Protein 7KN8 (pdb70)

InterPro domains:
  IPR015943 WD40/YVTN repeat-like-containing domain superfamily [G3DSA:2.130.10.10] (46-749)
  IPR015943 WD40/YVTN repeat-like-containing domain superfamily [G3DSA:2.130.10.10] (56-447)
  IPR052025 Xyloglucan-specific glycosyl hydrolase [PTHR43739] (16-750)

Secondary structure (DSSP, 8-state):
-EEEEEPP--B-S-EEEEEE-TTSTT-EEEEESSS-EEEEETTTTEEEES-TT--GGGGGGGSEEEEEEETTEEEEEEEEE----STTS---EEEEESSTTSS-EEEE-SS---TTSTTTTS--SEEE-SS-TT-EEEE-SSS-EEEESSTTSS-EE-TTS-GGGGTT-EEE-TTS-EEE--EEEEEE-GGG--TTS--S-EEEEE-SSS--EEEESSTTSS-EEPTT---SSEEEEEEE-TTS-EEEEEESSSSSTT---EEEEEEEGGGTEEEE--SSPPPSSS---EEEEEEEETTEEEEEEEEEES--SS---EEEESSTTS--EE-STT-EEE-SSSGGGGG--------EEE-TT-TT-EEEEETTEEEEES-TTT-BTTTB--EEE---TT-B---EEEEE--SSS-SEEEEETTTB--EESSTTS-----SSS--SSEEEEEE-SS-TT-EEEEE--TT--S----EEEESSTTSS-EE-S---SSS-S-SEEEE-TTSS-EEEE-TTT--EEESSTTSS-EEPBT--TTEEEEE-SS-TT-EEEEETTT-EEEEESSTTSB-EEEEEE--PPPPSSS---EEEE-TTSTTEEEEEETTTEEEEEETTEEEEEE--SEEEEEEEE--SSTTSPPEEEEEEEETTEEEEEEESSSSSS-EE-S-GGG--SS-EEEEE-TTSTT-EEEE-SSS-EEEEEE-/--EEEEEPP--B-S-EEEEEE-TTSTT-EEEEESSS-EEEEETTTTEEEES-TT--GGGGGGG-EEEEEEETTEEEEEEEEE----STTS---EEEEESSTTSS-EEEE-SS---TTSTTTTS--SEEE-SS-TT-EEEE-SSS-EEEESSTTSS-EE-TTS-GGGGTT-EEE-TTS-EEE--EEEEEE-GGG--TTS--S-EEEEE-SSS--EEEESSTTSS-EEPTT---SSEEEEEEE-TTS-EEEEEESSSSSS----EEEEEEEGGGTEEEE--SSPPPSSS---EEEEEEEETTEEEEEEEEEES--SS---EEEESSTTSS-EE-STT-EEE-TTSGGGGG--------EEE-TT-TT-EEEEETTEEEEES-TTT-BTTTB--EEE---TT-B---EEEEE--SSS-S-EEEETTTB-BB-SSTTS---B-SSSPPS-EEEEEE-SS-TT-EEEEE--SS-SS----EEEESSSSSS-EE-S---SSS-S-SEEEE-TTSS-EEEE-TTT--EEESSTTSS-EEPBT--TTEEEEE-SS-TT-EEEEETTT-EEEEESSTTSB-EEEEEE--PPPPSSS---EEEE-TTSTTEEEEEETTTEEEEEETTEEEEEE--SEEEEEEEE--SSTTSPPEEEEEEEETTEEEEEEESSSSSS-EE-S-GGG--SS-EEEEE-TTSTT-EEEE-SSS-EEEEEE-

Foldseek 3Di:
DWDKDFQAFFQAFFFQEKAAALVDFQWIKTFAQQAAIWIGDNVVLATAHQPLLAAQVRSQQRQFLAKEDANVAVQKIWTWGGADQDDPGDFIWIWITRHSRNHTDIATDPGGAHSPHFLSNFDDQWYAFRQQRLKIKGWGQQQAIWIGNHNRNYIDHLVQGDSCLQPQQWDQFPVGDIDRNFWRYKDAQNVQDHHPDGGQKIWIATQHQAQGIKIGRGNSNHIDGQPPDDGQWGWRDWEFNPVQKIKTWTFNTSDDGDTFDTFIWIARSVVSDIDTQPQDHFDPDDTGWTWQDKYAALVQRQWMKIKTAPDPVPAIWIWIDRGNRPHIDTADPQAAEDCQQAVQCVVPDFHNQNYKYARNVDNQWIWTTGRRAIKIWRGNPNADPDVRGIYIYGSGHNFFFWFWQAWDQAPDAARIWTWTAQFGTPSSNDSVGHDHHQADDTAGTFHEKEAALQQRLKIKTFDHHPPDDPQDAGIWIGNGNRNHIDGQPHDDPDAHIRAYKEAENVRQKIWGQHHVGAIWIDRRRHPDIDHQAEDDSQKDKYYANHQQQKIKIARLVFQWIWIGRHNRSYIDTLVDHQEHADDDPDRDWAWAHDSPDGAWIWGAHQVQGIWIGHPSDIGRQDHANGFHAKEWEPAPDPPFGTKMKTADHGPNRGAIWIDRRNRNDTDHDDDSSNRLHGWYNWYYHHVDPQWIWTGHRTRHIMIIHHD/DQWDKDFQAFFFAFFWQEKADALQDFQWIKTFAQQAAIWIQDPVVLATAHQVLLAAQVPSQQRQFLAKEAANVANQKIWTFGGAAQDDPGDFIWIWITRHSRNDTDIGTDPGGAHSPHFLSNFDDQWYAQNQQNQKIKGWGQQQFIWMGRHNRNYIDHLVQTDSCLQVQLWDAFPVGDIDRNFWRYKDAQNVQDHHPDGGQKIWIATQHQPQGIWIGRGNRNHIDGQPPDDGQWGWRDWEFNPVQKIKTWTFNTSDDGDTFDTFIWIARRVVSDIDTQDQDDFDPDDGHWTWQDKYAALVQRLWMKIKIAPGPVPAIWIWIDRGNRPHIDTAPPLAEEDCQQAVQCVVPDFHNQNYKDARNVDNQWIWTTGRRAIKIWRGNPNADPPVRGIYIYGSGHNFFFWFWQAWDQAPDDQRIWTWTAQFGTPRCNDSNGHDHHQADDTARTFHEKEAALQQRLKIKTFHHHPPDDDQDAGMWIGNGNRNHIDGQPHDPPFAHIRAYKEAENVRQKIWGQHHGGAIWIDRRRHPDIDHQADDDSQKDKYYANHQQQWIKIARLVFQWIWIGRRNRSYIDTLVDHREHADDDPDGDWAWAHDSVDGAWIWGAHQVQGIWIGHPSDIDRQDHANGFHAKAWEPAPDPPFGTKMKTAQGGPHDGAIWIDRHNRNDTDHNDDSSNNLHGWYNWYYHHVDHQKIKIGHRTRHIMIIGGD

Solvent-accessible surface area: 51626 Å² total; per-residue (Å²): 96,20,110,25,120,39,1,22,2,11,0,4,8,9,0,1,2,13,40,21,1,69,56,63,153,25,6,3,1,0,0,0,7,27,1,0,0,0,37,18,37,48,190,64,104,65,2,36,24,9,2,18,76,1,3,8,113,36,89,9,4,17,0,0,0,0,1,7,15,4,50,87,48,19,64,0,0,0,0,0,0,0,6,59,34,74,156,167,4,41,72,0,0,0,0,32,1,80,46,60,4,180,69,31,96,104,8,100,4,90,13,51,2,0,0,36,11,3,0,25,8,5,6,43,2,1,13,11,1,34,40,10,12,124,7,0,4,0,0,0,2,89,19,1,0,30,70,2,94,56,93,0,24,135,35,63,77,16,68,13,1,5,84,46,3,21,42,40,2,57,5,156,20,141,96,41,165,104,36,23,1,0,0,0,0,4,26,21,10,46,80,29,12,117,126,45,85,41,1,46,69,4,4,0,0,0,1,0,93,66,9,0,0,5,17,1,87,51,33,9,151,7,2,4,11,10,46,60,9,27,86,38,49,19,1,11,24,14,20,33,6,90,58,29,38,10,0,0,0,1,2,35,50,6,3,0,18,74,10,34,11,9,8,0,50,26,8,5,50,106,118,54,62,22,131,75,20,28,25,37,108,63,49,120,96,71,119,12,4,0,2,5,0,7,10,22,3,75,104,101,47,98,14,0,1,0,0,0,4,64,44,173,80,94,140,10,13,1,13,30,2,94,53,3,6,164,116,47,49,73,4,16,81,103,18,65,46,64,50,89,62,1,40,4,0,53,141,34,64,22,68,64,0,2,6,18,13,7,11,20,69,51,3,22,35,1,2,0,0,0,16,8,0,0,1,0,1,136,29,2,87,81,58,35,45,118,130,129,28,2,62,2,54,5,6,5,184,34,0,13,2,2,33,0,7,20,12,14,12,6,55,49,37,7,53,0,1,0,0,0,13,80,17,0,0,1,42,2,93,99,23,76,139,21,27,101,28,4,41,48,57,106,5,21,25,0,6,4,7,12,4,1,4,102,17,19,83,54,1,0,0,0,0,38,29,154,95,70,190,118,116,66,45,13,0,1,34,1,146,42,7,2,112,114,16,74,32,2,72,38,36,12,113,42,30,108,0,1,23,14,10,4,0,1,1,78,12,44,24,2,2,0,10,5,92,225,6,1,3,34,39,4,66,53,34,0,66,130,40,86,90,1,73,45,8,49,83,65,2,18,7,23,2,0,54,53,18,21,146,81,1,1,0,2,10,37,76,52,0,52,0,19,35,2,96,62,20,0,69,42,14,148,47,22,69,32,80,4,8,52,16,13,157,42,84,92,61,41,5,19,1,59,6,4,11,85,151,39,10,15,0,12,2,6,2,41,66,88,2,0,0,58,7,71,137,58,86,46,89,67,17,18,147,16,85,45,0,11,2,0,1,18,0,90,19,72,188,114,91,40,61,16,1,0,1,0,0,3,53,24,164,46,73,16,4,0,8,19,0,58,66,9,0,72,125,36,82,65,3,3,64,80,56,69,49,7,2,65,4,14,17,1,21,4,0,13,84,53,41,0,25,0,0,0,0,1,30,1,15,1,1,6,7,0,29,56,246,66,76,13,108,27,112,38,1,22,2,11,0,4,9,8,0,0,2,15,39,20,1,70,57,63,161,24,7,3,1,0,0,0,7,28,1,1,1,0,36,19,35,49,189,64,102,67,1,43,23,9,3,19,76,0,4,10,127,37,86,8,4,17,0,0,0,0,2,8,13,4,46,89,38,19,64,0,0,0,0,0,0,0,6,58,35,89,158,213,2,40,74,0,0,0,0,34,2,71,46,59,3,181,69,35,99,102,8,100,3,90,12,47,1,0,0,37,10,3,0,23,8,5,5,45,1,2,13,10,1,35,42,9,17,136,6,0,3,1,0,0,2,87,20,0,0,30,69,3,95,54,76,0,27,131,34,64,76,16,43,13,1,5,82,47,2,19,48,36,2,57,4,158,20,138,100,39,161,105,38,27,1,0,0,0,0,5,24,22,10,48,80,32,12,117,129,47,85,42,0,44,65,5,4,0,0,0,1,0,89,67,11,0,0,5,18,1,90,40,18,8,145,6,3,3,11,9,44,60,9,28,86,36,49,20,1,10,24,16,18,34,5,92,59,31,49,11,1,0,0,2,2,35,54,6,5,0,20,70,12,35,10,8,8,0,51,13,7,12,52,96,140,55,113,36,78,75,8,30,25,39,109,61,61,118,98,72,124,13,5,0,1,6,0,6,8,21,3,78,106,100,47,101,14,0,1,0,0,0,4,61,42,169,97,99,121,10,12,0,14,28,2,99,50,1,5,146,121,46,49,71,3,15,68,101,18,68,44,63,50,92,61,0,44,6,1,54,144,34,68,24,71,61,0,3,6,18,13,7,12,22,67,57,2,21,36,1,1,1,0,0,15,9,0,0,1,0,1,133,29,2,92,83,55,43,46,115,148,138,26,2,64,2,53,5,6,4,182,28,0,12,1,2,32,0,6,21,12,14,13,6,61,51,40,8,57,0,1,0,0,0,13,82,15,0,0,1,39,3,86,97,24,72,138,20,28,105,29,4,42,46,59,108,3,22,25,0,7,4,7,12,5,2,9,100,16,20,87,51,1,0,0,0,0,36,25,174,84,74,191,113,102,58,36,30,0,0,40,1,154,50,8,2,115,116,16,74,33,4,71,40,35,11,109,37,35,94,1,6,25,16,10,5,0,1,1,75,12,44,25,2,2,0,10,5,90,205,7,1,4,32,31,4,66,64,34,0,73,104,28,96,96,2,90,48,8,48,89,65,2,19,8,23,2,0,57,53,19,23,152,78,0,3,0,2,10,41,74,50,0,65,0,20,33,1,99,40,15,0,125,46,13,134,52,19,66,36,80,4,8,47,21,17,179,39,77,95,36,40,5,18,1,53,6,0,15,95,103,39,8,9,0,13,2,7,2,42,67,90,2,0,0,62,4,74,138,52,85,47,88,69,16,19,139,16,71,47,0,13,2,0,1,17,0,88,18,75,195,112,85,29,54,4,0,0,1,0,0,3,100,19,166,49,64,22,5,0,7,18,0,50,54,10,0,80,125,36,93,61,2,3,40,76,55,71,48,8,2,68,4,15,16,2,21,4,0,11,80,51,41,1,25,0,0,0,0,2,35,0,16,1,0,7,6,0,36,64,241

Sequence (1415 aa):
PYQWRSVAIGGGGFVTGVLFHPAERGLAYARTDVGGAYRWDAQAQQWTALTDWLGADDWNLMGIDAFAVDPADADALYLAAGTYMHERAGNAAVLRSFNRGRTFERADLPFKLGGNQLGRANGERLAVDPHDGRVLLLGSRDAGLWRSDDRGAHWAKVASFPDAALAGATARNHVGREQAVGIAFVVFDAASGNTGTPTPRIYVGVSTEQTSLYVSEDAGRSWAPVAGQPRGLRPSHMAGGSDGHWYLSYGDQPGPDLMAGGALWKFTPAQGRWREISPIPQPASGDGFGWGAVAVDPQQPQVLLASTFRRRTPRDELYRSVDGGKHWAPLLADAVFDHSAAPWTAHATPHWMGALAIDPFDGNHALFVTGYGIWASRNLQDFAAPQRPLQWWFQDRGLEETVPLDLLSPMAGAHLLSALGDIDGFRHDELDRAQLQYAGPRLTNGESIDAAGQAPQWVVRSGTVRDDRRNNEIRALYSRDGGKQWTAFASEPPAGQGAGSIAIGADAAQVVWAPERGGNWRTSDFGAQWQRVDGLPDTAVVMADRVDARRWYAVDVASGQLYESTDAARSFRATGVQVGSPARDERTRPQLRPDPWRAGVVYLASPGKGVMRWQDGTLQVLSQPDEARSLGIGKALRAGAPPALYLAGRVQGVDGVFRSDDGGVQWQRINDDAHRFGRPYSVTGDPRIAGRVYFATGGRGIFYGDPRGPYQWRSVAIGGGGFVTGVLFHPAERGLAYARTDVGGAYRWDAQAQQWTALTDWLGADDWNLMGIDAFAVDPADADALYLAAGTYMHERAGNAAVLRSFNRGRTFERADLPFKLGGNQLGRANGERLAVDPHDGRVLLLGSRDAGLWRSDDRGAHWAKVASFPDAALAGATARNHVGREQAVGIAFVVFDAASGNTGTPTPRIYVGVSTEQTSLYVSEDAGRSWAPVAGQPRGLRPSHMAGGSDGHWYLSYGDQPGPDLMAGGALWKFTPAQGRWREISPIPQPASGDGFGWGAVAVDPQQPQVLLASTFRRRTPRDELYRSVDGGKHWAPLLADAVFDHSAAPWTAHATPHWMGALAIDPFDGNHALFVTGYGIWASRNLQDFAAPQRPLQWWFQDRGLEETVPLDLLSPMAGAHLLSALGDIDGFRHDELDRAQLQYAGPRLTNGESIDAAGQAPQWVVRSGTVRDRRNNEIRALYSRDGGKQWTAFASEPPAGQGAGSIAIGADAAQVVWAPERGGNWRTSDFGAQWQRVDGLPDTAVVMADRVDARRWYAVDVASGQLYESTDAARSFRATGVQVGSPARDERTRPQLRPDPWRAGVVYLASPGKGVMRWQDGTLQVLSQPDEARSLGIGKALRAGAPPALYLAGRVQGVDGVFRSDDGGVQWQRINDDAHRFGRPYSVTGDPRIAGRVYFATGGRGIFYGDPR

Organism: Xanthomonas campestris pv. campestris (strain ATCC 33913 / DSM 3586 / NCPPB 528 / LMG 568 / P 25) (NCBI:txid190485)

Structure (mmCIF, N/CA/C/O backbone):
data_7KN8
#
_entry.id   7KN8
#
_cell.length_a   81.790
_cell.length_b   100.430
_cell.length_c   168.274
_cell.angle_alpha   90.000
_cell.angle_beta   90.000
_cell.angle_gamma   90.000
#
_symmetry.space_group_name_H-M   'P 21 21 21'
#
loop_
_entity.id
_entity.type
_entity.pdbx_description
1 polymer Cellulase
2 branched alpha-D-xylopyranose-(1-6)-beta-D-glucopyranose-(1-4)-beta-D-glucopyranose
3 non-polymer 1,2-ETHANEDIOL
4 non-polymer 'SODIUM ION'
5 non-polymer 'IODIDE ION'
6 water water
#
loop_
_atom_site.group_PDB
_atom_site.id
_atom_site.type_symbol
_atom_site.label_atom_id
_atom_site.label_alt_id
_atom_site.label_comp_id
_atom_site.label_asym_id
_atom_site.label_entity_id
_atom_site.label_seq_id
_atom_site.pdbx_PDB_ins_code
_atom_site.Cartn_x
_atom_site.Cartn_y
_atom_site.Cartn_z
_atom_site.occupancy
_atom_site.B_iso_or_equiv
_atom_site.auth_seq_id
_atom_site.auth_comp_id
_atom_site.auth_asym_id
_atom_site.auth_atom_id
_atom_site.pdbx_PDB_model_num
ATOM 1 N N . PRO A 1 9 ? 71.823 5.381 82.621 1.00 23.09 45 PRO A N 1
ATOM 2 C CA . PRO A 1 9 ? 71.224 5.376 83.970 1.00 23.12 45 PRO A CA 1
ATOM 3 C C . PRO A 1 9 ? 70.720 6.763 84.385 1.00 23.12 45 PRO A C 1
ATOM 4 O O . PRO A 1 9 ? 69.761 6.872 85.161 1.00 23.12 45 PRO A O 1
ATOM 8 N N . TYR A 1 10 ? 71.362 7.805 83.863 1.00 21.34 46 TYR A N 1
ATOM 9 C CA . TYR A 1 10 ? 70.909 9.179 84.018 1.00 21.24 46 TYR A CA 1
ATOM 10 C C . TYR A 1 10 ? 70.398 9.696 82.683 1.00 21.14 46 TYR A C 1
ATOM 11 O O . TYR A 1 10 ? 70.738 9.171 81.621 1.00 21.15 46 TYR A O 1
ATOM 20 N N . GLN A 1 11 ? 69.600 10.755 82.748 1.00 22.08 47 GLN A N 1
ATOM 21 C CA . GLN A 1 11 ? 69.244 11.539 81.574 1.00 21.95 47 GLN A CA 1
ATOM 22 C C . GLN A 1 11 ? 70.064 12.825 81.586 1.00 21.77 47 GLN A C 1
ATOM 23 O O . GLN A 1 11 ? 69.975 13.606 82.541 1.00 21.73 47 GLN A O 1
ATOM 29 N N . TRP A 1 12 ? 70.861 13.052 80.542 1.00 19.76 48 TRP A N 1
ATOM 30 C CA . TRP A 1 12 ? 71.734 14.221 80.495 1.00 19.54 48 TRP A CA 1
ATOM 31 C C . TRP A 1 12 ? 71.131 15.282 79.589 1.00 19.39 48 TRP A C 1
ATOM 32 O O . TRP A 1 12 ? 70.683 14.980 78.474 1.00 19.39 48 TRP A O 1
ATOM 43 N N . ARG A 1 13 ? 71.111 16.520 80.080 1.00 19.20 49 ARG A N 1
ATOM 44 C CA . ARG A 1 13 ? 70.590 17.650 79.333 1.00 19.04 49 ARG A CA 1
ATOM 45 C C . ARG A 1 13 ? 71.614 18.771 79.315 1.00 18.84 49 ARG A C 1
ATOM 46 O O . ARG A 1 13 ? 72.355 18.974 80.280 1.00 18.87 49 ARG A O 1
ATOM 54 N N . SER A 1 14 ? 71.635 19.512 78.210 1.00 17.74 50 SER A N 1
ATOM 55 C CA . SER A 1 14 ? 72.436 20.727 78.142 1.00 17.53 50 SER A CA 1
ATOM 56 C C . SER A 1 14 ? 71.789 21.850 78.949 1.00 17.55 50 SER A C 1
ATOM 57 O O . SER A 1 14 ? 70.573 22.035 78.912 1.00 17.62 50 SER A O 1
ATOM 60 N N . VAL A 1 15 ? 72.613 22.591 79.692 1.00 17.20 51 VAL A N 1
ATOM 61 C CA . VAL A 1 15 ? 72.222 23.908 80.187 1.00 17.21 51 VAL A CA 1
ATOM 62 C C . VAL A 1 15 ? 72.136 24.857 78.995 1.00 16.98 51 VAL A C 1
ATOM 63 O O . VAL A 1 15 ? 73.118 25.051 78.275 1.00 16.78 51 VAL A O 1
ATOM 67 N N . ALA A 1 16 ? 70.974 25.472 78.802 1.00 17.99 52 ALA A N 1
ATOM 68 C CA . ALA A 1 16 ? 70.710 26.230 77.581 1.00 17.80 52 ALA A CA 1
ATOM 69 C C . ALA A 1 16 ? 71.462 27.555 77.598 1.00 17.72 52 ALA A C 1
ATOM 70 O O . ALA A 1 16 ? 71.237 28.395 78.477 1.00 17.86 52 ALA A O 1
ATOM 72 N N . ILE A 1 17 ? 72.359 27.727 76.626 1.00 17.14 53 ILE A N 1
ATOM 73 C CA . ILE A 1 17 ? 73.091 28.971 76.415 1.00 17.07 53 ILE A CA 1
ATOM 74 C C . ILE A 1 17 ? 72.915 29.397 74.965 1.00 16.93 53 ILE A C 1
ATOM 75 O O . ILE A 1 17 ? 72.460 30.511 74.692 1.00 16.96 53 ILE A O 1
ATOM 80 N N . GLY A 1 18 ? 73.263 28.514 74.028 1.00 16.93 54 GLY A N 1
ATOM 81 C CA . GLY A 1 18 ? 73.117 28.797 72.612 1.00 16.83 54 GLY A CA 1
ATOM 82 C C . GLY A 1 18 ? 74.420 29.104 71.908 1.00 16.71 54 GLY A C 1
ATOM 83 O O . GLY A 1 18 ? 74.908 30.239 71.961 1.00 16.75 54 GLY A O 1
ATOM 84 N N . GLY A 1 19 ? 74.990 28.108 71.230 1.00 16.35 55 GLY A N 1
ATOM 85 C CA . GLY A 1 19 ? 76.319 28.268 70.669 1.00 16.25 55 GLY A CA 1
ATOM 86 C C . GLY A 1 19 ? 77.347 28.637 71.726 1.00 16.26 55 GLY A C 1
ATOM 87 O O . GLY A 1 19 ? 77.716 27.806 72.571 1.00 16.22 55 GLY A O 1
ATOM 88 N N . GLY A 1 20 ? 77.825 29.882 71.691 1.00 15.56 56 GLY A N 1
ATOM 89 C CA . GLY A 1 20 ? 78.755 30.380 72.684 1.00 15.65 56 GLY A CA 1
ATOM 90 C C . GLY A 1 20 ? 80.224 30.251 72.328 1.00 15.64 56 GLY A C 1
ATOM 91 O O . GLY A 1 20 ? 81.063 30.880 72.982 1.00 15.82 56 GLY A O 1
ATOM 92 N N . GLY A 1 21 ? 80.566 29.445 71.335 1.00 15.57 57 GLY A N 1
ATOM 93 C CA . GLY A 1 21 ? 81.946 29.360 70.899 1.00 15.60 57 GLY A CA 1
ATOM 94 C C . GLY A 1 21 ? 82.119 29.579 69.408 1.00 15.65 57 GLY A C 1
ATOM 95 O O . GLY A 1 21 ? 81.150 29.887 68.699 1.00 15.64 57 GLY A O 1
ATOM 96 N N . PHE A 1 22 ? 83.351 29.394 68.917 1.00 15.18 58 PHE A N 1
ATOM 97 C CA . PHE A 1 22 ? 83.698 29.641 67.518 1.00 15.29 58 PHE A CA 1
ATOM 98 C C . PHE A 1 22 ? 83.325 28.420 66.681 1.00 15.07 58 PHE A C 1
ATOM 99 O O . PHE A 1 22 ? 83.923 27.355 66.841 1.00 14.94 58 PHE A O 1
ATOM 107 N N . VAL A 1 23 ? 82.351 28.560 65.774 1.00 15.01 59 VAL A N 1
ATOM 108 C CA . VAL A 1 23 ? 82.044 27.501 64.818 1.00 14.91 59 VAL A CA 1
ATOM 109 C C . VAL A 1 23 ? 82.963 27.698 63.613 1.00 15.09 59 VAL A C 1
ATOM 110 O O . VAL A 1 23 ? 82.925 28.740 62.955 1.00 15.30 59 VAL A O 1
ATOM 114 N N . THR A 1 24 ? 83.829 26.726 63.354 1.00 14.63 60 THR A N 1
ATOM 115 C CA . THR A 1 24 ? 84.895 26.910 62.378 1.00 14.87 60 THR A CA 1
ATOM 116 C C . THR A 1 24 ? 84.573 26.353 60.996 1.00 14.93 60 THR A C 1
ATOM 117 O O . THR A 1 24 ? 85.420 26.434 60.095 1.00 15.16 60 THR A O 1
ATOM 121 N N . GLY A 1 25 ? 83.389 25.778 60.809 1.00 15.03 61 GLY A N 1
ATOM 122 C CA . GLY A 1 25 ? 83.007 25.283 59.504 1.00 15.19 61 GLY A CA 1
ATOM 123 C C . GLY A 1 25 ? 81.543 24.909 59.430 1.00 15.16 61 GLY A C 1
ATOM 124 O O . GLY A 1 25 ? 80.982 24.392 60.401 1.00 15.02 61 GLY A O 1
ATOM 125 N N . VAL A 1 26 ? 80.919 25.167 58.277 1.00 15.89 62 VAL A N 1
ATOM 126 C CA . VAL A 1 26 ? 79.533 24.798 58.017 1.00 15.96 62 VAL A CA 1
ATOM 127 C C . VAL A 1 26 ? 79.455 24.179 56.628 1.00 16.23 62 VAL A C 1
ATOM 128 O O . VAL A 1 26 ? 80.169 24.585 55.707 1.00 16.38 62 VAL A O 1
ATOM 132 N N . LEU A 1 27 ? 78.546 23.220 56.470 1.00 16.68 63 LEU A N 1
ATOM 133 C CA . LEU A 1 27 ? 78.552 22.379 55.279 1.00 17.00 63 LEU A CA 1
ATOM 134 C C . LEU A 1 27 ? 77.145 21.854 55.042 1.00 17.15 63 LEU A C 1
ATOM 135 O O . LEU A 1 27 ? 76.568 21.219 55.931 1.00 17.11 63 LEU A O 1
ATOM 140 N N . PHE A 1 28 ? 76.589 22.126 53.862 1.00 18.37 64 PHE A N 1
ATOM 141 C CA . PHE A 1 28 ? 75.326 21.540 53.433 1.00 18.53 64 PHE A CA 1
ATOM 142 C C . PHE A 1 28 ? 75.626 20.317 52.579 1.00 18.91 64 PHE A C 1
ATOM 143 O O . PHE A 1 28 ? 76.657 20.257 51.903 1.00 19.07 64 PHE A O 1
ATOM 151 N N . HIS A 1 29 ? 74.723 19.344 52.598 1.00 18.76 65 HIS A N 1
ATOM 152 C CA . HIS A 1 29 ? 74.858 18.230 51.676 1.00 19.15 65 HIS A CA 1
ATOM 153 C C . HIS A 1 29 ? 74.052 18.493 50.415 1.00 19.27 65 HIS A C 1
ATOM 154 O O . HIS A 1 29 ? 72.831 18.669 50.502 1.00 19.13 65 HIS A O 1
ATOM 161 N N . PRO A 1 30 ? 74.676 18.490 49.234 1.00 20.04 66 PRO A N 1
ATOM 162 C CA . PRO A 1 30 ? 73.928 18.766 48.000 1.00 20.14 66 PRO A CA 1
ATOM 163 C C . PRO A 1 30 ? 72.991 17.647 47.588 1.00 20.33 66 PRO A C 1
ATOM 164 O O . PRO A 1 30 ? 72.138 17.874 46.718 1.00 20.37 66 PRO A O 1
ATOM 168 N N . ALA A 1 31 ? 73.101 16.461 48.182 1.00 20.96 67 ALA A N 1
ATOM 169 C CA . ALA A 1 31 ? 72.242 15.348 47.793 1.00 21.16 67 ALA A CA 1
ATOM 170 C C . ALA A 1 31 ? 70.968 15.240 48.618 1.00 20.91 67 ALA A C 1
ATOM 171 O O . ALA A 1 31 ? 70.081 14.455 48.246 1.00 21.01 67 ALA A O 1
ATOM 173 N N . GLU A 1 32 ? 70.845 15.977 49.726 1.00 21.72 68 GLU A N 1
ATOM 174 C CA . GLU A 1 32 ? 69.633 15.871 50.531 1.00 21.51 68 GLU A CA 1
ATOM 175 C C . GLU A 1 32 ? 69.276 17.211 51.152 1.00 21.16 68 GLU A C 1
ATOM 176 O O . GLU A 1 32 ? 70.072 17.789 51.893 1.00 21.02 68 GLU A O 1
ATOM 182 N N . ARG A 1 33 ? 68.065 17.684 50.871 1.00 22.37 69 ARG A N 1
ATOM 183 C CA . ARG A 1 33 ? 67.615 18.947 51.434 1.00 22.05 69 ARG A CA 1
ATOM 184 C C . ARG A 1 33 ? 67.479 18.821 52.943 1.00 21.89 69 ARG A C 1
ATOM 185 O O . ARG A 1 33 ? 67.057 17.787 53.459 1.00 21.98 69 ARG A O 1
ATOM 193 N N . GLY A 1 34 ? 67.876 19.872 53.659 1.00 19.88 70 GLY A N 1
ATOM 194 C CA . GLY A 1 34 ? 67.772 19.869 55.097 1.00 19.73 70 GLY A CA 1
ATOM 195 C C . GLY A 1 34 ? 68.901 19.189 55.828 1.00 19.82 70 GLY A C 1
ATOM 196 O O . GLY A 1 34 ? 68.921 19.228 57.068 1.00 19.70 70 GLY A O 1
ATOM 197 N N . LEU A 1 35 ? 69.835 18.560 55.114 1.00 18.53 71 LEU A N 1
ATOM 198 C CA . LEU A 1 35 ? 70.987 17.924 55.740 1.00 18.60 71 LEU A CA 1
ATOM 199 C C . LEU A 1 35 ? 72.158 18.905 55.746 1.00 18.45 71 LEU A C 1
ATOM 200 O O . LEU A 1 35 ? 72.571 19.398 54.689 1.00 18.50 71 LEU A O 1
ATOM 205 N N . ALA A 1 36 ? 72.680 19.195 56.936 1.00 17.47 72 ALA A N 1
ATOM 206 C CA . ALA A 1 36 ? 73.855 20.045 57.061 1.00 17.28 72 ALA A CA 1
ATOM 207 C C . ALA A 1 36 ? 74.664 19.613 58.275 1.00 17.20 72 ALA A C 1
ATOM 208 O O . ALA A 1 36 ? 74.161 18.915 59.162 1.00 17.26 72 ALA A O 1
ATOM 210 N N . TYR A 1 37 ? 75.925 20.054 58.309 1.00 16.46 73 TYR A N 1
ATOM 211 C CA . TYR A 1 37 ? 76.837 19.766 59.405 1.00 16.32 73 TYR A CA 1
ATOM 212 C C . TYR A 1 37 ? 77.604 21.017 59.810 1.00 15.97 73 TYR A C 1
ATOM 213 O O . TYR A 1 37 ? 77.791 21.941 59.012 1.00 15.92 73 TYR A O 1
ATOM 222 N N . ALA A 1 38 ? 78.094 21.008 61.049 1.00 15.55 74 ALA A N 1
ATOM 223 C CA . ALA A 1 38 ? 78.977 22.054 61.546 1.00 15.26 74 ALA A CA 1
ATOM 224 C C . ALA A 1 38 ? 80.136 21.432 62.315 1.00 15.15 74 ALA A C 1
ATOM 225 O O . ALA A 1 38 ? 79.962 20.432 63.025 1.00 15.26 74 ALA A O 1
ATOM 227 N N . ARG A 1 39 ? 81.317 22.023 62.173 1.00 14.55 75 ARG A N 1
ATOM 228 C CA . ARG A 1 39 ? 82.468 21.629 62.971 1.00 14.42 75 ARG A CA 1
ATOM 229 C C . ARG A 1 39 ? 82.853 22.786 63.884 1.00 14.34 75 ARG A C 1
ATOM 230 O O . ARG A 1 39 ? 82.544 23.946 63.602 1.00 14.37 75 ARG A O 1
ATOM 238 N N . THR A 1 40 ? 83.500 22.462 65.003 1.00 14.77 76 THR A N 1
ATOM 239 C CA . THR A 1 40 ? 83.888 23.466 65.994 1.00 14.67 76 THR A CA 1
ATOM 240 C C . THR A 1 40 ? 85.336 23.242 66.428 1.00 14.65 76 THR A C 1
ATOM 241 O O . THR A 1 40 ? 85.921 22.174 66.207 1.00 14.64 76 THR A O 1
ATOM 245 N N . ASP A 1 41 ? 85.918 24.261 67.074 1.00 14.80 77 ASP A N 1
ATOM 246 C CA . ASP A 1 41 ? 87.331 24.155 67.412 1.00 14.89 77 ASP A CA 1
ATOM 247 C C . ASP A 1 41 ? 87.563 23.396 68.713 1.00 14.74 77 ASP A C 1
ATOM 248 O O . ASP A 1 41 ? 88.576 22.703 68.841 1.00 14.74 77 ASP A O 1
ATOM 253 N N . VAL A 1 42 ? 86.642 23.474 69.669 1.00 15.08 78 VAL A N 1
ATOM 254 C CA . VAL A 1 42 ? 86.827 22.819 70.955 1.00 15.03 78 VAL A CA 1
ATOM 255 C C . VAL A 1 42 ? 85.750 21.790 71.254 1.00 15.00 78 VAL A C 1
ATOM 256 O O . VAL A 1 42 ? 85.848 21.090 72.275 1.00 15.04 78 VAL A O 1
ATOM 260 N N . GLY A 1 43 ? 84.715 21.681 70.411 1.00 14.59 79 GLY A N 1
ATOM 261 C CA . GLY A 1 43 ? 83.507 20.981 70.815 1.00 14.77 79 GLY A CA 1
ATOM 262 C C . GLY A 1 43 ? 82.893 20.024 69.814 1.00 15.02 79 GLY A C 1
ATOM 263 O O . GLY A 1 43 ? 81.665 19.935 69.730 1.00 15.20 79 GLY A O 1
ATOM 264 N N . GLY A 1 44 ? 83.712 19.311 69.050 1.00 14.86 80 GLY A N 1
ATOM 265 C CA . GLY A 1 44 ? 83.179 18.296 68.150 1.00 15.27 80 GLY A CA 1
ATOM 266 C C . GLY A 1 44 ? 82.416 18.835 66.940 1.00 15.22 80 GLY A C 1
ATOM 267 O O . GLY A 1 44 ? 82.526 19.995 66.548 1.00 14.91 80 GLY A O 1
ATOM 268 N N . ALA A 1 45 ? 81.651 17.942 66.323 1.00 15.37 81 ALA A N 1
ATOM 269 C CA . ALA A 1 45 ? 80.858 18.258 65.148 1.00 15.39 81 ALA A CA 1
ATOM 270 C C . ALA A 1 45 ? 79.373 18.041 65.441 1.00 15.56 81 ALA A C 1
ATOM 271 O O . ALA A 1 45 ? 78.987 17.432 66.443 1.00 15.74 81 ALA A O 1
ATOM 273 N N . TYR A 1 46 ? 78.546 18.538 64.533 1.00 16.05 82 TYR A N 1
ATOM 274 C CA . TYR A 1 46 ? 77.099 18.521 64.679 1.00 16.18 82 TYR A CA 1
ATOM 275 C C . TYR A 1 46 ? 76.440 18.171 63.358 1.00 16.41 82 TYR A C 1
ATOM 276 O O . TYR A 1 46 ? 76.922 18.561 62.297 1.00 16.37 82 TYR A O 1
ATOM 285 N N . ARG A 1 47 ? 75.295 17.499 63.438 1.00 17.36 83 ARG A N 1
ATOM 286 C CA . ARG A 1 47 ? 74.443 17.247 62.284 1.00 17.56 83 ARG A CA 1
ATOM 287 C C . ARG A 1 47 ? 73.119 17.970 62.493 1.00 17.43 83 ARG A C 1
ATOM 288 O O . ARG A 1 47 ? 72.433 17.725 63.489 1.00 17.44 83 ARG A O 1
ATOM 296 N N . TRP A 1 48 ? 72.743 18.831 61.553 1.00 18.57 84 TRP A N 1
ATOM 297 C CA . TRP A 1 48 ? 71.413 19.429 61.604 1.00 18.48 84 TRP A CA 1
ATOM 298 C C . TRP A 1 48 ? 70.364 18.391 61.206 1.00 18.70 84 TRP A C 1
ATOM 299 O O . TRP A 1 48 ? 70.435 17.802 60.121 1.00 18.88 84 TRP A O 1
ATOM 310 N N . ASP A 1 49 ? 69.402 18.163 62.098 1.00 18.93 85 ASP A N 1
ATOM 311 C CA . ASP A 1 49 ? 68.318 17.202 61.909 1.00 19.09 85 ASP A CA 1
ATOM 312 C C . ASP A 1 49 ? 67.040 17.977 61.634 1.00 18.93 85 ASP A C 1
ATOM 313 O O . ASP A 1 49 ? 66.418 18.507 62.560 1.00 18.79 85 ASP A O 1
ATOM 318 N N . ALA A 1 50 ? 66.639 18.024 60.361 1.00 19.51 86 ALA A N 1
ATOM 319 C CA . ALA A 1 50 ? 65.466 18.810 59.989 1.00 19.35 86 ALA A CA 1
ATOM 320 C C . ALA A 1 50 ? 64.206 18.320 60.693 1.00 19.36 86 ALA A C 1
ATOM 321 O O . ALA A 1 50 ? 63.286 19.104 60.923 1.00 19.21 86 ALA A O 1
ATOM 323 N N . GLN A 1 51 ? 64.150 17.038 61.057 1.00 20.19 87 GLN A N 1
ATOM 324 C CA . GLN A 1 51 ? 62.923 16.496 61.639 1.00 20.19 87 GLN A CA 1
ATOM 325 C C . GLN A 1 51 ? 62.722 16.967 63.069 1.00 20.08 87 GLN A C 1
ATOM 326 O O . GLN A 1 51 ? 61.579 17.141 63.507 1.00 20.02 87 GLN A O 1
ATOM 332 N N . ALA A 1 52 ? 63.809 17.167 63.813 1.00 19.53 88 ALA A N 1
ATOM 333 C CA . ALA A 1 52 ? 63.731 17.692 65.167 1.00 19.45 88 ALA A CA 1
ATOM 334 C C . ALA A 1 52 ? 64.055 19.177 65.242 1.00 19.25 88 ALA A C 1
ATOM 335 O O . ALA A 1 52 ? 63.944 19.768 66.323 1.00 19.17 88 ALA A O 1
ATOM 337 N N . GLN A 1 53 ? 64.443 19.790 64.125 1.00 19.65 89 GLN A N 1
ATOM 338 C CA . GLN A 1 53 ? 64.851 21.192 64.075 1.00 19.45 89 GLN A CA 1
ATOM 339 C C . GLN A 1 53 ? 65.943 21.503 65.102 1.00 19.41 89 GLN A C 1
ATOM 340 O O . GLN A 1 53 ? 65.828 22.429 65.908 1.00 19.30 89 GLN A O 1
ATOM 346 N N . GLN A 1 54 ? 67.029 20.728 65.059 1.00 18.69 90 GLN A N 1
ATOM 347 C CA . GLN A 1 54 ? 68.145 20.959 65.968 1.00 18.64 90 GLN A CA 1
ATOM 348 C C . GLN A 1 54 ? 69.438 20.438 65.354 1.00 18.71 90 GLN A C 1
ATOM 349 O O . GLN A 1 54 ? 69.430 19.633 64.416 1.00 18.87 90 GLN A O 1
ATOM 355 N N . TRP A 1 55 ? 70.554 20.935 65.894 1.00 17.53 91 TRP A N 1
ATOM 356 C CA . TRP A 1 55 ? 71.859 20.329 65.688 1.00 17.57 91 TRP A CA 1
ATOM 357 C C . TRP A 1 55 ? 72.035 19.186 66.672 1.00 17.75 91 TRP A C 1
ATOM 358 O O . TRP A 1 55 ? 71.640 19.289 67.832 1.00 17.74 91 TRP A O 1
ATOM 369 N N . THR A 1 56 ? 72.608 18.085 66.194 1.00 16.89 92 THR A N 1
ATOM 370 C CA . THR A 1 56 ? 72.822 16.895 67.001 1.00 17.12 92 THR A CA 1
ATOM 371 C C . THR A 1 56 ? 74.320 16.677 67.128 1.00 17.09 92 THR A C 1
ATOM 372 O O . THR A 1 56 ? 75.004 16.486 66.120 1.00 17.13 92 THR A O 1
ATOM 376 N N . ALA A 1 57 ? 74.829 16.735 68.359 1.00 16.44 93 ALA A N 1
ATOM 377 C CA . ALA A 1 57 ? 76.258 16.551 68.575 1.00 16.19 93 ALA A CA 1
ATOM 378 C C . ALA A 1 57 ? 76.648 15.127 68.198 1.00 16.32 93 ALA A C 1
ATOM 379 O O . ALA A 1 57 ? 75.979 14.161 68.587 1.00 16.57 93 ALA A O 1
ATOM 381 N N . LEU A 1 58 ? 77.730 15.003 67.432 1.00 16.32 94 LEU A N 1
ATOM 382 C CA . LEU A 1 58 ? 78.110 13.722 66.858 1.00 16.69 94 LEU A CA 1
ATOM 383 C C . LEU A 1 58 ? 79.275 13.051 67.572 1.00 16.82 94 LEU A C 1
ATOM 384 O O . LEU A 1 58 ? 79.572 11.894 67.261 1.00 17.13 94 LEU A O 1
ATOM 389 N N . THR A 1 59 ? 79.934 13.723 68.517 1.00 16.74 95 THR A N 1
ATOM 390 C CA . THR A 1 59 ? 81.152 13.169 69.099 1.00 16.83 95 THR A CA 1
ATOM 391 C C . THR A 1 59 ? 81.135 13.150 70.628 1.00 16.73 95 THR A C 1
ATOM 392 O O . THR A 1 59 ? 82.203 13.128 71.249 1.00 16.60 95 THR A O 1
ATOM 396 N N . ASP A 1 60 ? 79.953 13.136 71.257 1.00 17.19 96 ASP A N 1
ATOM 397 C CA . ASP A 1 60 ? 79.901 13.000 72.705 1.00 17.15 96 ASP A CA 1
ATOM 398 C C . ASP A 1 60 ? 80.361 11.620 73.181 1.00 17.32 96 ASP A C 1
ATOM 399 O O . ASP A 1 60 ? 80.605 11.453 74.375 1.00 17.24 96 ASP A O 1
ATOM 404 N N . TRP A 1 61 ? 80.524 10.637 72.289 1.00 17.40 97 TRP A N 1
ATOM 405 C CA . TRP A 1 61 ? 81.059 9.335 72.677 1.00 17.55 97 TRP A CA 1
ATOM 406 C C . TRP A 1 61 ? 82.564 9.356 72.927 1.00 17.33 97 TRP A C 1
ATOM 407 O O . TRP A 1 61 ? 83.107 8.357 73.420 1.00 17.42 97 TRP A O 1
ATOM 418 N N . LEU A 1 62 ? 83.249 10.453 72.601 1.00 18.03 98 LEU A N 1
ATOM 419 C CA . LEU A 1 62 ? 84.669 10.570 72.913 1.00 17.75 98 LEU A CA 1
ATOM 420 C C . LEU A 1 62 ? 84.905 10.447 74.416 1.00 17.60 98 LEU A C 1
ATOM 421 O O . LEU A 1 62 ? 84.307 11.182 75.210 1.00 17.50 98 LEU A O 1
ATOM 426 N N . GLY A 1 63 ? 85.757 9.487 74.803 1.00 19.18 99 GLY A N 1
ATOM 427 C CA . GLY A 1 63 ? 86.115 9.282 76.190 1.00 19.09 99 GLY A CA 1
ATOM 428 C C . GLY A 1 63 ? 87.284 10.156 76.621 1.00 18.72 99 GLY A C 1
ATOM 429 O O . GLY A 1 63 ? 87.793 10.986 75.872 1.00 18.51 99 GLY A O 1
ATOM 430 N N . ALA A 1 64 ? 87.720 9.945 77.867 1.00 19.68 100 ALA A N 1
ATOM 431 C CA . ALA A 1 64 ? 88.733 10.813 78.461 1.00 19.38 100 ALA A CA 1
ATOM 432 C C . ALA A 1 64 ? 90.082 10.679 77.765 1.00 19.28 100 ALA A C 1
ATOM 433 O O . ALA A 1 64 ? 90.825 11.661 77.674 1.00 19.05 100 ALA A O 1
ATOM 435 N N . ASP A 1 65 ? 90.414 9.478 77.280 1.00 20.19 101 ASP A N 1
ATOM 436 C CA . ASP A 1 65 ? 91.659 9.284 76.545 1.00 20.14 101 ASP A CA 1
ATOM 437 C C . ASP A 1 65 ? 91.683 10.042 75.226 1.00 20.04 101 ASP A C 1
ATOM 438 O O . ASP A 1 65 ? 92.770 10.286 74.691 1.00 19.95 101 ASP A O 1
ATOM 443 N N . ASP A 1 66 ? 90.517 10.426 74.696 1.00 19.13 102 ASP A N 1
ATOM 444 C CA . ASP A 1 66 ? 90.413 11.002 73.362 1.00 19.08 102 ASP A CA 1
ATOM 445 C C . ASP A 1 66 ? 89.894 12.433 73.386 1.00 18.82 102 ASP A C 1
ATOM 446 O O . ASP A 1 66 ? 89.204 12.854 72.458 1.00 18.84 102 ASP A O 1
ATOM 451 N N . TRP A 1 67 ? 90.237 13.191 74.432 1.00 18.77 103 TRP A N 1
ATOM 452 C CA . TRP A 1 67 ? 89.820 14.589 74.526 1.00 18.53 103 TRP A CA 1
ATOM 453 C C . TRP A 1 67 ? 90.331 15.401 73.343 1.00 18.36 103 TRP A C 1
ATOM 454 O O . TRP A 1 67 ? 89.660 16.336 72.889 1.00 18.23 103 TRP A O 1
ATOM 465 N N . ASN A 1 68 ? 91.513 15.059 72.831 1.00 17.23 104 ASN A N 1
ATOM 466 C CA . ASN A 1 68 ? 92.129 15.821 71.755 1.00 17.12 104 ASN A CA 1
ATOM 467 C C . ASN A 1 68 ? 91.398 15.666 70.418 1.00 17.20 104 ASN A C 1
ATOM 468 O O . ASN A 1 68 ? 91.600 16.487 69.516 1.00 17.10 104 ASN A O 1
ATOM 473 N N . LEU A 1 69 ? 90.529 14.666 70.271 1.00 16.43 105 LEU A N 1
ATOM 474 C CA . LEU A 1 69 ? 89.741 14.552 69.050 1.00 16.62 105 LEU A CA 1
ATOM 475 C C . LEU A 1 69 ? 88.473 15.396 69.081 1.00 16.54 105 LEU A C 1
ATOM 476 O O . LEU A 1 69 ? 87.678 15.312 68.146 1.00 16.77 105 LEU A O 1
ATOM 481 N N . MET A 1 70 ? 88.264 16.209 70.117 1.00 16.24 106 MET A N 1
ATOM 482 C CA . MET A 1 70 ? 87.099 17.091 70.126 1.00 16.16 106 MET A CA 1
ATOM 483 C C . MET A 1 70 ? 87.267 18.263 69.169 1.00 15.90 106 MET A C 1
ATOM 484 O O . MET A 1 70 ? 86.266 18.819 68.713 1.00 15.90 106 MET A O 1
ATOM 489 N N . GLY A 1 71 ? 88.507 18.658 68.871 1.00 15.48 107 GLY A N 1
ATOM 490 C CA . GLY A 1 71 ? 88.767 19.690 67.890 1.00 15.40 107 GLY A CA 1
ATOM 491 C C . GLY A 1 71 ? 88.681 19.147 66.482 1.00 15.56 107 GLY A C 1
ATOM 492 O O . GLY A 1 71 ? 89.398 18.201 66.133 1.00 15.71 107 GLY A O 1
ATOM 493 N N . ILE A 1 72 ? 87.820 19.734 65.651 1.00 14.70 108 ILE A N 1
ATOM 494 C CA . ILE A 1 72 ? 87.545 19.184 64.331 1.00 14.74 108 ILE A CA 1
ATOM 495 C C . ILE A 1 72 ? 88.172 20.126 63.314 1.00 14.71 108 ILE A C 1
ATOM 496 O O . ILE A 1 72 ? 87.604 21.173 62.981 1.00 14.66 108 ILE A O 1
ATOM 501 N N . ASP A 1 73 ? 89.347 19.740 62.818 1.00 14.78 109 ASP A N 1
ATOM 502 C CA . ASP A 1 73 ? 90.163 20.594 61.966 1.00 14.91 109 ASP A CA 1
ATOM 503 C C . ASP A 1 73 ? 89.644 20.674 60.536 1.00 15.10 109 ASP A C 1
ATOM 504 O O . ASP A 1 73 ? 90.053 21.574 59.792 1.00 15.30 109 ASP A O 1
ATOM 509 N N . ALA A 1 74 ? 88.753 19.772 60.136 1.00 14.81 110 ALA A N 1
ATOM 510 C CA . ALA A 1 74 ? 88.199 19.764 58.788 1.00 15.05 110 ALA A CA 1
ATOM 511 C C . ALA A 1 74 ? 87.083 18.727 58.740 1.00 15.23 110 ALA A C 1
ATOM 512 O O . ALA A 1 74 ? 87.051 17.800 59.557 1.00 15.31 110 ALA A O 1
ATOM 514 N N . PHE A 1 75 ? 86.183 18.882 57.764 1.00 15.26 111 PHE A N 1
ATOM 515 C CA . PHE A 1 75 ? 85.183 17.853 57.498 1.00 15.63 111 PHE A CA 1
ATOM 516 C C . PHE A 1 75 ? 84.724 17.918 56.046 1.00 15.94 111 PHE A C 1
ATOM 517 O O . PHE A 1 75 ? 84.932 18.907 55.349 1.00 15.82 111 PHE A O 1
ATOM 525 N N . ALA A 1 76 ? 84.084 16.842 55.604 1.00 15.78 112 ALA A N 1
ATOM 526 C CA . ALA A 1 76 ? 83.740 16.655 54.205 1.00 16.15 112 ALA A CA 1
ATOM 527 C C . ALA A 1 76 ? 82.606 15.646 54.106 1.00 16.55 112 ALA A C 1
ATOM 528 O O . ALA A 1 76 ? 82.501 14.723 54.917 1.00 16.73 112 ALA A O 1
ATOM 530 N N . VAL A 1 77 ? 81.771 15.819 53.091 1.00 17.11 113 VAL A N 1
ATOM 531 C CA . VAL A 1 77 ? 80.783 14.807 52.752 1.00 17.53 113 VAL A CA 1
ATOM 532 C C . VAL A 1 77 ? 81.029 14.362 51.322 1.00 18.01 113 VAL A C 1
ATOM 533 O O . VAL A 1 77 ? 81.704 15.033 50.535 1.00 17.99 113 VAL A O 1
ATOM 537 N N . ASP A 1 78 ? 80.485 13.190 51.006 1.00 18.55 114 ASP A N 1
ATOM 538 C CA . ASP A 1 78 ? 80.548 12.638 49.662 1.00 19.04 114 ASP A CA 1
ATOM 539 C C . ASP A 1 78 ? 79.357 13.180 48.876 1.00 18.94 114 ASP A C 1
ATOM 540 O O . ASP A 1 78 ? 78.211 12.846 49.205 1.00 18.84 114 ASP A O 1
ATOM 545 N N . PRO A 1 79 ? 79.563 14.015 47.853 1.00 19.85 115 PRO A N 1
ATOM 546 C CA . PRO A 1 79 ? 78.402 14.531 47.099 1.00 19.75 115 PRO A CA 1
ATOM 547 C C . PRO A 1 79 ? 77.547 13.430 46.491 1.00 20.02 115 PRO A C 1
ATOM 548 O O . PRO A 1 79 ? 76.343 13.633 46.277 1.00 19.85 115 PRO A O 1
ATOM 552 N N . ALA A 1 80 ? 78.122 12.262 46.226 1.00 20.12 116 ALA A N 1
ATOM 553 C CA . ALA A 1 80 ? 77.387 11.153 45.638 1.00 20.34 116 ALA A CA 1
ATOM 554 C C . ALA A 1 80 ? 76.789 10.204 46.672 1.00 20.24 116 ALA A C 1
ATOM 555 O O . ALA A 1 80 ? 76.201 9.187 46.284 1.00 20.38 116 ALA A O 1
ATOM 557 N N . ASP A 1 81 ? 76.913 10.494 47.970 1.00 20.54 117 ASP A N 1
ATOM 558 C CA . ASP A 1 81 ? 76.414 9.559 48.983 1.00 20.47 117 ASP A CA 1
ATOM 559 C C . ASP A 1 81 ? 76.051 10.341 50.242 1.00 20.09 117 ASP A C 1
ATOM 560 O O . ASP A 1 81 ? 76.913 10.568 51.094 1.00 20.04 117 ASP A O 1
ATOM 565 N N . ALA A 1 82 ? 74.766 10.674 50.385 1.00 20.39 118 ALA A N 1
ATOM 566 C CA . ALA A 1 82 ? 74.307 11.455 51.533 1.00 20.01 118 ALA A CA 1
ATOM 567 C C . ALA A 1 82 ? 74.520 10.754 52.867 1.00 20.01 118 ALA A C 1
ATOM 568 O O . ALA A 1 82 ? 74.367 11.397 53.913 1.00 19.72 118 ALA A O 1
ATOM 570 N N . ASP A 1 83 ? 74.856 9.466 52.883 1.00 19.79 119 ASP A N 1
ATOM 571 C CA . ASP A 1 83 ? 75.083 8.836 54.181 1.00 19.78 119 ASP A CA 1
ATOM 572 C C . ASP A 1 83 ? 76.492 9.056 54.729 1.00 19.88 119 ASP A C 1
ATOM 573 O O . ASP A 1 83 ? 76.685 8.941 55.943 1.00 19.79 119 ASP A O 1
ATOM 578 N N . ALA A 1 84 ? 77.463 9.391 53.887 1.00 18.97 120 ALA A N 1
ATOM 579 C CA . ALA A 1 84 ? 78.856 9.440 54.315 1.00 19.08 120 ALA A CA 1
ATOM 580 C C . ALA A 1 84 ? 79.182 10.756 55.019 1.00 18.61 120 ALA A C 1
ATOM 581 O O . ALA A 1 84 ? 78.706 11.822 54.627 1.00 18.33 120 ALA A O 1
ATOM 583 N N . LEU A 1 85 ? 79.998 10.673 56.073 1.00 18.08 121 LEU A N 1
ATOM 584 C CA . LEU A 1 85 ? 80.515 11.846 56.768 1.00 17.61 121 LEU A CA 1
ATOM 585 C C . LEU A 1 85 ? 81.947 11.576 57.209 1.00 17.67 121 LEU A C 1
ATOM 586 O O . LEU A 1 85 ? 82.227 10.528 57.796 1.00 17.89 121 LEU A O 1
ATOM 591 N N . TYR A 1 86 ? 82.846 12.531 56.955 1.00 16.67 122 TYR A N 1
ATOM 592 C CA . TYR A 1 86 ? 84.248 12.390 57.332 1.00 16.77 122 TYR A CA 1
ATOM 593 C C . TYR A 1 86 ? 84.694 13.597 58.146 1.00 16.29 122 TYR A C 1
ATOM 594 O O . TYR A 1 86 ? 84.481 14.739 57.733 1.00 16.16 122 TYR A O 1
ATOM 603 N N . LEU A 1 87 ? 85.313 13.339 59.294 1.00 16.95 123 LEU A N 1
ATOM 604 C CA . LEU A 1 87 ? 85.824 14.374 60.183 1.00 16.18 123 LEU A CA 1
ATOM 605 C C . LEU A 1 87 ? 87.328 14.199 60.336 1.00 15.89 123 LEU A C 1
ATOM 606 O O . LEU A 1 87 ? 87.795 13.099 60.643 1.00 16.16 123 LEU A O 1
ATOM 611 N N . ALA A 1 88 ? 88.083 15.281 60.164 1.00 16.20 124 ALA A N 1
ATOM 612 C CA . ALA A 1 88 ? 89.508 15.291 60.505 1.00 15.95 124 ALA A CA 1
ATOM 613 C C . ALA A 1 88 ? 89.610 15.870 61.910 1.00 15.53 124 ALA A C 1
ATOM 614 O O . ALA A 1 88 ? 89.392 17.070 62.101 1.00 15.19 124 ALA A O 1
ATOM 616 N N . ALA A 1 89 ? 89.910 15.017 62.888 1.00 16.10 125 ALA A N 1
ATOM 617 C CA . ALA A 1 89 ? 89.833 15.363 64.302 1.00 15.80 125 ALA A CA 1
ATOM 618 C C . ALA A 1 89 ? 91.231 15.424 64.913 1.00 15.63 125 ALA A C 1
ATOM 619 O O . ALA A 1 89 ? 92.047 14.525 64.696 1.00 15.84 125 ALA A O 1
ATOM 621 N N . GLY A 1 90 ? 91.492 16.473 65.687 1.00 16.03 126 GLY A N 1
ATOM 622 C CA . GLY A 1 90 ? 92.800 16.729 66.269 1.00 15.96 126 GLY A CA 1
ATOM 623 C C . GLY A 1 90 ? 92.888 18.190 66.659 1.00 15.77 126 GLY A C 1
ATOM 624 O O . GLY A 1 90 ? 92.677 19.068 65.815 1.00 15.78 126 GLY A O 1
ATOM 625 N N . THR A 1 91 ? 93.151 18.474 67.930 1.00 16.07 127 THR A N 1
ATOM 626 C CA . THR A 1 91 ? 92.973 19.828 68.442 1.00 16.01 127 THR A CA 1
ATOM 627 C C . THR A 1 91 ? 94.273 20.620 68.529 1.00 16.19 127 THR A C 1
ATOM 628 O O . THR A 1 91 ? 94.304 21.799 68.167 1.00 16.34 127 THR A O 1
ATOM 632 N N . TYR A 1 92 ? 95.342 20.005 69.017 1.00 16.84 128 TYR A N 1
ATOM 633 C CA . TYR A 1 92 ? 96.604 20.695 69.223 1.00 17.03 128 TYR A CA 1
ATOM 634 C C . TYR A 1 92 ? 97.729 19.875 68.626 1.00 17.12 128 TYR A C 1
ATOM 635 O O . TYR A 1 92 ? 97.600 18.672 68.390 1.00 17.08 128 TYR A O 1
ATOM 644 N N . MET A 1 93 ? 98.847 20.553 68.394 1.00 17.55 129 MET A N 1
ATOM 645 C CA . MET A 1 93 ? 100.040 19.920 67.853 1.00 17.64 129 MET A CA 1
ATOM 646 C C . MET A 1 93 ? 101.177 19.910 68.853 1.00 17.68 129 MET A C 1
ATOM 647 O O . MET A 1 93 ? 102.279 19.484 68.509 1.00 17.75 129 MET A O 1
ATOM 652 N N . HIS A 1 94 ? 100.931 20.356 70.081 1.00 20.19 130 HIS A N 1
ATOM 653 C CA . HIS A 1 94 ? 101.997 20.377 71.062 1.00 20.23 130 HIS A CA 1
ATOM 654 C C . HIS A 1 94 ? 102.215 18.979 71.632 1.00 20.13 130 HIS A C 1
ATOM 655 O O . HIS A 1 94 ? 101.535 18.002 71.290 1.00 20.06 130 HIS A O 1
ATOM 662 N N . GLU A 1 95 ? 103.159 18.915 72.563 1.00 20.88 131 GLU A N 1
ATOM 663 C CA . GLU A 1 95 ? 103.754 17.651 72.965 1.00 20.84 131 GLU A CA 1
ATOM 664 C C . GLU A 1 95 ? 102.762 16.784 73.739 1.00 20.76 131 GLU A C 1
ATOM 665 O O . GLU A 1 95 ? 102.705 15.562 73.543 1.00 20.74 131 GLU A O 1
ATOM 671 N N . ARG A 1 96 ? 101.956 17.395 74.597 1.00 22.75 132 ARG A N 1
ATOM 672 C CA . ARG A 1 96 ? 100.999 16.652 75.405 1.00 22.68 132 ARG A CA 1
ATOM 673 C C . ARG A 1 96 ? 99.743 16.244 74.642 1.00 22.62 132 ARG A C 1
ATOM 674 O O . ARG A 1 96 ? 98.847 15.654 75.251 1.00 22.59 132 ARG A O 1
ATOM 682 N N . ALA A 1 97 ? 99.647 16.536 73.343 1.00 19.70 133 ALA A N 1
ATOM 683 C CA . ALA A 1 97 ? 98.474 16.204 72.545 1.00 19.65 133 ALA A CA 1
ATOM 684 C C . ALA A 1 97 ? 98.788 15.058 71.587 1.00 19.75 133 ALA A C 1
ATOM 685 O O . ALA A 1 97 ? 99.885 14.986 71.028 1.00 19.83 133 ALA A O 1
ATOM 687 N N . GLY A 1 98 ? 97.817 14.167 71.393 1.00 17.99 134 GLY A N 1
ATOM 688 C CA . GLY A 1 98 ? 98.030 12.982 70.589 1.00 18.17 134 GLY A CA 1
ATOM 689 C C . GLY A 1 98 ? 97.979 13.247 69.099 1.00 18.24 134 GLY A C 1
ATOM 690 O O . GLY A 1 98 ? 97.776 14.365 68.634 1.00 18.14 134 GLY A O 1
ATOM 691 N N . ASN A 1 99 ? 98.189 12.180 68.334 1.00 18.03 135 ASN A N 1
ATOM 692 C CA . ASN A 1 99 ? 98.056 12.265 66.888 1.00 18.16 135 ASN A CA 1
ATOM 693 C C . ASN A 1 99 ? 96.592 12.446 66.493 1.00 18.15 135 ASN A C 1
ATOM 694 O O . ASN A 1 99 ? 95.669 12.167 67.264 1.00 18.11 135 ASN A O 1
ATOM 699 N N . ALA A 1 100 ? 96.391 12.912 65.266 1.00 17.01 136 ALA A N 1
ATOM 700 C CA . ALA A 1 100 ? 95.059 13.146 64.737 1.00 17.00 136 ALA A CA 1
ATOM 701 C C . ALA A 1 100 ? 94.467 11.857 64.159 1.00 17.37 136 ALA A C 1
ATOM 702 O O . ALA A 1 100 ? 95.101 10.793 64.134 1.00 17.60 136 ALA A O 1
ATOM 704 N N . ALA A 1 101 ? 93.231 11.972 63.672 1.00 16.95 137 ALA A N 1
ATOM 705 C CA . ALA A 1 101 ? 92.494 10.829 63.158 1.00 17.39 137 ALA A CA 1
ATOM 706 C C . ALA A 1 101 ? 91.422 11.308 62.195 1.00 17.55 137 ALA A C 1
ATOM 707 O O . ALA A 1 101 ? 90.854 12.392 62.366 1.00 17.27 137 ALA A O 1
ATOM 709 N N . VAL A 1 102 ? 91.149 10.492 61.182 1.00 17.22 138 VAL A N 1
ATOM 710 C CA . VAL A 1 102 ? 89.951 10.667 60.377 1.00 17.54 138 VAL A CA 1
ATOM 711 C C . VAL A 1 102 ? 88.877 9.755 60.941 1.00 17.86 138 VAL A C 1
ATOM 712 O O . VAL A 1 102 ? 89.066 8.535 61.020 1.00 18.12 138 VAL A O 1
ATOM 716 N N . LEU A 1 103 ? 87.764 10.356 61.353 1.00 17.45 139 LEU A N 1
ATOM 717 C CA . LEU A 1 103 ? 86.580 9.637 61.805 1.00 17.73 139 LEU A CA 1
ATOM 718 C C . LEU A 1 103 ? 85.630 9.539 60.621 1.00 18.12 139 LEU A C 1
ATOM 719 O O . LEU A 1 103 ? 85.236 10.566 60.048 1.00 18.09 139 LEU A O 1
ATOM 724 N N . ARG A 1 104 ? 85.317 8.314 60.207 1.00 18.74 140 ARG A N 1
ATOM 725 C CA . ARG A 1 104 ? 84.461 8.104 59.050 1.00 19.08 140 ARG A CA 1
ATOM 726 C C . ARG A 1 104 ? 83.141 7.484 59.483 1.00 19.18 140 ARG A C 1
ATOM 727 O O . ARG A 1 104 ? 83.105 6.586 60.326 1.00 19.22 140 ARG A O 1
ATOM 735 N N . SER A 1 105 ? 82.057 7.992 58.914 1.00 18.78 141 SER A N 1
ATOM 736 C CA . SER A 1 105 ? 80.727 7.473 59.176 1.00 18.88 141 SER A CA 1
ATOM 737 C C . SER A 1 105 ? 80.028 7.201 57.856 1.00 19.16 141 SER A C 1
ATOM 738 O O . SER A 1 105 ? 80.225 7.925 56.877 1.00 19.15 141 SER A O 1
ATOM 741 N N . PHE A 1 106 ? 79.212 6.144 57.832 1.00 19.18 142 PHE A N 1
ATOM 742 C CA . PHE A 1 106 ? 78.323 5.895 56.705 1.00 19.24 142 PHE A CA 1
ATOM 743 C C . PHE A 1 106 ? 76.861 5.843 57.151 1.00 19.01 142 PHE A C 1
ATOM 744 O O . PHE A 1 106 ? 76.019 5.240 56.483 1.00 19.05 142 PHE A O 1
ATOM 752 N N . ASN A 1 107 ? 76.551 6.507 58.263 1.00 19.79 143 ASN A N 1
ATOM 753 C CA . ASN A 1 107 ? 75.188 6.747 58.719 1.00 19.54 143 ASN A CA 1
ATOM 754 C C . ASN A 1 107 ? 75.062 8.161 59.269 1.00 19.27 143 ASN A C 1
ATOM 755 O O . ASN A 1 107 ? 74.454 8.389 60.320 1.00 19.08 143 ASN A O 1
ATOM 760 N N . ARG A 1 108 ? 75.673 9.126 58.579 1.00 20.29 144 ARG A N 1
ATOM 761 C CA . ARG A 1 108 ? 75.525 10.547 58.891 1.00 19.94 144 ARG A CA 1
ATOM 762 C C . ARG A 1 108 ? 76.044 10.884 60.283 1.00 19.74 144 ARG A C 1
ATOM 763 O O . ARG A 1 108 ? 75.569 11.818 60.932 1.00 19.39 144 ARG A O 1
ATOM 771 N N . GLY A 1 109 ? 77.034 10.143 60.756 1.00 18.94 145 GLY A N 1
ATOM 772 C CA . GLY A 1 109 ? 77.587 10.418 62.064 1.00 18.70 145 GLY A CA 1
ATOM 773 C C . GLY A 1 109 ? 76.957 9.660 63.212 1.00 18.78 145 GLY A C 1
ATOM 774 O O . GLY A 1 109 ? 77.307 9.929 64.372 1.00 18.59 145 GLY A O 1
ATOM 775 N N . ARG A 1 110 ? 76.047 8.713 62.936 1.00 19.97 146 ARG A N 1
ATOM 776 C CA . ARG A 1 110 ? 75.489 7.905 64.024 1.00 20.00 146 ARG A CA 1
ATOM 777 C C . ARG A 1 110 ? 76.575 7.053 64.670 1.00 20.18 146 ARG A C 1
ATOM 778 O O . ARG A 1 110 ? 76.686 6.995 65.900 1.00 20.11 146 ARG A O 1
ATOM 786 N N . THR A 1 111 ? 77.395 6.394 63.851 1.00 19.06 147 THR A N 1
ATOM 787 C CA . THR A 1 111 ? 78.566 5.673 64.322 1.00 19.16 147 THR A CA 1
ATOM 788 C C . THR A 1 111 ? 79.771 6.088 63.488 1.00 19.18 147 THR A C 1
ATOM 789 O O . THR A 1 111 ? 79.647 6.542 62.346 1.00 19.23 147 THR A O 1
ATOM 793 N N . PHE A 1 112 ? 80.945 5.921 64.067 1.00 19.17 148 PHE A N 1
ATOM 794 C CA . PHE A 1 112 ? 82.180 6.283 63.398 1.00 19.10 148 PHE A CA 1
ATOM 795 C C . PHE A 1 112 ? 83.141 5.108 63.436 1.00 19.24 148 PHE A C 1
ATOM 796 O O . PHE A 1 112 ? 83.082 4.282 64.345 1.00 19.23 148 PHE A O 1
ATOM 804 N N . GLU A 1 113 ? 83.998 5.019 62.419 1.00 20.24 149 GLU A N 1
ATOM 805 C CA . GLU A 1 113 ? 85.220 4.227 62.485 1.00 20.24 149 GLU A CA 1
ATOM 806 C C . GLU A 1 113 ? 86.424 5.162 62.394 1.00 19.98 149 GLU A C 1
ATOM 807 O O . GLU A 1 113 ? 86.370 6.214 61.747 1.00 19.89 149 GLU A O 1
ATOM 813 N N . ARG A 1 114 ? 87.521 4.756 63.028 1.00 20.66 150 ARG A N 1
ATOM 814 C CA . ARG A 1 114 ? 88.647 5.639 63.312 1.00 20.28 150 ARG A CA 1
ATOM 815 C C . ARG A 1 114 ? 89.894 5.206 62.541 1.00 20.34 150 ARG A C 1
ATOM 816 O O . ARG A 1 114 ? 90.345 4.061 62.667 1.00 20.44 150 ARG A O 1
ATOM 824 N N . ALA A 1 115 ? 90.456 6.127 61.750 1.00 19.49 151 ALA A N 1
ATOM 825 C CA . ALA A 1 115 ? 91.747 5.931 61.087 1.00 19.50 151 ALA A CA 1
ATOM 826 C C . ALA A 1 115 ? 92.775 6.842 61.754 1.00 19.04 151 ALA A C 1
ATOM 827 O O . ALA A 1 115 ? 92.716 8.068 61.613 1.00 18.80 151 ALA A O 1
ATOM 829 N N . ASP A 1 116 ? 93.709 6.256 62.495 1.00 19.88 152 ASP A N 1
ATOM 830 C CA . ASP A 1 116 ? 94.729 7.064 63.149 1.00 19.48 152 ASP A CA 1
ATOM 831 C C . ASP A 1 116 ? 95.767 7.515 62.124 1.00 19.46 152 ASP A C 1
ATOM 832 O O . ASP A 1 116 ? 96.163 6.752 61.232 1.00 19.75 152 ASP A O 1
ATOM 837 N N . LEU A 1 117 ? 96.157 8.787 62.221 1.00 18.31 153 LEU A N 1
ATOM 838 C CA . LEU A 1 117 ? 97.102 9.398 61.311 1.00 18.30 153 LEU A CA 1
ATOM 839 C C . LEU A 1 117 ? 98.447 9.570 61.999 1.00 18.08 153 LEU A C 1
ATOM 840 O O . LEU A 1 117 ? 98.508 9.676 63.230 1.00 17.85 153 LEU A O 1
ATOM 845 N N . PRO A 1 118 ? 99.548 9.611 61.238 1.00 18.23 154 PRO A N 1
ATOM 846 C CA . PRO A 1 118 ? 100.868 9.733 61.870 1.00 18.05 154 PRO A CA 1
ATOM 847 C C . PRO A 1 118 ? 101.309 11.175 62.118 1.00 17.81 154 PRO A C 1
ATOM 848 O O . PRO A 1 118 ? 102.497 11.413 62.333 1.00 17.73 154 PRO A O 1
ATOM 852 N N . PHE A 1 119 ? 100.394 12.142 62.092 1.00 17.46 155 PHE A N 1
ATOM 853 C CA . PHE A 1 119 ? 100.723 13.539 62.359 1.00 17.26 155 PHE A CA 1
ATOM 854 C C . PHE A 1 119 ? 99.605 14.133 63.201 1.00 17.02 155 PHE A C 1
ATOM 855 O O . PHE A 1 119 ? 98.558 13.509 63.395 1.00 17.02 155 PHE A O 1
ATOM 863 N N . LYS A 1 120 ? 99.816 15.355 63.688 1.00 17.56 156 LYS A N 1
ATOM 864 C CA . LYS A 1 120 ? 98.846 16.038 64.539 1.00 17.33 156 LYS A CA 1
ATOM 865 C C . LYS A 1 120 ? 98.137 17.140 63.756 1.00 17.29 156 LYS A C 1
ATOM 866 O O . LYS A 1 120 ? 98.637 17.621 62.739 1.00 17.45 156 LYS A O 1
ATOM 872 N N . LEU A 1 121 ? 96.948 17.529 64.217 1.00 16.08 157 LEU A N 1
ATOM 873 C CA . LEU A 1 121 ? 96.215 18.612 63.568 1.00 16.05 157 LEU A CA 1
ATOM 874 C C . LEU A 1 121 ? 95.949 19.754 64.549 1.00 15.91 157 LEU A C 1
ATOM 875 O O . LEU A 1 121 ? 96.265 19.670 65.735 1.00 15.83 157 LEU A O 1
ATOM 880 N N . GLY A 1 122 ? 95.376 20.843 64.027 1.00 15.39 158 GLY A N 1
ATOM 881 C CA . GLY A 1 122 ? 95.285 22.087 64.769 1.00 15.43 158 GLY A CA 1
ATOM 882 C C . GLY A 1 122 ? 93.870 22.598 64.961 1.00 15.33 158 GLY A C 1
ATOM 883 O O . GLY A 1 122 ? 93.609 23.788 64.755 1.00 15.58 158 GLY A O 1
ATOM 884 N N . GLY A 1 123 ? 92.963 21.705 65.399 1.00 15.16 159 GLY A N 1
ATOM 885 C CA . GLY A 1 123 ? 91.543 22.041 65.483 1.00 15.03 159 GLY A CA 1
ATOM 886 C C . GLY A 1 123 ? 91.248 23.293 66.282 1.00 15.15 159 GLY A C 1
ATOM 887 O O . GLY A 1 123 ? 90.296 24.018 65.978 1.00 15.23 159 GLY A O 1
ATOM 888 N N . ASN A 1 124 ? 92.050 23.571 67.303 1.00 15.14 160 ASN A N 1
ATOM 889 C CA . ASN A 1 124 ? 91.931 24.794 68.085 1.00 15.43 160 ASN A CA 1
ATOM 890 C C . ASN A 1 124 ? 93.213 25.620 68.012 1.00 15.84 160 ASN A C 1
ATOM 8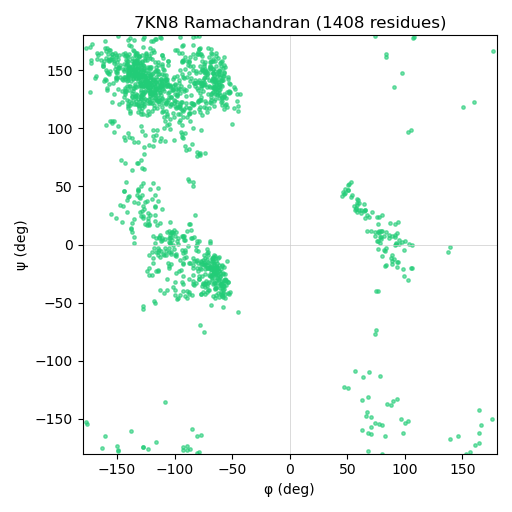91 O O . ASN A 1 124 ? 93.636 26.218 68.996 1.00 16.02 160 ASN A O 1
ATOM 896 N N . GLN A 1 125 ? 93.839 25.682 66.842 1.00 16.17 161 GLN A N 1
ATOM 897 C CA . GLN A 1 125 ? 95.020 26.509 66.636 1.00 16.49 161 GLN A CA 1
ATOM 898 C C . GLN A 1 125 ? 94.780 27.492 65.493 1.00 16.82 161 GLN A C 1
ATOM 899 O O . GLN A 1 125 ? 93.680 27.576 64.934 1.00 16.89 161 GLN A O 1
ATOM 905 N N . LEU A 1 126 ? 95.818 28.258 65.153 1.00 16.40 162 LEU A N 1
ATOM 906 C CA . LEU A 1 126 ? 95.719 29.161 64.014 1.00 16.66 162 LEU A CA 1
ATOM 907 C C . LEU A 1 126 ? 95.362 28.380 62.758 1.00 16.65 162 LEU A C 1
ATOM 908 O O . LEU A 1 126 ? 95.764 27.227 62.588 1.00 16.44 162 LEU A O 1
ATOM 913 N N . GLY A 1 127 ? 94.611 29.033 61.866 1.00 15.90 163 GLY A N 1
ATOM 914 C CA . GLY A 1 127 ? 94.157 28.431 60.632 1.00 15.87 163 GLY A CA 1
ATOM 915 C C . GLY A 1 127 ? 93.010 27.459 60.764 1.00 15.70 163 GLY A C 1
ATOM 916 O O . GLY A 1 127 ? 92.590 26.888 59.748 1.00 15.74 163 GLY A O 1
ATOM 917 N N . ARG A 1 128 ? 92.464 27.277 61.971 1.00 16.03 164 ARG A N 1
ATOM 918 C CA . ARG A 1 128 ? 91.402 26.299 62.166 1.00 15.65 164 ARG A CA 1
ATOM 919 C C . ARG A 1 128 ? 90.166 26.605 61.330 1.00 15.59 164 ARG A C 1
ATOM 920 O O . ARG A 1 128 ? 89.420 25.683 60.985 1.00 15.14 164 ARG A O 1
ATOM 928 N N . ALA A 1 129 ? 89.923 27.879 61.018 1.00 15.54 165 ALA A N 1
ATOM 929 C CA . ALA A 1 129 ? 88.775 28.273 60.215 1.00 15.34 165 ALA A CA 1
ATOM 930 C C . ALA A 1 129 ? 89.066 28.314 58.720 1.00 15.62 165 ALA A C 1
ATOM 931 O O . ALA A 1 129 ? 88.137 28.538 57.935 1.00 15.53 165 ALA A O 1
ATOM 933 N N . ASN A 1 130 ? 90.317 28.134 58.301 1.00 15.20 166 ASN A N 1
ATOM 934 C CA . ASN A 1 130 ? 90.573 27.864 56.897 1.00 15.45 166 ASN A CA 1
ATOM 935 C C . ASN A 1 130 ? 89.953 26.520 56.547 1.00 15.19 166 ASN A C 1
ATOM 936 O O . ASN A 1 130 ? 90.015 25.582 57.341 1.00 14.83 166 ASN A O 1
ATOM 941 N N . GLY A 1 131 ? 89.388 26.403 55.349 1.00 15.18 167 GLY A N 1
ATOM 942 C CA . GLY A 1 131 ? 88.873 25.104 54.940 1.00 14.93 167 GLY A CA 1
ATOM 943 C C . GLY A 1 131 ? 88.403 25.112 53.499 1.00 15.17 167 GLY A C 1
ATOM 944 O O . GLY A 1 131 ? 88.304 26.165 52.862 1.00 15.43 167 GLY A O 1
ATOM 945 N N . GLU A 1 132 ? 88.114 23.906 52.989 1.00 15.94 168 GLU A N 1
ATOM 946 C CA . GLU A 1 132 ? 88.268 22.681 53.775 1.00 15.58 168 GLU A CA 1
ATOM 947 C C . GLU A 1 132 ? 89.491 21.843 53.378 1.00 15.75 168 GLU A C 1
ATOM 948 O O . GLU A 1 132 ? 89.717 21.556 52.203 1.00 16.10 168 GLU A O 1
ATOM 954 N N . ARG A 1 133 ? 90.267 21.477 54.408 1.00 15.42 169 ARG A N 1
ATOM 955 C CA . ARG A 1 133 ? 91.492 20.690 54.257 1.00 15.53 169 ARG A CA 1
ATOM 956 C C . ARG A 1 133 ? 91.205 19.252 53.859 1.00 15.62 169 ARG A C 1
ATOM 957 O O . ARG A 1 133 ? 92.066 18.588 53.276 1.00 15.89 169 ARG A O 1
ATOM 965 N N . LEU A 1 134 ? 90.028 18.750 54.201 1.00 15.44 170 LEU A N 1
ATOM 966 C CA . LEU A 1 134 ? 89.607 17.399 53.900 1.00 15.76 170 LEU A CA 1
ATOM 967 C C . LEU A 1 134 ? 88.576 17.454 52.785 1.00 16.07 170 LEU A C 1
ATOM 968 O O . LEU A 1 134 ? 87.676 18.304 52.797 1.00 15.89 170 LEU A O 1
ATOM 973 N N . ALA A 1 135 ? 88.707 16.557 51.812 1.00 16.36 171 ALA A N 1
ATOM 974 C CA . ALA A 1 135 ? 87.810 16.618 50.672 1.00 16.72 171 ALA A CA 1
ATOM 975 C C . ALA A 1 135 ? 87.618 15.223 50.105 1.00 17.42 171 ALA A C 1
ATOM 976 O O . ALA A 1 135 ? 88.524 14.384 50.160 1.00 17.74 171 ALA A O 1
ATOM 978 N N . VAL A 1 136 ? 86.427 14.995 49.558 1.00 17.10 172 VAL A N 1
ATOM 979 C CA . VAL A 1 136 ? 86.085 13.756 48.871 1.00 17.34 172 VAL A CA 1
ATOM 980 C C . VAL A 1 136 ? 86.095 14.024 47.370 1.00 17.45 172 VAL A C 1
ATOM 981 O O . VAL A 1 136 ? 85.606 15.065 46.910 1.00 17.40 172 VAL A O 1
ATOM 985 N N . ASP A 1 137 ? 86.684 13.102 46.615 1.00 17.78 173 ASP A N 1
ATOM 986 C CA . ASP A 1 137 ? 86.688 13.187 45.158 1.00 18.22 173 ASP A CA 1
ATOM 987 C C . ASP A 1 137 ? 85.244 13.139 44.641 1.00 18.22 173 ASP A C 1
ATOM 988 O O . ASP A 1 137 ? 84.499 12.209 44.988 1.00 18.32 173 ASP A O 1
ATOM 993 N N . PRO A 1 138 ? 84.804 14.116 43.831 1.00 19.07 174 PRO A N 1
ATOM 994 C CA . PRO A 1 138 ? 83.379 14.184 43.467 1.00 19.01 174 PRO A CA 1
ATOM 995 C C . PRO A 1 138 ? 82.982 13.218 42.373 1.00 19.48 174 PRO A C 1
ATOM 996 O O . PRO A 1 138 ? 81.789 13.146 42.038 1.00 19.36 174 PRO A O 1
ATOM 1000 N N . HIS A 1 139 ? 83.942 12.502 41.786 1.00 20.28 175 HIS A N 1
ATOM 1001 C CA . HIS A 1 139 ? 83.638 11.489 40.785 1.00 20.63 175 HIS A CA 1
ATOM 1002 C C . HIS A 1 139 ? 83.973 10.080 41.237 1.00 20.82 175 HIS A C 1
ATOM 1003 O O . HIS A 1 139 ? 83.379 9.130 40.721 1.00 20.89 175 HIS A O 1
ATOM 1010 N N . ASP A 1 140 ? 84.865 9.923 42.211 1.00 20.34 176 ASP A N 1
ATOM 1011 C CA . ASP A 1 140 ? 85.183 8.615 42.779 1.00 20.42 176 ASP A CA 1
ATOM 1012 C C . ASP A 1 140 ? 85.272 8.783 44.296 1.00 20.09 176 ASP A C 1
ATOM 1013 O O . ASP A 1 140 ? 86.344 9.081 44.834 1.00 20.03 176 ASP A O 1
ATOM 1018 N N . GLY A 1 141 ? 84.142 8.561 44.975 1.00 20.25 177 GLY A N 1
ATOM 1019 C CA . GLY A 1 141 ? 84.042 8.730 46.411 1.00 19.91 177 GLY A CA 1
ATOM 1020 C C . GLY A 1 141 ? 84.955 7.830 47.210 1.00 19.96 177 GLY A C 1
ATOM 1021 O O . GLY A 1 141 ? 85.082 8.024 48.425 1.00 19.66 177 GLY A O 1
ATOM 1022 N N . ARG A 1 142 ? 85.577 6.841 46.570 1.00 20.62 178 ARG A N 1
ATOM 1023 C CA . ARG A 1 142 ? 86.610 6.069 47.248 1.00 20.56 178 ARG A CA 1
ATOM 1024 C C . ARG A 1 142 ? 87.807 6.939 47.597 1.00 20.41 178 ARG A C 1
ATOM 1025 O O . ARG A 1 142 ? 88.543 6.624 48.538 1.00 20.17 178 ARG A O 1
ATOM 1033 N N . VAL A 1 143 ? 88.021 8.028 46.861 1.00 19.50 179 VAL A N 1
ATOM 1034 C CA . VAL A 1 143 ? 89.226 8.835 47.006 1.00 19.32 179 VAL A CA 1
ATOM 1035 C C . VAL A 1 143 ? 88.942 10.040 47.889 1.00 18.92 179 VAL A C 1
ATOM 1036 O O . VAL A 1 143 ? 87.980 10.783 47.653 1.00 18.90 179 VAL A O 1
ATOM 1040 N N . LEU A 1 144 ? 89.777 10.228 48.910 1.00 18.81 180 LEU A N 1
ATOM 1041 C CA . LEU A 1 144 ? 89.783 11.434 49.721 1.00 18.25 180 LEU A CA 1
ATOM 1042 C C . LEU A 1 144 ? 91.193 11.996 49.776 1.00 17.77 180 LEU A C 1
ATOM 1043 O O . LEU A 1 144 ? 92.179 11.269 49.616 1.00 17.86 180 LEU A O 1
ATOM 1048 N N . LEU A 1 145 ? 91.275 13.304 50.010 1.00 17.82 181 LEU A N 1
ATOM 1049 C CA . LEU A 1 145 ? 92.540 13.975 50.265 1.00 17.38 181 LEU A CA 1
ATOM 1050 C C . LEU A 1 145 ? 92.435 14.746 51.565 1.00 16.74 181 LEU A C 1
ATOM 1051 O O . LEU A 1 145 ? 91.382 15.304 51.896 1.00 16.51 181 LEU A O 1
ATOM 1056 N N . LEU A 1 146 ? 93.545 14.786 52.292 1.00 17.14 182 LEU A N 1
ATOM 1057 C CA . LEU A 1 146 ? 93.632 15.511 53.549 1.00 16.60 182 LEU A CA 1
ATOM 1058 C C . LEU A 1 146 ? 94.917 16.328 53.553 1.00 16.49 182 LEU A C 1
ATOM 1059 O O . LEU A 1 146 ? 96.013 15.769 53.415 1.00 16.67 182 LEU A O 1
ATOM 1064 N N . GLY A 1 147 ? 94.781 17.645 53.700 1.00 16.54 183 GLY A N 1
ATOM 1065 C CA . GLY A 1 147 ? 95.933 18.513 53.859 1.00 16.54 183 GLY A CA 1
ATOM 1066 C C . GLY A 1 147 ? 96.262 18.644 55.330 1.00 16.19 183 GLY A C 1
ATOM 1067 O O . GLY A 1 147 ? 95.388 18.962 56.144 1.00 15.90 183 GLY A O 1
ATOM 1068 N N . SER A 1 148 ? 97.524 18.380 55.675 1.00 16.33 184 SER A N 1
ATOM 1069 C CA . SER A 1 148 ? 97.963 18.448 57.056 1.00 16.06 184 SER A CA 1
ATOM 1070 C C . SER A 1 148 ? 98.449 19.863 57.369 1.00 16.06 184 SER A C 1
ATOM 1071 O O . SER A 1 148 ? 98.382 20.772 56.539 1.00 16.27 184 SER A O 1
ATOM 1074 N N . ARG A 1 149 ? 98.937 20.054 58.591 1.00 16.22 185 ARG A N 1
ATOM 1075 C CA . ARG A 1 149 ? 99.479 21.339 59.012 1.00 16.28 185 ARG A CA 1
ATOM 1076 C C . ARG A 1 149 ? 100.995 21.387 58.939 1.00 16.42 185 ARG A C 1
ATOM 1077 O O . ARG A 1 149 ? 101.557 22.476 58.802 1.00 16.55 185 ARG A O 1
ATOM 1085 N N . ASP A 1 150 ? 101.665 20.229 59.015 1.00 17.31 186 ASP A N 1
ATOM 1086 C CA . ASP A 1 150 ? 103.124 20.214 58.927 1.00 17.38 186 ASP A CA 1
ATOM 1087 C C . ASP A 1 150 ? 103.668 18.916 58.335 1.00 17.49 186 ASP A C 1
ATOM 1088 O O . ASP A 1 150 ? 104.825 18.584 58.596 1.00 17.47 186 ASP A O 1
ATOM 1093 N N . ALA A 1 151 ? 102.874 18.170 57.558 1.00 16.87 187 ALA A N 1
ATOM 1094 C CA . ALA A 1 151 ? 103.281 16.868 57.034 1.00 17.03 187 ALA A CA 1
ATOM 1095 C C . ALA A 1 151 ? 102.789 16.648 55.607 1.00 17.31 187 ALA A C 1
ATOM 1096 O O . ALA A 1 151 ? 102.552 15.504 55.196 1.00 17.46 187 ALA A O 1
ATOM 1098 N N . GLY A 1 152 ? 102.616 17.720 54.844 1.00 16.84 188 GLY A N 1
ATOM 1099 C CA . GLY A 1 152 ? 102.270 17.552 53.442 1.00 17.15 188 GLY A CA 1
ATOM 1100 C C . GLY A 1 152 ? 100.826 17.116 53.228 1.00 17.17 188 GLY A C 1
ATOM 1101 O O . GLY A 1 152 ? 99.931 17.375 54.044 1.00 16.90 188 GLY A O 1
ATOM 1102 N N . LEU A 1 153 ? 100.607 16.438 52.104 1.00 16.79 189 LEU A N 1
ATOM 1103 C CA . LEU A 1 153 ? 99.282 16.066 51.624 1.00 16.89 189 LEU A CA 1
ATOM 1104 C C . LEU A 1 153 ? 99.123 14.555 51.688 1.00 17.03 189 LEU A C 1
ATOM 1105 O O . LEU A 1 153 ? 100.034 13.806 51.303 1.00 17.25 189 LEU A O 1
ATOM 1110 N N . TRP A 1 154 ? 97.972 14.112 52.184 1.00 17.69 190 TRP A N 1
ATOM 1111 C CA . TRP A 1 154 ? 97.700 12.700 52.401 1.00 17.89 190 TRP A CA 1
ATOM 1112 C C . TRP A 1 154 ? 96.469 12.276 51.614 1.00 18.22 190 TRP A C 1
ATOM 1113 O O . TRP A 1 154 ? 95.588 13.088 51.321 1.00 18.14 190 TRP A O 1
ATOM 1124 N N . ARG A 1 155 ? 96.427 10.997 51.254 1.00 17.81 191 ARG A N 1
ATOM 1125 C CA . ARG A 1 155 ? 95.440 10.484 50.319 1.00 18.29 191 ARG A CA 1
ATOM 1126 C C . ARG A 1 155 ? 94.894 9.156 50.819 1.00 18.51 191 ARG A C 1
ATOM 1127 O O . ARG A 1 155 ? 95.612 8.359 51.430 1.00 18.42 191 ARG A O 1
ATOM 1135 N N . SER A 1 156 ? 93.609 8.929 50.555 1.00 18.98 192 SER A N 1
ATOM 1136 C CA . SER A 1 156 ? 92.972 7.649 50.810 1.00 19.27 192 SER A CA 1
ATOM 1137 C C . SER A 1 156 ? 92.281 7.187 49.535 1.00 19.83 192 SER A C 1
ATOM 1138 O O . SER A 1 156 ? 91.726 7.996 48.790 1.00 20.00 192 SER A O 1
ATOM 1141 N N . ASP A 1 157 ? 92.332 5.891 49.259 1.00 20.61 193 ASP A N 1
ATOM 1142 C CA . ASP A 1 157 ? 91.559 5.358 48.143 1.00 21.05 193 ASP A CA 1
ATOM 1143 C C . ASP A 1 157 ? 90.590 4.268 48.590 1.00 21.11 193 ASP A C 1
ATOM 1144 O O . ASP A 1 157 ? 90.097 3.506 47.753 1.00 21.36 193 ASP A O 1
ATOM 1149 N N . ASP A 1 158 ? 90.312 4.179 49.895 1.00 21.54 194 ASP A N 1
ATOM 1150 C CA . ASP A 1 158 ? 89.350 3.226 50.454 1.00 21.53 194 ASP A CA 1
ATOM 1151 C C . ASP A 1 158 ? 88.390 3.922 51.430 1.00 21.35 194 ASP A C 1
ATOM 1152 O O . ASP A 1 158 ? 88.118 3.434 52.529 1.00 21.15 194 ASP A O 1
ATOM 1157 N N . ARG A 1 159 ? 87.853 5.079 51.015 1.00 21.69 195 ARG A N 1
ATOM 1158 C CA . ARG A 1 159 ? 86.852 5.822 51.788 1.00 21.49 195 ARG A CA 1
ATOM 1159 C C . ARG A 1 159 ? 87.368 6.225 53.163 1.00 21.07 195 ARG A C 1
ATOM 1160 O O . ARG A 1 159 ? 86.628 6.185 54.151 1.00 20.89 195 ARG A O 1
ATOM 1168 N N . GLY A 1 160 ? 88.646 6.605 53.237 1.00 20.16 196 GLY A N 1
ATOM 1169 C CA . GLY A 1 160 ? 89.191 7.120 54.477 1.00 19.68 196 GLY A CA 1
ATOM 1170 C C . GLY A 1 160 ? 89.618 6.085 55.494 1.00 19.56 196 GLY A C 1
ATOM 1171 O O . GLY A 1 160 ? 89.971 6.460 56.619 1.00 19.17 196 GLY A O 1
ATOM 1172 N N . ALA A 1 161 ? 89.602 4.796 55.142 1.00 20.18 197 ALA A N 1
ATOM 1173 C CA . ALA A 1 161 ? 90.032 3.776 56.093 1.00 20.03 197 ALA A CA 1
ATOM 1174 C C . ALA A 1 161 ? 91.550 3.748 56.247 1.00 19.81 197 ALA A C 1
ATOM 1175 O O . ALA A 1 161 ? 92.046 3.471 57.341 1.00 19.54 197 ALA A O 1
ATOM 1177 N N . HIS A 1 162 ? 92.299 4.024 55.180 1.00 20.76 198 HIS A N 1
ATOM 1178 C CA . HIS A 1 162 ? 93.757 4.031 55.246 1.00 20.54 198 HIS A CA 1
ATOM 1179 C C . HIS A 1 162 ? 94.313 5.234 54.496 1.00 20.49 198 HIS A C 1
ATOM 1180 O O . HIS A 1 162 ? 93.761 5.657 53.474 1.00 20.77 198 HIS A O 1
ATOM 1187 N N . TRP A 1 163 ? 95.432 5.766 54.999 1.00 19.02 199 TRP A N 1
ATOM 1188 C CA . TRP A 1 163 ? 96.007 6.995 54.473 1.00 18.87 199 TRP A CA 1
ATOM 1189 C C . TRP A 1 163 ? 97.496 6.838 54.192 1.00 18.82 199 TRP A C 1
ATOM 1190 O O . TRP A 1 163 ? 98.207 6.140 54.920 1.00 18.67 199 TRP A O 1
ATOM 1201 N N . ALA A 1 164 ? 97.955 7.502 53.125 1.00 18.49 200 ALA A N 1
ATOM 1202 C CA . ALA A 1 164 ? 99.353 7.481 52.704 1.00 18.48 200 ALA A CA 1
ATOM 1203 C C . ALA A 1 164 ? 99.733 8.856 52.164 1.00 18.37 200 ALA A C 1
ATOM 1204 O O . ALA A 1 164 ? 98.917 9.541 51.537 1.00 18.47 200 ALA A O 1
ATOM 1206 N N . LYS A 1 165 ? 100.973 9.259 52.417 1.00 18.57 201 LYS A N 1
ATOM 1207 C CA . LYS A 1 165 ? 101.433 10.570 51.986 1.00 18.47 201 LYS A CA 1
ATOM 1208 C C . LYS A 1 165 ? 101.484 10.652 50.467 1.00 18.86 201 LYS A C 1
ATOM 1209 O O . LYS A 1 165 ? 101.927 9.717 49.799 1.00 19.13 201 LYS A O 1
ATOM 1215 N N . VAL A 1 166 ? 101.044 11.782 49.918 1.00 17.77 202 VAL A N 1
ATOM 1216 C CA . VAL A 1 166 ? 101.184 12.035 48.487 1.00 18.12 202 VAL A CA 1
ATOM 1217 C C . VAL A 1 166 ? 102.644 12.428 48.256 1.00 18.07 202 VAL A C 1
ATOM 1218 O O . VAL A 1 166 ? 103.034 13.576 48.474 1.00 17.87 202 VAL A O 1
ATOM 1222 N N . ALA A 1 167 ? 103.456 11.468 47.817 1.00 18.35 203 ALA A N 1
ATOM 1223 C CA . ALA A 1 167 ? 104.906 11.652 47.797 1.00 18.24 203 ALA A CA 1
ATOM 1224 C C . ALA A 1 167 ? 105.328 12.759 46.842 1.00 18.36 203 ALA A C 1
ATOM 1225 O O . ALA A 1 167 ? 106.379 13.379 47.037 1.00 18.19 203 ALA A O 1
ATOM 1227 N N . SER A 1 168 ? 104.520 13.032 45.822 1.00 17.98 204 SER A N 1
ATOM 1228 C CA . SER A 1 168 ? 104.843 14.053 44.838 1.00 18.13 204 SER A CA 1
ATOM 1229 C C . SER A 1 168 ? 104.540 15.470 45.314 1.00 17.90 204 SER A C 1
ATOM 1230 O O . SER A 1 168 ? 105.020 16.422 44.693 1.00 17.97 204 SER A O 1
ATOM 1233 N N . PHE A 1 169 ? 103.747 15.636 46.372 1.00 17.80 205 PHE A N 1
ATOM 1234 C CA . PHE A 1 169 ? 103.478 16.969 46.890 1.00 17.58 205 PHE A CA 1
ATOM 1235 C C . PHE A 1 169 ? 104.636 17.359 47.800 1.00 17.26 205 PHE A C 1
ATOM 1236 O O . PHE A 1 169 ? 104.938 16.628 48.748 1.00 17.06 205 PHE A O 1
ATOM 1244 N N . PRO A 1 170 ? 105.346 18.444 47.517 1.00 18.47 206 PRO A N 1
ATOM 1245 C CA . PRO A 1 170 ? 106.566 18.730 48.271 1.00 18.20 206 PRO A CA 1
ATOM 1246 C C . PRO A 1 170 ? 106.245 19.281 49.648 1.00 17.88 206 PRO A C 1
ATOM 1247 O O . PRO A 1 170 ? 105.337 20.098 49.827 1.00 17.86 206 PRO A O 1
ATOM 1251 N N . ASP A 1 171 ? 107.007 18.818 50.637 1.00 19.94 207 ASP A N 1
ATOM 1252 C CA . ASP A 1 171 ? 106.885 19.414 51.962 1.00 19.64 207 ASP A CA 1
ATOM 1253 C C . ASP A 1 171 ? 107.258 20.886 51.927 1.00 19.60 207 ASP A C 1
ATOM 1254 O O . ASP A 1 171 ? 106.686 21.692 52.675 1.00 19.46 207 ASP A O 1
ATOM 1259 N N . ALA A 1 172 ? 108.173 21.259 51.027 1.00 18.47 208 ALA A N 1
ATOM 1260 C CA . ALA A 1 172 ? 108.608 22.646 50.933 1.00 18.44 208 ALA A CA 1
ATOM 1261 C C . ALA A 1 172 ? 107.473 23.563 50.524 1.00 18.58 208 ALA A C 1
ATOM 1262 O O . ALA A 1 172 ? 107.572 24.772 50.732 1.00 18.52 208 ALA A O 1
ATOM 1264 N N . ALA A 1 173 ? 106.395 23.019 49.953 1.00 17.90 209 ALA A N 1
ATOM 1265 C CA . ALA A 1 173 ? 105.232 23.845 49.647 1.00 18.03 209 ALA A CA 1
ATOM 1266 C C . ALA A 1 173 ? 104.709 24.543 50.890 1.00 17.80 209 ALA A C 1
ATOM 1267 O O . ALA A 1 173 ? 104.146 25.638 50.796 1.00 17.87 209 ALA A O 1
ATOM 1269 N N . LEU A 1 174 ? 104.873 23.928 52.057 1.00 17.89 210 LEU A N 1
ATOM 1270 C CA . LEU A 1 174 ? 104.425 24.523 53.301 1.00 17.68 210 LEU A CA 1
ATOM 1271 C C . LEU A 1 174 ? 105.459 25.463 53.904 1.00 17.53 210 LEU A C 1
ATOM 1272 O O . LEU A 1 174 ? 105.306 25.868 55.061 1.00 17.35 210 LEU A O 1
ATOM 1277 N N . ALA A 1 175 ? 106.496 25.826 53.152 1.00 17.73 211 ALA A N 1
ATOM 1278 C CA . ALA A 1 175 ? 107.478 26.777 53.662 1.00 17.60 211 ALA A CA 1
ATOM 1279 C C . ALA A 1 175 ? 106.798 28.106 53.953 1.00 17.60 211 ALA A C 1
ATOM 1280 O O . ALA A 1 175 ? 106.040 28.634 53.129 1.00 17.77 211 ALA A O 1
ATOM 1282 N N . GLY A 1 176 ? 107.083 28.645 55.130 1.00 17.50 212 GLY A N 1
ATOM 1283 C CA . GLY A 1 176 ? 106.461 29.859 55.593 1.00 17.49 212 GLY A CA 1
ATOM 1284 C C . GLY A 1 176 ? 105.043 29.695 56.079 1.00 17.51 212 GLY A C 1
ATOM 1285 O O . GLY A 1 176 ? 104.405 30.696 56.427 1.00 17.51 212 GLY A O 1
ATOM 1286 N N . ALA A 1 177 ? 104.519 28.477 56.109 1.00 17.31 213 ALA A N 1
ATOM 1287 C CA . ALA A 1 177 ? 103.147 28.271 56.558 1.00 17.33 213 ALA A CA 1
ATOM 1288 C C . ALA A 1 177 ? 103.128 28.076 58.065 1.00 17.11 213 ALA A C 1
ATOM 1289 O O . ALA A 1 177 ? 102.656 27.067 58.597 1.00 17.00 213 ALA A O 1
ATOM 1291 N N . THR A 1 178 ? 103.680 29.070 58.751 1.00 17.52 214 THR A N 1
ATOM 1292 C CA . THR A 1 178 ? 103.559 29.184 60.195 1.00 17.38 214 THR A CA 1
ATOM 1293 C C . THR A 1 178 ? 103.232 30.633 60.519 1.00 17.44 214 THR A C 1
ATOM 1294 O O . THR A 1 178 ? 103.350 31.522 59.667 1.00 17.53 214 THR A O 1
ATOM 1298 N N . ALA A 1 179 ? 102.811 30.872 61.760 1.00 17.88 215 ALA A N 1
ATOM 1299 C CA . ALA A 1 179 ? 102.440 32.218 62.176 1.00 17.97 215 ALA A CA 1
ATOM 1300 C C . ALA A 1 179 ? 102.396 32.277 63.698 1.00 17.97 215 ALA A C 1
ATOM 1301 O O . ALA A 1 179 ? 102.257 31.253 64.365 1.00 17.79 215 ALA A O 1
ATOM 1303 N N . ARG A 1 180 ? 102.506 33.490 64.234 1.00 19.97 216 ARG A N 1
ATOM 1304 C CA . ARG A 1 180 ? 102.352 33.723 65.670 1.00 19.96 216 ARG A CA 1
ATOM 1305 C C . ARG A 1 180 ? 100.894 33.942 66.040 1.00 20.05 216 ARG A C 1
ATOM 1306 O O . ARG A 1 180 ? 100.159 34.629 65.327 1.00 20.11 216 ARG A O 1
ATOM 1314 N N . ASN A 1 181 ? 100.483 33.384 67.180 1.00 19.41 217 ASN A N 1
ATOM 1315 C CA . ASN A 1 181 ? 99.142 33.642 67.681 1.00 19.49 217 ASN A CA 1
ATOM 1316 C C . ASN A 1 181 ? 99.170 34.880 68.582 1.00 19.55 217 ASN A C 1
ATOM 1317 O O . ASN A 1 181 ? 100.200 35.547 68.731 1.00 19.52 217 ASN A O 1
ATOM 1322 N N . HIS A 1 182 ? 98.037 35.172 69.227 1.00 20.78 218 HIS A N 1
ATOM 1323 C CA . HIS A 1 182 ? 97.888 36.409 69.991 1.00 20.82 218 HIS A CA 1
ATOM 1324 C C . HIS A 1 182 ? 98.833 36.492 71.186 1.00 20.87 218 HIS A C 1
ATOM 1325 O O . HIS A 1 182 ? 99.125 37.594 71.660 1.00 20.90 218 HIS A O 1
ATOM 1332 N N . VAL A 1 183 ? 99.327 35.361 71.679 1.00 20.80 219 VAL A N 1
ATOM 1333 C CA . VAL A 1 183 ? 100.197 35.352 72.845 1.00 20.84 219 VAL A CA 1
ATOM 1334 C C . VAL A 1 183 ? 101.663 35.115 72.467 1.00 20.72 219 VAL A C 1
ATOM 1335 O O . VAL A 1 183 ? 102.511 34.889 73.348 1.00 20.71 219 VAL A O 1
ATOM 1339 N N . GLY A 1 184 ? 101.993 35.184 71.178 1.00 20.24 220 GLY A N 1
ATOM 1340 C CA . GLY A 1 184 ? 103.374 35.160 70.740 1.00 20.12 220 GLY A CA 1
ATOM 1341 C C . GLY A 1 184 ? 103.909 33.828 70.245 1.00 19.99 220 GLY A C 1
ATOM 1342 O O . GLY A 1 184 ? 105.047 33.788 69.763 1.00 19.89 220 GLY A O 1
ATOM 1343 N N . ARG A 1 185 ? 103.132 32.747 70.330 1.00 19.43 221 ARG A N 1
ATOM 1344 C CA . ARG A 1 185 ? 103.629 31.402 70.047 1.00 19.26 221 ARG A CA 1
ATOM 1345 C C . ARG A 1 185 ? 103.448 31.050 68.574 1.00 19.22 221 ARG A C 1
ATOM 1346 O O . ARG A 1 185 ? 102.364 31.242 68.008 1.00 19.30 221 ARG A O 1
ATOM 1354 N N . GLU A 1 186 ? 104.511 30.521 67.971 1.00 18.82 222 GLU A N 1
ATOM 1355 C CA . GLU A 1 186 ? 104.483 30.096 66.577 1.00 18.80 222 GLU A CA 1
ATOM 1356 C C . GLU A 1 186 ? 103.685 28.811 66.420 1.00 18.73 222 GLU A C 1
ATOM 1357 O O . GLU A 1 186 ? 103.801 27.889 67.231 1.00 18.59 222 GLU A O 1
ATOM 1363 N N . GLN A 1 187 ? 102.874 28.734 65.366 1.00 17.62 223 GLN A N 1
ATOM 1364 C CA . GLN A 1 187 ? 102.083 27.531 65.149 1.00 17.52 223 GLN A CA 1
ATOM 1365 C C . GLN A 1 187 ? 102.148 27.126 63.690 1.00 17.58 223 GLN A C 1
ATOM 1366 O O . GLN A 1 187 ? 102.223 27.975 62.803 1.00 17.75 223 GLN A O 1
ATOM 1372 N N . ALA A 1 188 ? 102.125 25.816 63.455 1.00 16.87 224 ALA A N 1
ATOM 1373 C CA . ALA A 1 188 ? 102.131 25.264 62.101 1.00 16.95 224 ALA A CA 1
ATOM 1374 C C . ALA A 1 188 ? 100.733 25.387 61.505 1.00 17.02 224 ALA A C 1
ATOM 1375 O O . ALA A 1 188 ? 99.797 24.731 61.966 1.00 16.83 224 ALA A O 1
ATOM 1377 N N . VAL A 1 189 ? 100.567 26.199 60.468 1.00 16.16 225 VAL A N 1
ATOM 1378 C CA . VAL A 1 189 ? 99.260 26.334 59.846 1.00 16.26 225 VAL A CA 1
ATOM 1379 C C . VAL A 1 189 ? 99.148 25.494 58.578 1.00 16.32 225 VAL A C 1
ATOM 1380 O O . VAL A 1 189 ? 98.109 24.884 58.344 1.00 16.24 225 VAL A O 1
ATOM 1384 N N . GLY A 1 190 ? 100.213 25.426 57.771 1.00 15.77 226 GLY A N 1
ATOM 1385 C CA . GLY A 1 190 ? 100.239 24.480 56.665 1.00 15.85 226 GLY A CA 1
ATOM 1386 C C . GLY A 1 190 ? 99.153 24.724 55.624 1.00 16.06 226 GLY A C 1
ATOM 1387 O O . GLY A 1 190 ? 98.909 25.858 55.192 1.00 16.28 226 GLY A O 1
ATOM 1388 N N . ILE A 1 191 ? 98.485 23.647 55.220 1.00 15.36 227 ILE A N 1
ATOM 1389 C CA . ILE A 1 191 ? 97.506 23.698 54.135 1.00 15.55 227 ILE A CA 1
ATOM 1390 C C . ILE A 1 191 ? 96.199 24.309 54.638 1.00 15.49 227 ILE A C 1
ATOM 1391 O O . ILE A 1 191 ? 95.705 23.957 55.716 1.00 15.16 227 ILE A O 1
ATOM 1396 N N . ALA A 1 192 ? 95.636 25.232 53.850 1.00 15.20 228 ALA A N 1
ATOM 1397 C CA . ALA A 1 192 ? 94.342 25.850 54.126 1.00 15.27 228 ALA A CA 1
ATOM 1398 C C . ALA A 1 192 ? 93.157 25.088 53.525 1.00 15.30 228 ALA A C 1
ATOM 1399 O O . ALA A 1 192 ? 92.099 25.001 54.165 1.00 15.07 228 ALA A O 1
ATOM 1401 N N . PHE A 1 193 ? 93.282 24.560 52.303 1.00 15.06 229 PHE A N 1
ATOM 1402 C CA . PHE A 1 193 ? 92.177 23.833 51.690 1.00 14.99 229 PHE A CA 1
ATOM 1403 C C . PHE A 1 193 ? 92.693 22.892 50.607 1.00 15.13 229 PHE A C 1
ATOM 1404 O O . PHE A 1 193 ? 93.788 23.075 50.060 1.00 15.41 229 PHE A O 1
ATOM 1412 N N . VAL A 1 194 ? 91.861 21.893 50.299 1.00 15.51 230 VAL A N 1
ATOM 1413 C CA . VAL A 1 194 ? 92.040 20.987 49.169 1.00 15.81 230 VAL A CA 1
ATOM 1414 C C . VAL A 1 194 ? 90.732 20.984 48.388 1.00 15.97 230 VAL A C 1
ATOM 1415 O O . VAL A 1 194 ? 89.682 20.637 48.942 1.00 15.64 230 VAL A O 1
ATOM 1419 N N . VAL A 1 195 ? 90.796 21.339 47.102 1.00 16.25 231 VAL A N 1
ATOM 1420 C CA . VAL A 1 195 ? 89.607 21.518 46.271 1.00 16.44 231 VAL A CA 1
ATOM 1421 C C . VAL A 1 195 ? 89.746 20.707 44.987 1.00 16.94 231 VAL A C 1
ATOM 1422 O O . VAL A 1 195 ? 90.677 20.927 44.200 1.00 17.39 231 VAL A O 1
ATOM 1426 N N . PHE A 1 196 ? 88.820 19.776 44.777 1.00 17.06 232 PHE A N 1
ATOM 1427 C CA . PHE A 1 196 ? 88.702 19.111 43.489 1.00 17.66 232 PHE A CA 1
ATOM 1428 C C . PHE A 1 196 ? 87.961 20.015 42.521 1.00 17.92 232 PHE A C 1
ATOM 1429 O O . PHE A 1 196 ? 86.989 20.675 42.898 1.00 17.59 232 PHE A O 1
ATOM 1437 N N . ASP A 1 197 ? 88.422 20.044 41.268 1.00 18.37 233 ASP A N 1
ATOM 1438 C CA . ASP A 1 197 ? 87.693 20.702 40.178 1.00 18.59 233 ASP A CA 1
ATOM 1439 C C . ASP A 1 197 ? 86.796 19.639 39.548 1.00 18.79 233 ASP A C 1
ATOM 1440 O O . ASP A 1 197 ? 87.221 18.870 38.686 1.00 19.27 233 ASP A O 1
ATOM 1445 N N . ALA A 1 198 ? 85.536 19.589 39.982 1.00 19.22 234 ALA A N 1
ATOM 1446 C CA . ALA A 1 198 ? 84.640 18.549 39.473 1.00 19.39 234 ALA A CA 1
ATOM 1447 C C . ALA A 1 198 ? 84.401 18.687 37.975 1.00 19.73 234 ALA A C 1
ATOM 1448 O O . ALA A 1 198 ? 84.269 17.678 37.270 1.00 20.04 234 ALA A O 1
ATOM 1450 N N . ALA A 1 199 ? 84.384 19.913 37.458 1.00 19.50 235 ALA A N 1
ATOM 1451 C CA . ALA A 1 199 ? 84.212 20.086 36.022 1.00 19.76 235 ALA A CA 1
ATOM 1452 C C . ALA A 1 199 ? 85.303 19.388 35.215 1.00 20.25 235 ALA A C 1
ATOM 1453 O O . ALA A 1 199 ? 85.108 19.163 34.015 1.00 20.44 235 ALA A O 1
ATOM 1455 N N . SER A 1 200 ? 86.437 19.030 35.837 1.00 19.74 236 SER A N 1
ATOM 1456 C CA . SER A 1 200 ? 87.522 18.354 35.129 1.00 20.19 236 SER A CA 1
ATOM 1457 C C . SER A 1 200 ? 87.341 16.844 35.032 1.00 20.44 236 SER A C 1
ATOM 1458 O O . SER A 1 200 ? 88.082 16.197 34.281 1.00 20.75 236 SER A O 1
ATOM 1461 N N . GLY A 1 201 ? 86.398 16.260 35.772 1.00 21.18 237 GLY A N 1
ATOM 1462 C CA . GLY A 1 201 ? 86.275 14.824 35.871 1.00 21.38 237 GLY A CA 1
ATOM 1463 C C . GLY A 1 201 ? 85.008 14.262 35.242 1.00 21.31 237 GLY A C 1
ATOM 1464 O O . GLY A 1 201 ? 84.159 14.978 34.714 1.00 21.11 237 GLY A O 1
ATOM 1465 N N . ASN A 1 202 ? 84.918 12.932 35.305 1.00 21.98 238 ASN A N 1
ATOM 1466 C CA . ASN A 1 202 ? 83.749 12.156 34.905 1.00 21.89 238 ASN A CA 1
ATOM 1467 C C . ASN A 1 202 ? 83.546 11.019 35.889 1.00 21.84 238 ASN A C 1
ATOM 1468 O O . ASN A 1 202 ? 84.516 10.467 36.416 1.00 21.99 238 ASN A O 1
ATOM 1473 N N . THR A 1 203 ? 82.275 10.643 36.084 1.00 22.06 239 THR A N 1
ATOM 1474 C CA . THR A 1 203 ? 81.892 9.634 37.071 1.00 21.95 239 THR A CA 1
ATOM 1475 C C . THR A 1 203 ? 82.755 8.385 36.960 1.00 22.22 239 THR A C 1
ATOM 1476 O O . THR A 1 203 ? 83.009 7.888 35.860 1.00 22.42 239 THR A O 1
ATOM 1480 N N . GLY A 1 204 ? 83.206 7.882 38.114 1.00 21.71 240 GLY A N 1
ATOM 1481 C CA . GLY A 1 204 ? 83.849 6.593 38.207 1.00 21.86 240 GLY A CA 1
ATOM 1482 C C . GLY A 1 204 ? 85.364 6.622 38.234 1.00 22.07 240 GLY A C 1
ATOM 1483 O O . GLY A 1 204 ? 85.975 5.644 38.686 1.00 22.10 240 GLY A O 1
ATOM 1484 N N . THR A 1 205 ? 85.983 7.705 37.762 1.00 21.46 241 THR A N 1
ATOM 1485 C CA . THR A 1 205 ? 87.422 7.898 37.668 1.00 21.63 241 THR A CA 1
ATOM 1486 C C . THR A 1 205 ? 87.861 9.053 38.562 1.00 21.54 241 THR A C 1
ATOM 1487 O O . THR A 1 205 ? 87.156 10.066 38.653 1.00 21.41 241 THR A O 1
ATOM 1491 N N . PRO A 1 206 ? 88.993 8.923 39.254 1.00 20.65 242 PRO A N 1
ATOM 1492 C CA . PRO A 1 206 ? 89.475 10.026 40.091 1.00 20.48 242 PRO A CA 1
ATOM 1493 C C . PRO A 1 206 ? 89.561 11.338 39.321 1.00 20.58 242 PRO A C 1
ATOM 1494 O O . PRO A 1 206 ? 89.985 11.374 38.165 1.00 20.80 242 PRO A O 1
ATOM 1498 N N . THR A 1 207 ? 89.151 12.421 39.985 1.00 19.75 243 THR A N 1
ATOM 1499 C CA . THR A 1 207 ? 89.128 13.739 39.368 1.00 19.68 243 THR A CA 1
ATOM 1500 C C . THR A 1 207 ? 90.542 14.185 39.000 1.00 19.73 243 THR A C 1
ATOM 1501 O O . THR A 1 207 ? 91.435 14.156 39.856 1.00 19.37 243 THR A O 1
ATOM 1505 N N . PRO A 1 208 ? 90.787 14.609 37.752 1.00 19.77 244 PRO A N 1
ATOM 1506 C CA . PRO A 1 208 ? 92.172 14.947 37.371 1.00 19.72 244 PRO A CA 1
ATOM 1507 C C . PRO A 1 208 ? 92.704 16.232 38.001 1.00 19.28 244 PRO A C 1
ATOM 1508 O O . PRO A 1 208 ? 93.889 16.277 38.355 1.00 18.98 244 PRO A O 1
ATOM 1512 N N . ARG A 1 209 ? 91.901 17.292 38.129 1.00 19.12 245 ARG A N 1
ATOM 1513 C CA . ARG A 1 209 ? 92.432 18.589 38.538 1.00 18.82 245 ARG A CA 1
ATOM 1514 C C . ARG A 1 209 ? 92.101 18.851 40.002 1.00 18.18 245 ARG A C 1
ATOM 1515 O O . ARG A 1 209 ? 90.933 18.761 40.410 1.00 17.96 245 ARG A O 1
ATOM 1523 N N . ILE A 1 210 ? 93.144 19.170 40.776 1.00 17.91 246 ILE A N 1
ATOM 1524 C CA . ILE A 1 210 ? 93.076 19.355 42.222 1.00 17.27 246 ILE A CA 1
ATOM 1525 C C . ILE A 1 210 ? 93.868 20.603 42.599 1.00 17.19 246 ILE A C 1
ATOM 1526 O O . ILE A 1 210 ? 95.019 20.765 42.173 1.00 17.33 246 ILE A O 1
ATOM 1531 N N . TYR A 1 211 ? 93.266 21.462 43.428 1.00 16.76 247 TYR A N 1
ATOM 1532 C CA . TYR A 1 211 ? 93.887 22.667 43.964 1.00 16.70 247 TYR A CA 1
ATOM 1533 C C . TYR A 1 211 ? 94.198 22.465 45.442 1.00 16.09 247 TYR A C 1
ATOM 1534 O O . TYR A 1 211 ? 93.414 21.838 46.166 1.00 15.69 247 TYR A O 1
ATOM 1543 N N . VAL A 1 212 ? 95.349 22.985 45.874 1.00 15.63 248 VAL A N 1
ATOM 1544 C CA . VAL A 1 212 ? 95.780 22.956 47.271 1.00 15.55 248 VAL A CA 1
ATOM 1545 C C . VAL A 1 212 ? 96.212 24.361 47.650 1.00 15.60 248 VAL A C 1
ATOM 1546 O O . VAL A 1 212 ? 97.150 24.907 47.052 1.00 15.78 248 VAL A O 1
ATOM 1550 N N . GLY A 1 213 ? 95.532 24.942 48.634 1.00 15.92 249 GLY A N 1
ATOM 1551 C CA . GLY A 1 213 ? 95.908 26.224 49.192 1.00 15.84 249 GLY A CA 1
ATOM 1552 C C . GLY A 1 213 ? 96.774 26.055 50.430 1.00 15.47 249 GLY A C 1
ATOM 1553 O O . GLY A 1 213 ? 96.491 25.226 51.305 1.00 15.18 249 GLY A O 1
ATOM 1554 N N . VAL A 1 214 ? 97.822 26.861 50.504 1.00 15.73 250 VAL A N 1
ATOM 1555 C CA . VAL A 1 214 ? 98.747 26.834 51.621 1.00 15.74 250 VAL A CA 1
ATOM 1556 C C . VAL A 1 214 ? 98.681 28.183 52.320 1.00 15.81 250 VAL A C 1
ATOM 1557 O O . VAL A 1 214 ? 98.746 29.228 51.665 1.00 15.97 250 VAL A O 1
ATOM 1561 N N . SER A 1 215 ? 98.543 28.164 53.648 1.00 16.42 251 SER A N 1
ATOM 1562 C CA . SER A 1 215 ? 98.477 29.401 54.425 1.00 16.34 251 SER A CA 1
ATOM 1563 C C . SER A 1 215 ? 99.891 29.958 54.586 1.00 16.23 251 SER A C 1
ATOM 1564 O O . SER A 1 215 ? 100.536 29.829 55.629 1.00 16.04 251 SER A O 1
ATOM 1567 N N . THR A 1 216 ? 100.376 30.611 53.530 1.00 16.97 252 THR A N 1
ATOM 1568 C CA . THR A 1 216 ? 101.735 31.139 53.528 1.00 16.87 252 THR A CA 1
ATOM 1569 C C . THR A 1 216 ? 101.785 32.407 52.690 1.00 16.91 252 THR A C 1
ATOM 1570 O O . THR A 1 216 ? 101.000 32.583 51.751 1.00 17.07 252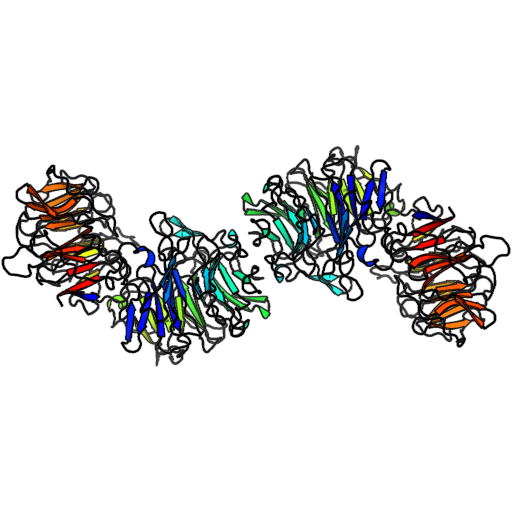 THR A O 1
ATOM 1574 N N . GLU A 1 217 ? 102.728 33.288 53.037 1.00 17.80 253 GLU A N 1
ATOM 1575 C CA . GLU A 1 217 ? 102.983 34.473 52.231 1.00 17.78 253 GLU A CA 1
ATOM 1576 C C . GLU A 1 217 ? 103.759 34.147 50.969 1.00 17.91 253 GLU A C 1
ATOM 1577 O O . GLU A 1 217 ? 103.798 34.977 50.047 1.00 17.94 253 GLU A O 1
ATOM 1583 N N . GLN A 1 218 ? 104.387 32.969 50.911 1.00 17.97 254 GLN A N 1
ATOM 1584 C CA . GLN A 1 218 ? 105.047 32.511 49.689 1.00 18.12 254 GLN A CA 1
ATOM 1585 C C . GLN A 1 218 ? 103.994 31.940 48.744 1.00 18.37 254 GLN A C 1
ATOM 1586 O O . GLN A 1 218 ? 102.795 32.188 48.938 1.00 18.40 254 GLN A O 1
ATOM 1592 N N . THR A 1 219 ? 104.434 31.193 47.710 1.00 17.23 255 THR A N 1
ATOM 1593 C CA . THR A 1 219 ? 103.519 30.517 46.790 1.00 17.50 255 THR A CA 1
ATOM 1594 C C . THR A 1 219 ? 102.404 29.821 47.570 1.00 17.52 255 THR A C 1
ATOM 1595 O O . THR A 1 219 ? 102.660 28.900 48.342 1.00 17.42 255 THR A O 1
ATOM 1599 N N . SER A 1 220 ? 101.164 30.258 47.411 1.00 16.61 256 SER A N 1
ATOM 1600 C CA . SER A 1 220 ? 100.101 29.753 48.266 1.00 16.28 256 SER A CA 1
ATOM 1601 C C . SER A 1 220 ? 99.049 28.935 47.536 1.00 16.08 256 SER A C 1
ATOM 1602 O O . SER A 1 220 ? 98.138 28.405 48.190 1.00 16.02 256 SER A O 1
ATOM 1605 N N . LEU A 1 221 ? 99.138 28.801 46.213 1.00 16.13 257 LEU A N 1
ATOM 1606 C CA . LEU A 1 221 ? 98.148 28.048 45.455 1.00 16.40 257 LEU A CA 1
ATOM 1607 C C . LEU A 1 221 ? 98.846 27.074 44.522 1.00 16.60 257 LEU A C 1
ATOM 1608 O O . LEU A 1 221 ? 99.581 27.493 43.620 1.00 16.67 257 LEU A O 1
ATOM 1613 N N . TYR A 1 222 ? 98.611 25.782 44.737 1.00 16.56 258 TYR A N 1
ATOM 1614 C CA . TYR A 1 222 ? 99.141 24.727 43.890 1.00 16.76 258 TYR A CA 1
ATOM 1615 C C . TYR A 1 222 ? 98.002 24.005 43.181 1.00 17.08 258 TYR A C 1
ATOM 1616 O O . TYR A 1 222 ? 96.850 24.014 43.629 1.00 17.07 258 TYR A O 1
ATOM 1625 N N . VAL A 1 223 ? 98.346 23.382 42.056 1.00 16.47 259 VAL A N 1
ATOM 1626 C CA . VAL A 1 223 ? 97.373 22.679 41.223 1.00 16.83 259 VAL A CA 1
ATOM 1627 C C . VAL A 1 223 ? 98.030 21.446 40.615 1.00 16.98 259 VAL A C 1
ATOM 1628 O O . VAL A 1 223 ? 99.213 21.459 40.241 1.00 16.93 259 VAL A O 1
ATOM 1632 N N . SER A 1 224 ? 97.259 20.368 40.546 1.00 17.21 260 SER A N 1
ATOM 1633 C CA . SER A 1 224 ? 97.633 19.175 39.812 1.00 17.43 260 SER A CA 1
ATOM 1634 C C . SER A 1 224 ? 96.653 18.984 38.664 1.00 17.89 260 SER A C 1
ATOM 1635 O O . SER A 1 224 ? 95.456 19.248 38.814 1.00 18.00 260 SER A O 1
ATOM 1638 N N . GLU A 1 225 ? 97.172 18.533 37.520 1.00 18.59 261 GLU A N 1
ATOM 1639 C CA . GLU A 1 225 ? 96.363 18.161 36.366 1.00 19.01 261 GLU A CA 1
ATOM 1640 C C . GLU A 1 225 ? 96.214 16.652 36.199 1.00 19.19 261 GLU A C 1
ATOM 1641 O O . GLU A 1 225 ? 95.451 16.209 35.334 1.00 19.50 261 GLU A O 1
ATOM 1647 N N . ASP A 1 226 ? 96.909 15.853 36.996 1.00 18.31 262 ASP A N 1
ATOM 1648 C CA . ASP A 1 226 ? 96.971 14.411 36.771 1.00 18.47 262 ASP A CA 1
ATOM 1649 C C . ASP A 1 226 ? 96.621 13.649 38.039 1.00 18.28 262 ASP A C 1
ATOM 1650 O O . ASP A 1 226 ? 97.275 12.668 38.393 1.00 18.18 262 ASP A O 1
ATOM 1655 N N . ALA A 1 227 ? 95.586 14.115 38.751 1.00 18.82 263 ALA A N 1
ATOM 1656 C CA . ALA A 1 227 ? 95.017 13.433 39.920 1.00 18.63 263 ALA A CA 1
ATOM 1657 C C . ALA A 1 227 ? 96.002 13.339 41.083 1.00 18.11 263 ALA A C 1
ATOM 1658 O O . ALA A 1 227 ? 95.918 12.420 41.909 1.00 17.98 263 ALA A O 1
ATOM 1660 N N . GLY A 1 228 ? 96.916 14.304 41.182 1.00 18.78 264 GLY A N 1
ATOM 1661 C CA . GLY A 1 228 ? 97.882 14.341 42.256 1.00 18.33 264 GLY A CA 1
ATOM 1662 C C . GLY A 1 228 ? 99.242 13.769 41.925 1.00 18.38 264 GLY A C 1
ATOM 1663 O O . GLY A 1 228 ? 100.114 13.754 42.800 1.00 18.03 264 GLY A O 1
ATOM 1664 N N . ARG A 1 229 ? 99.467 13.316 40.688 1.00 19.19 265 ARG A N 1
ATOM 1665 C CA . ARG A 1 229 ? 100.760 12.718 40.369 1.00 19.20 265 ARG A CA 1
ATOM 1666 C C . ARG A 1 229 ? 101.866 13.767 40.287 1.00 19.00 265 ARG A C 1
ATOM 1667 O O . ARG A 1 229 ? 103.010 13.477 40.641 1.00 18.81 265 ARG A O 1
ATOM 1675 N N . SER A 1 230 ? 101.549 14.990 39.865 1.00 17.87 266 SER A N 1
ATOM 1676 C CA . SER A 1 230 ? 102.526 16.071 39.834 1.00 17.69 266 SER A CA 1
ATOM 1677 C C . SER A 1 230 ? 101.836 17.372 40.222 1.00 17.55 266 SER A C 1
ATOM 1678 O O . SER A 1 230 ? 100.611 17.481 40.162 1.00 17.68 266 SER A O 1
ATOM 1681 N N . TRP A 1 231 ? 102.640 18.374 40.599 1.00 17.77 267 TRP A N 1
ATOM 1682 C CA . TRP A 1 231 ? 102.131 19.588 41.233 1.00 17.59 267 TRP A CA 1
ATOM 1683 C C . TRP A 1 231 ? 102.878 20.816 40.738 1.00 17.56 267 TRP A C 1
ATOM 1684 O O . TRP A 1 231 ? 104.093 20.779 40.559 1.00 17.46 267 TRP A O 1
ATOM 1695 N N . ALA A 1 232 ? 102.148 21.905 40.531 1.00 16.86 268 ALA A N 1
ATOM 1696 C CA . ALA A 1 232 ? 102.706 23.144 40.017 1.00 17.05 268 ALA A CA 1
ATOM 1697 C C . ALA A 1 232 ? 102.010 24.322 40.676 1.00 16.89 268 ALA A C 1
ATOM 1698 O O . ALA A 1 232 ? 100.834 24.225 41.043 1.00 16.63 268 ALA A O 1
ATOM 1700 N N . PRO A 1 233 ? 102.712 25.440 40.847 1.00 17.39 269 PRO A N 1
ATOM 1701 C CA . PRO A 1 233 ? 102.042 26.652 41.321 1.00 17.25 269 PRO A CA 1
ATOM 1702 C C . PRO A 1 233 ? 101.137 27.192 40.234 1.00 17.47 269 PRO A C 1
ATOM 1703 O O . PRO A 1 233 ? 101.465 27.133 39.045 1.00 17.64 269 PRO A O 1
ATOM 1707 N N . VAL A 1 234 ? 99.972 27.695 40.648 1.00 17.30 270 VAL A N 1
ATOM 1708 C CA . VAL A 1 234 ? 99.059 28.308 39.695 1.00 17.35 270 VAL A CA 1
ATOM 1709 C C . VAL A 1 234 ? 99.679 29.584 39.147 1.00 17.67 270 VAL A C 1
ATOM 1710 O O . VAL A 1 234 ? 100.173 30.427 39.900 1.00 17.77 270 VAL A O 1
ATOM 1714 N N . ALA A 1 235 ? 99.657 29.736 37.827 1.00 19.01 271 ALA A N 1
ATOM 1715 C CA . ALA A 1 235 ? 100.297 30.896 37.227 1.00 18.83 271 ALA A CA 1
ATOM 1716 C C . ALA A 1 235 ? 99.558 32.171 37.615 1.00 18.57 271 ALA A C 1
ATOM 1717 O O . ALA A 1 235 ? 98.334 32.180 37.738 1.00 18.59 271 ALA A O 1
ATOM 1719 N N . GLY A 1 236 ? 100.315 33.245 37.825 1.00 18.25 272 GLY A N 1
ATOM 1720 C CA . GLY A 1 236 ? 99.749 34.562 38.031 1.00 18.01 272 GLY A CA 1
ATOM 1721 C C . GLY A 1 236 ? 99.189 34.828 39.408 1.00 17.82 272 GLY A C 1
ATOM 1722 O O . GLY A 1 236 ? 98.690 35.935 39.652 1.00 17.85 272 GLY A O 1
ATOM 1723 N N . GLN A 1 237 ? 99.274 33.864 40.318 1.00 17.61 273 GLN A N 1
ATOM 1724 C CA . GLN A 1 237 ? 98.657 34.008 41.626 1.00 17.45 273 GLN A CA 1
ATOM 1725 C C . GLN A 1 237 ? 99.261 35.187 42.387 1.00 17.32 273 GLN A C 1
ATOM 1726 O O . GLN A 1 237 ? 100.435 35.521 42.203 1.00 17.60 273 GLN A O 1
ATOM 1732 N N . PRO A 1 238 ? 98.476 35.831 43.250 1.00 18.06 274 PRO A N 1
ATOM 1733 C CA . PRO A 1 238 ? 99.033 36.855 44.135 1.00 17.76 274 PRO A CA 1
ATOM 1734 C C . PRO A 1 238 ? 99.842 36.235 45.257 1.00 17.72 274 PRO A C 1
ATOM 1735 O O . PRO A 1 238 ? 99.530 35.150 45.761 1.00 17.85 274 PRO A O 1
ATOM 1739 N N . ARG A 1 239 ? 100.867 36.964 45.688 1.00 18.12 275 ARG A N 1
ATOM 1740 C CA . ARG A 1 239 ? 101.681 36.524 46.802 1.00 18.04 275 ARG A CA 1
ATOM 1741 C C . ARG A 1 239 ? 101.743 37.614 47.865 1.00 17.77 275 ARG A C 1
ATOM 1742 O O . ARG A 1 239 ? 101.507 38.797 47.593 1.00 17.65 275 ARG A O 1
ATOM 1750 N N . GLY A 1 240 ? 102.093 37.205 49.079 1.00 17.50 276 GLY A N 1
ATOM 1751 C CA . GLY A 1 240 ? 102.213 38.114 50.199 1.00 17.31 276 GLY A CA 1
ATOM 1752 C C . GLY A 1 240 ? 101.085 38.004 51.198 1.00 17.25 276 GLY A C 1
ATOM 1753 O O . GLY A 1 240 ? 101.248 38.444 52.342 1.00 17.13 276 GLY A O 1
ATOM 1754 N N . LEU A 1 241 ? 99.946 37.449 50.800 1.00 17.36 277 LEU A N 1
ATOM 1755 C CA . LEU A 1 241 ? 98.820 37.199 51.687 1.00 17.34 277 LEU A CA 1
ATOM 1756 C C . LEU A 1 241 ? 98.498 35.708 51.706 1.00 17.53 277 LEU A C 1
ATOM 1757 O O . LEU A 1 241 ? 98.943 34.945 50.842 1.00 17.70 277 LEU A O 1
ATOM 1762 N N . ARG A 1 242 ? 97.703 35.298 52.696 1.00 16.81 278 ARG A N 1
ATOM 1763 C CA . ARG A 1 242 ? 97.413 33.891 52.940 1.00 16.95 278 ARG A CA 1
ATOM 1764 C C . ARG A 1 242 ? 95.984 33.547 52.537 1.00 17.07 278 ARG A C 1
ATOM 1765 O O . ARG A 1 242 ? 95.046 34.117 53.105 1.00 16.93 278 ARG A O 1
ATOM 1773 N N . PRO A 1 243 ? 95.755 32.614 51.616 1.00 16.18 279 PRO A N 1
ATOM 1774 C CA . PRO A 1 243 ? 94.376 32.223 51.301 1.00 16.00 279 PRO A CA 1
ATOM 1775 C C . PRO A 1 243 ? 93.783 31.378 52.416 1.00 15.73 279 PRO A C 1
ATOM 1776 O O . PRO A 1 243 ? 94.494 30.661 53.123 1.00 15.64 279 PRO A O 1
ATOM 1780 N N . SER A 1 244 ? 92.461 31.469 52.566 1.00 16.14 280 SER A N 1
ATOM 1781 C CA . SER A 1 244 ? 91.728 30.677 53.546 1.00 15.90 280 SER A CA 1
ATOM 1782 C C . SER A 1 244 ? 90.609 29.835 52.957 1.00 15.83 280 SER A C 1
ATOM 1783 O O . SER A 1 244 ? 90.223 28.845 53.584 1.00 15.63 280 SER A O 1
ATOM 1786 N N . HIS A 1 245 ? 90.085 30.188 51.784 1.00 16.50 281 HIS A N 1
ATOM 1787 C CA . HIS A 1 245 ? 88.982 29.479 51.148 1.00 16.43 281 HIS A CA 1
ATOM 1788 C C . HIS A 1 245 ? 89.095 29.648 49.647 1.00 16.76 281 HIS A C 1
ATOM 1789 O O . HIS A 1 245 ? 89.598 30.667 49.174 1.00 16.90 281 HIS A O 1
ATOM 1796 N N A MET A 1 246 ? 88.597 28.652 48.905 1.00 16.14 282 MET A N 1
ATOM 1797 C CA A MET A 1 246 ? 88.522 28.702 47.446 1.00 16.45 282 MET A CA 1
ATOM 1798 C C A MET A 1 246 ? 87.180 28.125 47.007 1.00 16.33 282 MET A C 1
ATOM 1799 O O A MET A 1 246 ? 86.914 26.935 47.218 1.00 16.26 282 MET A O 1
ATOM 1804 N N . ALA A 1 247 ? 86.332 28.952 46.406 1.00 17.27 283 ALA A N 1
ATOM 1805 C CA . ALA A 1 247 ? 84.951 28.562 46.160 1.00 17.10 283 ALA A CA 1
ATOM 1806 C C . ALA A 1 247 ? 84.592 28.760 44.699 1.00 17.34 283 ALA A C 1
ATOM 1807 O O . ALA A 1 247 ? 85.328 29.391 43.937 1.00 17.56 283 ALA A O 1
ATOM 1809 N N . GLY A 1 248 ? 83.418 28.244 44.328 1.00 17.80 284 GLY A N 1
ATOM 1810 C CA . GLY A 1 248 ? 82.915 28.426 42.976 1.00 18.00 284 GLY A CA 1
ATOM 1811 C C . GLY A 1 248 ? 83.492 27.380 42.049 1.00 18.45 284 GLY A C 1
ATOM 1812 O O . GLY A 1 248 ? 83.573 26.202 42.398 1.00 18.55 284 GLY A O 1
ATOM 1813 N N . GLY A 1 249 ? 83.889 27.809 40.854 1.00 18.37 285 GLY A N 1
ATOM 1814 C CA . GLY A 1 249 ? 84.599 26.970 39.910 1.00 18.83 285 GLY A CA 1
ATOM 1815 C C . GLY A 1 249 ? 83.749 26.360 38.808 1.00 19.01 285 GLY A C 1
ATOM 1816 O O . GLY A 1 249 ? 84.277 26.076 37.729 1.00 19.38 285 GLY A O 1
ATOM 1817 N N . SER A 1 250 ? 82.451 26.146 39.047 1.00 19.50 286 SER A N 1
ATOM 1818 C CA . SER A 1 250 ? 81.625 25.419 38.078 1.00 19.69 286 SER A CA 1
ATOM 1819 C C . SER A 1 250 ? 81.447 26.168 36.762 1.00 19.78 286 SER A C 1
ATOM 1820 O O . SER A 1 250 ? 81.210 25.532 35.728 1.00 20.04 286 SER A O 1
ATOM 1823 N N . ASP A 1 251 ? 81.558 27.492 36.761 1.00 19.27 287 ASP A N 1
ATOM 1824 C CA . ASP A 1 251 ? 81.484 28.261 35.528 1.00 19.32 287 ASP A CA 1
ATOM 1825 C C . ASP A 1 251 ? 82.859 28.698 35.025 1.00 19.53 287 ASP A C 1
ATOM 1826 O O . ASP A 1 251 ? 82.945 29.493 34.079 1.00 19.52 287 ASP A O 1
ATOM 1831 N N . GLY A 1 252 ? 83.933 28.181 35.610 1.00 18.92 288 GLY A N 1
ATOM 1832 C CA . GLY A 1 252 ? 85.268 28.594 35.222 1.00 19.09 288 GLY A CA 1
ATOM 1833 C C . GLY A 1 252 ? 85.815 29.790 35.971 1.00 18.81 288 GLY A C 1
ATOM 1834 O O . GLY A 1 252 ? 86.890 30.282 35.606 1.00 18.91 288 GLY A O 1
ATOM 1835 N N . HIS A 1 253 ? 85.112 30.271 37.007 1.00 18.97 289 HIS A N 1
ATOM 1836 C CA . HIS A 1 253 ? 85.585 31.341 37.880 1.00 18.68 289 HIS A CA 1
ATOM 1837 C C . HIS A 1 253 ? 85.654 30.821 39.312 1.00 18.57 289 HIS A C 1
ATOM 1838 O O . HIS A 1 253 ? 84.666 30.282 39.827 1.00 18.42 289 HIS A O 1
ATOM 1845 N N . TRP A 1 254 ? 86.827 30.969 39.935 1.00 17.53 290 TRP A N 1
ATOM 1846 C CA . TRP A 1 254 ? 87.073 30.597 41.320 1.00 17.40 290 TRP A CA 1
ATOM 1847 C C . TRP A 1 254 ? 87.250 31.848 42.168 1.00 17.06 290 TRP A C 1
ATOM 1848 O O . TRP A 1 254 ? 87.777 32.863 41.713 1.00 17.01 290 TRP A O 1
ATOM 1859 N N . TYR A 1 255 ? 86.800 31.762 43.409 1.00 18.14 291 TYR A N 1
ATOM 1860 C CA . TYR A 1 255 ? 86.785 32.887 44.330 1.00 17.81 291 TYR A CA 1
ATOM 1861 C C . TYR A 1 255 ? 87.594 32.498 45.560 1.00 17.79 291 TYR A C 1
ATOM 1862 O O . TYR A 1 255 ? 87.336 31.455 46.169 1.00 17.79 291 TYR A O 1
ATOM 1871 N N . LEU A 1 256 ? 88.593 33.310 45.896 1.00 16.77 292 LEU A N 1
ATOM 1872 C CA . LEU A 1 256 ? 89.537 32.991 46.963 1.00 16.80 292 LEU A CA 1
ATOM 1873 C C . LEU A 1 256 ? 89.649 34.165 47.924 1.00 16.50 292 LEU A C 1
ATOM 1874 O O . LEU A 1 256 ? 89.936 35.290 47.506 1.00 16.59 292 LEU A O 1
ATOM 1879 N N . SER A 1 257 ? 89.427 33.891 49.207 1.00 16.42 293 SER A N 1
ATOM 1880 C CA . SER A 1 257 ? 89.578 34.881 50.264 1.00 16.17 293 SER A CA 1
ATOM 1881 C C . SER A 1 257 ? 90.985 34.794 50.831 1.00 16.27 293 SER A C 1
ATOM 1882 O O . SER A 1 257 ? 91.542 33.699 50.945 1.00 16.47 293 SER A O 1
ATOM 1885 N N . TYR A 1 258 ? 91.545 35.955 51.192 1.00 16.19 294 TYR A N 1
ATOM 1886 C CA . TYR A 1 258 ? 92.914 36.079 51.683 1.00 16.22 294 TYR A CA 1
ATOM 1887 C C . TYR A 1 258 ? 92.949 36.965 52.919 1.00 16.06 294 TYR A C 1
ATOM 1888 O O . TYR A 1 258 ? 92.171 37.915 53.041 1.00 16.23 294 TYR A O 1
ATOM 1897 N N . GLY A 1 259 ? 93.870 36.645 53.837 1.00 17.07 295 GLY A N 1
ATOM 1898 C CA . GLY A 1 259 ? 94.184 37.519 54.943 1.00 16.89 295 GLY A CA 1
ATOM 1899 C C . GLY A 1 259 ? 95.690 37.639 55.104 1.00 16.92 295 GLY A C 1
ATOM 1900 O O . GLY A 1 259 ? 96.460 36.838 54.552 1.00 17.07 295 GLY A O 1
ATOM 1901 N N . ASP A 1 260 ? 96.105 38.660 55.862 1.00 18.16 296 ASP A N 1
ATOM 1902 C CA . ASP A 1 260 ? 97.528 38.834 56.135 1.00 18.14 296 ASP A CA 1
ATOM 1903 C C . ASP A 1 260 ? 98.014 37.940 57.262 1.00 18.17 296 ASP A C 1
ATOM 1904 O O . ASP A 1 260 ? 99.205 37.963 57.581 1.00 18.15 296 ASP A O 1
ATOM 1909 N N . GLN A 1 261 ? 97.120 37.168 57.861 1.00 17.55 297 GLN A N 1
ATOM 1910 C CA . GLN A 1 261 ? 97.393 36.173 58.885 1.00 17.59 297 GLN A CA 1
ATOM 1911 C C . GLN A 1 261 ? 96.480 34.991 58.618 1.00 17.70 297 GLN A C 1
ATOM 1912 O O . GLN A 1 261 ? 95.467 35.133 57.925 1.00 17.75 297 GLN A O 1
ATOM 1918 N N . PRO A 1 262 ? 96.816 33.805 59.132 1.00 16.88 298 PRO A N 1
ATOM 1919 C CA . PRO A 1 262 ? 95.899 32.665 58.960 1.00 16.96 298 PRO A CA 1
ATOM 1920 C C . PRO A 1 262 ? 94.550 32.875 59.613 1.00 16.90 298 PRO A C 1
ATOM 1921 O O . PRO A 1 262 ? 93.557 32.325 59.123 1.00 16.91 298 PRO A O 1
ATOM 1925 N N . GLY A 1 263 ? 94.486 33.647 60.707 1.00 17.58 299 GLY A N 1
ATOM 1926 C CA . GLY A 1 263 ? 93.290 33.767 61.506 1.00 17.51 299 GLY A CA 1
ATOM 1927 C C . GLY A 1 263 ? 93.175 32.637 62.514 1.00 17.39 299 GLY A C 1
ATOM 1928 O O . GLY A 1 263 ? 93.807 31.588 62.364 1.00 17.36 299 GLY A O 1
ATOM 1929 N N . PRO A 1 264 ? 92.347 32.816 63.558 1.00 18.33 300 PRO A N 1
ATOM 1930 C CA . PRO A 1 264 ? 91.513 34.000 63.774 1.00 18.34 300 PRO A CA 1
ATOM 1931 C C . PRO A 1 264 ? 92.241 35.154 64.462 1.00 18.37 300 PRO A C 1
ATOM 1932 O O . PRO A 1 264 ? 91.754 36.280 64.375 1.00 18.27 300 PRO A O 1
ATOM 1936 N N . ASP A 1 265 ? 93.376 34.903 65.114 1.00 19.91 301 ASP A N 1
ATOM 1937 C CA . ASP A 1 265 ? 94.120 35.994 65.739 1.00 19.88 301 ASP A CA 1
ATOM 1938 C C . ASP A 1 265 ? 94.699 36.944 64.688 1.00 19.83 301 ASP A C 1
ATOM 1939 O O . ASP A 1 265 ? 95.182 36.524 63.633 1.00 19.87 301 ASP A O 1
ATOM 1944 N N . LEU A 1 266 ? 94.651 38.239 64.982 1.00 20.87 302 LEU A N 1
ATOM 1945 C CA . LEU A 1 266 ? 95.593 39.236 64.474 1.00 20.79 302 LEU A CA 1
ATOM 1946 C C . LEU A 1 266 ? 95.430 39.644 63.010 1.00 20.75 302 LEU A C 1
ATOM 1947 O O . LEU A 1 266 ? 96.322 40.333 62.485 1.00 20.71 302 LEU A O 1
ATOM 1952 N N . MET A 1 267 ? 94.354 39.281 62.318 1.00 20.50 303 MET A N 1
ATOM 1953 C CA . MET A 1 267 ? 94.257 39.706 60.923 1.00 20.47 303 MET A CA 1
ATOM 1954 C C . MET A 1 267 ? 94.160 41.229 60.831 1.00 20.31 303 MET A C 1
ATOM 1955 O O . MET A 1 267 ? 93.431 41.873 61.601 1.00 20.22 303 MET A O 1
ATOM 1960 N N . ALA A 1 268 ? 94.926 41.807 59.892 1.00 20.18 304 ALA A N 1
ATOM 1961 C CA . ALA A 1 268 ? 94.924 43.257 59.718 1.00 20.02 304 ALA A CA 1
ATOM 1962 C C . ALA A 1 268 ? 95.109 43.663 58.261 1.00 20.00 304 ALA A C 1
ATOM 1963 O O . ALA A 1 268 ? 95.497 44.804 57.993 1.00 19.90 304 ALA A O 1
ATOM 1965 N N . GLY A 1 269 ? 94.859 42.759 57.327 1.00 18.74 305 GLY A N 1
ATOM 1966 C CA . GLY A 1 269 ? 94.923 43.029 55.907 1.00 18.94 305 GLY A CA 1
ATOM 1967 C C . GLY A 1 269 ? 94.372 41.812 55.199 1.00 18.72 305 GLY A C 1
ATOM 1968 O O . GLY A 1 269 ? 94.069 40.792 55.820 1.00 18.75 305 GLY A O 1
ATOM 1969 N N . GLY A 1 270 ? 94.215 41.938 53.895 1.00 18.12 306 GLY A N 1
ATOM 1970 C CA . GLY A 1 270 ? 93.718 40.828 53.110 1.00 18.06 306 GLY A CA 1
ATOM 1971 C C . GLY A 1 270 ? 93.193 41.313 51.775 1.00 18.05 306 GLY A C 1
ATOM 1972 O O . GLY A 1 270 ? 93.340 42.478 51.417 1.00 18.45 306 GLY A O 1
ATOM 1973 N N . ALA A 1 271 ? 92.572 40.383 51.054 1.00 17.57 307 ALA A N 1
ATOM 1974 C CA . ALA A 1 271 ? 92.074 40.670 49.716 1.00 17.59 307 ALA A CA 1
ATOM 1975 C C . ALA A 1 271 ? 91.080 39.589 49.314 1.00 17.71 307 ALA A C 1
ATOM 1976 O O . ALA A 1 271 ? 90.996 38.523 49.932 1.00 17.82 307 ALA A O 1
ATOM 1978 N N . LEU A 1 272 ? 90.326 39.880 48.264 1.00 17.83 308 LEU A N 1
ATOM 1979 C CA . LEU A 1 272 ? 89.422 38.918 47.646 1.00 17.90 308 LEU A CA 1
ATOM 1980 C C . LEU A 1 272 ? 89.761 38.836 46.169 1.00 18.08 308 LEU A C 1
ATOM 1981 O O . LEU A 1 272 ? 89.771 39.858 45.483 1.00 18.06 308 LEU A O 1
ATOM 1986 N N . TRP A 1 273 ? 90.024 37.631 45.676 1.00 17.27 309 TRP A N 1
ATOM 1987 C CA . TRP A 1 273 ? 90.467 37.447 44.305 1.00 17.49 309 TRP A CA 1
ATOM 1988 C C . TRP A 1 273 ? 89.518 36.544 43.536 1.00 17.64 309 TRP A C 1
ATOM 1989 O O . TRP A 1 273 ? 89.036 35.536 44.067 1.00 17.69 309 TRP A O 1
ATOM 2000 N N . LYS A 1 274 ? 89.269 36.931 42.279 1.00 17.81 310 LYS A N 1
ATOM 2001 C CA . LYS A 1 274 ? 88.567 36.124 41.295 1.00 17.79 310 LYS A CA 1
ATOM 2002 C C . LYS A 1 274 ? 89.584 35.535 40.332 1.00 17.77 310 LYS A C 1
ATOM 2003 O O . LYS A 1 274 ? 90.386 36.272 39.750 1.00 18.03 310 LYS A O 1
ATOM 2009 N N . PHE A 1 275 ? 89.551 34.220 40.152 1.00 17.90 311 PHE A N 1
ATOM 2010 C CA . PHE A 1 275 ? 90.546 33.546 39.328 1.00 17.87 311 PHE A CA 1
ATOM 2011 C C . PHE A 1 275 ? 89.848 32.803 38.201 1.00 17.92 311 PHE A C 1
ATOM 2012 O O . PHE A 1 275 ? 88.998 31.947 38.460 1.00 17.81 311 PHE A O 1
ATOM 2020 N N . THR A 1 276 ? 90.223 33.120 36.957 1.00 18.35 312 THR A N 1
ATOM 2021 C CA . THR A 1 276 ? 89.634 32.546 35.746 1.00 18.47 312 THR A CA 1
ATOM 2022 C C . THR A 1 276 ? 90.731 31.794 35.002 1.00 18.44 312 THR A C 1
ATOM 2023 O O . THR A 1 276 ? 91.432 32.374 34.151 1.00 18.69 312 THR A O 1
ATOM 2027 N N . PRO A 1 277 ? 90.913 30.499 35.285 1.00 18.84 313 PRO A N 1
ATOM 2028 C CA . PRO A 1 277 ? 92.071 29.780 34.714 1.00 19.15 313 PRO A CA 1
ATOM 2029 C C . PRO A 1 277 ? 92.127 29.772 33.191 1.00 19.31 313 PRO A C 1
ATOM 2030 O O . PRO A 1 277 ? 93.222 29.890 32.628 1.00 19.39 313 PRO A O 1
ATOM 2034 N N . ALA A 1 278 ? 90.991 29.656 32.499 1.00 20.09 314 ALA A N 1
ATOM 2035 C CA . ALA A 1 278 ? 91.024 29.638 31.039 1.00 20.23 314 ALA A CA 1
ATOM 2036 C C . ALA A 1 278 ? 91.625 30.919 30.462 1.00 20.00 314 ALA A C 1
ATOM 2037 O O . ALA A 1 278 ? 92.261 30.882 29.406 1.00 20.13 314 ALA A O 1
ATOM 2039 N N . GLN A 1 279 ? 91.411 32.058 31.114 1.00 21.38 315 GLN A N 1
ATOM 2040 C CA . GLN A 1 279 ? 91.980 33.315 30.651 1.00 21.15 315 GLN A CA 1
ATOM 2041 C C . GLN A 1 279 ? 93.318 33.618 31.333 1.00 21.06 315 GLN A C 1
ATOM 2042 O O . GLN A 1 279 ? 93.971 34.601 30.980 1.00 20.87 315 GLN A O 1
ATOM 2048 N N . GLY A 1 280 ? 93.746 32.797 32.290 1.00 20.73 316 GLY A N 1
ATOM 2049 C CA . GLY A 1 280 ? 94.930 33.122 33.072 1.00 20.60 316 GLY A CA 1
ATOM 2050 C C . GLY A 1 280 ? 94.811 34.421 33.838 1.00 20.22 316 GLY A C 1
ATOM 2051 O O . GLY A 1 280 ? 95.825 35.087 34.098 1.00 20.04 316 GLY A O 1
ATOM 2052 N N . ARG A 1 281 ? 93.591 34.793 34.223 1.00 20.73 317 ARG A N 1
ATOM 2053 C CA . ARG A 1 281 ? 93.273 36.129 34.705 1.00 20.35 317 ARG A CA 1
ATOM 2054 C C . ARG A 1 281 ? 93.037 36.100 36.203 1.00 20.19 317 ARG A C 1
ATOM 2055 O O . ARG A 1 281 ? 92.369 35.199 36.726 1.00 20.31 317 ARG A O 1
ATOM 2063 N N . TRP A 1 282 ? 93.593 37.093 36.883 1.00 18.31 318 TRP A N 1
ATOM 2064 C CA . TRP A 1 282 ? 93.339 37.342 38.290 1.00 18.14 318 TRP A CA 1
ATOM 2065 C C . TRP A 1 282 ? 92.781 38.747 38.426 1.00 18.49 318 TRP A C 1
ATOM 2066 O O . TRP A 1 282 ? 93.344 39.700 37.864 1.00 18.88 318 TRP A O 1
ATOM 2077 N N . ARG A 1 283 ? 91.671 38.872 39.156 1.00 19.94 319 ARG A N 1
ATOM 2078 C CA . ARG A 1 283 ? 91.031 40.160 39.389 1.00 19.61 319 ARG A CA 1
ATOM 2079 C C . ARG A 1 283 ? 90.668 40.294 40.857 1.00 19.41 319 ARG A C 1
ATOM 2080 O O . ARG A 1 283 ? 90.015 39.414 41.424 1.00 19.48 319 ARG A O 1
ATOM 2088 N N . GLU A 1 284 ? 91.091 41.405 41.454 1.00 19.74 320 GLU A N 1
ATOM 2089 C CA . GLU A 1 284 ? 90.761 41.732 42.830 1.00 19.53 320 GLU A CA 1
ATOM 2090 C C . GLU A 1 284 ? 89.349 42.313 42.863 1.00 19.35 320 GLU A C 1
ATOM 2091 O O . GLU A 1 284 ? 89.075 43.314 42.202 1.00 19.22 320 GLU A O 1
ATOM 2097 N N . ILE A 1 285 ? 88.460 41.691 43.643 1.00 19.08 321 ILE A N 1
ATOM 2098 C CA . ILE A 1 285 ? 87.036 42.023 43.633 1.00 18.92 321 ILE A CA 1
ATOM 2099 C C . ILE A 1 285 ? 86.534 42.310 45.043 1.00 18.70 321 ILE A C 1
ATOM 2100 O O . ILE A 1 285 ? 85.332 42.182 45.322 1.00 18.60 321 ILE A O 1
ATOM 2105 N N . SER A 1 286 ? 87.433 42.678 45.941 1.00 19.42 322 SER A N 1
ATOM 2106 C CA . SER A 1 286 ? 87.046 42.937 47.323 1.00 19.23 322 SER A CA 1
ATOM 2107 C C . SER A 1 286 ? 85.890 43.943 47.372 1.00 19.00 322 SER A C 1
ATOM 2108 O O . SER A 1 286 ? 85.951 44.988 46.695 1.00 18.92 322 SER A O 1
ATOM 2111 N N . PRO A 1 287 ? 84.812 43.648 48.111 1.00 19.20 323 PRO A N 1
ATOM 2112 C CA . PRO A 1 287 ? 83.690 44.595 48.212 1.00 18.98 323 PRO A CA 1
ATOM 2113 C C . PRO A 1 287 ? 84.097 45.997 48.635 1.00 18.91 323 PRO A C 1
ATOM 2114 O O . PRO A 1 287 ? 83.594 46.974 48.068 1.00 19.17 323 PRO A O 1
ATOM 2118 N N . ILE A 1 288 ? 84.988 46.127 49.615 1.00 19.35 324 ILE A N 1
ATOM 2119 C CA . ILE A 1 288 ? 85.457 47.437 50.068 1.00 19.79 324 ILE A CA 1
ATOM 2120 C C . ILE A 1 288 ? 86.981 47.417 50.158 1.00 19.69 324 ILE A C 1
ATOM 2121 O O . ILE A 1 288 ? 87.569 46.358 50.423 1.00 19.21 324 ILE A O 1
ATOM 2126 N N . PRO A 1 289 ? 87.664 48.538 49.929 1.00 21.27 325 PRO A N 1
ATOM 2127 C CA . PRO A 1 289 ? 89.132 48.527 49.924 1.00 21.37 325 PRO A CA 1
ATOM 2128 C C . PRO A 1 289 ? 89.703 48.552 51.338 1.00 21.34 325 PRO A C 1
ATOM 2129 O O . PRO A 1 289 ? 89.008 48.825 52.310 1.00 21.23 325 PRO A O 1
ATOM 2133 N N . GLN A 1 290 ? 90.997 48.253 51.433 1.00 21.77 326 GLN A N 1
ATOM 2134 C CA . GLN A 1 290 ? 91.708 48.434 52.692 1.00 21.76 326 GLN A CA 1
ATOM 2135 C C . GLN A 1 290 ? 91.852 49.921 53.008 1.00 21.58 326 GLN A C 1
ATOM 2136 O O . GLN A 1 290 ? 91.912 50.750 52.099 1.00 21.48 326 GLN A O 1
ATOM 2142 N N . PRO A 1 291 ? 91.907 50.281 54.288 1.00 25.45 327 PRO A N 1
ATOM 2143 C CA . PRO A 1 291 ? 92.182 51.677 54.655 1.00 25.30 327 PRO A CA 1
ATOM 2144 C C . PRO A 1 291 ? 93.530 52.143 54.131 1.00 25.32 327 PRO A C 1
ATOM 2145 O O . PRO A 1 291 ? 94.489 51.376 54.036 1.00 25.46 327 PRO A O 1
ATOM 2149 N N . ALA A 1 292 ? 93.597 53.424 53.770 1.00 29.54 328 ALA A N 1
ATOM 2150 C CA . ALA A 1 292 ? 94.868 53.974 53.318 1.00 29.52 328 ALA A CA 1
ATOM 2151 C C . ALA A 1 292 ? 95.887 53.983 54.449 1.00 29.54 328 ALA A C 1
ATOM 2152 O O . ALA A 1 292 ? 97.087 53.795 54.210 1.00 29.58 328 ALA A O 1
ATOM 2154 N N . SER A 1 293 ? 95.427 54.174 55.681 1.00 30.87 329 SER A N 1
ATOM 2155 C CA . SER A 1 293 ? 96.301 54.185 56.841 1.00 30.93 329 SER A CA 1
ATOM 2156 C C . SER A 1 293 ? 95.569 53.517 57.993 1.00 31.01 329 SER A C 1
ATOM 2157 O O . SER A 1 293 ? 94.347 53.326 57.952 1.00 30.99 329 SER A O 1
ATOM 2160 N N . GLY A 1 294 ? 96.330 53.157 59.027 1.00 29.29 330 GLY A N 1
ATOM 2161 C CA . GLY A 1 294 ? 95.779 52.402 60.134 1.00 29.40 330 GLY A CA 1
ATOM 2162 C C . GLY A 1 294 ? 95.681 50.927 59.795 1.00 29.53 330 GLY A C 1
ATOM 2163 O O . GLY A 1 294 ? 96.043 50.473 58.706 1.00 29.56 330 GLY A O 1
ATOM 2164 N N . ASP A 1 295 ? 95.180 50.164 60.764 1.00 26.70 331 ASP A N 1
ATOM 2165 C CA . ASP A 1 295 ? 95.030 48.722 60.588 1.00 26.83 331 ASP A CA 1
ATOM 2166 C C . ASP A 1 295 ? 93.979 48.400 59.531 1.00 26.80 331 ASP A C 1
ATOM 2167 O O . ASP A 1 295 ? 92.879 48.962 59.542 1.00 26.69 331 ASP A O 1
ATOM 2172 N N . GLY A 1 296 ? 94.308 47.467 58.635 1.00 22.33 332 GLY A N 1
ATOM 2173 C CA . GLY A 1 296 ? 93.329 46.923 57.721 1.00 22.34 332 GLY A CA 1
ATOM 2174 C C . GLY A 1 296 ? 92.556 45.776 58.346 1.00 22.43 332 GLY A C 1
ATOM 2175 O O . GLY A 1 296 ? 92.479 45.612 59.567 1.00 22.45 332 GLY A O 1
ATOM 2176 N N . PHE A 1 297 ? 91.984 44.962 57.474 1.00 19.84 333 PHE A N 1
ATOM 2177 C CA . PHE A 1 297 ? 91.169 43.830 57.881 1.00 19.89 333 PHE A CA 1
ATOM 2178 C C . PHE A 1 297 ? 91.293 42.760 56.806 1.00 20.03 333 PHE A C 1
ATOM 2179 O O . PHE A 1 297 ? 91.702 43.033 55.676 1.00 20.06 333 PHE A O 1
ATOM 2187 N N . GLY A 1 298 ? 90.913 41.541 57.165 1.00 18.31 334 GLY A N 1
ATOM 2188 C CA . GLY A 1 298 ? 90.970 40.430 56.248 1.00 18.04 334 GLY A CA 1
ATOM 2189 C C . GLY A 1 298 ? 89.620 40.150 55.593 1.00 17.98 334 GLY A C 1
ATOM 2190 O O . GLY A 1 298 ? 88.577 40.675 55.972 1.00 18.09 334 GLY A O 1
ATOM 2191 N N . TRP A 1 299 ? 89.675 39.324 54.564 1.00 17.09 335 TRP A N 1
ATOM 2192 C CA . TRP A 1 299 ? 88.490 38.690 54.003 1.00 16.97 335 TRP A CA 1
ATOM 2193 C C . TRP A 1 299 ? 88.465 37.277 54.568 1.00 16.56 335 TRP A C 1
ATOM 2194 O O . TRP A 1 299 ? 89.334 36.447 54.256 1.00 16.40 335 TRP A O 1
ATOM 2205 N N . GLY A 1 300 ? 87.502 37.038 55.461 1.00 16.92 336 GLY A N 1
ATOM 2206 C CA . GLY A 1 300 ? 87.496 35.813 56.231 1.00 16.99 336 GLY A CA 1
ATOM 2207 C C . GLY A 1 300 ? 86.983 34.613 55.470 1.00 17.05 336 GLY A C 1
ATOM 2208 O O . GLY A 1 300 ? 87.410 33.486 55.739 1.00 17.15 336 GLY A O 1
ATOM 2209 N N . ALA A 1 301 ? 86.082 34.824 54.515 1.00 16.63 337 ALA A N 1
ATOM 2210 C CA . ALA A 1 301 ? 85.511 33.699 53.794 1.00 16.67 337 ALA A CA 1
ATOM 2211 C C . ALA A 1 301 ? 84.776 34.212 52.571 1.00 16.67 337 ALA A C 1
ATOM 2212 O O . ALA A 1 301 ? 84.389 35.384 52.492 1.00 16.78 337 ALA A O 1
ATOM 2214 N N . VAL A 1 302 ? 84.590 33.300 51.621 1.00 17.08 338 VAL A N 1
ATOM 2215 C CA . VAL A 1 302 ? 83.807 33.529 50.417 1.00 17.09 338 VAL A CA 1
ATOM 2216 C C . VAL A 1 302 ? 83.059 32.242 50.093 1.00 17.10 338 VAL A C 1
ATOM 2217 O O . VAL A 1 302 ? 83.559 31.138 50.334 1.00 17.20 338 VAL A O 1
ATOM 2221 N N . ALA A 1 303 ? 81.840 32.390 49.590 1.00 17.94 339 ALA A N 1
ATOM 2222 C CA . ALA A 1 303 ? 81.009 31.270 49.188 1.00 17.96 339 ALA A CA 1
ATOM 2223 C C . ALA A 1 303 ? 80.271 31.644 47.909 1.00 18.04 339 ALA A C 1
ATOM 2224 O O . ALA A 1 303 ? 80.074 32.824 47.602 1.00 17.97 339 ALA A O 1
ATOM 2226 N N . VAL A 1 304 ? 79.849 30.619 47.173 1.00 18.23 340 VAL A N 1
ATOM 2227 C CA . VAL A 1 304 ? 79.108 30.779 45.931 1.00 18.36 340 VAL A CA 1
ATOM 2228 C C . VAL A 1 304 ? 77.797 30.014 46.044 1.00 18.42 340 VAL A C 1
ATOM 2229 O O . VAL A 1 304 ? 77.768 28.881 46.536 1.00 18.28 340 VAL A O 1
ATOM 2233 N N . ASP A 1 305 ? 76.720 30.631 45.600 1.00 19.70 341 ASP A N 1
ATOM 2234 C CA . ASP A 1 305 ? 75.427 29.950 45.558 1.00 19.61 341 ASP A CA 1
ATOM 2235 C C . ASP A 1 305 ? 75.527 28.666 44.734 1.00 19.93 341 ASP A C 1
ATOM 2236 O O . ASP A 1 305 ? 75.894 28.721 43.547 1.00 20.19 341 ASP A O 1
ATOM 2241 N N . PRO A 1 306 ? 75.246 27.498 45.316 1.00 19.93 342 PRO A N 1
ATOM 2242 C CA . PRO A 1 306 ? 75.334 26.251 44.534 1.00 20.25 342 PRO A CA 1
ATOM 2243 C C . PRO A 1 306 ? 74.469 26.233 43.276 1.00 20.39 342 PRO A C 1
ATOM 2244 O O . PRO A 1 306 ? 74.806 25.515 42.328 1.00 20.73 342 PRO A O 1
ATOM 2248 N N . GLN A 1 307 ? 73.386 27.006 43.223 1.00 21.11 343 GLN A N 1
ATOM 2249 C CA . GLN A 1 307 ? 72.512 27.035 42.056 1.00 21.22 343 GLN A CA 1
ATOM 2250 C C . GLN A 1 307 ? 72.780 28.210 41.124 1.00 21.26 343 GLN A C 1
ATOM 2251 O O . GLN A 1 307 ? 72.207 28.253 40.035 1.00 21.38 343 GLN A O 1
ATOM 2257 N N . GLN A 1 308 ? 73.607 29.173 41.531 1.00 20.96 344 GLN A N 1
ATOM 2258 C CA . GLN A 1 308 ? 73.740 30.443 40.820 1.00 20.95 344 GLN A CA 1
ATOM 2259 C C . GLN A 1 308 ? 75.208 30.855 40.884 1.00 21.06 344 GLN A C 1
ATOM 2260 O O . GLN A 1 308 ? 75.642 31.561 41.806 1.00 20.86 344 GLN A O 1
ATOM 2266 N N . PRO A 1 309 ? 76.005 30.431 39.908 1.00 20.13 345 PRO A N 1
ATOM 2267 C CA . PRO A 1 309 ? 77.466 30.558 40.042 1.00 20.29 345 PRO A CA 1
ATOM 2268 C C . PRO A 1 309 ? 77.979 31.993 40.124 1.00 20.14 345 PRO A C 1
ATOM 2269 O O . PRO A 1 309 ? 79.138 32.187 40.527 1.00 20.21 345 PRO A O 1
ATOM 2273 N N . GLN A 1 310 ? 77.171 33.001 39.790 1.00 20.93 346 GLN A N 1
ATOM 2274 C CA . GLN A 1 310 ? 77.613 34.386 39.890 1.00 20.76 346 GLN A CA 1
ATOM 2275 C C . GLN A 1 310 ? 77.173 35.063 41.187 1.00 20.40 346 GLN A C 1
ATOM 2276 O O . GLN A 1 310 ? 77.404 36.265 41.351 1.00 20.23 346 GLN A O 1
ATOM 2282 N N . VAL A 1 311 ? 76.552 34.323 42.107 1.00 20.46 347 VAL A N 1
ATOM 2283 C CA . VAL A 1 311 ? 76.056 34.860 43.375 1.00 20.14 347 VAL A CA 1
ATOM 2284 C C . VAL A 1 311 ? 77.066 34.521 44.465 1.00 20.15 347 VAL A C 1
ATOM 2285 O O . VAL A 1 311 ? 77.321 33.341 44.730 1.00 20.29 347 VAL A O 1
ATOM 2289 N N . LEU A 1 312 ? 77.631 35.547 45.107 1.00 19.05 348 LEU A N 1
ATOM 2290 C CA . LEU A 1 312 ? 78.701 35.388 46.083 1.00 19.06 348 LEU A CA 1
ATOM 2291 C C . LEU A 1 312 ? 78.344 36.027 47.415 1.00 18.78 348 LEU A C 1
ATOM 2292 O O . LEU A 1 312 ? 77.639 37.034 47.474 1.00 18.59 348 LEU A O 1
ATOM 2297 N N . LEU A 1 313 ? 78.884 35.452 48.478 1.00 18.37 349 LEU A N 1
ATOM 2298 C CA . LEU A 1 313 ? 78.933 36.075 49.791 1.00 18.17 349 LEU A CA 1
ATOM 2299 C C . LEU A 1 313 ? 80.383 36.177 50.230 1.00 18.27 349 LEU A C 1
ATOM 2300 O O . LEU A 1 313 ? 81.169 35.252 50.009 1.00 18.47 349 LEU A O 1
ATOM 2305 N N . ALA A 1 314 ? 80.734 37.284 50.879 1.00 17.75 350 ALA A N 1
ATOM 2306 C CA . ALA A 1 314 ? 82.104 37.467 51.340 1.00 17.56 350 ALA A CA 1
ATOM 2307 C C . ALA A 1 314 ? 82.082 38.310 52.608 1.00 17.63 350 ALA A C 1
ATOM 2308 O O . ALA A 1 314 ? 81.387 39.328 52.665 1.00 17.99 350 ALA A O 1
ATOM 2310 N N . SER A 1 315 ? 82.836 37.871 53.614 1.00 17.67 351 SER A N 1
ATOM 2311 C CA . SER A 1 315 ? 82.859 38.471 54.938 1.00 17.53 351 SER A CA 1
ATOM 2312 C C . SER A 1 315 ? 84.204 39.135 55.199 1.00 17.64 351 SER A C 1
ATOM 2313 O O . SER A 1 315 ? 85.257 38.607 54.807 1.00 17.84 351 SER A O 1
ATOM 2316 N N . THR A 1 316 ? 84.165 40.281 55.879 1.00 18.31 352 THR A N 1
ATOM 2317 C CA . THR A 1 316 ? 85.371 40.864 56.440 1.00 18.39 352 THR A CA 1
ATOM 2318 C C . THR A 1 316 ? 85.749 40.111 57.715 1.00 18.44 352 THR A C 1
ATOM 2319 O O . THR A 1 316 ? 84.954 39.357 58.281 1.00 18.37 352 THR A O 1
ATOM 2323 N N . PHE A 1 317 ? 86.987 40.304 58.154 1.00 18.93 353 PHE A N 1
ATOM 2324 C CA . PHE A 1 317 ? 87.484 39.605 59.334 1.00 18.65 353 PHE A CA 1
ATOM 2325 C C . PHE A 1 317 ? 88.330 40.581 60.131 1.00 18.87 353 PHE A C 1
ATOM 2326 O O . PHE A 1 317 ? 89.312 41.122 59.609 1.00 19.08 353 PHE A O 1
ATOM 2334 N N . ARG A 1 318 ? 87.931 40.814 61.382 1.00 21.05 354 ARG A N 1
ATOM 2335 C CA . ARG A 1 318 ? 88.585 41.781 62.266 1.00 21.04 354 ARG A CA 1
ATOM 2336 C C . ARG A 1 318 ? 88.558 43.180 61.651 1.00 20.92 354 ARG A C 1
ATOM 2337 O O . ARG A 1 318 ? 89.528 43.941 61.723 1.00 20.94 354 ARG A O 1
ATOM 2345 N N . ARG A 1 319 ? 87.441 43.520 61.021 1.00 20.48 355 ARG A N 1
ATOM 2346 C CA . ARG A 1 319 ? 87.220 44.896 60.615 1.00 20.34 355 ARG A CA 1
ATOM 2347 C C . ARG A 1 319 ? 86.657 45.644 61.813 1.00 20.25 355 ARG A C 1
ATOM 2348 O O . ARG A 1 319 ? 85.618 45.262 62.364 1.00 20.19 355 ARG A O 1
ATOM 2356 N N . ARG A 1 320 ? 87.366 46.688 62.229 1.00 23.44 356 ARG A N 1
ATOM 2357 C CA . ARG A 1 320 ? 86.969 47.508 63.363 1.00 23.42 356 ARG A CA 1
ATOM 2358 C C . ARG A 1 320 ? 86.692 48.941 62.930 1.00 23.29 356 ARG A C 1
ATOM 2359 O O . ARG A 1 320 ? 86.782 49.862 63.747 1.00 23.30 356 ARG A O 1
ATOM 2367 N N . THR A 1 321 ? 86.338 49.150 61.662 1.00 22.00 357 THR A N 1
ATOM 2368 C CA . THR A 1 321 ? 86.111 50.486 61.111 1.00 21.86 357 THR A CA 1
ATOM 2369 C C . THR A 1 321 ? 84.759 50.558 60.403 1.00 21.74 357 THR A C 1
ATOM 2370 O O . THR A 1 321 ? 84.696 50.769 59.189 1.00 21.69 357 THR A O 1
ATOM 2374 N N . PRO A 1 322 ? 83.647 50.434 61.144 1.00 21.34 358 PRO A N 1
ATOM 2375 C CA . PRO A 1 322 ? 83.518 50.282 62.598 1.00 21.42 358 PRO A CA 1
ATOM 2376 C C . PRO A 1 322 ? 83.458 48.822 63.092 1.00 21.52 358 PRO A C 1
ATOM 2377 O O . PRO A 1 322 ? 83.857 48.552 64.231 1.00 21.64 358 PRO A O 1
ATOM 2381 N N . ARG A 1 323 ? 82.976 47.916 62.237 1.00 21.13 359 ARG A N 1
ATOM 2382 C CA . ARG A 1 323 ? 82.679 46.528 62.586 1.00 21.19 359 ARG A CA 1
ATOM 2383 C C . ARG A 1 323 ? 82.630 45.716 61.298 1.00 21.19 359 ARG A C 1
ATOM 2384 O O . ARG A 1 323 ? 82.712 46.263 60.197 1.00 21.15 359 ARG A O 1
ATOM 2392 N N . ASP A 1 324 ? 82.475 44.402 61.442 1.00 19.57 360 ASP A N 1
ATOM 2393 C CA . ASP A 1 324 ? 82.509 43.525 60.280 1.00 19.60 360 ASP A CA 1
ATOM 2394 C C . ASP A 1 324 ? 81.229 43.634 59.458 1.00 19.47 360 ASP A C 1
ATOM 2395 O O . ASP A 1 324 ? 80.159 43.998 59.960 1.00 19.35 360 ASP A O 1
ATOM 2400 N N . GLU A 1 325 ? 81.359 43.304 58.168 1.00 19.43 361 GLU A N 1
ATOM 2401 C CA . GLU A 1 325 ? 80.247 43.323 57.229 1.00 19.34 361 GLU A CA 1
ATOM 2402 C C . GLU A 1 325 ? 80.297 42.073 56.361 1.00 19.42 361 GLU A C 1
ATOM 2403 O O . GLU A 1 325 ? 81.359 41.479 56.140 1.00 19.57 361 GLU A O 1
ATOM 2409 N N . LEU A 1 326 ? 79.116 41.652 55.915 1.00 18.75 362 LEU A N 1
ATOM 2410 C CA . LEU A 1 326 ? 78.951 40.530 55.009 1.00 18.82 362 LEU A CA 1
ATOM 2411 C C . LEU A 1 326 ? 78.338 41.092 53.738 1.00 18.81 362 LEU A C 1
ATOM 2412 O O . LEU A 1 326 ? 77.372 41.857 53.804 1.00 18.66 362 LEU A O 1
ATOM 2417 N N . TYR A 1 327 ? 78.930 40.756 52.590 1.00 18.62 363 TYR A N 1
ATOM 2418 C CA . TYR A 1 327 ? 78.575 41.376 51.324 1.00 18.69 363 TYR A CA 1
ATOM 2419 C C . TYR A 1 327 ? 78.062 40.323 50.353 1.00 18.76 363 TYR A C 1
ATOM 2420 O O . TYR A 1 327 ? 78.511 39.169 50.357 1.00 18.81 363 TYR A O 1
ATOM 2429 N N . ARG A 1 328 ? 77.119 40.744 49.516 1.00 20.11 364 ARG A N 1
ATOM 2430 C CA . ARG A 1 328 ? 76.531 39.901 48.490 1.00 20.20 364 ARG A CA 1
ATOM 2431 C C . ARG A 1 328 ? 76.740 40.544 47.127 1.00 20.30 364 ARG A C 1
ATOM 2432 O O . ARG A 1 328 ? 76.606 41.763 46.974 1.00 20.17 364 ARG A O 1
ATOM 2440 N N . SER A 1 329 ? 77.086 39.712 46.154 1.00 19.73 365 SER A N 1
ATOM 2441 C CA . SER A 1 329 ? 77.163 40.089 44.754 1.00 19.85 365 SER A CA 1
ATOM 2442 C C . SER A 1 329 ? 76.321 39.109 43.955 1.00 19.97 365 SER A C 1
ATOM 2443 O O . SER A 1 329 ? 76.237 37.927 44.296 1.00 20.06 365 SER A O 1
ATOM 2446 N N . VAL A 1 330 ? 75.692 39.602 42.888 1.00 20.11 366 VAL A N 1
ATOM 2447 C CA . VAL A 1 330 ? 74.930 38.736 42.000 1.00 20.23 366 VAL A CA 1
ATOM 2448 C C . VAL A 1 330 ? 75.480 38.753 40.580 1.00 20.47 366 VAL A C 1
ATOM 2449 O O . VAL A 1 330 ? 74.872 38.177 39.680 1.00 20.60 366 VAL A O 1
ATOM 2453 N N . ASP A 1 331 ? 76.621 39.405 40.363 1.00 20.42 367 ASP A N 1
ATOM 2454 C CA . ASP A 1 331 ? 77.226 39.506 39.041 1.00 20.64 367 ASP A CA 1
ATOM 2455 C C . ASP A 1 331 ? 78.710 39.174 39.102 1.00 20.85 367 ASP A C 1
ATOM 2456 O O . ASP A 1 331 ? 79.542 39.850 38.499 1.00 20.92 367 ASP A O 1
ATOM 2461 N N . GLY A 1 332 ? 79.060 38.133 39.856 1.00 19.86 368 GLY A N 1
ATOM 2462 C CA . GLY A 1 332 ? 80.411 37.607 39.833 1.00 20.11 368 GLY A CA 1
ATOM 2463 C C . GLY A 1 332 ? 81.483 38.494 40.421 1.00 20.02 368 GLY A C 1
ATOM 2464 O O . GLY A 1 332 ? 82.656 38.340 40.064 1.00 20.24 368 GLY A O 1
ATOM 2465 N N . GLY A 1 333 ? 81.122 39.419 41.317 1.00 20.21 369 GLY A N 1
ATOM 2466 C CA . GLY A 1 333 ? 82.080 40.284 41.974 1.00 20.13 369 GLY A CA 1
ATOM 2467 C C . GLY A 1 333 ? 82.135 41.708 41.462 1.00 19.96 369 GLY A C 1
ATOM 2468 O O . GLY A 1 333 ? 82.936 42.506 41.976 1.00 19.88 369 GLY A O 1
ATOM 2469 N N . LYS A 1 334 ? 81.309 42.063 40.474 1.00 21.43 370 LYS A N 1
ATOM 2470 C CA . LYS A 1 334 ? 81.407 43.401 39.897 1.00 21.28 370 LYS A CA 1
ATOM 2471 C C . LYS A 1 334 ? 80.813 44.455 40.826 1.00 20.96 370 LYS A C 1
ATOM 2472 O O . LYS A 1 334 ? 81.392 45.537 40.983 1.00 20.83 370 LYS A O 1
ATOM 2478 N N . HIS A 1 335 ? 79.680 44.151 41.472 1.00 21.30 371 HIS A N 1
ATOM 2479 C CA . HIS A 1 335 ? 79.076 45.034 42.463 1.00 21.02 371 HIS A CA 1
ATOM 2480 C C . HIS A 1 335 ? 78.661 44.241 43.689 1.00 20.98 371 HIS A C 1
ATOM 2481 O O . HIS A 1 335 ? 78.325 43.060 43.597 1.00 21.11 371 HIS A O 1
ATOM 2488 N N . TRP A 1 336 ? 78.653 44.918 44.836 1.00 19.97 372 TRP A N 1
ATOM 2489 C CA . TRP A 1 336 ? 78.301 44.290 46.101 1.00 19.59 372 TRP A CA 1
ATOM 2490 C C . TRP A 1 336 ? 77.319 45.156 46.870 1.00 19.98 372 TRP A C 1
ATOM 2491 O O . TRP A 1 336 ? 77.245 46.368 46.677 1.00 20.50 372 TRP A O 1
ATOM 2502 N N . ALA A 1 337 ? 76.588 44.519 47.777 1.00 19.76 373 ALA A N 1
ATOM 2503 C CA . ALA A 1 337 ? 75.758 45.234 48.731 1.00 20.06 373 ALA A CA 1
ATOM 2504 C C . ALA A 1 337 ? 76.081 44.745 50.136 1.00 19.59 373 ALA A C 1
ATOM 2505 O O . ALA A 1 337 ? 76.297 43.551 50.334 1.00 19.08 373 ALA A O 1
ATOM 2507 N N . PRO A 1 338 ? 76.130 45.634 51.125 1.00 19.85 374 PRO A N 1
ATOM 2508 C CA . PRO A 1 338 ? 76.248 45.172 52.520 1.00 19.45 374 PRO A CA 1
ATOM 2509 C C . PRO A 1 338 ? 74.952 44.539 52.990 1.00 19.43 374 PRO A C 1
ATOM 2510 O O . PRO A 1 338 ? 73.860 44.952 52.592 1.00 19.90 374 PRO A O 1
ATOM 2514 N N . LEU A 1 339 ? 75.075 43.534 53.858 1.00 20.22 375 LEU A N 1
ATOM 2515 C CA . LEU A 1 339 ? 73.916 42.769 54.315 1.00 20.14 375 LEU A CA 1
ATOM 2516 C C . LEU A 1 339 ? 73.523 43.023 55.761 1.00 20.07 375 LEU A C 1
ATOM 2517 O O . LEU A 1 339 ? 72.335 43.121 56.048 1.00 19.97 375 LEU A O 1
ATOM 2522 N N . LEU A 1 340 ? 74.479 43.118 56.694 1.00 20.30 376 LEU A N 1
ATOM 2523 C CA . LEU A 1 340 ? 74.111 43.085 58.106 1.00 20.25 376 LEU A CA 1
ATOM 2524 C C . LEU A 1 340 ? 73.624 44.436 58.618 1.00 20.18 376 LEU A C 1
ATOM 2525 O O . LEU A 1 340 ? 72.763 44.481 59.510 1.00 20.12 376 LEU A O 1
ATOM 2530 N N . ALA A 1 341 ? 74.167 45.531 58.084 1.00 21.49 377 ALA A N 1
ATOM 2531 C CA . ALA A 1 341 ? 73.903 46.852 58.640 1.00 21.40 377 ALA A CA 1
ATOM 2532 C C . ALA A 1 341 ? 72.408 47.137 58.694 1.00 21.28 377 ALA A C 1
ATOM 2533 O O . ALA A 1 341 ? 71.882 47.577 59.720 1.00 21.25 377 ALA A O 1
ATOM 2535 N N . ASP A 1 342 ? 71.707 46.848 57.605 1.00 22.69 378 ASP A N 1
ATOM 2536 C CA . ASP A 1 342 ? 70.287 47.121 57.463 1.00 22.58 378 ASP A CA 1
ATOM 2537 C C . ASP A 1 342 ? 69.403 45.935 57.840 1.00 22.57 378 ASP A C 1
ATOM 2538 O O . ASP A 1 342 ? 68.188 46.003 57.631 1.00 22.48 378 ASP A O 1
ATOM 2543 N N . ALA A 1 343 ? 69.972 44.859 58.389 1.00 21.78 379 ALA A N 1
ATOM 2544 C CA . ALA A 1 343 ? 69.238 43.617 58.602 1.00 21.78 379 ALA A CA 1
ATOM 2545 C C . ALA A 1 343 ? 68.637 43.554 60.002 1.00 21.76 379 ALA A C 1
ATOM 2546 O O . ALA A 1 343 ? 69.008 44.303 60.905 1.00 21.78 379 ALA A O 1
ATOM 2548 N N . VAL A 1 344 ? 67.708 42.618 60.180 1.00 21.78 380 VAL A N 1
ATOM 2549 C CA . VAL A 1 344 ? 67.072 42.361 61.466 1.00 21.79 380 VAL A CA 1
ATOM 2550 C C . VAL A 1 344 ? 67.583 41.023 61.994 1.00 21.85 380 VAL A C 1
ATOM 2551 O O . VAL A 1 344 ? 67.619 40.033 61.255 1.00 21.87 380 VAL A O 1
ATOM 2555 N N . PHE A 1 345 ? 67.988 40.999 63.267 1.00 20.96 381 PHE A N 1
ATOM 2556 C CA . PHE A 1 345 ? 68.457 39.791 63.934 1.00 21.03 381 PHE A CA 1
ATOM 2557 C C . PHE A 1 345 ? 67.471 39.416 65.031 1.00 21.04 381 PHE A C 1
ATOM 2558 O O . PHE A 1 345 ? 67.075 40.270 65.827 1.00 21.05 381 PHE A O 1
ATOM 2566 N N . ASP A 1 346 ? 67.094 38.144 65.092 1.00 21.84 382 ASP A N 1
ATOM 2567 C CA . ASP A 1 346 ? 66.205 37.658 66.139 1.00 21.88 382 ASP A CA 1
ATOM 2568 C C . ASP A 1 346 ? 67.035 37.032 67.253 1.00 21.97 382 ASP A C 1
ATOM 2569 O O . ASP A 1 346 ? 67.614 35.957 67.072 1.00 21.98 382 ASP A O 1
ATOM 2574 N N . HIS A 1 347 ? 67.043 37.673 68.421 1.00 21.10 383 HIS A N 1
ATOM 2575 C CA . HIS A 1 347 ? 67.790 37.190 69.574 1.00 21.21 383 HIS A CA 1
ATOM 2576 C C . HIS A 1 347 ? 66.933 36.431 70.574 1.00 21.29 383 HIS A C 1
ATOM 2577 O O . HIS A 1 347 ? 67.403 36.161 71.678 1.00 21.42 383 HIS A O 1
ATOM 2584 N N . SER A 1 348 ? 65.687 36.090 70.232 1.00 21.92 384 SER A N 1
ATOM 2585 C CA . SER A 1 348 ? 64.820 35.484 71.240 1.00 22.00 384 SER A CA 1
ATOM 2586 C C . SER A 1 348 ? 65.325 34.104 71.664 1.00 22.07 384 SER A C 1
ATOM 2587 O O . SER A 1 348 ? 65.068 33.676 72.796 1.00 22.18 384 SER A O 1
ATOM 2590 N N . ALA A 1 349 ? 66.080 33.424 70.794 1.00 21.94 385 ALA A N 1
ATOM 2591 C CA . ALA A 1 349 ? 66.597 32.095 71.114 1.00 21.98 385 ALA A CA 1
ATOM 2592 C C . ALA A 1 349 ? 67.713 32.155 72.154 1.00 22.08 385 ALA A C 1
ATOM 2593 O O . ALA A 1 349 ? 67.780 31.308 73.056 1.00 22.18 385 ALA A O 1
ATOM 2595 N N . ALA A 1 350 ? 68.602 33.136 72.044 1.00 20.32 386 ALA A N 1
ATOM 2596 C CA . ALA A 1 350 ? 69.695 33.325 72.997 1.00 20.43 386 ALA A CA 1
ATOM 2597 C C . ALA A 1 350 ? 69.742 34.813 73.303 1.00 20.49 386 ALA A C 1
ATOM 2598 O O . ALA A 1 350 ? 70.444 35.580 72.625 1.00 20.43 386 ALA A O 1
ATOM 2600 N N . PRO A 1 351 ? 68.977 35.261 74.298 1.00 20.12 387 PRO A N 1
ATOM 2601 C CA . PRO A 1 351 ? 68.832 36.710 74.530 1.00 20.19 387 PRO A CA 1
ATOM 2602 C C . PRO A 1 351 ? 70.146 37.449 74.671 1.00 20.27 387 PRO A C 1
ATOM 2603 O O . PRO A 1 351 ? 70.228 38.615 74.251 1.00 20.25 387 PRO A O 1
ATOM 2607 N N . TRP A 1 352 ? 71.180 36.807 75.228 1.00 18.72 388 TRP A N 1
ATOM 2608 C CA . TRP A 1 352 ? 72.471 37.470 75.415 1.00 18.81 388 TRP A CA 1
ATOM 2609 C C . TRP A 1 352 ? 73.137 37.869 74.094 1.00 18.68 388 TRP A C 1
ATOM 2610 O O . TRP A 1 352 ? 73.991 38.764 74.097 1.00 18.76 388 TRP A O 1
ATOM 2621 N N . THR A 1 353 ? 72.766 37.239 72.968 1.00 19.34 389 THR A N 1
ATOM 2622 C CA . THR A 1 353 ? 73.347 37.616 71.675 1.00 19.24 389 THR A CA 1
ATOM 2623 C C . THR A 1 353 ? 72.946 39.017 71.235 1.00 19.23 389 THR A C 1
ATOM 2624 O O . THR A 1 353 ? 73.574 39.576 70.329 1.00 19.20 389 THR A O 1
ATOM 2628 N N . ALA A 1 354 ? 71.918 39.598 71.847 1.00 18.92 390 ALA A N 1
ATOM 2629 C CA . ALA A 1 354 ? 71.592 40.990 71.567 1.00 19.38 390 ALA A CA 1
ATOM 2630 C C . ALA A 1 354 ? 72.732 41.924 71.945 1.00 19.38 390 ALA A C 1
ATOM 2631 O O . ALA A 1 354 ? 72.819 43.028 71.410 1.00 19.71 390 ALA A O 1
ATOM 2633 N N . HIS A 1 355 ? 73.615 41.508 72.843 1.00 19.38 391 HIS A N 1
ATOM 2634 C CA . HIS A 1 355 ? 74.740 42.336 73.252 1.00 19.53 391 HIS A CA 1
ATOM 2635 C C . HIS A 1 355 ? 76.061 41.882 72.644 1.00 19.52 391 HIS A C 1
ATOM 2636 O O . HIS A 1 355 ? 77.108 42.443 72.976 1.00 19.67 391 HIS A O 1
ATOM 2643 N N . ALA A 1 356 ? 76.027 40.894 71.756 1.00 19.20 392 ALA A N 1
ATOM 2644 C CA . ALA A 1 356 ? 77.173 40.473 70.971 1.00 19.19 392 ALA A CA 1
ATOM 2645 C C . ALA A 1 356 ? 77.142 41.146 69.601 1.00 19.08 392 ALA A C 1
ATOM 2646 O O . ALA A 1 356 ? 76.119 41.684 69.160 1.00 18.97 392 ALA A O 1
ATOM 2648 N N . THR A 1 357 ? 78.289 41.091 68.919 1.00 18.93 393 THR A N 1
ATOM 2649 C CA . THR A 1 357 ? 78.475 41.691 67.606 1.00 18.85 393 THR A CA 1
ATOM 2650 C C . THR A 1 357 ? 79.034 40.627 66.672 1.00 18.83 393 THR A C 1
ATOM 2651 O O . THR A 1 357 ? 80.024 39.962 67.022 1.00 18.95 393 THR A O 1
ATOM 2655 N N . PRO A 1 358 ? 78.441 40.431 65.496 1.00 18.33 394 PRO A N 1
ATOM 2656 C CA . PRO A 1 358 ? 78.987 39.450 64.549 1.00 18.35 394 PRO A CA 1
ATOM 2657 C C . PRO A 1 358 ? 80.431 39.771 64.208 1.00 18.50 394 PRO A C 1
ATOM 2658 O O . PRO A 1 358 ? 80.774 40.893 63.833 1.00 18.53 394 PRO A O 1
ATOM 2662 N N . HIS A 1 359 ? 81.279 38.763 64.368 1.00 17.93 395 HIS A N 1
ATOM 2663 C CA . HIS A 1 359 ? 82.719 38.889 64.219 1.00 18.09 395 HIS A CA 1
ATOM 2664 C C . HIS A 1 359 ? 83.256 37.482 63.997 1.00 18.15 395 HIS A C 1
ATOM 2665 O O . HIS A 1 359 ? 82.549 36.490 64.189 1.00 18.03 395 HIS A O 1
ATOM 2672 N N . TRP A 1 360 ? 84.518 37.402 63.610 1.00 17.63 396 TRP A N 1
ATOM 2673 C CA . TRP A 1 360 ? 85.134 36.118 63.279 1.00 17.73 396 TRP A CA 1
ATOM 2674 C C . TRP A 1 360 ? 84.281 35.330 62.286 1.00 17.60 396 TRP A C 1
ATOM 2675 O O . TRP A 1 360 ? 84.021 34.142 62.457 1.00 17.49 396 TRP A O 1
ATOM 2686 N N . MET A 1 361 ? 83.830 36.004 61.229 1.00 18.07 397 MET A N 1
ATOM 2687 C CA . MET A 1 361 ? 83.092 35.316 60.171 1.00 17.98 397 MET A CA 1
ATOM 2688 C C . MET A 1 361 ? 84.097 34.622 59.244 1.00 18.19 397 MET A C 1
ATOM 2689 O O . MET A 1 361 ? 84.406 35.075 58.140 1.00 18.31 397 MET A O 1
ATOM 2694 N N . GLY A 1 362 ? 84.637 33.502 59.719 1.00 16.65 398 GLY A N 1
ATOM 2695 C CA . GLY A 1 362 ? 85.613 32.733 58.967 1.00 16.85 398 GLY A CA 1
ATOM 2696 C C . GLY A 1 362 ? 85.053 31.611 58.112 1.00 16.75 398 GLY A C 1
ATOM 2697 O O . GLY A 1 362 ? 85.827 30.823 57.551 1.00 16.90 398 GLY A O 1
ATOM 2698 N N . ALA A 1 363 ? 83.731 31.498 57.996 1.00 16.65 399 ALA A N 1
ATOM 2699 C CA . ALA A 1 363 ? 83.154 30.424 57.204 1.00 16.59 399 ALA A CA 1
ATOM 2700 C C . ALA A 1 363 ? 81.728 30.799 56.830 1.00 16.49 399 ALA A C 1
ATOM 2701 O O . ALA A 1 363 ? 81.019 31.409 57.626 1.00 16.33 399 ALA A O 1
ATOM 2703 N N . LEU A 1 364 ? 81.335 30.453 55.605 1.00 17.07 400 LEU A N 1
ATOM 2704 C CA . LEU A 1 364 ? 80.021 30.766 55.050 1.00 17.01 400 LEU A CA 1
ATOM 2705 C C . LEU A 1 364 ? 79.539 29.584 54.223 1.00 17.08 400 LEU A C 1
ATOM 2706 O O . LEU A 1 364 ? 80.338 28.813 53.698 1.00 17.26 400 LEU A O 1
ATOM 2711 N N . ALA A 1 365 ? 78.221 29.455 54.075 1.00 18.18 401 ALA A N 1
ATOM 2712 C CA . ALA A 1 365 ? 77.685 28.405 53.217 1.00 18.31 401 ALA A CA 1
ATOM 2713 C C . ALA A 1 365 ? 76.257 28.755 52.821 1.00 18.24 401 ALA A C 1
ATOM 2714 O O . ALA A 1 365 ? 75.491 29.287 53.630 1.00 18.04 401 ALA A O 1
ATOM 2716 N N . ILE A 1 366 ? 75.905 28.445 51.574 1.00 18.54 402 ILE A N 1
ATOM 2717 C CA . ILE A 1 366 ? 74.585 28.726 51.028 1.00 18.51 402 ILE A CA 1
ATOM 2718 C C . ILE A 1 366 ? 73.880 27.398 50.778 1.00 18.62 402 ILE A C 1
ATOM 2719 O O . ILE A 1 366 ? 74.460 26.481 50.188 1.00 18.85 402 ILE A O 1
ATOM 2724 N N . ASP A 1 367 ? 72.644 27.289 51.249 1.00 19.98 403 ASP A N 1
ATOM 2725 C CA . ASP A 1 367 ? 71.827 26.101 51.061 1.00 20.08 403 ASP A CA 1
ATOM 2726 C C . ASP A 1 367 ? 71.733 25.761 49.571 1.00 20.34 403 ASP A C 1
ATOM 2727 O O . ASP A 1 367 ? 71.237 26.582 48.786 1.00 20.33 403 ASP A O 1
ATOM 2732 N N . PRO A 1 368 ? 72.209 24.588 49.144 1.00 19.96 404 PRO A N 1
ATOM 2733 C CA . PRO A 1 368 ? 72.108 24.210 47.722 1.00 20.24 404 PRO A CA 1
ATOM 2734 C C . PRO A 1 368 ? 70.684 24.003 47.242 1.00 20.24 404 PRO A C 1
ATOM 2735 O O . PRO A 1 368 ? 70.477 23.851 46.028 1.00 20.45 404 PRO A O 1
ATOM 2739 N N . PHE A 1 369 ? 69.703 23.997 48.142 1.00 20.93 405 PHE A N 1
ATOM 2740 C CA . PHE A 1 369 ? 68.308 23.856 47.772 1.00 20.89 405 PHE A CA 1
ATOM 2741 C C . PHE A 1 369 ? 67.492 25.132 47.948 1.00 20.63 405 PHE A C 1
ATOM 2742 O O . PHE A 1 369 ? 66.334 25.173 47.505 1.00 20.59 405 PHE A O 1
ATOM 2750 N N . ASP A 1 370 ? 68.047 26.170 48.582 1.00 21.72 406 ASP A N 1
ATOM 2751 C CA . ASP A 1 370 ? 67.291 27.404 48.779 1.00 21.48 406 ASP A CA 1
ATOM 2752 C C . ASP A 1 370 ? 68.283 28.558 48.923 1.00 21.41 406 ASP A C 1
ATOM 2753 O O . ASP A 1 370 ? 68.862 28.749 49.998 1.00 21.30 406 ASP A O 1
ATOM 2758 N N . GLY A 1 371 ? 68.410 29.357 47.862 1.00 21.88 407 GLY A N 1
ATOM 2759 C CA . GLY A 1 371 ? 69.290 30.513 47.896 1.00 21.82 407 GLY A CA 1
ATOM 2760 C C . GLY A 1 371 ? 68.919 31.540 48.946 1.00 21.55 407 GLY A C 1
ATOM 2761 O O . GLY A 1 371 ? 69.753 32.383 49.296 1.00 21.49 407 GLY A O 1
ATOM 2762 N N . ASN A 1 372 ? 67.682 31.493 49.454 1.00 22.59 408 ASN A N 1
ATOM 2763 C CA . ASN A 1 372 ? 67.301 32.340 50.578 1.00 22.36 408 ASN A CA 1
ATOM 2764 C C . ASN A 1 372 ? 68.055 31.996 51.856 1.00 22.31 408 ASN A C 1
ATOM 2765 O O . ASN A 1 372 ? 68.170 32.847 52.743 1.00 22.16 408 ASN A O 1
ATOM 2770 N N . HIS A 1 373 ? 68.566 30.776 51.959 1.00 20.31 409 HIS A N 1
ATOM 2771 C CA . HIS A 1 373 ? 69.061 30.221 53.208 1.00 20.25 409 HIS A CA 1
ATOM 2772 C C . HIS A 1 373 ? 70.586 30.187 53.161 1.00 20.34 409 HIS A C 1
ATOM 2773 O O . HIS A 1 373 ? 71.173 29.415 52.395 1.00 20.54 409 HIS A O 1
ATOM 2780 N N . ALA A 1 374 ? 71.224 31.038 53.965 1.00 19.39 410 ALA A N 1
ATOM 2781 C CA . ALA A 1 374 ? 72.677 31.058 54.104 1.00 19.47 410 ALA A CA 1
ATOM 2782 C C . ALA A 1 374 ? 73.062 31.081 55.575 1.00 19.33 410 ALA A C 1
ATOM 2783 O O . ALA A 1 374 ? 72.373 31.682 56.404 1.00 19.19 410 ALA A O 1
ATOM 2785 N N . LEU A 1 375 ? 74.179 30.435 55.886 1.00 18.31 411 LEU A N 1
ATOM 2786 C CA . LEU A 1 375 ? 74.754 30.410 57.225 1.00 18.21 411 LEU A CA 1
ATOM 2787 C C . LEU A 1 375 ? 76.061 31.192 57.251 1.00 18.27 411 LEU A C 1
ATOM 2788 O O . LEU A 1 375 ? 76.868 31.085 56.325 1.00 18.44 411 LEU A O 1
ATOM 2793 N N . PHE A 1 376 ? 76.287 31.976 58.309 1.00 18.19 412 PHE A N 1
ATOM 2794 C CA . PHE A 1 376 ? 77.641 32.441 58.596 1.00 18.27 412 PHE A CA 1
ATOM 2795 C C . PHE A 1 376 ? 77.965 32.168 60.052 1.00 18.18 412 PHE A C 1
ATOM 2796 O O . PHE A 1 376 ? 77.090 32.246 60.923 1.00 18.04 412 PHE A O 1
ATOM 2804 N N . VAL A 1 377 ? 79.227 31.829 60.299 1.00 16.73 413 VAL A N 1
ATOM 2805 C CA . VAL A 1 377 ? 79.703 31.532 61.639 1.00 16.64 413 VAL A CA 1
ATOM 2806 C C . VAL A 1 377 ? 80.197 32.807 62.301 1.00 16.74 413 VAL A C 1
ATOM 2807 O O . VAL A 1 377 ? 80.564 33.783 61.651 1.00 16.87 413 VAL A O 1
ATOM 2811 N N . THR A 1 378 ? 80.228 32.780 63.625 1.00 16.51 414 THR A N 1
ATOM 2812 C CA . THR A 1 378 ? 80.860 33.820 64.421 1.00 16.63 414 THR A CA 1
ATOM 2813 C C . THR A 1 378 ? 81.671 33.128 65.504 1.00 16.64 414 THR A C 1
ATOM 2814 O O . THR A 1 378 ? 81.632 31.904 65.651 1.00 16.48 414 THR A O 1
ATOM 2818 N N . GLY A 1 379 ? 82.392 33.922 66.275 1.00 16.69 415 GLY A N 1
ATOM 2819 C CA . GLY A 1 379 ? 83.024 33.438 67.487 1.00 16.72 415 GLY A CA 1
ATOM 2820 C C . GLY A 1 379 ? 82.067 33.082 68.605 1.00 16.54 415 GLY A C 1
ATOM 2821 O O . GLY A 1 379 ? 82.522 32.701 69.688 1.00 16.54 415 GLY A O 1
ATOM 2822 N N . TYR A 1 380 ? 80.748 33.176 68.362 1.00 17.29 416 TYR A N 1
ATOM 2823 C CA . TYR A 1 380 ? 79.765 32.769 69.357 1.00 17.18 416 TYR A CA 1
ATOM 2824 C C . TYR A 1 380 ? 78.596 31.984 68.762 1.00 17.00 416 TYR A C 1
ATOM 2825 O O . TYR A 1 380 ? 77.584 31.820 69.444 1.00 16.95 416 TYR A O 1
ATOM 2834 N N . GLY A 1 381 ? 78.681 31.489 67.534 1.00 17.29 417 GLY A N 1
ATOM 2835 C CA . GLY A 1 381 ? 77.630 30.627 67.030 1.00 17.18 417 GLY A CA 1
ATOM 2836 C C . GLY A 1 381 ? 77.305 30.930 65.577 1.00 17.22 417 GLY A C 1
ATOM 2837 O O . GLY A 1 381 ? 78.029 31.653 64.896 1.00 17.33 417 GLY A O 1
ATOM 2838 N N . ILE A 1 382 ? 76.182 30.379 65.105 1.00 18.21 418 ILE A N 1
ATOM 2839 C CA . ILE A 1 382 ? 75.786 30.441 63.700 1.00 18.25 418 ILE A CA 1
ATOM 2840 C C . ILE A 1 382 ? 74.612 31.402 63.541 1.00 18.25 418 ILE A C 1
ATOM 2841 O O . ILE A 1 382 ? 73.688 31.385 64.359 1.00 18.20 418 ILE A O 1
ATOM 2846 N N . TRP A 1 383 ? 74.631 32.223 62.479 1.00 19.19 419 TRP A N 1
ATOM 2847 C CA . TRP A 1 383 ? 73.450 32.956 62.026 1.00 19.15 419 TRP A CA 1
ATOM 2848 C C . TRP A 1 383 ? 72.969 32.419 60.682 1.00 19.18 419 TRP A C 1
ATOM 2849 O O . TRP A 1 383 ? 73.768 32.004 59.837 1.00 19.27 419 TRP A O 1
ATOM 2860 N N . ALA A 1 384 ? 71.652 32.451 60.487 1.00 19.95 420 ALA A N 1
ATOM 2861 C CA . ALA A 1 384 ? 71.003 31.869 59.315 1.00 20.00 420 ALA A CA 1
ATOM 2862 C C . ALA A 1 384 ? 69.993 32.851 58.740 1.00 19.95 420 ALA A C 1
ATOM 2863 O O . ALA A 1 384 ? 69.125 33.340 59.467 1.00 19.86 420 ALA A O 1
ATOM 2865 N N . SER A 1 385 ? 70.109 33.140 57.446 1.00 20.63 421 SER A N 1
ATOM 2866 C CA . SER A 1 385 ? 69.173 34.029 56.779 1.00 20.58 421 SER A CA 1
ATOM 2867 C C . SER A 1 385 ? 67.942 33.262 56.335 1.00 20.59 421 SER A C 1
ATOM 2868 O O . SER A 1 385 ? 67.992 32.057 56.071 1.00 20.68 421 SER A O 1
ATOM 2871 N N . ARG A 1 386 ? 66.833 33.987 56.227 1.00 22.37 422 ARG A N 1
ATOM 2872 C CA . ARG A 1 386 ? 65.569 33.430 55.776 1.00 22.38 422 ARG A CA 1
ATOM 2873 C C . ARG A 1 386 ? 65.184 33.862 54.371 1.00 22.40 422 ARG A C 1
ATOM 2874 O O . ARG A 1 386 ? 64.528 33.099 53.666 1.00 22.46 422 ARG A O 1
ATOM 2882 N N . ASN A 1 387 ? 65.607 35.049 53.948 1.00 23.79 423 ASN A N 1
ATOM 2883 C CA . ASN A 1 387 ? 65.086 35.719 52.762 1.00 23.79 423 ASN A CA 1
ATOM 2884 C C . ASN A 1 387 ? 66.203 36.467 52.046 1.00 23.86 423 ASN A C 1
ATOM 2885 O O . ASN A 1 387 ? 66.053 37.622 51.640 1.00 23.79 423 ASN A O 1
ATOM 2890 N N . LEU A 1 388 ? 67.342 35.797 51.877 1.00 22.33 424 LEU A N 1
ATOM 2891 C CA . LEU A 1 388 ? 68.524 36.439 51.307 1.00 22.41 424 LEU A CA 1
ATOM 2892 C C . LEU A 1 388 ? 68.271 36.946 49.890 1.00 22.47 424 LEU A C 1
ATOM 2893 O O . LEU A 1 388 ? 68.827 37.977 49.490 1.00 22.46 424 LEU A O 1
ATOM 2898 N N . GLN A 1 389 ? 67.450 36.227 49.116 1.00 24.10 425 GLN A N 1
ATOM 2899 C CA . GLN A 1 389 ? 67.120 36.652 47.761 1.00 24.15 425 GLN A CA 1
ATOM 2900 C C . GLN A 1 389 ? 66.007 37.674 47.734 1.00 23.97 425 GLN A C 1
ATOM 2901 O O . GLN A 1 389 ? 66.023 38.569 46.889 1.00 23.96 425 GLN A O 1
ATOM 2907 N N . ASP A 1 390 ? 65.047 37.565 48.643 1.00 26.64 426 ASP A N 1
ATOM 2908 C CA . ASP A 1 390 ? 63.748 38.211 48.499 1.00 26.49 426 ASP A CA 1
ATOM 2909 C C . ASP A 1 390 ? 63.610 39.519 49.270 1.00 26.32 426 ASP A C 1
ATOM 2910 O O . ASP A 1 390 ? 62.602 40.208 49.090 1.00 26.20 426 ASP A O 1
ATOM 2915 N N . PHE A 1 391 ? 64.581 39.883 50.114 1.00 26.19 427 PHE A N 1
ATOM 2916 C CA . PHE A 1 391 ? 64.391 41.044 50.978 1.00 26.04 427 PHE A CA 1
ATOM 2917 C C . PHE A 1 391 ? 64.482 42.351 50.182 1.00 26.00 427 PHE A C 1
ATOM 2918 O O . PHE A 1 391 ? 65.059 42.418 49.089 1.00 26.10 427 PHE A O 1
ATOM 2926 N N . ALA A 1 392 ? 63.875 43.394 50.748 1.00 28.57 428 ALA A N 1
ATOM 2927 C CA . ALA A 1 392 ? 64.001 44.753 50.225 1.00 28.50 428 ALA A CA 1
ATOM 2928 C C . ALA A 1 392 ? 63.798 45.706 51.394 1.00 28.36 428 ALA A C 1
ATOM 2929 O O . ALA A 1 392 ? 62.670 45.876 51.863 1.00 28.59 428 ALA A O 1
ATOM 2931 N N . ALA A 1 393 ? 64.892 46.318 51.870 1.00 29.31 429 ALA A N 1
ATOM 2932 C CA . ALA A 1 393 ? 64.874 47.186 53.040 1.00 29.22 429 ALA A CA 1
ATOM 2933 C C . ALA A 1 393 ? 64.401 48.592 52.672 1.00 29.64 429 ALA A C 1
ATOM 2934 O O . ALA A 1 393 ? 64.705 49.090 51.586 1.00 29.92 429 ALA A O 1
ATOM 2936 N N . PRO A 1 394 ? 63.707 49.287 53.589 1.00 29.85 430 PRO A N 1
ATOM 2937 C CA . PRO A 1 394 ? 63.478 48.863 54.972 1.00 29.55 430 PRO A CA 1
ATOM 2938 C C . PRO A 1 394 ? 62.177 48.089 55.221 1.00 29.76 430 PRO A C 1
ATOM 2939 O O . PRO A 1 394 ? 62.076 47.444 56.265 1.00 29.39 430 PRO A O 1
ATOM 2943 N N . GLN A 1 395 ? 61.216 48.126 54.294 1.00 30.09 431 GLN A N 1
ATOM 2944 C CA . GLN A 1 395 ? 59.905 47.539 54.587 1.00 30.41 431 GLN A CA 1
ATOM 2945 C C . GLN A 1 395 ? 59.964 46.017 54.722 1.00 29.78 431 GLN A C 1
ATOM 2946 O O . GLN A 1 395 ? 59.189 45.439 55.491 1.00 29.78 431 GLN A O 1
ATOM 2952 N N . ARG A 1 396 ? 60.874 45.347 54.010 1.00 29.08 432 ARG A N 1
ATOM 2953 C CA . ARG A 1 396 ? 61.023 43.890 54.075 1.00 28.59 432 ARG A CA 1
ATOM 2954 C C . ARG A 1 396 ? 62.492 43.561 54.320 1.00 28.65 432 ARG A C 1
ATOM 2955 O O . ARG A 1 396 ? 63.200 43.095 53.421 1.00 28.72 432 ARG A O 1
ATOM 2963 N N . PRO A 1 397 ? 62.985 43.801 55.532 1.00 25.91 433 PRO A N 1
ATOM 2964 C CA . PRO A 1 397 ? 64.430 43.683 55.771 1.00 25.99 433 PRO A CA 1
ATOM 2965 C C . PRO A 1 397 ? 64.899 42.236 55.813 1.00 26.10 433 PRO A C 1
ATOM 2966 O O . PRO A 1 397 ? 64.157 41.324 56.193 1.00 26.10 433 PRO A O 1
ATOM 2970 N N . LEU A 1 398 ? 66.149 42.037 55.391 1.00 23.87 434 LEU A N 1
ATOM 2971 C CA . LEU A 1 398 ? 66.808 40.747 55.537 1.00 23.22 434 LEU A CA 1
ATOM 2972 C C . LEU A 1 398 ? 66.715 40.277 56.981 1.00 22.91 434 LEU A C 1
ATOM 2973 O O . LEU A 1 398 ? 67.002 41.035 57.907 1.00 22.90 434 LEU A O 1
ATOM 2978 N N . GLN A 1 399 ? 66.304 39.030 57.169 1.00 22.44 435 GLN A N 1
ATOM 2979 C CA . GLN A 1 399 ? 66.046 38.482 58.497 1.00 22.42 435 GLN A CA 1
ATOM 2980 C C . GLN A 1 399 ? 67.070 37.403 58.816 1.00 22.52 435 GLN A C 1
ATOM 2981 O O . GLN A 1 399 ? 67.200 36.427 58.067 1.00 22.59 435 GLN A O 1
ATOM 2987 N N . TRP A 1 400 ? 67.770 37.568 59.944 1.00 20.27 436 TRP A N 1
ATOM 2988 C CA . TRP A 1 400 ? 68.708 36.580 60.457 1.00 20.32 436 TRP A CA 1
ATOM 2989 C C . TRP A 1 400 ? 68.190 35.986 61.762 1.00 20.31 436 TRP A C 1
ATOM 2990 O O . TRP A 1 400 ? 67.724 36.717 62.647 1.00 20.28 436 TRP A O 1
ATOM 3001 N N . TRP A 1 401 ? 68.297 34.661 61.898 1.00 20.46 437 TRP A N 1
ATOM 3002 C CA . TRP A 1 401 ? 67.996 34.015 63.169 1.00 20.47 437 TRP A CA 1
ATOM 3003 C C . TRP A 1 401 ? 69.172 33.163 63.636 1.00 20.53 437 TRP A C 1
ATOM 3004 O O . TRP A 1 401 ? 70.034 32.749 62.856 1.00 20.55 437 TRP A O 1
ATOM 3015 N N . PHE A 1 402 ? 69.189 32.906 64.940 1.00 18.57 438 PHE A N 1
ATOM 3016 C CA . PHE A 1 402 ? 70.295 32.215 65.590 1.00 18.59 438 PHE A CA 1
ATOM 3017 C C . PHE A 1 402 ? 69.999 30.716 65.551 1.00 18.62 438 PHE A C 1
ATOM 3018 O O . PHE A 1 402 ? 69.509 30.121 66.514 1.00 18.65 438 PHE A O 1
ATOM 3026 N N . GLN A 1 403 ? 70.296 30.106 64.391 1.00 18.75 439 GLN A N 1
ATOM 3027 C CA . GLN A 1 403 ? 70.058 28.680 64.140 1.00 18.83 439 GLN A CA 1
ATOM 3028 C C . GLN A 1 403 ? 71.106 27.888 64.928 1.00 18.85 439 GLN A C 1
ATOM 3029 O O . GLN A 1 403 ? 72.117 27.428 64.395 1.00 18.86 439 GLN A O 1
ATOM 3035 N N . ASP A 1 404 ? 70.854 27.748 66.243 1.00 18.16 440 ASP A N 1
ATOM 3036 C CA . ASP A 1 404 ? 71.806 27.114 67.151 1.00 18.16 440 ASP A CA 1
ATOM 3037 C C . ASP A 1 404 ? 71.166 26.171 68.167 1.00 18.25 440 ASP A C 1
ATOM 3038 O O . ASP A 1 404 ? 71.840 25.767 69.118 1.00 18.26 440 ASP A O 1
ATOM 3043 N N . ARG A 1 405 ? 69.903 25.797 67.991 1.00 19.07 441 ARG A N 1
ATOM 3044 C CA . ARG A 1 405 ? 69.264 24.817 68.855 1.00 19.20 441 ARG A CA 1
ATOM 3045 C C . ARG A 1 405 ? 70.037 23.500 68.874 1.00 19.30 441 ARG A C 1
ATOM 3046 O O . ARG A 1 405 ? 70.368 22.935 67.827 1.00 19.33 441 ARG A O 1
ATOM 3054 N N . GLY A 1 406 ? 70.318 22.999 70.070 1.00 17.63 442 GLY A N 1
ATOM 3055 C CA . GLY A 1 406 ? 71.147 21.819 70.218 1.00 17.73 442 GLY A CA 1
ATOM 3056 C C . GLY A 1 406 ? 72.642 22.061 70.196 1.00 17.58 442 GLY A C 1
ATOM 3057 O O . GLY A 1 406 ? 73.402 21.185 70.628 1.00 17.65 442 GLY A O 1
ATOM 3058 N N . LEU A 1 407 ? 73.096 23.213 69.708 1.00 16.68 443 LEU A N 1
ATOM 3059 C CA . LEU A 1 407 ? 74.524 23.507 69.635 1.00 16.50 443 LEU A CA 1
ATOM 3060 C C . LEU A 1 407 ? 74.956 24.271 70.889 1.00 16.43 443 LEU A C 1
ATOM 3061 O O . LEU A 1 407 ? 74.492 25.393 71.130 1.00 16.42 443 LEU A O 1
ATOM 3066 N N . GLU A 1 408 ? 75.834 23.654 71.690 1.00 16.10 444 GLU A N 1
ATOM 3067 C CA . GLU A 1 408 ? 76.362 24.254 72.913 1.00 16.05 444 GLU A CA 1
ATOM 3068 C C . GLU A 1 408 ? 77.874 24.099 72.933 1.00 15.89 444 GLU A C 1
ATOM 3069 O O . GLU A 1 408 ? 78.387 22.974 72.919 1.00 15.93 444 GLU A O 1
ATOM 3075 N N . GLU A 1 409 ? 78.582 25.228 73.007 1.00 15.43 445 GLU A N 1
ATOM 3076 C CA . GLU A 1 409 ? 80.013 25.211 72.751 1.00 15.29 445 GLU A CA 1
ATOM 3077 C C . GLU A 1 409 ? 80.808 26.026 73.771 1.00 15.33 445 GLU A C 1
ATOM 3078 O O . GLU A 1 409 ? 81.931 26.451 73.467 1.00 15.32 445 GLU A O 1
ATOM 3084 N N . THR A 1 410 ? 80.270 26.265 74.964 1.00 15.06 446 THR A N 1
ATOM 3085 C CA . THR A 1 410 ? 81.035 27.060 75.905 1.00 15.05 446 THR A CA 1
ATOM 3086 C C . THR A 1 410 ? 82.058 26.190 76.621 1.00 14.97 446 THR A C 1
ATOM 3087 O O . THR A 1 410 ? 81.968 24.955 76.652 1.00 14.95 446 THR A O 1
ATOM 3091 N N . VAL A 1 411 ? 83.051 26.865 77.187 1.00 15.31 447 VAL A N 1
ATOM 3092 C CA . VAL A 1 411 ? 84.041 26.239 78.048 1.00 15.30 447 VAL A CA 1
ATOM 3093 C C . VAL A 1 411 ? 83.863 26.852 79.427 1.00 15.38 447 VAL A C 1
ATOM 3094 O O . VAL A 1 411 ? 84.403 27.932 79.700 1.00 15.44 447 VAL A O 1
ATOM 3098 N N . PRO A 1 412 ? 83.097 26.227 80.308 1.00 15.75 448 PRO A N 1
ATOM 3099 C CA . PRO A 1 412 ? 82.952 26.769 81.656 1.00 16.00 448 PRO A CA 1
ATOM 3100 C C . PRO A 1 412 ? 84.258 26.621 82.426 1.00 16.12 448 PRO A C 1
ATOM 3101 O O . PRO A 1 412 ? 85.063 25.709 82.180 1.00 15.98 448 PRO A O 1
ATOM 3105 N N . LEU A 1 413 ? 84.462 27.542 83.369 1.00 16.46 449 LEU A N 1
ATOM 3106 C CA . LEU A 1 413 ? 85.635 27.513 84.225 1.00 16.71 449 LEU A CA 1
ATOM 3107 C C . LEU A 1 413 ? 85.296 27.261 85.683 1.00 16.81 449 LEU A C 1
ATOM 3108 O O . LEU A 1 413 ? 86.153 26.776 86.425 1.00 16.93 449 LEU A O 1
ATOM 3113 N N . ASP A 1 414 ? 84.065 27.546 86.096 1.00 16.55 450 ASP A N 1
ATOM 3114 C CA . ASP A 1 414 ? 83.609 27.223 87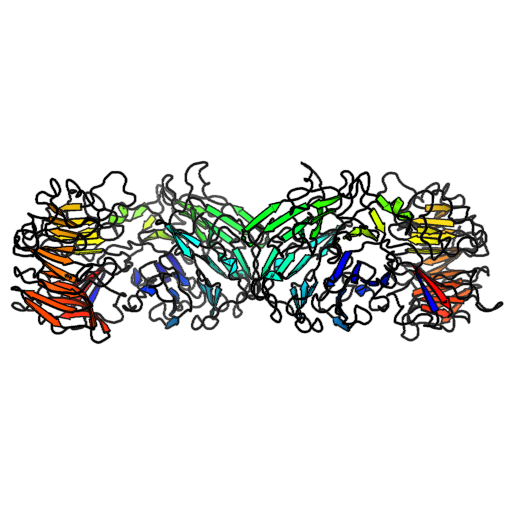.438 1.00 16.66 450 ASP A CA 1
ATOM 3115 C C . ASP A 1 414 ? 82.092 27.139 87.403 1.00 16.64 450 ASP A C 1
ATOM 3116 O O . ASP A 1 414 ? 81.447 27.672 86.496 1.00 16.61 450 ASP A O 1
ATOM 3121 N N . LEU A 1 415 ? 81.532 26.425 88.384 1.00 16.65 451 LEU A N 1
ATOM 3122 C CA . LEU A 1 415 ? 80.087 26.259 88.512 1.00 16.82 451 LEU A CA 1
ATOM 3123 C C . LEU A 1 415 ? 79.708 26.339 89.980 1.00 17.08 451 LEU A C 1
ATOM 3124 O O . LEU A 1 415 ? 80.460 25.889 90.853 1.00 17.02 451 LEU A O 1
ATOM 3129 N N . LEU A 1 416 ? 78.541 26.919 90.250 1.00 16.43 452 LEU A N 1
ATOM 3130 C CA . LEU A 1 416 ? 78.062 27.051 91.615 1.00 16.70 452 LEU A CA 1
ATOM 3131 C C . LEU A 1 416 ? 76.580 26.704 91.678 1.00 17.07 452 LEU A C 1
ATOM 3132 O O . LEU A 1 416 ? 75.780 27.210 90.886 1.00 17.33 452 LEU A O 1
ATOM 3137 N N . SER A 1 417 ? 76.227 25.843 92.625 1.00 16.85 453 SER A N 1
ATOM 3138 C CA . SER A 1 417 ? 74.829 25.522 92.915 1.00 17.04 453 SER A CA 1
ATOM 3139 C C . SER A 1 417 ? 74.556 25.929 94.359 1.00 17.22 453 SER A C 1
ATOM 3140 O O . SER A 1 417 ? 74.911 25.188 95.293 1.00 17.27 453 SER A O 1
ATOM 3143 N N . PRO A 1 418 ? 73.966 27.099 94.591 1.00 17.98 454 PRO A N 1
ATOM 3144 C CA . PRO A 1 418 ? 73.874 27.643 95.954 1.00 18.14 454 PRO A CA 1
ATOM 3145 C C . PRO A 1 418 ? 72.756 27.017 96.781 1.00 18.30 454 PRO A C 1
ATOM 3146 O O . PRO A 1 418 ? 71.821 26.408 96.262 1.00 18.33 454 PRO A O 1
ATOM 3150 N N . MET A 1 419 ? 72.853 27.221 98.101 1.00 19.77 455 MET A N 1
ATOM 3151 C CA . MET A 1 419 ? 71.852 26.673 99.016 1.00 19.91 455 MET A CA 1
ATOM 3152 C C . MET A 1 419 ? 70.461 27.247 98.759 1.00 20.19 455 MET A C 1
ATOM 3153 O O . MET A 1 419 ? 69.467 26.647 99.175 1.00 20.24 455 MET A O 1
ATOM 3158 N N . ALA A 1 420 ? 70.378 28.393 98.092 1.00 18.66 456 ALA A N 1
ATOM 3159 C CA . ALA A 1 420 ? 69.121 29.028 97.731 1.00 18.87 456 ALA A CA 1
ATOM 3160 C C . ALA A 1 420 ? 69.420 29.939 96.556 1.00 18.93 456 ALA A C 1
ATOM 3161 O O . ALA A 1 420 ? 70.577 30.269 96.296 1.00 18.92 456 ALA A O 1
ATOM 3163 N N . GLY A 1 421 ? 68.365 30.357 95.861 1.00 19.39 457 GLY A N 1
ATOM 3164 C CA . GLY A 1 421 ? 68.528 31.156 94.666 1.00 19.37 457 GLY A CA 1
ATOM 3165 C C . GLY A 1 421 ? 68.336 30.311 93.427 1.00 18.99 457 GLY A C 1
ATOM 3166 O O . GLY A 1 421 ? 67.614 29.315 93.466 1.00 18.79 457 GLY A O 1
ATOM 3167 N N . ALA A 1 422 ? 68.975 30.693 92.326 1.00 18.53 458 ALA A N 1
ATOM 3168 C CA . ALA A 1 422 ? 69.029 29.832 91.160 1.00 18.36 458 ALA A CA 1
ATOM 3169 C C . ALA A 1 422 ? 69.706 28.517 91.520 1.00 18.15 458 ALA A C 1
ATOM 3170 O O . ALA A 1 422 ? 70.464 28.419 92.490 1.00 18.24 458 ALA A O 1
ATOM 3172 N N . HIS A 1 423 ? 69.409 27.485 90.742 1.00 18.04 459 HIS A N 1
ATOM 3173 C CA . HIS A 1 423 ? 70.070 26.218 91.002 1.00 17.94 459 HIS A CA 1
ATOM 3174 C C . HIS A 1 423 ? 71.476 26.171 90.420 1.00 17.83 459 HIS A C 1
ATOM 3175 O O . HIS A 1 423 ? 72.296 25.385 90.893 1.00 17.75 459 HIS A O 1
ATOM 3182 N N . LEU A 1 424 ? 71.787 27.026 89.449 1.00 17.79 460 LEU A N 1
ATOM 3183 C CA . LEU A 1 424 ? 73.100 27.037 88.818 1.00 17.64 460 LEU A CA 1
ATOM 3184 C C . LEU A 1 424 ? 73.502 28.468 88.504 1.00 17.58 460 LEU A C 1
ATOM 3185 O O . LEU A 1 424 ? 72.720 29.222 87.917 1.00 17.49 460 LEU A O 1
ATOM 3190 N N . LEU A 1 425 ? 74.720 28.820 88.879 1.00 17.31 461 LEU A N 1
ATOM 3191 C CA . LEU A 1 425 ? 75.382 30.024 88.419 1.00 17.09 461 LEU A CA 1
ATOM 3192 C C . LEU A 1 425 ? 76.689 29.590 87.777 1.00 16.64 461 LEU A C 1
ATOM 3193 O O . LEU A 1 425 ? 77.387 28.725 88.312 1.00 16.52 461 LEU A O 1
ATOM 3198 N N . SER A 1 426 ? 77.013 30.158 86.622 1.00 17.02 462 SER A N 1
ATOM 3199 C CA . SER A 1 426 ? 78.141 29.665 85.843 1.00 16.65 462 SER A CA 1
ATOM 3200 C C . SER A 1 426 ? 79.222 30.730 85.731 1.00 16.66 462 SER A C 1
ATOM 3201 O O . SER A 1 426 ? 78.942 31.933 85.772 1.00 16.88 462 SER A O 1
ATOM 3204 N N . ALA A 1 427 ? 80.464 30.270 85.637 1.00 16.34 463 ALA A N 1
ATOM 3205 C CA . ALA A 1 427 ? 81.602 31.112 85.274 1.00 16.43 463 ALA A CA 1
ATOM 3206 C C . ALA A 1 427 ? 82.189 30.524 83.994 1.00 16.14 463 ALA A C 1
ATOM 3207 O O . ALA A 1 427 ? 82.679 29.390 83.997 1.00 15.94 463 ALA A O 1
ATOM 3209 N N . LEU A 1 428 ? 82.110 31.286 82.899 1.00 16.09 464 LEU A N 1
ATOM 3210 C CA . LEU A 1 428 ? 82.363 30.780 81.559 1.00 15.96 464 LEU A CA 1
ATOM 3211 C C . LEU A 1 428 ? 83.488 31.545 80.875 1.00 15.98 464 LEU A C 1
ATOM 3212 O O . LEU A 1 428 ? 83.642 32.756 81.052 1.00 16.14 464 LEU A O 1
ATOM 3217 N N . GLY A 1 429 ? 84.258 30.823 80.067 1.00 16.40 465 GLY A N 1
ATOM 3218 C CA . GLY A 1 429 ? 85.163 31.492 79.152 1.00 16.60 465 GLY A CA 1
ATOM 3219 C C . GLY A 1 429 ? 84.393 32.389 78.200 1.00 16.58 465 GLY A C 1
ATOM 3220 O O . GLY A 1 429 ? 83.267 32.076 77.797 1.00 16.32 465 GLY A O 1
ATOM 3221 N N . ASP A 1 430 ? 84.977 33.556 77.913 1.00 17.43 466 ASP A N 1
ATOM 3222 C CA . ASP A 1 430 ? 84.572 34.435 76.812 1.00 17.43 466 ASP A CA 1
ATOM 3223 C C . ASP A 1 430 ? 83.300 35.240 77.075 1.00 17.40 466 ASP A C 1
ATOM 3224 O O . ASP A 1 430 ? 83.234 36.419 76.710 1.00 17.52 466 ASP A O 1
ATOM 3229 N N . ILE A 1 431 ? 82.288 34.637 77.699 1.00 16.89 467 ILE A N 1
ATOM 3230 C CA . ILE A 1 431 ? 81.004 35.315 77.840 1.00 16.89 467 ILE A CA 1
ATOM 3231 C C . ILE A 1 431 ? 80.571 35.426 79.297 1.00 17.05 467 ILE A C 1
ATOM 3232 O O . ILE A 1 431 ? 79.385 35.555 79.575 1.00 17.04 467 ILE A O 1
ATOM 3237 N N . ASP A 1 432 ? 81.529 35.351 80.230 1.00 16.57 468 ASP A N 1
ATOM 3238 C CA . ASP A 1 432 ? 81.333 35.733 81.626 1.00 16.81 468 ASP A CA 1
ATOM 3239 C C . ASP A 1 432 ? 80.516 34.701 82.396 1.00 16.69 468 ASP A C 1
ATOM 3240 O O . ASP A 1 432 ? 81.079 33.966 83.213 1.00 16.70 468 ASP A O 1
ATOM 3245 N N . GLY A 1 433 ? 79.212 34.626 82.166 1.00 16.65 469 GLY A N 1
ATOM 3246 C CA . GLY A 1 433 ? 78.417 33.618 82.837 1.00 16.59 469 GLY A CA 1
ATOM 3247 C C . GLY A 1 433 ? 76.972 34.047 82.985 1.00 16.82 469 GLY A C 1
ATOM 3248 O O . GLY A 1 433 ? 76.574 35.140 82.572 1.00 17.03 469 GLY A O 1
ATOM 3249 N N . PHE A 1 434 ? 76.188 33.154 83.601 1.00 17.54 470 PHE A N 1
ATOM 3250 C CA . PHE A 1 434 ? 74.755 33.380 83.776 1.00 17.69 470 PHE A CA 1
ATOM 3251 C C . PHE A 1 434 ? 74.270 32.926 85.143 1.00 18.00 470 PHE A C 1
ATOM 3252 O O . PHE A 1 434 ? 74.732 31.923 85.688 1.00 18.01 470 PHE A O 1
ATOM 3260 N N . ARG A 1 435 ? 73.269 33.633 85.647 1.00 18.19 471 ARG A N 1
ATOM 3261 C CA . ARG A 1 435 ? 72.400 33.110 86.692 1.00 18.50 471 ARG A CA 1
ATOM 3262 C C . ARG A 1 435 ? 71.291 32.337 85.984 1.00 18.30 471 ARG A C 1
ATOM 3263 O O . ARG A 1 435 ? 70.427 32.942 85.341 1.00 18.20 471 ARG A O 1
ATOM 3271 N N . HIS A 1 436 ? 71.339 31.002 86.050 1.00 18.75 472 HIS A N 1
ATOM 3272 C CA . HIS A 1 436 ? 70.459 30.176 85.216 1.00 18.52 472 HIS A CA 1
ATOM 3273 C C . HIS A 1 436 ? 69.121 30.032 85.926 1.00 18.72 472 HIS A C 1
ATOM 3274 O O . HIS A 1 436 ? 68.892 29.069 86.656 1.00 18.84 472 HIS A O 1
ATOM 3281 N N . ASP A 1 437 ? 68.225 31.007 85.701 1.00 20.76 473 ASP A N 1
ATOM 3282 C CA . ASP A 1 437 ? 66.890 30.953 86.307 1.00 20.88 473 ASP A CA 1
ATOM 3283 C C . ASP A 1 437 ? 66.142 29.706 85.861 1.00 20.71 473 ASP A C 1
ATOM 3284 O O . ASP A 1 437 ? 65.473 29.047 86.667 1.00 20.86 473 ASP A O 1
ATOM 3289 N N . GLU A 1 438 ? 66.233 29.383 84.574 1.00 22.08 474 GLU A N 1
ATOM 3290 C CA . GLU A 1 438 ? 65.745 28.132 84.019 1.00 21.94 474 GLU A CA 1
ATOM 3291 C C . GLU A 1 438 ? 66.899 27.476 83.277 1.00 21.77 474 GLU A C 1
ATOM 3292 O O . GLU A 1 438 ? 67.587 28.133 82.489 1.00 21.60 474 GLU A O 1
ATOM 3298 N N . LEU A 1 439 ? 67.127 26.192 83.553 1.00 19.92 475 LEU A N 1
ATOM 3299 C CA . LEU A 1 439 ? 68.206 25.466 82.895 1.00 19.77 475 LEU A CA 1
ATOM 3300 C C . LEU A 1 439 ? 67.898 25.139 81.434 1.00 19.54 475 LEU A C 1
ATOM 3301 O O . LEU A 1 439 ? 68.828 24.881 80.665 1.00 19.38 475 LEU A O 1
ATOM 3306 N N . ASP A 1 440 ? 66.623 25.134 81.038 1.00 21.34 476 ASP A N 1
ATOM 3307 C CA . ASP A 1 440 ? 66.230 24.783 79.684 1.00 21.16 476 ASP A CA 1
ATOM 3308 C C . ASP A 1 440 ? 65.892 26.004 78.828 1.00 20.99 476 ASP A C 1
ATOM 3309 O O . ASP A 1 440 ? 65.367 25.846 77.719 1.00 20.86 476 ASP A O 1
ATOM 3314 N N . ARG A 1 441 ? 66.189 27.213 79.299 1.00 21.36 477 ARG A N 1
ATOM 3315 C CA . ARG A 1 441 ? 65.922 28.429 78.541 1.00 21.22 477 ARG A CA 1
ATOM 3316 C C . ARG A 1 441 ? 67.141 29.329 78.633 1.00 21.19 477 ARG A C 1
ATOM 3317 O O . ARG A 1 441 ? 67.690 29.513 79.724 1.00 21.36 477 ARG A O 1
ATOM 3325 N N . ALA A 1 442 ? 67.560 29.893 77.502 1.00 20.20 478 ALA A N 1
ATOM 3326 C CA . ALA A 1 442 ? 68.733 30.758 77.501 1.00 20.17 478 ALA A CA 1
ATOM 3327 C C . ALA A 1 442 ? 68.415 32.110 78.148 1.00 20.32 478 ALA A C 1
ATOM 3328 O O . ALA A 1 442 ? 67.285 32.612 78.093 1.00 20.34 478 ALA A O 1
ATOM 3330 N N . GLN A 1 443 ? 69.425 32.680 78.792 1.00 19.98 479 GLN A N 1
ATOM 3331 C CA . GLN A 1 443 ? 69.311 33.811 79.708 1.00 20.20 479 GLN A CA 1
ATOM 3332 C C . GLN A 1 443 ? 70.079 34.998 79.144 1.00 20.15 479 GLN A C 1
ATOM 3333 O O . GLN A 1 443 ? 70.739 34.900 78.106 1.00 19.94 479 GLN A O 1
ATOM 3339 N N . LEU A 1 444 ? 70.002 36.119 79.858 1.00 19.19 480 LEU A N 1
ATOM 3340 C CA . LEU A 1 444 ? 70.964 37.201 79.720 1.00 19.23 480 LEU A CA 1
ATOM 3341 C C . LEU A 1 444 ? 72.144 36.927 80.637 1.00 19.42 480 LEU A C 1
ATOM 3342 O O . LEU A 1 444 ? 72.013 36.239 81.654 1.00 19.59 480 LEU A O 1
ATOM 3347 N N . GLN A 1 445 ? 73.301 37.466 80.268 1.00 17.81 481 GLN A N 1
ATOM 3348 C CA . GLN A 1 445 ? 74.486 37.385 81.116 1.00 17.98 481 GLN A CA 1
ATOM 3349 C C . GLN A 1 445 ? 74.283 38.205 82.390 1.00 18.34 481 GLN A C 1
ATOM 3350 O O . GLN A 1 445 ? 73.370 39.033 82.476 1.00 18.43 481 GLN A O 1
ATOM 3356 N N . TYR A 1 446 ? 75.143 37.952 83.389 1.00 17.14 482 TYR A N 1
ATOM 3357 C CA . TYR A 1 446 ? 75.059 38.653 84.674 1.00 17.51 482 TYR A CA 1
ATOM 3358 C C . TYR A 1 446 ? 74.868 40.148 84.470 1.00 17.62 482 TYR A C 1
ATOM 3359 O O . TYR A 1 446 ? 75.605 40.781 83.712 1.00 17.52 482 TYR A O 1
ATOM 3368 N N . ALA A 1 447 ? 73.873 40.710 85.145 1.00 18.27 483 ALA A N 1
ATOM 3369 C CA . ALA A 1 447 ? 73.721 42.157 85.135 1.00 18.39 483 ALA A CA 1
ATOM 3370 C C . ALA A 1 447 ? 74.883 42.824 85.860 1.00 18.64 483 ALA A C 1
ATOM 3371 O O . ALA A 1 447 ? 75.477 42.266 86.787 1.00 18.81 483 ALA A O 1
ATOM 3373 N N . GLY A 1 448 ? 75.195 44.040 85.434 1.00 18.80 484 GLY A N 1
ATOM 3374 C CA . GLY A 1 448 ? 76.237 44.820 86.054 1.00 19.03 484 GLY A CA 1
ATOM 3375 C C . GLY A 1 448 ? 77.492 44.734 85.217 1.00 18.81 484 GLY A C 1
ATOM 3376 O O . GLY A 1 448 ? 77.451 44.469 84.009 1.00 18.49 484 GLY A O 1
ATOM 3377 N N . PRO A 1 449 ? 78.643 44.909 85.849 1.00 19.05 485 PRO A N 1
ATOM 3378 C CA . PRO A 1 449 ? 79.894 44.942 85.081 1.00 18.91 485 PRO A CA 1
ATOM 3379 C C . PRO A 1 449 ? 80.130 43.618 84.351 1.00 18.64 485 PRO A C 1
ATOM 3380 O O . PRO A 1 449 ? 79.761 42.540 84.831 1.00 18.63 485 PRO A O 1
ATOM 3384 N N . ARG A 1 450 ? 80.749 43.712 83.173 1.00 18.58 486 ARG A N 1
ATOM 3385 C CA . ARG A 1 450 ? 80.923 42.584 82.265 1.00 18.33 486 ARG A CA 1
ATOM 3386 C C . ARG A 1 450 ? 82.382 42.145 82.264 1.00 18.39 486 ARG A C 1
ATOM 3387 O O . ARG A 1 450 ? 83.273 42.940 81.949 1.00 18.45 486 ARG A O 1
ATOM 3395 N N . LEU A 1 451 ? 82.619 40.881 82.616 1.00 17.60 487 LEU A N 1
ATOM 3396 C CA . LEU A 1 451 ? 83.927 40.249 82.509 1.00 17.64 487 LEU A CA 1
ATOM 3397 C C . LEU A 1 451 ? 84.063 39.528 81.166 1.00 17.39 487 LEU A C 1
ATOM 3398 O O . LEU A 1 451 ? 83.073 39.184 80.523 1.00 17.15 487 LEU A O 1
ATOM 3403 N N . THR A 1 452 ? 85.310 39.309 80.740 1.00 18.21 488 THR A N 1
ATOM 3404 C CA . THR A 1 452 ? 85.544 38.444 79.582 1.00 18.03 488 THR A CA 1
ATOM 3405 C C . THR A 1 452 ? 85.347 36.981 79.979 1.00 17.98 488 THR A C 1
ATOM 3406 O O . THR A 1 452 ? 84.339 36.364 79.622 1.00 17.67 488 THR A O 1
ATOM 3410 N N . ASN A 1 453 ? 86.313 36.406 80.710 1.00 17.55 489 ASN A N 1
ATOM 3411 C CA . ASN A 1 453 ? 86.155 35.092 81.328 1.00 17.35 489 ASN A CA 1
ATOM 3412 C C . ASN A 1 453 ? 85.510 35.255 82.690 1.00 17.45 489 ASN A C 1
ATOM 3413 O O . ASN A 1 453 ? 85.898 36.134 83.470 1.00 17.85 489 ASN A O 1
ATOM 3418 N N . GLY A 1 454 ? 84.549 34.395 82.989 1.00 16.77 490 GLY A N 1
ATOM 3419 C CA . GLY A 1 454 ? 84.233 34.152 84.383 1.00 16.81 490 GLY A CA 1
ATOM 3420 C C . GLY A 1 454 ? 85.099 32.999 84.832 1.00 16.69 490 GLY A C 1
ATOM 3421 O O . GLY A 1 454 ? 85.040 31.931 84.222 1.00 16.51 490 GLY A O 1
ATOM 3422 N N . GLU A 1 455 ? 85.922 33.197 85.866 1.00 17.66 491 GLU A N 1
ATOM 3423 C CA . GLU A 1 455 ? 86.937 32.216 86.224 1.00 17.67 491 GLU A CA 1
ATOM 3424 C C . GLU A 1 455 ? 86.601 31.435 87.483 1.00 17.60 491 GLU A C 1
ATOM 3425 O O . GLU A 1 455 ? 86.882 30.233 87.556 1.00 17.40 491 GLU A O 1
ATOM 3431 N N . SER A 1 456 ? 86.025 32.102 88.481 1.00 16.73 492 SER A N 1
ATOM 3432 C CA . SER A 1 456 ? 85.745 31.489 89.768 1.00 16.73 492 SER A CA 1
ATOM 3433 C C . SER A 1 456 ? 84.482 32.131 90.305 1.00 16.78 492 SER A C 1
ATOM 3434 O O . SER A 1 456 ? 84.255 33.322 90.076 1.00 17.03 492 SER A O 1
ATOM 3437 N N . ILE A 1 457 ? 83.653 31.344 90.987 1.00 16.69 493 ILE A N 1
ATOM 3438 C CA . ILE A 1 457 ? 82.401 31.857 91.535 1.00 16.79 493 ILE A CA 1
ATOM 3439 C C . ILE A 1 457 ? 82.059 31.060 92.789 1.00 16.78 493 ILE A C 1
ATOM 3440 O O . ILE A 1 457 ? 82.324 29.856 92.856 1.00 16.54 493 ILE A O 1
ATOM 3445 N N . ASP A 1 458 ? 81.487 31.743 93.789 1.00 16.38 494 ASP A N 1
ATOM 3446 C CA . ASP A 1 458 ? 81.176 31.124 95.075 1.00 16.47 494 ASP A CA 1
ATOM 3447 C C . ASP A 1 458 ? 80.063 31.891 95.781 1.00 16.66 494 ASP A C 1
ATOM 3448 O O . ASP A 1 458 ? 79.832 33.075 95.515 1.00 16.77 494 ASP A O 1
ATOM 3453 N N . ALA A 1 459 ? 79.392 31.199 96.714 1.00 16.83 495 ALA A N 1
ATOM 3454 C CA . ALA A 1 459 ? 78.308 31.788 97.497 1.00 17.13 495 ALA A CA 1
ATOM 3455 C C . ALA A 1 459 ? 78.423 31.397 98.968 1.00 17.22 495 ALA A C 1
ATOM 3456 O O . ALA A 1 459 ? 78.900 30.310 99.305 1.00 17.02 495 ALA A O 1
ATOM 3458 N N . ALA A 1 460 ? 77.976 32.303 99.838 1.00 17.13 496 ALA A N 1
ATOM 3459 C CA . ALA A 1 460 ? 78.000 32.062 101.277 1.00 17.30 496 ALA A CA 1
ATOM 3460 C C . ALA A 1 460 ? 77.149 30.852 101.633 1.00 17.30 496 ALA A C 1
ATOM 3461 O O . ALA A 1 460 ? 75.982 30.760 101.242 1.00 17.32 496 ALA A O 1
ATOM 3463 N N . GLY A 1 461 ? 77.740 29.928 102.393 1.00 17.80 497 GLY A N 1
ATOM 3464 C CA . GLY A 1 461 ? 77.017 28.731 102.787 1.00 17.68 497 GLY A CA 1
ATOM 3465 C C . GLY A 1 461 ? 75.741 29.015 103.563 1.00 17.95 497 GLY A C 1
ATOM 3466 O O . GLY A 1 461 ? 74.711 28.387 103.314 1.00 17.97 497 GLY A O 1
ATOM 3467 N N . GLN A 1 462 ? 75.786 29.940 104.529 1.00 17.60 498 GLN A N 1
ATOM 3468 C CA . GLN A 1 462 ? 74.597 30.247 105.326 1.00 17.88 498 GLN A CA 1
ATOM 3469 C C . GLN A 1 462 ? 73.902 31.544 104.917 1.00 18.14 498 GLN A C 1
ATOM 3470 O O . GLN A 1 462 ? 72.928 31.936 105.568 1.00 18.39 498 GLN A O 1
ATOM 3476 N N . ALA A 1 463 ? 74.359 32.216 103.858 1.00 18.00 499 ALA A N 1
ATOM 3477 C CA . ALA A 1 463 ? 73.688 33.409 103.338 1.00 18.27 499 ALA A CA 1
ATOM 3478 C C . ALA A 1 463 ? 73.863 33.427 101.827 1.00 18.13 499 ALA A C 1
ATOM 3479 O O . ALA A 1 463 ? 74.627 34.226 101.270 1.00 18.11 499 ALA A O 1
ATOM 3481 N N . PRO A 1 464 ? 73.148 32.544 101.127 1.00 18.30 500 PRO A N 1
ATOM 3482 C CA . PRO A 1 464 ? 73.470 32.270 99.722 1.00 18.11 500 PRO A CA 1
ATOM 3483 C C . PRO A 1 464 ? 73.128 33.408 98.778 1.00 18.32 500 PRO A C 1
ATOM 3484 O O . PRO A 1 464 ? 73.473 33.315 97.595 1.00 18.16 500 PRO A O 1
ATOM 3488 N N . GLN A 1 465 ? 72.469 34.469 99.255 1.00 18.30 501 GLN A N 1
ATOM 3489 C CA . GLN A 1 465 ? 72.230 35.636 98.410 1.00 18.49 501 GLN A CA 1
ATOM 3490 C C . GLN A 1 465 ? 73.519 36.396 98.118 1.00 18.30 501 GLN A C 1
ATOM 3491 O O . GLN A 1 465 ? 73.569 37.158 97.145 1.00 18.33 501 GLN A O 1
ATOM 3497 N N . TRP A 1 466 ? 74.556 36.191 98.930 1.00 17.99 502 TRP A N 1
ATOM 3498 C CA . TRP A 1 466 ? 75.848 36.836 98.739 1.00 17.89 502 TRP A CA 1
ATOM 3499 C C . TRP A 1 466 ? 76.704 35.955 97.843 1.00 17.53 502 TRP A C 1
ATOM 3500 O O . TRP A 1 466 ? 77.153 34.886 98.260 1.00 17.34 502 TRP A O 1
ATOM 3511 N N . VAL A 1 467 ? 76.928 36.415 96.617 1.00 17.28 503 VAL A N 1
ATOM 3512 C CA . VAL A 1 467 ? 77.722 35.709 95.622 1.00 16.99 503 VAL A CA 1
ATOM 3513 C C . VAL A 1 467 ? 78.937 36.570 95.294 1.00 17.02 503 VAL A C 1
ATOM 3514 O O . VAL A 1 467 ? 78.887 37.803 95.361 1.00 17.26 503 VAL A O 1
ATOM 3518 N N . VAL A 1 468 ? 80.036 35.912 94.949 1.00 16.75 504 VAL A N 1
ATOM 3519 C CA . VAL A 1 468 ? 81.216 36.588 94.436 1.00 16.78 504 VAL A CA 1
ATOM 3520 C C . VAL A 1 468 ? 81.719 35.817 93.228 1.00 16.51 504 VAL A C 1
ATOM 3521 O O . VAL A 1 468 ? 81.654 34.585 93.183 1.00 16.31 504 VAL A O 1
ATOM 3525 N N . ARG A 1 469 ? 82.246 36.548 92.248 1.00 17.49 505 ARG A N 1
ATOM 3526 C CA . ARG A 1 469 ? 82.931 35.909 91.135 1.00 17.25 505 ARG A CA 1
ATOM 3527 C C . ARG A 1 469 ? 84.156 36.730 90.738 1.00 17.51 505 ARG A C 1
ATOM 3528 O O . ARG A 1 469 ? 84.263 37.921 91.043 1.00 17.71 505 ARG A O 1
ATOM 3536 N N . SER A 1 470 ? 85.098 36.063 90.076 1.00 17.42 506 SER A N 1
ATOM 3537 C CA . SER A 1 470 ? 86.261 36.726 89.512 1.00 17.55 506 SER A CA 1
ATOM 3538 C C . SER A 1 470 ? 86.472 36.239 88.087 1.00 17.29 506 SER A C 1
ATOM 3539 O O . SER A 1 470 ? 85.959 35.198 87.671 1.00 16.92 506 SER A O 1
ATOM 3542 N N . GLY A 1 471 ? 87.247 37.014 87.341 1.00 18.48 507 GLY A N 1
ATOM 3543 C CA . GLY A 1 471 ? 87.615 36.610 86.012 1.00 18.27 507 GLY A CA 1
ATOM 3544 C C . GLY A 1 471 ? 88.574 37.575 85.353 1.00 18.35 507 GLY A C 1
ATOM 3545 O O . GLY A 1 471 ? 89.306 38.311 86.020 1.00 18.58 507 GLY A O 1
ATOM 3546 N N . THR A 1 472 ? 88.540 37.588 84.028 1.00 18.58 508 THR A N 1
ATOM 3547 C CA . THR A 1 472 ? 89.455 38.363 83.210 1.00 18.78 508 THR A CA 1
ATOM 3548 C C . THR A 1 472 ? 88.711 39.504 82.529 1.00 18.93 508 THR A C 1
ATOM 3549 O O . THR A 1 472 ? 87.481 39.526 82.463 1.00 18.85 508 THR A O 1
ATOM 3553 N N . VAL A 1 473 ? 89.482 40.466 82.045 1.00 21.02 509 VAL A N 1
ATOM 3554 C CA . VAL A 1 473 ? 89.011 41.469 81.097 1.00 20.82 509 VAL A CA 1
ATOM 3555 C C . VAL A 1 473 ? 90.016 41.462 79.957 1.00 20.73 509 VAL A C 1
ATOM 3556 O O . VAL A 1 473 ? 91.176 41.849 80.150 1.00 20.86 509 VAL A O 1
ATOM 3560 N N . ARG A 1 474 ? 89.582 41.008 78.780 1.00 21.61 510 ARG A N 1
ATOM 3561 C CA . ARG A 1 474 ? 90.473 40.953 77.633 1.00 21.51 510 ARG A CA 1
ATOM 3562 C C . ARG A 1 474 ? 90.906 42.363 77.257 1.00 21.47 510 ARG A C 1
ATOM 3563 O O . ARG A 1 474 ? 90.098 43.298 77.267 1.00 21.40 510 ARG A O 1
ATOM 3571 N N A ASP A 1 475 ? 92.193 42.521 76.943 0.50 22.56 511 ASP A N 1
ATOM 3572 N N B ASP A 1 475 ? 92.195 42.508 76.947 0.50 22.56 511 ASP A N 1
ATOM 3573 C CA A ASP A 1 475 ? 92.746 43.816 76.538 0.50 22.51 511 ASP A CA 1
ATOM 3574 C CA B ASP A 1 475 ? 92.792 43.786 76.554 0.50 22.51 511 ASP A CA 1
ATOM 3575 C C A ASP A 1 475 ? 92.480 44.876 77.609 0.50 22.63 511 ASP A C 1
ATOM 3576 C C B ASP A 1 475 ? 92.519 44.868 77.598 0.50 22.63 511 ASP A C 1
ATOM 3577 O O A ASP A 1 475 ? 92.061 45.997 77.318 0.50 22.48 511 ASP A O 1
ATOM 3578 O O B ASP A 1 475 ? 92.151 45.999 77.277 0.50 22.48 511 ASP A O 1
ATOM 3587 N N . ARG A 1 476 ? 92.717 44.504 78.864 1.00 21.64 512 ARG A N 1
ATOM 3588 C CA . ARG A 1 476 ? 92.465 45.401 79.990 1.00 21.82 512 ARG A CA 1
ATOM 3589 C C . ARG A 1 476 ? 93.389 46.619 79.951 1.00 21.87 512 ARG A C 1
ATOM 3590 O O . ARG A 1 476 ? 94.618 46.478 80.033 1.00 21.98 512 ARG A O 1
ATOM 3598 N N . ARG A 1 477 ? 92.801 47.819 79.858 1.00 23.93 513 ARG A N 1
ATOM 3599 C CA . ARG A 1 477 ? 93.582 49.051 79.834 1.00 23.95 513 ARG A CA 1
ATOM 3600 C C . ARG A 1 477 ? 93.037 50.171 80.720 1.00 24.10 513 ARG A C 1
ATOM 3601 O O . ARG A 1 477 ? 93.620 51.262 80.726 1.00 24.12 513 ARG A O 1
ATOM 3609 N N . ASN A 1 478 ? 91.938 49.956 81.446 1.00 22.55 514 ASN A N 1
ATOM 3610 C CA . ASN A 1 478 ? 91.372 51.003 82.289 1.00 22.72 514 ASN A CA 1
ATOM 3611 C C . ASN A 1 478 ? 91.168 50.527 83.723 1.00 23.06 514 ASN A C 1
ATOM 3612 O O . ASN A 1 478 ? 90.228 50.954 84.408 1.00 23.18 514 ASN A O 1
ATOM 3617 N N . ASN A 1 479 ? 92.054 49.644 84.190 1.00 22.84 515 ASN A N 1
ATOM 3618 C CA . ASN A 1 479 ? 92.104 49.210 85.593 1.00 23.17 515 ASN A CA 1
ATOM 3619 C C . ASN A 1 479 ? 90.781 48.598 86.062 1.00 23.17 515 ASN A C 1
ATOM 3620 O O . ASN A 1 479 ? 90.430 48.693 87.240 1.00 23.43 515 ASN A O 1
ATOM 3625 N N . GLU A 1 480 ? 90.039 47.966 85.147 1.00 21.84 516 GLU A N 1
ATOM 3626 C CA . GLU A 1 480 ? 88.795 47.299 85.514 1.00 21.79 516 GLU A CA 1
ATOM 3627 C C . GLU A 1 480 ? 89.038 46.328 86.665 1.00 22.02 516 GLU A C 1
ATOM 3628 O O . GLU A 1 480 ? 89.994 45.548 86.645 1.00 22.05 516 GLU A O 1
ATOM 3634 N N . ILE A 1 481 ? 88.184 46.405 87.680 1.00 19.99 517 ILE A N 1
ATOM 3635 C CA . ILE A 1 481 ? 88.267 45.528 88.845 1.00 20.17 517 ILE A CA 1
ATOM 3636 C C . ILE A 1 481 ? 87.708 44.165 88.468 1.00 19.93 517 ILE A C 1
ATOM 3637 O O . ILE A 1 481 ? 86.570 44.059 87.998 1.00 19.72 517 ILE A O 1
ATOM 3642 N N . ARG A 1 482 ? 88.489 43.113 88.703 1.00 20.22 518 ARG A N 1
ATOM 3643 C CA . ARG A 1 482 ? 88.158 41.796 88.180 1.00 20.00 518 ARG A CA 1
ATOM 3644 C C . ARG A 1 482 ? 87.520 40.860 89.208 1.00 20.06 518 ARG A C 1
ATOM 3645 O O . ARG A 1 482 ? 87.429 39.655 88.954 1.00 19.93 518 ARG A O 1
ATOM 3653 N N . ALA A 1 483 ? 87.097 41.375 90.359 1.00 18.40 519 ALA A N 1
ATOM 3654 C CA . ALA A 1 483 ? 86.234 40.644 91.275 1.00 18.42 519 ALA A CA 1
ATOM 3655 C C . ALA A 1 483 ? 84.946 41.433 91.463 1.00 18.41 519 ALA A C 1
ATOM 3656 O O . ALA A 1 483 ? 84.974 42.665 91.561 1.00 18.56 519 ALA A O 1
ATOM 3658 N N . LEU A 1 484 ? 83.823 40.718 91.506 1.00 18.08 520 LEU A N 1
ATOM 3659 C CA . LEU A 1 484 ? 82.502 41.315 91.601 1.00 18.08 520 LEU A CA 1
ATOM 3660 C C . LEU A 1 484 ? 81.707 40.557 92.655 1.00 18.13 520 LEU A C 1
ATOM 3661 O O . LEU A 1 484 ? 81.923 39.356 92.869 1.00 18.01 520 LEU A O 1
ATOM 3666 N N . TYR A 1 485 ? 80.779 41.264 93.317 1.00 18.02 521 TYR A N 1
ATOM 3667 C CA . TYR A 1 485 ? 79.951 40.678 94.368 1.00 18.10 521 TYR A CA 1
ATOM 3668 C C . TYR A 1 485 ? 78.488 41.062 94.169 1.00 18.17 521 TYR A C 1
ATOM 3669 O O . TYR A 1 485 ? 78.165 42.152 93.688 1.00 18.28 521 TYR A O 1
ATOM 3678 N N . SER A 1 486 ? 77.607 40.133 94.518 1.00 18.12 522 SER A N 1
ATOM 3679 C CA . SER A 1 486 ? 76.165 40.329 94.487 1.00 18.29 522 SER A CA 1
ATOM 3680 C C . SER A 1 486 ? 75.593 40.065 95.872 1.00 18.52 522 SER A C 1
ATOM 3681 O O . SER A 1 486 ? 76.094 39.217 96.617 1.00 18.41 522 SER A O 1
ATOM 3684 N N . ARG A 1 487 ? 74.524 40.780 96.209 1.00 19.26 523 ARG A N 1
ATOM 3685 C CA . ARG A 1 487 ? 73.799 40.524 97.445 1.00 19.47 523 ARG A CA 1
ATOM 3686 C C . ARG A 1 487 ? 72.398 39.987 97.194 1.00 19.65 523 ARG A C 1
ATOM 3687 O O . ARG A 1 487 ? 71.635 39.809 98.152 1.00 19.85 523 ARG A O 1
ATOM 3695 N N . ASP A 1 488 ? 72.047 39.701 95.943 1.00 19.40 524 ASP A N 1
ATOM 3696 C CA . ASP A 1 488 ? 70.716 39.196 95.624 1.00 19.63 524 ASP A CA 1
ATOM 3697 C C . ASP A 1 488 ? 70.791 37.952 94.752 1.00 19.39 524 ASP A C 1
ATOM 3698 O O . ASP A 1 488 ? 69.985 37.767 93.838 1.00 19.23 524 ASP A O 1
ATOM 3703 N N . GLY A 1 489 ? 71.746 37.069 95.032 1.00 18.95 525 GLY A N 1
ATOM 3704 C CA . GLY A 1 489 ? 71.814 35.808 94.316 1.00 18.70 525 GLY A CA 1
ATOM 3705 C C . GLY A 1 489 ? 72.262 35.933 92.875 1.00 18.32 525 GLY A C 1
ATOM 3706 O O . GLY A 1 489 ? 71.885 35.101 92.034 1.00 18.12 525 GLY A O 1
ATOM 3707 N N . GLY A 1 490 ? 73.062 36.953 92.568 1.00 18.85 526 GLY A N 1
ATOM 3708 C CA . GLY A 1 490 ? 73.556 37.160 91.224 1.00 18.45 526 GLY A CA 1
ATOM 3709 C C . GLY A 1 490 ? 72.622 37.889 90.289 1.00 18.40 526 GLY A C 1
ATOM 3710 O O . GLY A 1 490 ? 72.881 37.901 89.077 1.00 18.03 526 GLY A O 1
ATOM 3711 N N . LYS A 1 491 ? 71.531 38.474 90.794 1.00 19.54 527 LYS A N 1
ATOM 3712 C CA . LYS A 1 491 ? 70.665 39.248 89.903 1.00 19.35 527 LYS A CA 1
ATOM 3713 C C . LYS A 1 491 ? 71.313 40.577 89.536 1.00 19.32 527 LYS A C 1
ATOM 3714 O O . LYS A 1 491 ? 71.147 41.061 88.416 1.00 18.99 527 LYS A O 1
ATOM 3720 N N . GLN A 1 492 ? 72.021 41.195 90.482 1.00 19.24 528 GLN A N 1
ATOM 3721 C CA . GLN A 1 492 ? 72.725 42.452 90.270 1.00 19.25 528 GLN A CA 1
ATOM 3722 C C . GLN A 1 492 ? 74.076 42.367 90.963 1.00 19.33 528 GLN A C 1
ATOM 3723 O O . GLN A 1 492 ? 74.220 41.714 92.005 1.00 19.49 528 GLN A O 1
ATOM 3729 N N . TRP A 1 493 ? 75.053 43.078 90.412 1.00 18.66 529 TRP A N 1
ATOM 3730 C CA . TRP A 1 493 ? 76.421 42.955 90.884 1.00 18.49 529 TRP A CA 1
ATOM 3731 C C . TRP A 1 493 ? 77.066 44.325 91.037 1.00 18.84 529 TRP A C 1
ATOM 3732 O O . TRP A 1 493 ? 76.674 45.299 90.386 1.00 19.14 529 TRP A O 1
ATOM 3743 N N . THR A 1 494 ? 78.085 44.374 91.888 1.00 18.12 530 THR A N 1
ATOM 3744 C CA . THR A 1 494 ? 78.934 45.539 92.087 1.00 18.45 530 THR A CA 1
ATOM 3745 C C . THR A 1 494 ? 80.384 45.076 92.092 1.00 18.23 530 THR A C 1
ATOM 3746 O O . THR A 1 494 ? 80.703 44.043 92.685 1.00 17.94 530 THR A O 1
ATOM 3750 N N . ALA A 1 495 ? 81.262 45.838 91.439 1.00 18.76 531 ALA A N 1
ATOM 3751 C CA . ALA A 1 495 ? 82.687 45.532 91.501 1.00 18.74 531 ALA A CA 1
ATOM 3752 C C . ALA A 1 495 ? 83.227 45.717 92.912 1.00 19.04 531 ALA A C 1
ATOM 3753 O O . ALA A 1 495 ? 82.773 46.590 93.661 1.00 19.28 531 ALA A O 1
ATOM 3755 N N . PHE A 1 496 ? 84.205 44.876 93.280 1.00 18.86 532 PHE A N 1
ATOM 3756 C CA . PHE A 1 496 ? 84.958 45.117 94.511 1.00 19.09 532 PHE A CA 1
ATOM 3757 C C . PHE A 1 496 ? 85.564 46.517 94.442 1.00 19.58 532 PHE A C 1
ATOM 3758 O O . PHE A 1 496 ? 85.818 47.049 93.362 1.00 19.67 532 PHE A O 1
ATOM 3766 N N . ALA A 1 497 ? 85.788 47.129 95.604 1.00 19.83 533 ALA A N 1
ATOM 3767 C CA . ALA A 1 497 ? 86.304 48.492 95.586 1.00 20.05 533 ALA A CA 1
ATOM 3768 C C . ALA A 1 497 ? 87.739 48.560 95.076 1.00 20.10 533 ALA A C 1
ATOM 3769 O O . ALA A 1 497 ? 88.164 49.624 94.625 1.00 20.20 533 ALA A O 1
ATOM 3771 N N . SER A 1 498 ? 88.483 47.456 95.112 1.00 20.22 534 SER A N 1
ATOM 3772 C CA . SER A 1 498 ? 89.822 47.413 94.534 1.00 20.27 534 SER A CA 1
ATOM 3773 C C . SER A 1 498 ? 90.282 45.966 94.425 1.00 20.14 534 SER A C 1
ATOM 3774 O O . SER A 1 498 ? 89.751 45.067 95.087 1.00 20.09 534 SER A O 1
ATOM 3777 N N . GLU A 1 499 ? 91.309 45.767 93.621 1.00 20.72 535 GLU A N 1
ATOM 3778 C CA . GLU A 1 499 ? 92.037 44.511 93.623 1.00 20.70 535 GLU A CA 1
ATOM 3779 C C . GLU A 1 499 ? 93.152 44.538 94.667 1.00 21.07 535 GLU A C 1
ATOM 3780 O O . GLU A 1 499 ? 93.613 45.611 95.077 1.00 21.32 535 GLU A O 1
ATOM 3786 N N . PRO A 1 500 ? 93.600 43.368 95.124 1.00 20.86 536 PRO A N 1
ATOM 3787 C CA . PRO A 1 500 ? 94.758 43.303 96.039 1.00 21.22 536 PRO A CA 1
ATOM 3788 C C . PRO A 1 500 ? 96.028 43.799 95.362 1.00 21.40 536 PRO A C 1
ATOM 3789 O O . PRO A 1 500 ? 96.078 43.920 94.129 1.00 21.22 536 PRO A O 1
ATOM 3793 N N . PRO A 1 501 ? 97.088 44.094 96.127 1.00 22.16 537 PRO A N 1
ATOM 3794 C CA . PRO A 1 501 ? 98.282 44.712 95.522 1.00 22.16 537 PRO A CA 1
ATOM 3795 C C . PRO A 1 501 ? 99.106 43.779 94.655 1.00 22.01 537 PRO A C 1
ATOM 3796 O O . PRO A 1 501 ? 100.043 44.260 94.006 1.00 21.79 537 PRO A O 1
ATOM 3800 N N . ALA A 1 502 ? 98.809 42.482 94.605 1.00 22.20 538 ALA A N 1
ATOM 3801 C CA . ALA A 1 502 ? 99.605 41.560 93.810 1.00 21.94 538 ALA A CA 1
ATOM 3802 C C . ALA A 1 502 ? 98.689 40.653 93.002 1.00 21.81 538 ALA A C 1
ATOM 3803 O O . ALA A 1 502 ? 97.594 40.305 93.447 1.00 21.89 538 ALA A O 1
ATOM 3805 N N . GLY A 1 503 ? 99.144 40.271 91.816 1.00 22.02 539 GLY A N 1
ATOM 3806 C CA . GLY A 1 503 ? 98.419 39.341 90.972 1.00 21.74 539 GLY A CA 1
ATOM 3807 C C . GLY A 1 503 ? 97.786 40.026 89.772 1.00 21.39 539 GLY A C 1
ATOM 3808 O O . GLY A 1 503 ? 97.861 41.241 89.596 1.00 21.39 539 GLY A O 1
ATOM 3809 N N . GLN A 1 504 ? 97.147 39.204 88.935 1.00 22.43 540 GLN A N 1
ATOM 3810 C CA . GLN A 1 504 ? 96.531 39.679 87.699 1.00 22.06 540 GLN A CA 1
ATOM 3811 C C . GLN A 1 504 ? 95.151 39.041 87.497 1.00 21.87 540 GLN A C 1
ATOM 3812 O O . GLN A 1 504 ? 94.902 38.302 86.543 1.00 21.59 540 GLN A O 1
ATOM 3818 N N . GLY A 1 505 ? 94.228 39.358 88.410 1.00 20.15 541 GLY A N 1
ATOM 3819 C CA . GLY A 1 505 ? 92.837 38.995 88.269 1.00 19.92 541 GLY A CA 1
ATOM 3820 C C . GLY A 1 505 ? 92.624 37.487 88.254 1.00 19.81 541 GLY A C 1
ATOM 3821 O O . GLY A 1 505 ? 93.453 36.707 88.721 1.00 19.98 541 GLY A O 1
ATOM 3822 N N . ALA A 1 506 ? 91.471 37.095 87.706 1.00 18.71 542 ALA A N 1
ATOM 3823 C CA . ALA A 1 506 ? 91.082 35.693 87.571 1.00 18.51 542 ALA A CA 1
ATOM 3824 C C . ALA A 1 506 ? 91.304 34.923 88.871 1.00 18.69 542 ALA A C 1
ATOM 3825 O O . ALA A 1 506 ? 90.767 35.302 89.917 1.00 18.82 542 ALA A O 1
ATOM 3827 N N . GLY A 1 507 ? 92.100 33.852 88.816 1.00 18.33 543 GLY A N 1
ATOM 3828 C CA . GLY A 1 507 ? 92.414 33.100 90.019 1.00 18.56 543 GLY A CA 1
ATOM 3829 C C . GLY A 1 507 ? 91.197 32.392 90.601 1.00 18.25 543 GLY A C 1
ATOM 3830 O O . GLY A 1 507 ? 90.296 31.947 89.885 1.00 17.83 543 GLY A O 1
ATOM 3831 N N . SER A 1 508 ? 91.181 32.273 91.930 1.00 18.03 544 SER A N 1
ATOM 3832 C CA . SER A 1 508 ? 90.077 31.641 92.644 1.00 17.72 544 SER A CA 1
ATOM 3833 C C . SER A 1 508 ? 89.597 32.557 93.768 1.00 17.93 544 SER A C 1
ATOM 3834 O O . SER A 1 508 ? 90.389 33.274 94.391 1.00 18.34 544 SER A O 1
ATOM 3837 N N . ILE A 1 509 ? 88.288 32.542 94.013 1.00 17.37 545 ILE A N 1
ATOM 3838 C CA . ILE A 1 509 ? 87.682 33.391 95.029 1.00 17.59 545 ILE A CA 1
ATOM 3839 C C . ILE A 1 509 ? 86.754 32.556 95.907 1.00 17.36 545 ILE A C 1
ATOM 3840 O O . ILE A 1 509 ? 86.235 31.517 95.489 1.00 16.93 545 ILE A O 1
ATOM 3845 N N . ALA A 1 510 ? 86.576 32.984 97.153 1.00 17.14 546 ALA A N 1
ATOM 3846 C CA . ALA A 1 510 ? 85.740 32.222 98.063 1.00 16.95 546 ALA A CA 1
ATOM 3847 C C . ALA A 1 510 ? 85.129 33.175 99.074 1.00 17.28 546 ALA A C 1
ATOM 3848 O O . ALA A 1 510 ? 85.685 34.242 99.349 1.00 17.67 546 ALA A O 1
ATOM 3850 N N . ILE A 1 511 ? 83.971 32.801 99.614 1.00 16.95 547 ILE A N 1
ATOM 3851 C CA . ILE A 1 511 ? 83.271 33.654 100.566 1.00 17.26 547 ILE A CA 1
ATOM 3852 C C . ILE A 1 511 ? 82.825 32.820 101.760 1.00 17.16 547 ILE A C 1
ATOM 3853 O O . ILE A 1 511 ? 82.324 31.701 101.599 1.00 16.91 547 ILE A O 1
ATOM 3858 N N . GLY A 1 512 ? 83.039 33.357 102.957 1.00 17.16 548 GLY A N 1
ATOM 3859 C CA . GLY A 1 512 ? 82.782 32.618 104.176 1.00 17.27 548 GLY A CA 1
ATOM 3860 C C . GLY A 1 512 ? 81.298 32.421 104.431 1.00 17.26 548 GLY A C 1
ATOM 3861 O O . GLY A 1 512 ? 80.428 33.038 103.806 1.00 17.21 548 GLY A O 1
ATOM 3862 N N . ALA A 1 513 ? 81.017 31.551 105.407 1.00 17.62 549 ALA A N 1
ATOM 3863 C CA . ALA A 1 513 ? 79.674 30.995 105.540 1.00 17.46 549 ALA A CA 1
ATOM 3864 C C . ALA A 1 513 ? 78.640 32.067 105.845 1.00 17.71 549 ALA A C 1
ATOM 3865 O O . ALA A 1 513 ? 77.471 31.919 105.471 1.00 17.65 549 ALA A O 1
ATOM 3867 N N . ASP A 1 514 ? 79.046 33.146 106.516 1.00 17.43 550 ASP A N 1
ATOM 3868 C CA . ASP A 1 514 ? 78.161 34.239 106.887 1.00 17.67 550 ASP A CA 1
ATOM 3869 C C . ASP A 1 514 ? 78.329 35.455 105.987 1.00 17.80 550 ASP A C 1
ATOM 3870 O O . ASP A 1 514 ? 77.769 36.513 106.292 1.00 18.01 550 ASP A O 1
ATOM 3875 N N . ALA A 1 515 ? 79.133 35.340 104.921 1.00 17.83 551 ALA A N 1
ATOM 3876 C CA . ALA A 1 515 ? 79.396 36.376 103.914 1.00 17.91 551 ALA A CA 1
ATOM 3877 C C . ALA A 1 515 ? 80.231 37.536 104.437 1.00 18.22 551 ALA A C 1
ATOM 3878 O O . ALA A 1 515 ? 80.351 38.557 103.750 1.00 18.28 551 ALA A O 1
ATOM 3880 N N . ALA A 1 516 ? 80.830 37.408 105.615 1.00 18.18 552 ALA A N 1
ATOM 3881 C CA . ALA A 1 516 ? 81.583 38.522 106.173 1.00 18.44 552 ALA A CA 1
ATOM 3882 C C . ALA A 1 516 ? 83.004 38.592 105.640 1.00 18.48 552 ALA A C 1
ATOM 3883 O O . ALA A 1 516 ? 83.585 39.679 105.611 1.00 18.65 552 ALA A O 1
ATOM 3885 N N . GLN A 1 517 ? 83.578 37.464 105.223 1.00 18.60 553 GLN A N 1
ATOM 3886 C CA . GLN A 1 517 ? 84.936 37.413 104.695 1.00 18.63 553 GLN A CA 1
ATOM 3887 C C . GLN A 1 517 ? 84.967 36.810 103.296 1.00 18.40 553 GLN A C 1
ATOM 3888 O O . GLN A 1 517 ? 84.282 35.821 103.012 1.00 18.19 553 GLN A O 1
ATOM 3894 N N . VAL A 1 518 ? 85.788 37.414 102.439 1.00 17.93 554 VAL A N 1
ATOM 3895 C CA . VAL A 1 518 ? 86.123 36.888 101.128 1.00 17.65 554 VAL A CA 1
ATOM 3896 C C . VAL A 1 518 ? 87.630 36.690 101.082 1.00 17.76 554 VAL A C 1
ATOM 3897 O O . VAL A 1 518 ? 88.390 37.539 101.558 1.00 18.07 554 VAL A O 1
ATOM 3901 N N . VAL A 1 519 ? 88.061 35.577 100.502 1.00 17.90 555 VAL A N 1
ATOM 3902 C CA . VAL A 1 519 ? 89.469 35.342 100.205 1.00 17.99 555 VAL A CA 1
ATOM 3903 C C . VAL A 1 519 ? 89.614 35.198 98.701 1.00 17.75 555 VAL A C 1
ATOM 3904 O O . VAL A 1 519 ? 89.027 34.290 98.100 1.00 17.45 555 VAL A O 1
ATOM 3908 N N . TRP A 1 520 ? 90.413 36.079 98.104 1.00 18.82 556 TRP A N 1
ATOM 3909 C CA . TRP A 1 520 ? 90.678 36.076 96.675 1.00 18.67 556 TRP A CA 1
ATOM 3910 C C . TRP A 1 520 ? 92.160 35.810 96.447 1.00 18.90 556 TRP A C 1
ATOM 3911 O O . TRP A 1 520 ? 93.018 36.471 97.051 1.00 19.23 556 TRP A O 1
ATOM 3922 N N . ALA A 1 521 ? 92.458 34.835 95.590 1.00 18.75 557 ALA A N 1
ATOM 3923 C CA . ALA A 1 521 ? 93.829 34.589 95.150 1.00 18.90 557 ALA A CA 1
ATOM 3924 C C . ALA A 1 521 ? 93.903 34.928 93.670 1.00 18.76 557 ALA A C 1
ATOM 3925 O O . ALA A 1 521 ? 93.647 34.062 92.822 1.00 18.46 557 ALA A O 1
ATOM 3927 N N . PRO A 1 522 ? 94.205 36.182 93.313 1.00 20.01 558 PRO A N 1
ATOM 3928 C CA . PRO A 1 522 ? 94.446 36.520 91.909 1.00 19.81 558 PRO A CA 1
ATOM 3929 C C . PRO A 1 522 ? 95.586 35.693 91.349 1.00 19.88 558 PRO A C 1
ATOM 3930 O O . PRO A 1 522 ? 96.484 35.266 92.076 1.00 20.19 558 PRO A O 1
ATOM 3934 N N . GLU A 1 523 ? 95.523 35.470 90.046 1.00 22.11 559 GLU A N 1
ATOM 3935 C CA . GLU A 1 523 ? 96.578 34.800 89.308 1.00 21.95 559 GLU A CA 1
ATOM 3936 C C . GLU A 1 523 ? 97.943 35.341 89.709 1.00 22.09 559 GLU A C 1
ATOM 3937 O O . GLU A 1 523 ? 98.209 36.537 89.554 1.00 22.16 559 GLU A O 1
ATOM 3943 N N . ARG A 1 524 ? 98.788 34.452 90.246 1.00 22.68 560 ARG A N 1
ATOM 3944 C CA . ARG A 1 524 ? 100.167 34.739 90.653 1.00 22.62 560 ARG A CA 1
ATOM 3945 C C . ARG A 1 524 ? 100.237 35.728 91.804 1.00 23.03 560 ARG A C 1
ATOM 3946 O O . ARG A 1 524 ? 101.270 36.376 91.991 1.00 22.99 560 ARG A O 1
ATOM 3954 N N . GLY A 1 525 ? 99.168 35.858 92.591 1.00 20.60 561 GLY A N 1
ATOM 3955 C CA . GLY A 1 525 ? 99.155 36.866 93.637 1.00 20.95 561 GLY A CA 1
ATOM 3956 C C . GLY A 1 525 ? 99.149 36.362 95.068 1.00 21.05 561 GLY A C 1
ATOM 3957 O O . GLY A 1 525 ? 99.332 37.150 96.006 1.00 21.24 561 GLY A O 1
ATOM 3958 N N . GLY A 1 526 ? 98.937 35.071 95.267 1.00 19.85 562 GLY A N 1
ATOM 3959 C CA . GLY A 1 526 ? 98.637 34.580 96.597 1.00 19.92 562 GLY A CA 1
ATOM 3960 C C . GLY A 1 526 ? 97.274 35.061 97.097 1.00 19.70 562 GLY A C 1
ATOM 3961 O O . GLY A 1 526 ? 96.514 35.756 96.411 1.00 19.51 562 GLY A O 1
ATOM 3962 N N . ASN A 1 527 ? 96.983 34.680 98.337 1.00 19.45 563 ASN A N 1
ATOM 3963 C CA . ASN A 1 527 ? 95.662 34.826 98.936 1.00 19.46 563 ASN A CA 1
ATOM 3964 C C . ASN A 1 527 ? 95.554 36.100 99.764 1.00 19.69 563 ASN A C 1
ATOM 3965 O O . ASN A 1 527 ? 96.388 36.360 100.632 1.00 19.82 563 ASN A O 1
ATOM 3970 N N . TRP A 1 528 ? 94.497 36.862 99.512 1.00 19.58 564 TRP A N 1
ATOM 3971 C CA . TRP A 1 528 ? 94.212 38.125 100.171 1.00 19.73 564 TRP A CA 1
ATOM 3972 C C . TRP A 1 528 ? 92.812 38.088 100.768 1.00 19.57 564 TRP A C 1
ATOM 3973 O O . TRP A 1 528 ? 91.871 37.596 100.147 1.00 19.32 564 TRP A O 1
ATOM 3984 N N . ARG A 1 529 ? 92.685 38.606 101.983 1.00 20.21 565 ARG A N 1
ATOM 3985 C CA . ARG A 1 529 ? 91.443 38.573 102.738 1.00 20.10 565 ARG A CA 1
ATOM 3986 C C . ARG A 1 529 ? 90.808 39.959 102.751 1.00 20.15 565 ARG A C 1
ATOM 3987 O O . ARG A 1 529 ? 91.505 40.968 102.907 1.00 20.33 565 ARG A O 1
ATOM 3995 N N . THR A 1 530 ? 89.490 40.015 102.560 1.00 19.25 566 THR A N 1
ATOM 3996 C CA . THR A 1 530 ? 88.760 41.262 102.746 1.00 19.42 566 THR A CA 1
ATOM 3997 C C . THR A 1 530 ? 87.455 40.994 103.482 1.00 19.32 566 THR A C 1
ATOM 3998 O O . THR A 1 530 ? 86.796 39.976 103.256 1.00 19.02 566 THR A O 1
ATOM 4002 N N . SER A 1 531 ? 87.112 41.906 104.385 1.00 19.77 567 SER A N 1
ATOM 4003 C CA . SER A 1 531 ? 85.827 41.899 105.067 1.00 19.73 567 SER A CA 1
ATOM 4004 C C . SER A 1 531 ? 84.924 43.022 104.598 1.00 19.70 567 SER A C 1
ATOM 4005 O O . SER A 1 531 ? 83.847 43.209 105.179 1.00 19.72 567 SER A O 1
ATOM 4008 N N . ASP A 1 532 ? 85.344 43.794 103.590 1.00 19.70 568 ASP A N 1
ATOM 4009 C CA . ASP A 1 532 ? 84.524 44.891 103.083 1.00 19.70 568 ASP A CA 1
ATOM 4010 C C . ASP A 1 532 ? 84.616 44.966 101.564 1.00 19.55 568 ASP A C 1
ATOM 4011 O O . ASP A 1 532 ? 84.692 46.053 100.977 1.00 19.61 568 ASP A O 1
ATOM 4016 N N . PHE A 1 533 ? 84.603 43.804 100.910 1.00 19.68 569 PHE A N 1
ATOM 4017 C CA . PHE A 1 533 ? 84.541 43.715 99.448 1.00 19.49 569 PHE A CA 1
ATOM 4018 C C . PHE A 1 533 ? 85.554 44.639 98.762 1.00 19.59 569 PHE A C 1
ATOM 4019 O O . PHE A 1 533 ? 85.240 45.369 97.817 1.00 19.51 569 PHE A O 1
ATOM 4027 N N . GLY A 1 534 ? 86.794 44.600 99.237 1.00 19.37 570 GLY A N 1
ATOM 4028 C CA . GLY A 1 534 ? 87.868 45.270 98.541 1.00 19.48 570 GLY A CA 1
ATOM 4029 C C . GLY A 1 534 ? 88.152 46.698 98.948 1.00 19.98 570 GLY A C 1
ATOM 4030 O O . GLY A 1 534 ? 89.061 47.306 98.375 1.00 20.22 570 GLY A O 1
ATOM 4031 N N . ALA A 1 535 ? 87.413 47.263 99.910 1.00 20.19 571 ALA A N 1
ATOM 4032 C CA . ALA A 1 535 ? 87.848 48.535 100.472 1.00 20.43 571 ALA A CA 1
ATOM 4033 C C . ALA A 1 535 ? 89.243 48.392 101.067 1.00 20.57 571 ALA A C 1
ATOM 4034 O O . ALA A 1 535 ? 90.116 49.240 100.841 1.00 20.70 571 ALA A O 1
ATOM 4036 N N . GLN A 1 536 ? 89.482 47.299 101.799 1.00 21.10 572 GLN A N 1
ATOM 4037 C CA . GLN A 1 536 ? 90.800 46.981 102.325 1.00 21.24 572 GLN A CA 1
ATOM 4038 C C . GLN A 1 536 ? 91.128 45.520 102.046 1.00 21.16 572 GLN A C 1
ATOM 4039 O O . GLN A 1 536 ? 90.230 44.683 101.934 1.00 21.00 572 GLN A O 1
ATOM 4045 N N . TRP A 1 537 ? 92.427 45.227 101.919 1.00 20.80 573 TRP A N 1
ATOM 4046 C CA . TRP A 1 537 ? 92.935 43.868 101.765 1.00 20.75 573 TRP A CA 1
ATOM 4047 C C . TRP A 1 537 ? 94.075 43.604 102.753 1.00 20.93 573 TRP A C 1
ATOM 4048 O O . TRP A 1 537 ? 94.857 44.500 103.085 1.00 21.07 573 TRP A O 1
ATOM 4059 N N . GLN A 1 538 ? 94.156 42.349 103.220 1.00 21.85 574 GLN A N 1
ATOM 4060 C CA . GLN A 1 538 ? 95.230 41.830 104.063 1.00 21.97 574 GLN A CA 1
ATOM 4061 C C . GLN A 1 538 ? 95.718 40.531 103.450 1.00 21.88 574 GLN A C 1
ATOM 4062 O O . GLN A 1 538 ? 94.906 39.720 102.999 1.00 21.73 574 GLN A O 1
ATOM 4068 N N . ARG A 1 539 ? 97.027 40.306 103.431 1.00 21.07 575 ARG A N 1
ATOM 4069 C CA . ARG A 1 539 ? 97.494 39.010 102.953 1.00 20.93 575 ARG A CA 1
ATOM 4070 C C . ARG A 1 539 ? 97.167 37.936 103.986 1.00 20.84 575 ARG A C 1
ATOM 4071 O O . ARG A 1 539 ? 97.356 38.138 105.188 1.00 20.92 575 ARG A O 1
ATOM 4079 N N . VAL A 1 540 ? 96.647 36.795 103.522 1.00 20.65 576 VAL A N 1
ATOM 4080 C CA . VAL A 1 540 ? 96.375 35.682 104.427 1.00 20.53 576 VAL A CA 1
ATOM 4081 C C . VAL A 1 540 ? 97.683 35.141 105.007 1.00 20.48 576 VAL A C 1
ATOM 4082 O O . VAL A 1 540 ? 98.593 34.744 104.268 1.00 20.36 576 VAL A O 1
ATOM 4086 N N . ASP A 1 541 ? 97.769 35.085 106.331 1.00 20.86 577 ASP A N 1
ATOM 4087 C CA . ASP A 1 541 ? 98.984 34.620 106.991 1.00 20.79 577 ASP A CA 1
ATOM 4088 C C . ASP A 1 541 ? 99.097 33.106 106.968 1.00 20.52 577 ASP A C 1
ATOM 4089 O O . ASP A 1 541 ? 98.166 32.396 107.354 1.00 20.44 577 ASP A O 1
ATOM 4094 N N . GLY A 1 542 ? 100.257 32.613 106.557 1.00 20.66 578 GLY A N 1
ATOM 4095 C CA . GLY A 1 542 ? 100.560 31.208 106.717 1.00 20.38 578 GLY A CA 1
ATOM 4096 C C . GLY A 1 542 ? 100.240 30.347 105.525 1.00 20.12 578 GLY A C 1
ATOM 4097 O O . GLY A 1 542 ? 100.127 29.126 105.675 1.00 19.87 578 GLY A O 1
ATOM 4098 N N . LEU A 1 543 ? 100.097 30.938 104.344 1.00 20.02 579 LEU A N 1
ATOM 4099 C CA . LEU A 1 543 ? 99.906 30.162 103.143 1.00 19.76 579 LEU A CA 1
ATOM 4100 C C . LEU A 1 543 ? 100.961 30.512 102.099 1.00 19.68 579 LEU A C 1
ATOM 4101 O O . LEU A 1 543 ? 101.312 31.689 101.943 1.00 19.91 579 LEU A O 1
ATOM 4106 N N . PRO A 1 544 ? 101.466 29.528 101.356 1.00 20.24 580 PRO A N 1
ATOM 4107 C CA . PRO A 1 544 ? 102.211 29.847 100.136 1.00 20.12 580 PRO A CA 1
ATOM 4108 C C . PRO A 1 544 ? 101.280 30.409 99.074 1.00 20.24 580 PRO A C 1
ATOM 4109 O O . PRO A 1 544 ? 100.066 30.185 99.084 1.00 20.32 580 PRO A O 1
ATOM 4113 N N . ASP A 1 545 ? 101.881 31.154 98.142 1.00 20.29 581 ASP A N 1
ATOM 4114 C CA . ASP A 1 545 ? 101.104 31.814 97.101 1.00 20.45 581 ASP A CA 1
ATOM 4115 C C . ASP A 1 545 ? 100.352 30.827 96.222 1.00 20.18 581 ASP A C 1
ATOM 4116 O O . ASP A 1 545 ? 99.366 31.208 95.594 1.00 20.34 581 ASP A O 1
ATOM 4121 N N . THR A 1 546 ? 100.799 29.580 96.154 1.00 20.62 582 THR A N 1
ATOM 4122 C CA . THR A 1 546 ? 100.170 28.571 95.319 1.00 20.28 582 THR A CA 1
ATOM 4123 C C . THR A 1 546 ? 99.005 27.860 96.015 1.00 20.24 582 THR A C 1
ATOM 4124 O O . THR A 1 546 ? 98.447 26.920 95.448 1.00 19.88 582 THR A O 1
ATOM 4128 N N . ALA A 1 547 ? 98.617 28.284 97.215 1.00 19.34 583 ALA A N 1
ATOM 4129 C CA . ALA A 1 547 ? 97.466 27.682 97.879 1.00 19.27 583 ALA A CA 1
ATOM 4130 C C . ALA A 1 547 ? 96.156 28.209 97.300 1.00 19.39 583 ALA A C 1
ATOM 4131 O O . ALA A 1 547 ? 96.069 29.349 96.840 1.00 19.73 583 ALA A O 1
ATOM 4133 N N . VAL A 1 548 ? 95.136 27.352 97.314 1.00 19.42 584 VAL A N 1
ATOM 4134 C CA . VAL A 1 548 ? 93.770 27.712 96.953 1.00 19.42 584 VAL A CA 1
ATOM 4135 C C . VAL A 1 548 ? 92.897 27.509 98.184 1.00 19.40 584 VAL A C 1
ATOM 4136 O O . VAL A 1 548 ? 93.004 26.483 98.868 1.00 19.17 584 VAL A O 1
ATOM 4140 N N . VAL A 1 549 ? 92.057 28.489 98.482 1.00 18.84 585 VAL A N 1
ATOM 4141 C CA . VAL A 1 549 ? 91.335 28.553 99.750 1.00 18.87 585 VAL A CA 1
ATOM 4142 C C . VAL A 1 549 ? 89.857 28.287 99.505 1.00 18.52 585 VAL A C 1
ATOM 4143 O O . VAL A 1 549 ? 89.267 28.851 98.589 1.00 18.44 585 VAL A O 1
ATOM 4147 N N . MET A 1 550 ? 89.257 27.435 100.329 1.00 19.71 586 MET A N 1
ATOM 4148 C CA . MET A 1 550 ? 87.818 27.207 100.315 1.00 19.40 586 MET A CA 1
ATOM 4149 C C . MET A 1 550 ? 87.234 27.499 101.690 1.00 19.57 586 MET A C 1
ATOM 4150 O O . MET A 1 550 ? 87.876 27.253 102.714 1.00 19.76 586 MET A O 1
ATOM 4155 N N . ALA A 1 551 ? 85.995 27.983 101.715 1.00 18.34 587 ALA A N 1
ATOM 4156 C CA . ALA A 1 551 ? 85.321 28.297 102.973 1.00 18.50 587 ALA A CA 1
ATOM 4157 C C . ALA A 1 551 ? 84.478 27.125 103.474 1.00 18.23 587 ALA A C 1
ATOM 4158 O O . ALA A 1 551 ? 83.912 26.366 102.690 1.00 17.91 587 ALA A O 1
ATOM 4160 N N . ASP A 1 552 ? 84.393 26.984 104.793 1.00 18.55 588 ASP A N 1
ATOM 4161 C CA . ASP A 1 552 ? 83.372 26.115 105.366 1.00 18.39 588 ASP A CA 1
ATOM 4162 C C . ASP A 1 552 ? 81.986 26.644 104.986 1.00 18.34 588 ASP A C 1
ATOM 4163 O O . ASP A 1 552 ? 81.789 27.846 104.799 1.00 18.52 588 ASP A O 1
ATOM 4168 N N . ARG A 1 553 ? 81.025 25.737 104.854 1.00 18.27 589 ARG A N 1
ATOM 4169 C CA . ARG A 1 553 ? 79.664 26.139 104.516 1.00 18.28 589 ARG A CA 1
ATOM 4170 C C . ARG A 1 553 ? 78.812 26.513 105.731 1.00 18.52 589 ARG A C 1
ATOM 4171 O O . ARG A 1 553 ? 77.769 27.158 105.558 1.00 18.64 589 ARG A O 1
ATOM 4179 N N . VAL A 1 554 ? 79.232 26.143 106.949 1.00 18.40 590 VAL A N 1
ATOM 4180 C CA . VAL A 1 554 ? 78.421 26.280 108.154 1.00 18.60 590 VAL A CA 1
ATOM 4181 C C . VAL A 1 554 ? 79.055 27.238 109.161 1.00 18.87 590 VAL A C 1
ATOM 4182 O O . VAL A 1 554 ? 78.394 28.144 109.679 1.00 19.09 590 VAL A O 1
ATOM 4186 N N . ASP A 1 555 ? 80.340 27.039 109.466 1.00 18.86 591 ASP A N 1
ATOM 4187 C CA . ASP A 1 555 ? 81.052 27.809 110.480 1.00 19.16 591 ASP A CA 1
ATOM 4188 C C . ASP A 1 555 ? 81.908 28.853 109.766 1.00 19.31 591 ASP A C 1
ATOM 4189 O O . ASP A 1 555 ? 82.865 28.504 109.062 1.00 19.20 591 ASP A O 1
ATOM 4194 N N . ALA A 1 556 ? 81.568 30.132 109.951 1.00 19.07 592 ALA A N 1
ATOM 4195 C CA . ALA A 1 556 ? 82.335 31.201 109.318 1.00 19.03 592 ALA A CA 1
ATOM 4196 C C . ALA A 1 556 ? 83.765 31.308 109.854 1.00 19.23 592 ALA A C 1
ATOM 4197 O O . ALA A 1 556 ? 84.614 31.942 109.214 1.00 19.21 592 ALA A O 1
ATOM 4199 N N . ARG A 1 557 ? 84.053 30.726 111.014 1.00 19.93 593 ARG A N 1
ATOM 4200 C CA . ARG A 1 557 ? 85.430 30.725 111.497 1.00 20.12 593 ARG A CA 1
ATOM 4201 C C . ARG A 1 557 ? 86.337 29.786 110.710 1.00 19.91 593 ARG A C 1
ATOM 4202 O O . ARG A 1 557 ? 87.562 29.954 110.752 1.00 20.07 593 ARG A O 1
ATOM 4210 N N . ARG A 1 558 ? 85.779 28.813 109.996 1.00 20.34 594 ARG A N 1
ATOM 4211 C CA . ARG A 1 558 ? 86.564 27.729 109.412 1.00 20.11 594 ARG A CA 1
ATOM 4212 C C . ARG A 1 558 ? 86.813 27.951 107.926 1.00 20.00 594 ARG A C 1
ATOM 4213 O O . ARG A 1 558 ? 85.888 28.295 107.178 1.00 19.86 594 ARG A O 1
ATOM 4221 N N . TRP A 1 559 ? 88.068 27.753 107.510 1.00 18.98 595 TRP A N 1
ATOM 4222 C CA . TRP A 1 559 ? 88.450 27.733 106.106 1.00 18.84 595 TRP A CA 1
ATOM 4223 C C . TRP A 1 559 ? 89.510 26.656 105.904 1.00 18.70 595 TRP A C 1
ATOM 4224 O O . TRP A 1 559 ? 90.137 26.180 106.850 1.00 18.79 595 TRP A O 1
ATOM 4235 N N . TYR A 1 560 ? 89.705 26.281 104.646 1.00 19.51 596 TYR A N 1
ATOM 4236 C CA . TYR A 1 560 ? 90.630 25.219 104.289 1.00 19.33 596 TYR A CA 1
ATOM 4237 C C . TYR A 1 560 ? 91.426 25.647 103.069 1.00 19.36 596 TYR A C 1
ATOM 4238 O O . TYR A 1 560 ? 90.994 26.500 102.292 1.00 19.42 596 TYR A O 1
ATOM 4247 N N . ALA A 1 561 ? 92.588 25.018 102.890 1.00 19.57 597 ALA A N 1
ATOM 4248 C CA . ALA A 1 561 ? 93.453 25.343 101.767 1.00 19.59 597 ALA A CA 1
ATOM 4249 C C . ALA A 1 561 ? 94.257 24.116 101.363 1.00 19.27 597 ALA A C 1
ATOM 4250 O O . ALA A 1 561 ? 94.665 23.322 102.216 1.00 19.20 597 ALA A O 1
ATOM 4252 N N . VAL A 1 562 ? 94.466 23.966 100.058 1.00 20.27 598 VAL A N 1
ATOM 4253 C CA . VAL A 1 562 ? 95.368 22.965 99.503 1.00 19.98 598 VAL A CA 1
ATOM 4254 C C . VAL A 1 562 ? 96.411 23.702 98.681 1.00 20.10 598 VAL A C 1
ATOM 4255 O O . VAL A 1 562 ? 96.064 24.464 97.771 1.00 20.16 598 VAL A O 1
ATOM 4259 N N . ASP A 1 563 ? 97.678 23.506 99.012 1.00 20.71 599 ASP A N 1
ATOM 4260 C CA . ASP A 1 563 ? 98.745 24.019 98.154 1.00 20.73 599 ASP A CA 1
ATOM 4261 C C . ASP A 1 563 ? 98.819 23.183 96.879 1.00 20.32 599 ASP A C 1
ATOM 4262 O O . ASP A 1 563 ? 99.113 21.987 96.947 1.00 20.04 599 ASP A O 1
ATOM 4267 N N . VAL A 1 564 ? 98.573 23.803 95.717 1.00 21.24 600 VAL A N 1
ATOM 4268 C CA . VAL A 1 564 ? 98.493 23.010 94.487 1.00 20.86 600 VAL A CA 1
ATOM 4269 C C . VAL A 1 564 ? 99.857 22.461 94.117 1.00 20.67 600 VAL A C 1
ATOM 4270 O O . VAL A 1 564 ? 99.958 21.414 93.464 1.00 20.35 600 VAL A O 1
ATOM 4274 N N . ALA A 1 565 ? 100.922 23.147 94.525 1.00 21.49 601 ALA A N 1
ATOM 4275 C CA . ALA A 1 565 ? 102.274 22.733 94.177 1.00 21.31 601 ALA A CA 1
ATOM 4276 C C . ALA A 1 565 ? 102.752 21.546 95.000 1.00 21.15 601 ALA A C 1
ATOM 4277 O O . ALA A 1 565 ? 103.603 20.786 94.528 1.00 20.90 601 ALA A O 1
ATOM 4279 N N . SER A 1 566 ? 102.237 21.373 96.219 1.00 20.52 602 SER A N 1
ATOM 4280 C CA . SER A 1 566 ? 102.724 20.352 97.127 1.00 20.42 602 SER A CA 1
ATOM 4281 C C . SER A 1 566 ? 101.666 19.358 97.584 1.00 20.32 602 SER A C 1
ATOM 4282 O O . SER A 1 566 ? 102.031 18.267 98.039 1.00 20.19 602 SER A O 1
ATOM 4285 N N . GLY A 1 567 ? 100.381 19.698 97.486 1.00 20.62 603 GLY A N 1
ATOM 4286 C CA . GLY A 1 567 ? 99.311 18.844 97.957 1.00 20.53 603 GLY A CA 1
ATOM 4287 C C . GLY A 1 567 ? 99.090 18.881 99.446 1.00 20.72 603 GLY A C 1
ATOM 4288 O O . GLY A 1 567 ? 98.270 18.105 99.953 1.00 20.64 603 GLY A O 1
ATOM 4289 N N . GLN A 1 568 ? 99.799 19.746 100.165 1.00 20.52 604 GLN A N 1
ATOM 4290 C CA . GLN A 1 568 ? 99.631 19.823 101.605 1.00 20.74 604 GLN A CA 1
ATOM 4291 C C . GLN A 1 568 ? 98.310 20.509 101.943 1.00 20.91 604 GLN A C 1
ATOM 4292 O O . GLN A 1 568 ? 97.874 21.428 101.246 1.00 21.01 604 GLN A O 1
ATOM 4298 N N . LEU A 1 569 ? 97.667 20.050 103.017 1.00 20.19 605 LEU A N 1
ATOM 4299 C CA . LEU A 1 569 ? 96.408 20.619 103.477 1.00 19.90 605 LEU A CA 1
ATOM 4300 C C . LEU A 1 569 ? 96.675 21.619 104.593 1.00 20.13 605 LEU A C 1
ATOM 4301 O O . LEU A 1 569 ? 97.437 21.335 105.529 1.00 20.57 605 LEU A O 1
ATOM 4306 N N . TYR A 1 570 ? 96.044 22.782 104.488 1.00 19.86 606 TYR A N 1
ATOM 4307 C CA . TYR A 1 570 ? 96.087 23.824 105.505 1.00 20.23 606 TYR A CA 1
ATOM 4308 C C . TYR A 1 570 ? 94.689 24.062 106.060 1.00 20.30 606 TYR A C 1
ATOM 4309 O O . TYR A 1 570 ? 93.686 23.798 105.396 1.00 20.08 606 TYR A O 1
ATOM 4318 N N . GLU A 1 571 ? 94.631 24.611 107.276 1.00 20.78 607 GLU A N 1
ATOM 4319 C CA . GLU A 1 571 ? 93.366 24.809 107.970 1.00 20.83 607 GLU A CA 1
ATOM 4320 C C . GLU A 1 571 ? 93.368 26.144 108.702 1.00 21.22 607 GLU A C 1
ATOM 4321 O O . GLU A 1 571 ? 94.391 26.552 109.258 1.00 21.43 607 GLU A O 1
ATOM 4327 N N . SER A 1 572 ? 92.213 26.805 108.723 1.00 19.40 608 SER A N 1
ATOM 4328 C CA . SER A 1 572 ? 92.031 28.051 109.456 1.00 19.74 608 SER A CA 1
ATOM 4329 C C . SER A 1 572 ? 90.822 27.950 110.382 1.00 19.71 608 SER A C 1
ATOM 4330 O O . SER A 1 572 ? 89.759 27.468 109.981 1.00 19.45 608 SER A O 1
ATOM 4333 N N . THR A 1 573 ? 90.979 28.435 111.612 1.00 19.88 609 THR A N 1
ATOM 4334 C CA . THR A 1 573 ? 89.877 28.558 112.561 1.00 19.90 609 THR A CA 1
ATOM 4335 C C . THR A 1 573 ? 89.697 29.999 113.037 1.00 20.24 609 THR A C 1
ATOM 4336 O O . THR A 1 573 ? 89.038 30.236 114.058 1.00 20.33 609 THR A O 1
ATOM 4340 N N . ASP A 1 574 ? 90.255 30.974 112.320 1.00 19.79 610 ASP A N 1
ATOM 4341 C CA . ASP A 1 574 ? 90.143 32.370 112.738 1.00 20.07 610 ASP A CA 1
ATOM 4342 C C . ASP A 1 574 ? 89.582 33.241 111.623 1.00 20.06 610 ASP A C 1
ATOM 4343 O O . ASP A 1 574 ? 89.969 34.402 111.463 1.00 20.27 610 ASP A O 1
ATOM 4348 N N . ALA A 1 575 ? 88.633 32.690 110.852 1.00 19.89 611 ALA A N 1
ATOM 4349 C CA . ALA A 1 575 ? 87.930 33.408 109.786 1.00 19.85 611 ALA A CA 1
ATOM 4350 C C . ALA A 1 575 ? 88.869 33.789 108.656 1.00 19.90 611 ALA A C 1
ATOM 4351 O O . ALA A 1 575 ? 88.668 34.816 108.001 1.00 20.00 611 ALA A O 1
ATOM 4353 N N . ALA A 1 576 ? 89.910 32.971 108.453 1.00 19.82 612 ALA A N 1
ATOM 4354 C CA . ALA A 1 576 ? 90.864 33.047 107.340 1.00 19.85 612 ALA A CA 1
ATOM 4355 C C . ALA A 1 576 ? 91.885 34.160 107.494 1.00 20.17 612 ALA A C 1
ATOM 4356 O O . ALA A 1 576 ? 92.563 34.533 106.513 1.00 20.22 612 ALA A O 1
ATOM 4358 N N . ARG A 1 577 ? 92.048 34.689 108.705 1.00 20.61 613 ARG A N 1
ATOM 4359 C CA . ARG A 1 577 ? 93.181 35.567 108.953 1.00 20.84 613 ARG A CA 1
ATOM 4360 C C . ARG A 1 577 ? 94.499 34.813 108.796 1.00 20.80 613 ARG A C 1
ATOM 4361 O O . ARG A 1 577 ? 95.484 35.361 108.281 1.00 20.89 613 ARG A O 1
ATOM 4369 N N . SER A 1 578 ? 94.529 33.548 109.215 1.00 20.76 614 SER A N 1
ATOM 4370 C CA . SER A 1 578 ? 95.757 32.769 109.229 1.00 20.67 614 SER A CA 1
ATOM 4371 C C . SER A 1 578 ? 95.420 31.293 109.091 1.00 20.37 614 SER A C 1
ATOM 4372 O O . SER A 1 578 ? 94.306 30.856 109.398 1.00 20.26 614 SER A O 1
ATOM 4375 N N . PHE A 1 579 ? 96.409 30.526 108.632 1.00 20.50 615 PHE A N 1
ATOM 4376 C CA . PHE A 1 579 ? 96.265 29.102 108.373 1.00 20.34 615 PHE A CA 1
ATOM 4377 C C . PHE A 1 579 ? 97.452 28.362 108.976 1.00 20.79 615 PHE A C 1
ATOM 4378 O O . PHE A 1 579 ? 98.582 28.861 108.955 1.00 21.14 615 PHE A O 1
ATOM 4386 N N . ARG A 1 580 ? 97.191 27.175 109.504 1.00 22.17 616 ARG A N 1
ATOM 4387 C CA . ARG A 1 580 ? 98.237 26.271 109.948 1.00 22.01 616 ARG A CA 1
ATOM 4388 C C . ARG A 1 580 ? 98.329 25.109 108.967 1.00 21.65 616 ARG A C 1
ATOM 4389 O O . ARG A 1 580 ? 97.311 24.639 108.451 1.00 21.49 616 ARG A O 1
ATOM 4397 N N . ALA A 1 581 ? 99.549 24.656 108.705 1.00 21.91 617 ALA A N 1
ATOM 4398 C CA . ALA A 1 581 ? 99.734 23.409 107.981 1.00 21.55 617 ALA A CA 1
ATOM 4399 C C . ALA A 1 581 ? 99.263 22.261 108.860 1.00 21.41 617 ALA A C 1
ATOM 4400 O O . ALA A 1 581 ? 99.629 22.176 110.036 1.00 21.52 617 ALA A O 1
ATOM 4402 N N . THR A 1 582 ? 98.418 21.400 108.304 1.00 21.91 618 THR A N 1
ATOM 4403 C CA . THR A 1 582 ? 97.852 20.295 109.060 1.00 21.78 618 THR A CA 1
ATOM 4404 C C . THR A 1 582 ? 98.791 19.104 109.165 1.00 21.57 618 THR A C 1
ATOM 4405 O O . THR A 1 582 ? 98.547 18.220 110.003 1.00 21.49 618 THR A O 1
ATOM 4409 N N . GLY A 1 583 ? 99.849 19.068 108.361 1.00 22.48 619 GLY A N 1
ATOM 4410 C CA . GLY A 1 583 ? 100.735 17.927 108.294 1.00 22.24 619 GLY A CA 1
ATOM 4411 C C . GLY A 1 583 ? 100.306 16.847 107.329 1.00 21.95 619 GLY A C 1
ATOM 4412 O O . GLY A 1 583 ? 100.969 15.802 107.258 1.00 21.77 619 GLY A O 1
ATOM 4413 N N . VAL A 1 584 ? 99.247 17.079 106.558 1.00 21.42 620 VAL A N 1
ATOM 4414 C CA . VAL A 1 584 ? 98.522 16.032 105.854 1.00 21.17 620 VAL A CA 1
ATOM 4415 C C . VAL A 1 584 ? 98.651 16.262 104.353 1.00 21.01 620 VAL A C 1
ATOM 4416 O O . VAL A 1 584 ? 98.479 17.385 103.869 1.00 21.13 620 VAL A O 1
ATOM 4420 N N . GLN A 1 585 ? 98.956 15.197 103.627 1.00 21.81 621 GLN A N 1
ATOM 4421 C CA . GLN A 1 585 ? 99.155 15.253 102.186 1.00 21.63 621 GLN A CA 1
ATOM 4422 C C . GLN A 1 585 ? 97.888 14.744 101.517 1.00 21.48 621 GLN A C 1
ATOM 4423 O O . GLN A 1 585 ? 97.462 13.615 101.781 1.00 21.38 621 GLN A O 1
ATOM 4429 N N . VAL A 1 586 ? 97.268 15.571 100.673 1.00 20.98 622 VAL A N 1
ATOM 4430 C CA . VAL A 1 586 ? 96.007 15.195 100.034 1.00 20.85 622 VAL A CA 1
ATOM 4431 C C . VAL A 1 586 ? 96.146 14.987 98.545 1.00 20.64 622 VAL A C 1
ATOM 4432 O O . VAL A 1 586 ? 95.171 14.575 97.904 1.00 20.50 622 VAL A O 1
ATOM 4436 N N . GLY A 1 587 ? 97.310 15.258 97.971 1.00 21.35 623 GLY A N 1
ATOM 4437 C CA . GLY A 1 587 ? 97.592 15.102 96.557 1.00 21.16 623 GLY A CA 1
ATOM 4438 C C . GLY A 1 587 ? 97.451 16.411 95.798 1.00 21.19 623 GLY A C 1
ATOM 4439 O O . GLY A 1 587 ? 96.639 17.279 96.141 1.00 21.33 623 GLY A O 1
ATOM 4440 N N . SER A 1 588 ? 98.270 16.566 94.758 1.00 21.58 624 SER A N 1
ATOM 4441 C CA . SER A 1 588 ? 98.160 17.682 93.835 1.00 21.62 624 SER A CA 1
ATOM 4442 C C . SER A 1 588 ? 96.984 17.470 92.884 1.00 21.43 624 SER A C 1
ATOM 4443 O O . SER A 1 588 ? 96.621 16.331 92.569 1.00 21.26 624 SER A O 1
ATOM 4446 N N . PRO A 1 589 ? 96.376 18.550 92.408 1.00 22.22 625 PRO A N 1
ATOM 4447 C CA . PRO A 1 589 ? 95.182 18.402 91.560 1.00 22.03 625 PRO A CA 1
ATOM 4448 C C . PRO A 1 589 ? 95.522 17.918 90.155 1.00 21.80 625 PRO A C 1
ATOM 4449 O O . PRO A 1 589 ? 96.625 18.114 89.645 1.00 21.80 625 PRO A O 1
ATOM 4453 N N . ALA A 1 590 ? 94.547 17.262 89.537 1.00 24.00 626 ALA A N 1
ATOM 4454 C CA . ALA A 1 590 ? 94.650 16.936 88.123 1.00 23.81 626 ALA A CA 1
ATOM 4455 C C . ALA A 1 590 ? 94.756 18.209 87.282 1.00 23.80 626 ALA A C 1
ATOM 4456 O O . ALA A 1 590 ? 94.018 19.180 87.504 1.00 23.86 626 ALA A O 1
ATOM 4458 N N . ARG A 1 591 ? 95.676 18.214 86.315 1.00 25.56 627 ARG A N 1
ATOM 4459 C CA . ARG A 1 591 ? 95.681 19.272 85.307 1.00 25.54 627 ARG A CA 1
ATOM 4460 C C . ARG A 1 591 ? 94.414 19.168 84.447 1.00 25.33 627 ARG A C 1
ATOM 4461 O O . ARG A 1 591 ? 94.134 18.115 83.851 1.00 25.17 627 ARG A O 1
ATOM 4469 N N . ASP A 1 592 ? 93.646 20.255 84.409 1.00 24.77 628 ASP A N 1
ATOM 4470 C CA . ASP A 1 592 ? 92.370 20.342 83.692 1.00 24.57 628 ASP A CA 1
ATOM 4471 C C . ASP A 1 592 ? 92.351 21.706 82.999 1.00 24.68 628 ASP A C 1
ATOM 4472 O O . ASP A 1 592 ? 93.407 22.325 82.810 1.00 24.89 628 ASP A O 1
ATOM 4477 N N . GLU A 1 593 ? 91.158 22.199 82.612 1.00 24.46 629 GLU A N 1
ATOM 4478 C CA . GLU A 1 593 ? 91.090 23.552 82.043 1.00 24.68 629 GLU A CA 1
ATOM 4479 C C . GLU A 1 593 ? 91.653 24.566 83.036 1.00 25.18 629 GLU A C 1
ATOM 4480 O O . GLU A 1 593 ? 92.456 25.433 82.670 1.00 25.51 629 GLU A O 1
ATOM 4486 N N . ARG A 1 594 ? 91.257 24.448 84.310 1.00 22.76 630 ARG A N 1
ATOM 4487 C CA . ARG A 1 594 ? 91.820 25.216 85.424 1.00 23.26 630 ARG A CA 1
ATOM 4488 C C . ARG A 1 594 ? 92.189 24.226 86.527 1.00 23.15 630 ARG A C 1
ATOM 4489 O O . ARG A 1 594 ? 91.311 23.750 87.263 1.00 22.99 630 ARG A O 1
ATOM 4497 N N . THR A 1 595 ? 93.484 23.925 86.630 1.00 23.42 631 THR A N 1
ATOM 4498 C CA . THR A 1 595 ? 94.016 23.122 87.728 1.00 23.37 631 THR A CA 1
ATOM 4499 C C . THR A 1 595 ? 93.556 23.650 89.085 1.00 23.70 631 THR A C 1
ATOM 4500 O O . THR A 1 595 ? 94.067 24.656 89.583 1.00 24.13 631 THR A O 1
ATOM 4504 N N . ARG A 1 596 ? 92.587 22.972 89.693 1.00 21.24 632 ARG A N 1
ATOM 4505 C CA . ARG A 1 596 ? 92.062 23.405 90.978 1.00 21.50 632 ARG A CA 1
ATOM 4506 C C . ARG A 1 596 ? 91.877 22.234 91.933 1.00 21.33 632 ARG A C 1
ATOM 4507 O O . ARG A 1 596 ? 91.332 21.185 91.548 1.00 21.00 632 ARG A O 1
ATOM 4515 N N . PRO A 1 597 ? 92.300 22.389 93.181 1.00 20.30 633 PRO A N 1
ATOM 4516 C CA . PRO A 1 597 ? 92.122 21.305 94.145 1.00 20.19 633 PRO A CA 1
ATOM 4517 C C . PRO A 1 597 ? 90.644 21.029 94.371 1.00 20.04 633 PRO A C 1
ATOM 4518 O O . PRO A 1 597 ? 89.813 21.940 94.402 1.00 20.14 633 PRO A O 1
ATOM 4522 N N . GLN A 1 598 ? 90.328 19.750 94.506 1.00 19.08 634 GLN A N 1
ATOM 4523 C CA . GLN A 1 598 ? 88.967 19.294 94.733 1.00 18.98 634 GLN A CA 1
ATOM 4524 C C . GLN A 1 598 ? 88.753 19.188 96.240 1.00 19.18 634 GLN A C 1
ATOM 4525 O O . GLN A 1 598 ? 89.035 18.168 96.873 1.00 19.20 634 GLN A O 1
ATOM 4531 N N . LEU A 1 599 ? 88.265 20.274 96.826 1.00 18.60 635 LEU A N 1
ATOM 4532 C CA . LEU A 1 599 ? 88.003 20.337 98.255 1.00 18.80 635 LEU A CA 1
ATOM 4533 C C . LEU A 1 599 ? 86.576 20.826 98.429 1.00 18.80 635 LEU A C 1
ATOM 4534 O O . LEU A 1 599 ? 86.251 21.945 98.020 1.00 18.85 635 LEU A O 1
ATOM 4539 N N . ARG A 1 600 ? 85.726 19.989 99.016 1.00 18.92 636 ARG A N 1
ATOM 4540 C CA . ARG A 1 600 ? 84.291 20.261 99.099 1.00 18.92 636 ARG A CA 1
ATOM 4541 C C . ARG A 1 600 ? 83.806 20.115 100.539 1.00 19.11 636 ARG A C 1
ATOM 4542 O O . ARG A 1 600 ? 83.533 18.992 101.000 1.00 19.12 636 ARG A O 1
ATOM 4550 N N . PRO A 1 601 ? 83.686 21.206 101.283 1.00 18.48 637 PRO A N 1
ATOM 4551 C CA . PRO A 1 601 ? 83.132 21.100 102.640 1.00 18.67 637 PRO A CA 1
ATOM 4552 C C . PRO A 1 601 ? 81.668 20.698 102.601 1.00 18.64 637 PRO A C 1
ATOM 4553 O O . PRO A 1 601 ? 80.944 20.980 101.641 1.00 18.55 637 PRO A O 1
ATOM 4557 N N . ASP A 1 602 ? 81.252 20.011 103.661 1.00 18.95 638 ASP A N 1
ATOM 4558 C CA . ASP A 1 602 ? 79.889 19.521 103.790 1.00 19.02 638 ASP A CA 1
ATOM 4559 C C . ASP A 1 602 ? 78.925 20.696 103.892 1.00 19.15 638 ASP A C 1
ATOM 4560 O O . ASP A 1 602 ? 79.030 21.493 104.832 1.00 19.31 638 ASP A O 1
ATOM 4565 N N . PRO A 1 603 ? 77.980 20.845 102.964 1.00 18.62 639 PRO A N 1
ATOM 4566 C CA . PRO A 1 603 ? 77.031 21.963 103.065 1.00 18.80 639 PRO A CA 1
ATOM 4567 C C . PRO A 1 603 ? 76.228 21.962 104.354 1.00 19.03 639 PRO A C 1
ATOM 4568 O O . PRO A 1 603 ? 75.690 23.006 104.722 1.00 19.21 639 PRO A O 1
ATOM 4572 N N . TRP A 1 604 ? 76.152 20.838 105.064 1.00 19.31 640 TRP A N 1
ATOM 4573 C CA . TRP A 1 604 ? 75.311 20.714 106.244 1.00 19.54 640 TRP A CA 1
ATOM 4574 C C . TRP A 1 604 ? 76.075 20.506 107.548 1.00 19.57 640 TRP A C 1
ATOM 4575 O O . TRP A 1 604 ? 75.449 20.503 108.609 1.00 19.77 640 TRP A O 1
ATOM 4586 N N . ARG A 1 605 ? 77.393 20.320 107.517 1.00 20.31 641 ARG A N 1
ATOM 4587 C CA . ARG A 1 605 ? 78.140 20.034 108.742 1.00 20.39 641 ARG A CA 1
ATOM 4588 C C . ARG A 1 605 ? 79.402 20.871 108.770 1.00 20.38 641 ARG A C 1
ATOM 4589 O O . ARG A 1 605 ? 80.242 20.758 107.872 1.00 20.22 641 ARG A O 1
ATOM 4597 N N . ALA A 1 606 ? 79.537 21.694 109.811 1.00 19.52 642 ALA A N 1
ATOM 4598 C CA . ALA A 1 606 ? 80.765 22.446 110.021 1.00 19.60 642 ALA A CA 1
ATOM 4599 C C . ALA A 1 606 ? 81.942 21.496 110.237 1.00 19.55 642 ALA A C 1
ATOM 4600 O O . ALA A 1 606 ? 81.835 20.504 110.963 1.00 19.57 642 ALA A O 1
ATOM 4602 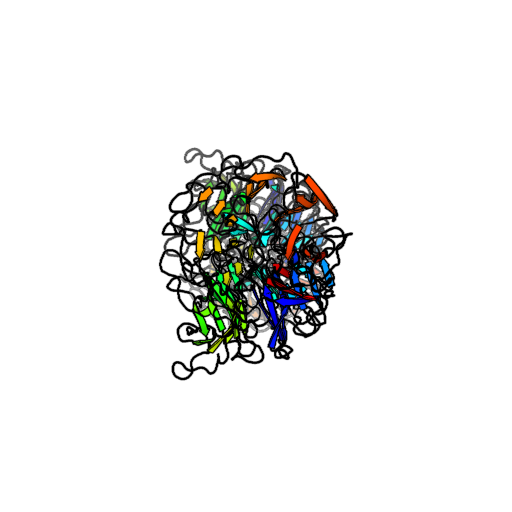N N . GLY A 1 607 ? 83.065 21.791 109.580 1.00 19.83 643 GLY A N 1
ATOM 4603 C CA . GLY A 1 607 ? 84.304 21.065 109.820 1.00 19.83 643 GLY A CA 1
ATOM 4604 C C . GLY A 1 607 ? 84.406 19.694 109.187 1.00 19.61 643 GLY A C 1
ATOM 4605 O O . GLY A 1 607 ? 85.332 18.946 109.515 1.00 19.62 643 GLY A O 1
ATOM 4606 N N . VAL A 1 608 ? 83.486 19.323 108.308 1.00 19.80 644 VAL A N 1
ATOM 4607 C CA . VAL A 1 608 ? 83.589 18.088 107.538 1.00 19.63 644 VAL A CA 1
ATOM 4608 C C . VAL A 1 608 ? 83.921 18.456 106.103 1.00 19.45 644 VAL A C 1
ATOM 4609 O O . VAL A 1 608 ? 83.191 19.232 105.477 1.00 19.40 644 VAL A O 1
ATOM 4613 N N . VAL A 1 609 ? 85.006 17.899 105.570 1.00 19.59 645 VAL A N 1
ATOM 4614 C CA . VAL A 1 609 ? 85.471 18.246 104.232 1.00 19.42 645 VAL A CA 1
ATOM 4615 C C . VAL A 1 609 ? 85.696 16.975 103.417 1.00 19.24 645 VAL A C 1
ATOM 4616 O O . VAL A 1 609 ? 86.365 16.045 103.878 1.00 19.27 645 VAL A O 1
ATOM 4620 N N . TYR A 1 610 ? 85.155 16.940 102.202 1.00 19.46 646 TYR A N 1
ATOM 4621 C CA . TYR A 1 610 ? 85.462 15.873 101.257 1.00 19.30 646 TYR A CA 1
ATOM 4622 C C . TYR A 1 610 ? 86.502 16.367 100.256 1.00 19.18 646 TYR A C 1
ATOM 4623 O O . TYR A 1 610 ? 86.443 17.514 99.792 1.00 19.15 646 TYR A O 1
ATOM 4632 N N . LEU A 1 611 ? 87.473 15.506 99.953 1.00 19.67 647 LEU A N 1
ATOM 4633 C CA . LEU A 1 611 ? 88.576 15.855 99.068 1.00 19.57 647 LEU A CA 1
ATOM 4634 C C . LEU A 1 611 ? 88.790 14.750 98.044 1.00 19.40 647 LEU A C 1
ATOM 4635 O O . LEU A 1 611 ? 88.395 13.602 98.247 1.00 19.41 647 LEU A O 1
ATOM 4640 N N . ALA A 1 612 ? 89.436 15.116 96.941 1.00 19.68 648 ALA A N 1
ATOM 4641 C CA . ALA A 1 612 ? 89.792 14.161 95.906 1.00 19.53 648 ALA A CA 1
ATOM 4642 C C . ALA A 1 612 ? 91.057 14.632 95.207 1.00 19.47 648 ALA A C 1
ATOM 4643 O O . ALA A 1 612 ? 91.305 15.834 95.080 1.00 19.50 648 ALA A O 1
ATOM 4645 N N . SER A 1 613 ? 91.845 13.674 94.736 1.00 20.09 649 SER A N 1
ATOM 4646 C CA . SER A 1 613 ? 93.008 13.979 93.913 1.00 20.00 649 SER A CA 1
ATOM 4647 C C . SER A 1 613 ? 93.413 12.712 93.184 1.00 19.90 649 SER A C 1
ATOM 4648 O O . SER A 1 613 ? 93.143 11.609 93.675 1.00 19.96 649 SER A O 1
ATOM 4651 N N . PRO A 1 614 ? 94.054 12.828 92.023 1.00 20.51 650 PRO A N 1
ATOM 4652 C CA . PRO A 1 614 ? 94.514 11.609 91.336 1.00 20.44 650 PRO A CA 1
ATOM 4653 C C . PRO A 1 614 ? 95.439 10.762 92.184 1.00 20.50 650 PRO A C 1
ATOM 4654 O O . PRO A 1 614 ? 95.375 9.531 92.118 1.00 20.49 650 PRO A O 1
ATOM 4658 N N . GLY A 1 615 ? 96.282 11.388 93.006 1.00 20.76 651 GLY A N 1
ATOM 4659 C CA . GLY A 1 615 ? 97.304 10.637 93.720 1.00 20.78 651 GLY A CA 1
ATOM 4660 C C . GLY A 1 615 ? 96.757 9.848 94.893 1.00 20.88 651 GLY A C 1
ATOM 4661 O O . GLY A 1 615 ? 97.216 8.734 95.170 1.00 20.87 651 GLY A O 1
ATOM 4662 N N . LYS A 1 616 ? 95.762 10.402 95.589 1.00 21.22 652 LYS A N 1
ATOM 4663 C CA . LYS A 1 616 ? 95.299 9.835 96.843 1.00 21.33 652 LYS A CA 1
ATOM 4664 C C . LYS A 1 616 ? 93.870 9.302 96.816 1.00 21.36 652 LYS A C 1
ATOM 4665 O O . LYS A 1 616 ? 93.444 8.676 97.800 1.00 21.45 652 LYS A O 1
ATOM 4671 N N . GLY A 1 617 ? 93.110 9.543 95.760 1.00 20.49 653 GLY A N 1
ATOM 4672 C CA . GLY A 1 617 ? 91.757 9.036 95.743 1.00 20.55 653 GLY A CA 1
ATOM 4673 C C . GLY A 1 617 ? 90.776 10.003 96.374 1.00 20.64 653 GLY A C 1
ATOM 4674 O O . GLY A 1 617 ? 90.858 11.208 96.148 1.00 20.60 653 GLY A O 1
ATOM 4675 N N . VAL A 1 618 ? 89.849 9.493 97.172 1.00 20.48 654 VAL A N 1
ATOM 4676 C CA . VAL A 1 618 ? 88.784 10.304 97.747 1.00 20.28 654 VAL A CA 1
ATOM 4677 C C . VAL A 1 618 ? 88.888 10.199 99.256 1.00 20.55 654 VAL A C 1
ATOM 4678 O O . VAL A 1 618 ? 88.988 9.095 99.800 1.00 20.96 654 VAL A O 1
ATOM 4682 N N . MET A 1 619 ? 88.883 11.346 99.927 1.00 20.68 655 MET A N 1
ATOM 4683 C CA . MET A 1 619 ? 89.183 11.423 101.349 1.00 20.82 655 MET A CA 1
ATOM 4684 C C . MET A 1 619 ? 88.138 12.258 102.077 1.00 20.95 655 MET A C 1
ATOM 4685 O O . MET A 1 619 ? 87.442 13.087 101.482 1.00 20.91 655 MET A O 1
ATOM 4690 N N . ARG A 1 620 ? 88.043 12.034 103.382 1.00 21.35 656 ARG A N 1
ATOM 4691 C CA . ARG A 1 620 ? 87.262 12.890 104.261 1.00 21.49 656 ARG A CA 1
ATOM 4692 C C . ARG A 1 620 ? 88.178 13.462 105.330 1.00 21.63 656 ARG A C 1
ATOM 4693 O O . ARG A 1 620 ? 88.901 12.714 105.994 1.00 21.66 656 ARG A O 1
ATOM 4701 N N . TRP A 1 621 ? 88.147 14.782 105.486 1.00 20.48 657 TRP A N 1
ATOM 4702 C CA . TRP A 1 621 ? 88.875 15.473 106.545 1.00 20.66 657 TRP A CA 1
ATOM 4703 C C . TRP A 1 621 ? 87.894 15.890 107.642 1.00 20.83 657 TRP A C 1
ATOM 4704 O O . TRP A 1 621 ? 86.967 16.667 107.398 1.00 20.84 657 TRP A O 1
ATOM 4715 N N . GLN A 1 622 ? 88.109 15.384 108.851 1.00 22.66 658 GLN A N 1
ATOM 4716 C CA . GLN A 1 622 ? 87.184 15.659 109.939 1.00 22.82 658 GLN A CA 1
ATOM 4717 C C . GLN A 1 622 ? 87.885 15.430 111.268 1.00 22.98 658 GLN A C 1
ATOM 4718 O O . GLN A 1 622 ? 88.565 14.409 111.444 1.00 22.92 658 GLN A O 1
ATOM 4724 N N . ASP A 1 623 ? 87.727 16.380 112.191 1.00 23.58 659 ASP A N 1
ATOM 4725 C CA . ASP A 1 623 ? 88.205 16.211 113.557 1.00 23.75 659 ASP A CA 1
ATOM 4726 C C . ASP A 1 623 ? 89.720 15.983 113.599 1.00 23.75 659 ASP A C 1
ATOM 4727 O O . ASP A 1 623 ? 90.231 15.222 114.420 1.00 23.78 659 ASP A O 1
ATOM 4732 N N . GLY A 1 624 ? 90.448 16.644 112.706 1.00 22.76 660 GLY A N 1
ATOM 4733 C CA . GLY A 1 624 ? 91.897 16.536 112.677 1.00 22.78 660 GLY A CA 1
ATOM 4734 C C . GLY A 1 624 ? 92.450 15.269 112.061 1.00 22.54 660 GLY A C 1
ATOM 4735 O O . GLY A 1 624 ? 93.659 15.014 112.179 1.00 22.54 660 GLY A O 1
ATOM 4736 N N . THR A 1 625 ? 91.618 14.480 111.392 1.00 22.82 661 THR A N 1
ATOM 4737 C CA . THR A 1 625 ? 91.999 13.202 110.812 1.00 22.62 661 THR A CA 1
ATOM 4738 C C . THR A 1 625 ? 91.659 13.183 109.326 1.00 22.42 661 THR A C 1
ATOM 4739 O O . THR A 1 625 ? 90.607 13.687 108.914 1.00 22.42 661 THR A O 1
ATOM 4743 N N . LEU A 1 626 ? 92.547 12.602 108.524 1.00 22.38 662 LEU A N 1
ATOM 4744 C CA . LEU A 1 626 ? 92.250 12.302 107.129 1.00 22.19 662 LEU A CA 1
ATOM 4745 C C . LEU A 1 626 ? 91.880 10.830 107.025 1.00 22.07 662 LEU A C 1
ATOM 4746 O O . LEU A 1 626 ? 92.660 9.967 107.431 1.00 22.03 662 LEU A O 1
ATOM 4751 N N . GLN A 1 627 ? 90.692 10.539 106.500 1.00 22.85 663 GLN A N 1
ATOM 4752 C CA . GLN A 1 627 ? 90.306 9.164 106.206 1.00 22.77 663 GLN A CA 1
ATOM 4753 C C . GLN A 1 627 ? 90.247 8.989 104.698 1.00 22.62 663 GLN A C 1
ATOM 4754 O O . GLN A 1 627 ? 89.567 9.754 104.012 1.00 22.60 663 GLN A O 1
ATOM 4760 N N . VAL A 1 628 ? 90.959 7.991 104.186 1.00 22.24 664 VAL A N 1
ATOM 4761 C CA . VAL A 1 628 ? 90.866 7.641 102.770 1.00 22.11 664 VAL A CA 1
ATOM 4762 C C . VAL A 1 628 ? 89.589 6.836 102.560 1.00 22.14 664 VAL A C 1
ATOM 4763 O O . VAL A 1 628 ? 89.439 5.738 103.103 1.00 22.16 664 VAL A O 1
ATOM 4767 N N . LEU A 1 629 ? 88.663 7.375 101.772 1.00 21.38 665 LEU A N 1
ATOM 4768 C CA . LEU A 1 629 ? 87.395 6.677 101.614 1.00 21.44 665 LEU A CA 1
ATOM 4769 C C . LEU A 1 629 ? 87.480 5.621 100.534 1.00 21.36 665 LEU A C 1
ATOM 4770 O O . LEU A 1 629 ? 86.990 4.507 100.715 1.00 21.40 665 LEU A O 1
ATOM 4775 N N . SER A 1 630 ? 88.104 5.953 99.415 1.00 21.89 666 SER A N 1
ATOM 4776 C CA . SER A 1 630 ? 88.307 5.004 98.332 1.00 21.82 666 SER A CA 1
ATOM 4777 C C . SER A 1 630 ? 89.496 5.498 97.529 1.00 21.68 666 SER A C 1
ATOM 4778 O O . SER A 1 630 ? 89.954 6.630 97.695 1.00 21.65 666 SER A O 1
ATOM 4781 N N . GLN A 1 631 ? 89.992 4.634 96.658 1.00 23.31 667 GLN A N 1
ATOM 4782 C CA . GLN A 1 631 ? 91.194 4.913 95.876 1.00 23.18 667 GLN A CA 1
ATOM 4783 C C . GLN A 1 631 ? 90.938 4.565 94.419 1.00 23.14 667 GLN A C 1
ATOM 4784 O O . GLN A 1 631 ? 91.479 3.584 93.905 1.00 23.10 667 GLN A O 1
ATOM 4790 N N . PRO A 1 632 ? 90.106 5.341 93.724 1.00 22.78 668 PRO A N 1
ATOM 4791 C CA . PRO A 1 632 ? 89.916 5.098 92.290 1.00 22.74 668 PRO A CA 1
ATOM 4792 C C . PRO A 1 632 ? 91.224 5.294 91.540 1.00 22.61 668 PRO A C 1
ATOM 4793 O O . PRO A 1 632 ? 92.144 5.956 92.021 1.00 22.53 668 PRO A O 1
ATOM 4797 N N . ASP A 1 633 ? 91.289 4.717 90.333 1.00 23.08 669 ASP A N 1
ATOM 4798 C CA . ASP A 1 633 ? 92.469 4.880 89.484 1.00 22.96 669 ASP A CA 1
ATOM 4799 C C . ASP A 1 633 ? 92.847 6.352 89.319 1.00 22.84 669 ASP A C 1
ATOM 4800 O O . ASP A 1 633 ? 94.035 6.701 89.330 1.00 22.74 669 ASP A O 1
ATOM 4805 N N . GLU A 1 634 ? 91.851 7.228 89.152 1.00 22.11 670 GLU A N 1
ATOM 4806 C CA . GLU A 1 634 ? 92.120 8.662 89.025 1.00 22.00 670 GLU A CA 1
ATOM 4807 C C . GLU A 1 634 ? 90.880 9.446 89.434 1.00 22.04 670 GLU A C 1
ATOM 4808 O O . GLU A 1 634 ? 89.905 9.498 88.685 1.00 22.06 670 GLU A O 1
ATOM 4814 N N . ALA A 1 635 ? 90.923 10.064 90.608 1.00 20.35 671 ALA A N 1
ATOM 4815 C CA . ALA A 1 635 ? 89.824 10.895 91.097 1.00 20.39 671 ALA A CA 1
ATOM 4816 C C . ALA A 1 635 ? 90.119 12.334 90.699 1.00 20.27 671 ALA A C 1
ATOM 4817 O O . ALA A 1 635 ? 90.940 12.993 91.330 1.00 20.27 671 ALA A O 1
ATOM 4819 N N . ARG A 1 636 ? 89.442 12.830 89.659 1.00 19.88 672 ARG A N 1
ATOM 4820 C CA . ARG A 1 636 ? 89.784 14.111 89.041 1.00 19.74 672 ARG A CA 1
ATOM 4821 C C . ARG A 1 636 ? 88.929 15.281 89.525 1.00 19.75 672 ARG A C 1
ATOM 4822 O O . ARG A 1 636 ? 89.466 16.353 89.805 1.00 19.76 672 ARG A O 1
ATOM 4830 N N . SER A 1 637 ? 87.610 15.118 89.587 1.00 18.01 673 SER A N 1
ATOM 4831 C CA . SER A 1 637 ? 86.709 16.230 89.878 1.00 18.03 673 SER A CA 1
ATOM 4832 C C . SER A 1 637 ? 85.577 15.746 90.772 1.00 18.19 673 SER A C 1
ATOM 4833 O O . SER A 1 637 ? 84.867 14.800 90.421 1.00 18.27 673 SER A O 1
ATOM 4836 N N . LEU A 1 638 ? 85.407 16.406 91.922 1.00 17.74 674 LEU A N 1
ATOM 4837 C CA . LEU A 1 638 ? 84.518 15.956 92.979 1.00 17.93 674 LEU A CA 1
ATOM 4838 C C . LEU A 1 638 ? 83.459 17.009 93.275 1.00 18.00 674 LEU A C 1
ATOM 4839 O O . LEU A 1 638 ? 83.765 18.202 93.384 1.00 17.98 674 LEU A O 1
ATOM 4844 N N . GLY A 1 639 ? 82.210 16.555 93.411 1.00 17.13 675 GLY A N 1
ATOM 4845 C CA . GLY A 1 639 ? 81.133 17.417 93.838 1.00 17.24 675 GLY A CA 1
ATOM 4846 C C . GLY A 1 639 ? 80.329 16.776 94.953 1.00 17.47 675 GLY A C 1
ATOM 4847 O O . GLY A 1 639 ? 80.382 15.565 95.176 1.00 17.54 675 GLY A O 1
ATOM 4848 N N . ILE A 1 640 ? 79.569 17.619 95.659 1.00 17.00 676 ILE A N 1
ATOM 4849 C CA . ILE A 1 640 ? 78.747 17.171 96.774 1.00 17.22 676 ILE A CA 1
ATOM 4850 C C . ILE A 1 640 ? 77.342 17.738 96.616 1.00 17.37 676 ILE A C 1
ATOM 4851 O O . ILE A 1 640 ? 77.169 18.885 96.195 1.00 17.36 676 ILE A O 1
ATOM 4856 N N . GLY A 1 641 ? 76.342 16.921 96.939 1.00 17.78 677 GLY A N 1
ATOM 4857 C CA . GLY A 1 641 ? 74.942 17.306 96.874 1.00 17.99 677 GLY A CA 1
ATOM 4858 C C . GLY A 1 641 ? 74.058 16.596 97.886 1.00 18.22 677 GLY A C 1
ATOM 4859 O O . GLY A 1 641 ? 74.544 15.858 98.758 1.00 18.23 677 GLY A O 1
ATOM 4860 N N . LYS A 1 642 ? 72.749 16.823 97.772 1.00 18.24 678 LYS A N 1
ATOM 4861 C CA . LYS A 1 642 ? 71.788 16.308 98.743 1.00 18.48 678 LYS A CA 1
ATOM 4862 C C . LYS A 1 642 ? 71.752 14.780 98.738 1.00 18.54 678 LYS A C 1
ATOM 4863 O O . LYS A 1 642 ? 71.702 14.146 97.681 1.00 18.51 678 LYS A O 1
ATOM 4869 N N . ALA A 1 643 ? 71.781 14.192 99.932 1.00 19.74 679 ALA A N 1
ATOM 4870 C CA . ALA A 1 643 ? 71.673 12.745 100.053 1.00 19.87 679 ALA A CA 1
ATOM 4871 C C . ALA A 1 643 ? 70.379 12.243 99.417 1.00 20.04 679 ALA A C 1
ATOM 4872 O O . ALA A 1 643 ? 69.329 12.879 99.517 1.00 20.12 679 ALA A O 1
ATOM 4874 N N . LEU A 1 644 ? 70.460 11.091 98.747 1.00 21.31 680 LEU A N 1
ATOM 4875 C CA . LEU A 1 644 ? 69.273 10.550 98.099 1.00 21.37 680 LEU A CA 1
ATOM 4876 C C . LEU A 1 644 ? 68.218 10.169 99.122 1.00 21.48 680 LEU A C 1
ATOM 4877 O O . LEU A 1 644 ? 67.017 10.372 98.891 1.00 21.47 680 LEU A O 1
ATOM 4882 N N . ARG A 1 645 ? 68.648 9.625 100.260 1.00 22.91 681 ARG A N 1
ATOM 4883 C CA . ARG A 1 645 ? 67.776 9.244 101.364 1.00 22.99 681 ARG A CA 1
ATOM 4884 C C . ARG A 1 645 ? 68.039 10.154 102.554 1.00 23.13 681 ARG A C 1
ATOM 4885 O O . ARG A 1 645 ? 69.185 10.522 102.823 1.00 23.13 681 ARG A O 1
ATOM 4893 N N . ALA A 1 646 ? 66.981 10.503 103.278 1.00 22.71 682 ALA A N 1
ATOM 4894 C CA . ALA A 1 646 ? 67.133 11.406 104.406 1.00 22.84 682 ALA A CA 1
ATOM 4895 C C . ALA A 1 646 ? 67.867 10.696 105.536 1.00 22.87 682 ALA A C 1
ATOM 4896 O O . ALA A 1 646 ? 67.599 9.532 105.831 1.00 22.81 682 ALA A O 1
ATOM 4898 N N . GLY A 1 647 ? 68.813 11.397 106.150 1.00 23.37 683 GLY A N 1
ATOM 4899 C CA . GLY A 1 647 ? 69.645 10.811 107.173 1.00 23.33 683 GLY A CA 1
ATOM 4900 C C . GLY A 1 647 ? 70.927 10.183 106.672 1.00 23.13 683 GLY A C 1
ATOM 4901 O O . GLY A 1 647 ? 71.803 9.870 107.488 1.00 23.04 683 GLY A O 1
ATOM 4902 N N . ALA A 1 648 ? 71.070 9.998 105.368 1.00 21.98 684 ALA A N 1
ATOM 4903 C CA . ALA A 1 648 ? 72.233 9.370 104.767 1.00 21.77 684 ALA A CA 1
ATOM 4904 C C . ALA A 1 648 ? 73.327 10.398 104.508 1.00 21.60 684 ALA A C 1
ATOM 4905 O O . ALA A 1 648 ? 73.065 11.607 104.481 1.00 21.60 684 ALA A O 1
ATOM 4907 N N . PRO A 1 649 ? 74.574 9.954 104.328 1.00 20.97 685 PRO A N 1
ATOM 4908 C CA . PRO A 1 649 ? 75.665 10.897 104.024 1.00 20.76 685 PRO A CA 1
ATOM 4909 C C . PRO A 1 649 ? 75.341 11.695 102.779 1.00 20.68 685 PRO A C 1
ATOM 4910 O O . PRO A 1 649 ? 74.568 11.234 101.929 1.00 20.75 685 PRO A O 1
ATOM 4914 N N . PRO A 1 650 ? 75.904 12.890 102.628 1.00 19.89 686 PRO A N 1
ATOM 4915 C CA . PRO A 1 650 ? 75.683 13.638 101.390 1.00 19.77 686 PRO A CA 1
ATOM 4916 C C . PRO A 1 650 ? 76.132 12.819 100.191 1.00 19.66 686 PRO A C 1
ATOM 4917 O O . PRO A 1 650 ? 77.038 11.988 100.277 1.00 19.60 686 PRO A O 1
ATOM 4921 N N . ALA A 1 651 ? 75.456 13.028 99.073 1.00 18.78 687 ALA A N 1
ATOM 4922 C CA . ALA A 1 651 ? 75.848 12.341 97.856 1.00 18.70 687 ALA A CA 1
ATOM 4923 C C . ALA A 1 651 ? 77.150 12.940 97.339 1.00 18.37 687 ALA A C 1
ATOM 4924 O O . ALA A 1 651 ? 77.398 14.139 97.480 1.00 18.13 687 ALA A O 1
ATOM 4926 N N . LEU A 1 652 ? 77.999 12.096 96.775 1.00 18.65 688 LEU A N 1
ATOM 4927 C CA . LEU A 1 652 ? 79.238 12.543 96.157 1.00 18.40 688 LEU A CA 1
ATOM 4928 C C . LEU A 1 652 ? 79.226 12.174 94.681 1.00 18.32 688 LEU A C 1
ATOM 4929 O O . LEU A 1 652 ? 78.746 11.103 94.303 1.00 18.48 688 LEU A O 1
ATOM 4934 N N . TYR A 1 653 ? 79.761 13.062 93.855 1.00 18.03 689 TYR A N 1
ATOM 4935 C CA . TYR A 1 653 ? 79.838 12.837 92.428 1.00 17.95 689 TYR A CA 1
ATOM 4936 C C . TYR A 1 653 ? 81.288 12.994 91.996 1.00 17.72 689 TYR A C 1
ATOM 4937 O O . TYR A 1 653 ? 81.984 13.910 92.444 1.00 17.58 689 TYR A O 1
ATOM 4946 N N . LEU A 1 654 ? 81.732 12.087 91.132 1.00 18.73 690 LEU A N 1
ATOM 4947 C CA . LEU A 1 654 ? 83.123 12.019 90.725 1.00 18.54 690 LEU A CA 1
ATOM 4948 C C . LEU A 1 654 ? 83.221 11.848 89.218 1.00 18.47 690 LEU A C 1
ATOM 4949 O O . LEU A 1 654 ? 82.596 10.944 88.656 1.00 18.63 690 LEU A O 1
ATOM 4954 N N . ALA A 1 655 ? 83.996 12.715 88.574 1.00 18.74 691 ALA A N 1
ATOM 4955 C CA . ALA A 1 655 ? 84.484 12.469 87.226 1.00 18.65 691 ALA A CA 1
ATOM 4956 C C . ALA A 1 655 ? 85.906 11.932 87.333 1.00 18.57 691 ALA A C 1
ATOM 4957 O O . ALA A 1 655 ? 86.782 12.585 87.912 1.00 18.45 691 ALA A O 1
ATOM 4959 N N . GLY A 1 656 ? 86.137 10.751 86.786 1.00 19.72 692 GLY A N 1
ATOM 4960 C CA . GLY A 1 656 ? 87.477 10.211 86.797 1.00 19.66 692 GLY A CA 1
ATOM 4961 C C . GLY A 1 656 ? 87.530 8.817 86.216 1.00 19.82 692 GLY A C 1
ATOM 4962 O O . GLY A 1 656 ? 86.719 8.481 85.346 1.00 19.94 692 GLY A O 1
ATOM 4963 N N . ARG A 1 657 ? 88.469 7.998 86.694 1.00 21.82 693 ARG A N 1
ATOM 4964 C CA . ARG A 1 657 ? 88.635 6.624 86.240 1.00 21.95 693 ARG A CA 1
ATOM 4965 C C . ARG A 1 657 ? 88.446 5.718 87.444 1.00 22.06 693 ARG A C 1
ATOM 4966 O O . ARG A 1 657 ? 89.147 5.871 88.451 1.00 21.98 693 ARG A O 1
ATOM 4974 N N . VAL A 1 658 ? 87.483 4.802 87.351 1.00 22.07 694 VAL A N 1
ATOM 4975 C CA . VAL A 1 658 ? 87.223 3.796 88.381 1.00 22.16 694 VAL A CA 1
ATOM 4976 C C . VAL A 1 658 ? 87.370 2.426 87.736 1.00 22.21 694 VAL A C 1
ATOM 4977 O O . VAL A 1 658 ? 86.665 2.113 86.766 1.00 22.33 694 VAL A O 1
ATOM 4981 N N . GLN A 1 659 ? 88.273 1.609 88.280 1.00 23.76 695 GLN A N 1
ATOM 4982 C CA . GLN A 1 659 ? 88.542 0.264 87.767 1.00 23.78 695 GLN A CA 1
ATOM 4983 C C . GLN A 1 659 ? 88.800 0.292 86.258 1.00 23.78 695 GLN A C 1
ATOM 4984 O O . GLN A 1 659 ? 88.179 -0.437 85.476 1.00 23.87 695 GLN A O 1
ATOM 4990 N N . GLY A 1 660 ? 89.717 1.168 85.846 1.00 23.10 696 GLY A N 1
ATOM 4991 C CA . GLY A 1 660 ? 90.119 1.275 84.461 1.00 23.10 696 GLY A CA 1
ATOM 4992 C C . GLY A 1 660 ? 89.152 1.983 83.533 1.00 23.20 696 GLY A C 1
ATOM 4993 O O . GLY A 1 660 ? 89.489 2.179 82.352 1.00 23.18 696 GLY A O 1
ATOM 4994 N N . VAL A 1 661 ? 87.976 2.391 84.015 1.00 22.04 697 VAL A N 1
ATOM 4995 C CA . VAL A 1 661 ? 86.912 2.927 83.166 1.00 22.16 697 VAL A CA 1
ATOM 4996 C C . VAL A 1 661 ? 86.680 4.394 83.520 1.00 22.06 697 VAL A C 1
ATOM 4997 O O . VAL A 1 661 ? 86.401 4.721 84.680 1.00 22.03 697 VAL A O 1
ATOM 5001 N N . ASP A 1 662 ? 86.781 5.281 82.532 1.00 20.59 698 ASP A N 1
ATOM 5002 C CA . ASP A 1 662 ? 86.509 6.686 82.810 1.00 20.43 698 ASP A CA 1
ATOM 5003 C C . ASP A 1 662 ? 85.030 6.994 82.629 1.00 20.59 698 ASP A C 1
ATOM 5004 O O . ASP A 1 662 ? 84.321 6.336 81.863 1.00 20.81 698 ASP A O 1
ATOM 5009 N N . GLY A 1 663 ? 84.584 8.025 83.333 1.00 19.17 699 GLY A N 1
ATOM 5010 C CA . GLY A 1 663 ? 83.201 8.453 83.252 1.00 19.29 699 GLY A CA 1
ATOM 5011 C C . GLY A 1 663 ? 82.886 9.412 84.385 1.00 19.19 699 GLY A C 1
ATOM 5012 O O . GLY A 1 663 ? 83.775 10.081 84.918 1.00 18.96 699 GLY A O 1
ATOM 5013 N N . VAL A 1 664 ? 81.602 9.470 84.730 1.00 18.68 700 VAL A N 1
ATOM 5014 C CA . VAL A 1 664 ? 81.092 10.224 85.869 1.00 18.65 700 VAL A CA 1
ATOM 5015 C C . VAL A 1 664 ? 80.363 9.248 86.784 1.00 18.91 700 VAL A C 1
ATOM 5016 O O . VAL A 1 664 ? 79.653 8.354 86.314 1.00 19.14 700 VAL A O 1
ATOM 5020 N N . PHE A 1 665 ? 80.558 9.408 88.090 1.00 19.34 701 PHE A N 1
ATOM 5021 C CA . PHE A 1 665 ? 80.113 8.430 89.067 1.00 19.57 701 PHE A CA 1
ATOM 5022 C C . PHE A 1 665 ? 79.412 9.131 90.222 1.00 19.61 701 PHE A C 1
ATOM 5023 O O . PHE A 1 665 ? 79.616 10.320 90.465 1.00 19.44 701 PHE A O 1
ATOM 5031 N N . ARG A 1 666 ? 78.587 8.366 90.935 1.00 19.57 702 ARG A N 1
ATOM 5032 C CA . ARG A 1 666 ? 77.985 8.806 92.187 1.00 19.65 702 ARG A CA 1
ATOM 5033 C C . ARG A 1 666 ? 78.285 7.792 93.279 1.00 19.75 702 ARG A C 1
ATOM 5034 O O . ARG A 1 666 ? 78.277 6.583 93.037 1.00 19.83 702 ARG A O 1
ATOM 5042 N N . SER A 1 667 ? 78.560 8.287 94.481 1.00 19.59 703 SER A N 1
ATOM 5043 C CA . SER A 1 667 ? 78.618 7.452 95.668 1.00 19.99 703 SER A CA 1
ATOM 5044 C C . SER A 1 667 ? 77.483 7.843 96.598 1.00 20.09 703 SER A C 1
ATOM 5045 O O . SER A 1 667 ? 77.251 9.033 96.844 1.00 19.80 703 SER A O 1
ATOM 5048 N N . ASP A 1 668 ? 76.802 6.826 97.136 1.00 20.82 704 ASP A N 1
ATOM 5049 C CA . ASP A 1 668 ? 75.758 7.018 98.130 1.00 20.99 704 ASP A CA 1
ATOM 5050 C C . ASP A 1 668 ? 76.180 6.582 99.528 1.00 20.96 704 ASP A C 1
ATOM 5051 O O . ASP A 1 668 ? 75.411 6.782 100.483 1.00 21.10 704 ASP A O 1
ATOM 5056 N N . ASP A 1 669 ? 77.365 5.983 99.678 1.00 21.37 705 ASP A N 1
ATOM 5057 C CA . ASP A 1 669 ? 77.811 5.472 100.966 1.00 21.35 705 ASP A CA 1
ATOM 5058 C C . ASP A 1 669 ? 78.979 6.286 101.515 1.00 21.25 705 ASP A C 1
ATOM 5059 O O . ASP A 1 669 ? 79.853 5.755 102.200 1.00 21.16 705 ASP A O 1
ATOM 5064 N N . GLY A 1 670 ? 79.023 7.574 101.183 1.00 21.33 706 GLY A N 1
ATOM 5065 C CA . GLY A 1 670 ? 80.066 8.435 101.688 1.00 21.21 706 GLY A CA 1
ATOM 5066 C C . GLY A 1 670 ? 81.385 8.346 100.964 1.00 21.02 706 GLY A C 1
ATOM 5067 O O . GLY A 1 670 ? 82.416 8.651 101.565 1.00 20.94 706 GLY A O 1
ATOM 5068 N N . GLY A 1 671 ? 81.388 7.940 99.692 1.00 20.94 707 GLY A N 1
ATOM 5069 C CA . GLY A 1 671 ? 82.610 7.878 98.908 1.00 20.75 707 GLY A CA 1
ATOM 5070 C C . GLY A 1 671 ? 83.404 6.595 99.002 1.00 20.71 707 GLY A C 1
ATOM 5071 O O . GLY A 1 671 ? 84.592 6.604 98.676 1.00 20.57 707 GLY A O 1
ATOM 5072 N N . VAL A 1 672 ? 82.797 5.498 99.452 1.00 21.48 708 VAL A N 1
ATOM 5073 C CA . VAL A 1 672 ? 83.494 4.214 99.521 1.00 21.42 708 VAL A CA 1
ATOM 5074 C C . VAL A 1 672 ? 83.281 3.395 98.250 1.00 21.39 708 VAL A C 1
ATOM 5075 O O . VAL A 1 672 ? 84.211 2.758 97.753 1.00 21.28 708 VAL A O 1
ATOM 5079 N N . GLN A 1 673 ? 82.066 3.405 97.709 1.00 21.81 709 GLN A N 1
ATOM 5080 C CA . GLN A 1 673 ? 81.725 2.689 96.489 1.00 21.81 709 GLN A CA 1
ATOM 5081 C C . GLN A 1 673 ? 81.134 3.659 95.481 1.00 21.86 709 GLN A C 1
ATOM 5082 O O . GLN A 1 673 ? 80.390 4.573 95.854 1.00 21.95 709 GLN A O 1
ATOM 5088 N N . TRP A 1 674 ? 81.446 3.440 94.205 1.00 20.68 710 TRP A N 1
ATOM 5089 C CA . TRP A 1 674 ? 81.016 4.321 93.128 1.00 20.72 710 TRP A CA 1
ATOM 5090 C C . TRP A 1 674 ? 80.175 3.553 92.122 1.00 20.82 710 TRP A C 1
ATOM 5091 O O . TRP A 1 674 ? 80.427 2.376 91.860 1.00 20.79 710 TRP A O 1
ATOM 5102 N N . GLN A 1 675 ? 79.169 4.217 91.564 1.00 20.91 711 GLN A N 1
ATOM 5103 C CA . GLN A 1 675 ? 78.397 3.661 90.462 1.00 21.01 711 GLN A CA 1
ATOM 5104 C C . GLN A 1 675 ? 78.463 4.623 89.288 1.00 21.01 711 GLN A C 1
ATOM 5105 O O . GLN A 1 675 ? 78.291 5.835 89.455 1.00 21.01 711 GLN A O 1
ATOM 5111 N N . ARG A 1 676 ? 78.742 4.078 88.114 1.00 20.02 712 ARG A N 1
ATOM 5112 C CA . ARG A 1 676 ? 78.765 4.859 86.889 1.00 20.02 712 ARG A CA 1
ATOM 5113 C C . ARG A 1 676 ? 77.369 5.384 86.569 1.00 20.19 712 ARG A C 1
ATOM 5114 O O . ARG A 1 676 ? 76.405 4.621 86.554 1.00 20.29 712 ARG A O 1
ATOM 5122 N N . ILE A 1 677 ? 77.249 6.683 86.303 1.00 19.99 713 ILE A N 1
ATOM 5123 C CA . ILE A 1 677 ? 75.945 7.278 86.025 1.00 20.12 713 ILE A CA 1
ATOM 5124 C C . ILE A 1 677 ? 75.823 7.847 84.619 1.00 20.05 713 ILE A C 1
ATOM 5125 O O . ILE A 1 677 ? 74.717 8.255 84.228 1.00 20.13 713 ILE A O 1
ATOM 5130 N N . ASN A 1 678 ? 76.895 7.887 83.840 1.00 19.52 714 ASN A N 1
ATOM 5131 C CA . ASN A 1 678 ? 76.789 8.186 82.425 1.00 19.48 714 ASN A CA 1
ATOM 5132 C C . ASN A 1 678 ? 77.144 6.920 81.648 1.00 19.67 714 ASN A C 1
ATOM 5133 O O . ASN A 1 678 ? 77.418 5.869 82.228 1.00 19.78 714 ASN A O 1
ATOM 5138 N N . ASP A 1 679 ? 77.050 6.987 80.328 1.00 19.99 715 ASP A N 1
ATOM 5139 C CA . ASP A 1 679 ? 77.442 5.858 79.506 1.00 20.14 715 ASP A CA 1
ATOM 5140 C C . ASP A 1 679 ? 78.428 6.345 78.453 1.00 19.98 715 ASP A C 1
ATOM 5141 O O . ASP A 1 679 ? 78.750 7.539 78.381 1.00 19.72 715 ASP A O 1
ATOM 5146 N N . ASP A 1 680 ? 78.933 5.396 77.657 1.00 20.12 716 ASP A N 1
ATOM 5147 C CA . ASP A 1 680 ? 80.012 5.717 76.731 1.00 19.98 716 ASP A CA 1
ATOM 5148 C C . ASP A 1 680 ? 79.578 6.779 75.739 1.00 19.90 716 ASP A C 1
ATOM 5149 O O . ASP A 1 680 ? 80.362 7.670 75.395 1.00 19.66 716 ASP A O 1
ATOM 5154 N N . ALA A 1 681 ? 78.317 6.718 75.292 1.00 19.51 717 ALA A N 1
ATOM 5155 C CA . ALA A 1 681 ? 77.803 7.704 74.346 1.00 19.41 717 ALA A CA 1
ATOM 5156 C C . ALA A 1 681 ? 77.706 9.102 74.950 1.00 19.10 717 ALA A C 1
ATOM 5157 O O . ALA A 1 681 ? 77.635 10.081 74.197 1.00 18.95 717 ALA A O 1
ATOM 5159 N N . HIS A 1 682 ? 77.683 9.220 76.280 1.00 19.34 718 HIS A N 1
ATOM 5160 C CA . HIS A 1 682 ? 77.625 10.529 76.922 1.00 19.10 718 HIS A CA 1
ATOM 5161 C C . HIS A 1 682 ? 78.844 10.776 77.808 1.00 18.89 718 HIS A C 1
ATOM 5162 O O . HIS A 1 682 ? 78.712 11.145 78.973 1.00 18.82 718 HIS A O 1
ATOM 5169 N N . ARG A 1 683 ? 80.041 10.614 77.258 1.00 18.88 719 ARG A N 1
ATOM 5170 C CA . ARG A 1 683 ? 81.241 10.853 78.050 1.00 18.64 719 ARG A CA 1
ATOM 5171 C C . ARG A 1 683 ? 81.782 12.273 77.908 1.00 18.35 719 ARG A C 1
ATOM 5172 O O . ARG A 1 683 ? 82.352 12.799 78.866 1.00 18.14 719 ARG A O 1
ATOM 5180 N N . PHE A 1 684 ? 81.625 12.903 76.740 1.00 18.21 720 PHE A N 1
ATOM 5181 C CA . PHE A 1 684 ? 81.971 14.314 76.541 1.00 17.99 720 PHE A CA 1
ATOM 5182 C C . PHE A 1 684 ? 83.468 14.569 76.761 1.00 17.62 720 PHE A C 1
ATOM 5183 O O . PHE A 1 684 ? 83.878 15.672 77.146 1.00 17.33 720 PHE A O 1
ATOM 5191 N N . GLY A 1 685 ? 84.296 13.553 76.534 1.00 18.80 721 GLY A N 1
ATOM 5192 C CA . GLY A 1 685 ? 85.716 13.684 76.785 1.00 18.49 721 GLY A CA 1
ATOM 5193 C C . GLY A 1 685 ? 86.097 13.562 78.247 1.00 18.42 721 GLY A C 1
ATOM 5194 O O . GLY A 1 685 ? 85.967 12.482 78.836 1.00 18.63 721 GLY A O 1
ATOM 5195 N N . ARG A 1 686 ? 86.587 14.670 78.831 1.00 19.84 722 ARG A N 1
ATOM 5196 C CA . ARG A 1 686 ? 87.049 14.759 80.216 1.00 19.80 722 ARG A CA 1
ATOM 5197 C C . ARG A 1 686 ? 86.198 15.788 80.946 1.00 19.77 722 ARG A C 1
ATOM 5198 O O . ARG A 1 686 ? 86.598 16.954 81.055 1.00 19.58 722 ARG A O 1
ATOM 5206 N N . PRO A 1 687 ? 85.029 15.397 81.460 1.00 17.81 723 PRO A N 1
ATOM 5207 C CA . PRO A 1 687 ? 84.229 16.327 82.279 1.00 17.84 723 PRO A CA 1
ATOM 5208 C C . PRO A 1 687 ? 84.982 16.788 83.517 1.00 17.73 723 PRO A C 1
ATOM 5209 O O . PRO A 1 687 ? 85.793 16.055 84.081 1.00 17.74 723 PRO A O 1
ATOM 5213 N N . TYR A 1 688 ? 84.680 18.014 83.947 1.00 17.21 724 TYR A N 1
ATOM 5214 C CA . TYR A 1 688 ? 85.288 18.626 85.122 1.00 17.23 724 TYR A CA 1
ATOM 5215 C C . TYR A 1 688 ? 84.271 19.575 85.752 1.00 17.31 724 TYR A C 1
ATOM 5216 O O . TYR A 1 688 ? 83.138 19.710 85.276 1.00 17.41 724 TYR A O 1
ATOM 5225 N N . SER A 1 689 ? 84.701 20.247 86.826 1.00 16.61 725 SER A N 1
ATOM 5226 C CA . SER A 1 689 ? 83.823 21.062 87.682 1.00 16.79 725 SER A CA 1
ATOM 5227 C C . SER A 1 689 ? 82.551 20.307 88.067 1.00 16.97 725 SER A C 1
ATOM 5228 O O . SER A 1 689 ? 81.442 20.850 88.018 1.00 17.13 725 SER A O 1
ATOM 5231 N N . VAL A 1 690 ? 82.716 19.039 88.450 1.00 16.48 726 VAL A N 1
ATOM 5232 C CA . VAL A 1 690 ? 81.582 18.253 88.921 1.00 16.71 726 VAL A CA 1
ATOM 5233 C C . VAL A 1 690 ? 80.973 18.944 90.126 1.00 16.87 726 VAL A C 1
ATOM 5234 O O . VAL A 1 690 ? 81.668 19.247 91.103 1.00 16.85 726 VAL A O 1
ATOM 5238 N N . THR A 1 691 ? 79.664 19.191 90.069 1.00 16.28 727 THR A N 1
ATOM 5239 C CA . THR A 1 691 ? 79.007 20.037 91.062 1.00 16.47 727 THR A CA 1
ATOM 5240 C C . THR A 1 691 ? 77.677 19.406 91.429 1.00 16.73 727 THR A C 1
ATOM 5241 O O . THR A 1 691 ? 76.822 19.215 90.556 1.00 16.83 727 THR A O 1
ATOM 5245 N N . GLY A 1 692 ? 77.502 19.080 92.722 1.00 16.56 728 GLY A N 1
ATOM 5246 C CA . GLY A 1 692 ? 76.214 18.621 93.188 1.00 16.79 728 GLY A CA 1
ATOM 5247 C C . GLY A 1 692 ? 75.253 19.772 93.400 1.00 16.80 728 GLY A C 1
ATOM 5248 O O . GLY A 1 692 ? 75.636 20.940 93.368 1.00 16.65 728 GLY A O 1
ATOM 5249 N N . ASP A 1 693 ? 73.979 19.426 93.600 1.00 17.07 729 ASP A N 1
ATOM 5250 C CA . ASP A 1 693 ? 72.947 20.405 93.933 1.00 17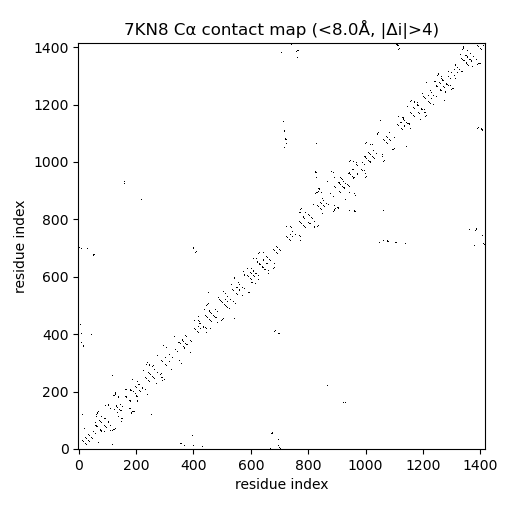.28 729 ASP A CA 1
ATOM 5251 C C . ASP A 1 693 ? 72.533 20.158 95.370 1.00 17.43 729 ASP A C 1
ATOM 5252 O O . ASP A 1 693 ? 71.954 19.105 95.667 1.00 17.49 729 ASP A O 1
ATOM 5257 N N . PRO A 1 694 ? 72.793 21.085 96.291 1.00 17.64 730 PRO A N 1
ATOM 5258 C CA . PRO A 1 694 ? 72.399 20.860 97.686 1.00 17.79 730 PRO A CA 1
ATOM 5259 C C . PRO A 1 694 ? 70.890 20.775 97.890 1.00 18.02 730 PRO A C 1
ATOM 5260 O O . PRO A 1 694 ? 70.460 20.361 98.971 1.00 18.15 730 PRO A O 1
ATOM 5264 N N . ARG A 1 695 ? 70.077 21.140 96.895 1.00 18.00 731 ARG A N 1
ATOM 5265 C CA . ARG A 1 695 ? 68.628 21.089 97.044 1.00 18.17 731 ARG A CA 1
ATOM 5266 C C . ARG A 1 695 ? 67.956 19.927 96.317 1.00 18.11 731 ARG A C 1
ATOM 5267 O O . ARG A 1 695 ? 66.816 19.601 96.657 1.00 18.25 731 ARG A O 1
ATOM 5275 N N . ILE A 1 696 ? 68.609 19.299 95.336 1.00 18.05 732 ILE A N 1
ATOM 5276 C CA . ILE A 1 696 ? 67.987 18.237 94.542 1.00 18.24 732 ILE A CA 1
ATOM 5277 C C . ILE A 1 696 ? 68.819 16.956 94.655 1.00 18.23 732 ILE A C 1
ATOM 5278 O O . ILE A 1 696 ? 69.937 16.878 94.129 1.00 17.94 732 ILE A O 1
ATOM 5283 N N . ALA A 1 697 ? 68.259 15.938 95.303 1.00 19.11 733 ALA A N 1
ATOM 5284 C CA . ALA A 1 697 ? 68.927 14.649 95.386 1.00 19.11 733 ALA A CA 1
ATOM 5285 C C . ALA A 1 697 ? 69.017 14.019 94.004 1.00 19.02 733 ALA A C 1
ATOM 5286 O O . ALA A 1 697 ? 68.054 14.042 93.228 1.00 19.05 733 ALA A O 1
ATOM 5288 N N . GLY A 1 698 ? 70.197 13.474 93.688 1.00 19.07 734 GLY A N 1
ATOM 5289 C CA . GLY A 1 698 ? 70.445 12.854 92.412 1.00 19.00 734 GLY A CA 1
ATOM 5290 C C . GLY A 1 698 ? 70.940 13.797 91.335 1.00 18.79 734 GLY A C 1
ATOM 5291 O O . GLY A 1 698 ? 71.482 13.334 90.335 1.00 18.69 734 GLY A O 1
ATOM 5292 N N . ARG A 1 699 ? 70.780 15.103 91.517 1.00 18.23 735 ARG A N 1
ATOM 5293 C CA . ARG A 1 699 ? 71.185 16.079 90.513 1.00 17.91 735 ARG A CA 1
ATOM 5294 C C . ARG A 1 699 ? 72.698 16.289 90.520 1.00 17.59 735 ARG A C 1
ATOM 5295 O O . ARG A 1 699 ? 73.331 16.401 91.580 1.00 17.57 735 ARG A O 1
ATOM 5303 N N . VAL A 1 700 ? 73.282 16.342 89.330 1.00 17.51 736 VAL A N 1
ATOM 5304 C CA . VAL A 1 700 ? 74.677 16.740 89.201 1.00 17.22 736 VAL A CA 1
ATOM 5305 C C . VAL A 1 700 ? 74.839 17.575 87.938 1.00 17.04 736 VAL A C 1
ATOM 5306 O O . VAL A 1 700 ? 74.161 17.343 86.930 1.00 17.07 736 VAL A O 1
ATOM 5310 N N . TYR A 1 701 ? 75.691 18.589 88.034 1.00 16.60 737 TYR A N 1
ATOM 5311 C CA . TYR A 1 701 ? 76.131 19.411 86.927 1.00 16.51 737 TYR A CA 1
ATOM 5312 C C . TYR A 1 701 ? 77.594 19.102 86.664 1.00 16.26 737 TYR A C 1
ATOM 5313 O O . TYR A 1 701 ? 78.334 18.740 87.579 1.00 16.15 737 TYR A O 1
ATOM 5322 N N . PHE A 1 702 ? 78.020 19.252 85.413 1.00 16.62 738 PHE A N 1
ATOM 5323 C CA . PHE A 1 702 ? 79.454 19.242 85.166 1.00 16.33 738 PHE A CA 1
ATOM 5324 C C . PHE A 1 702 ? 79.741 20.068 83.924 1.00 16.22 738 PHE A C 1
ATOM 5325 O O . PHE A 1 702 ? 78.865 20.291 83.085 1.00 16.43 738 PHE A O 1
ATOM 5333 N N . ALA A 1 703 ? 80.972 20.562 83.855 1.00 16.55 739 ALA A N 1
ATOM 5334 C CA . ALA A 1 703 ? 81.476 21.316 82.719 1.00 16.27 739 ALA A CA 1
ATOM 5335 C C . ALA A 1 703 ? 82.163 20.388 81.728 1.00 16.13 739 ALA A C 1
ATOM 5336 O O . ALA A 1 703 ? 82.603 19.289 82.068 1.00 16.16 739 ALA A O 1
ATOM 5338 N N . THR A 1 704 ? 82.268 20.861 80.490 1.00 16.07 740 THR A N 1
ATOM 5339 C CA . THR A 1 704 ? 83.031 20.184 79.456 1.00 15.92 740 THR A CA 1
ATOM 5340 C C . THR A 1 704 ? 83.867 21.225 78.718 1.00 15.59 740 THR A C 1
ATOM 5341 O O . THR A 1 704 ? 83.534 22.416 78.694 1.00 15.55 740 THR A O 1
ATOM 5345 N N . GLY A 1 705 ? 84.966 20.771 78.126 1.00 16.38 741 GLY A N 1
ATOM 5346 C CA . GLY A 1 705 ? 85.893 21.687 77.483 1.00 16.22 741 GLY A CA 1
ATOM 5347 C C . GLY A 1 705 ? 85.478 22.045 76.064 1.00 16.13 741 GLY A C 1
ATOM 5348 O O . GLY A 1 705 ? 86.281 21.939 75.135 1.00 16.05 741 GLY A O 1
ATOM 5349 N N . GLY A 1 706 ? 84.228 22.449 75.879 1.00 15.45 742 GLY A N 1
ATOM 5350 C CA . GLY A 1 706 ? 83.768 22.866 74.563 1.00 15.38 742 GLY A CA 1
ATOM 5351 C C . GLY A 1 706 ? 82.375 22.386 74.193 1.00 15.51 742 GLY A C 1
ATOM 5352 O O . GLY A 1 706 ? 81.890 22.699 73.108 1.00 15.48 742 GLY A O 1
ATOM 5353 N N . ARG A 1 707 ? 81.722 21.610 75.062 1.00 14.95 743 ARG A N 1
ATOM 5354 C CA . ARG A 1 707 ? 80.335 21.212 74.856 1.00 15.21 743 ARG A CA 1
ATOM 5355 C C . ARG A 1 707 ? 79.413 21.783 75.932 1.00 15.33 743 ARG A C 1
ATOM 5356 O O . ARG A 1 707 ? 78.280 21.312 76.095 1.00 15.60 743 ARG A O 1
ATOM 5364 N N . GLY A 1 708 ? 79.882 22.800 76.665 1.00 15.18 744 GLY A N 1
ATOM 5365 C CA . GLY A 1 708 ? 79.043 23.518 77.603 1.00 15.33 744 GLY A CA 1
ATOM 5366 C C . GLY A 1 708 ? 78.871 22.785 78.925 1.00 15.64 744 GLY A C 1
ATOM 5367 O O . GLY A 1 708 ? 79.701 21.958 79.336 1.00 15.70 744 GLY A O 1
ATOM 5368 N N . ILE A 1 709 ? 77.754 23.104 79.594 1.00 15.66 745 ILE A N 1
ATOM 5369 C CA . ILE A 1 709 ? 77.384 22.541 80.897 1.00 15.77 745 ILE A CA 1
ATOM 5370 C C . ILE A 1 709 ? 76.334 21.462 80.682 1.00 15.94 745 ILE A C 1
ATOM 5371 O O . ILE A 1 709 ? 75.428 21.613 79.852 1.00 16.03 745 ILE A O 1
ATOM 5376 N N . PHE A 1 710 ? 76.421 20.389 81.454 1.00 16.59 746 PHE A N 1
ATOM 5377 C CA . PHE A 1 710 ? 75.379 19.380 81.449 1.00 16.71 746 PHE A CA 1
ATOM 5378 C C . PHE A 1 710 ? 74.822 19.206 82.856 1.00 16.90 746 PHE A C 1
ATOM 5379 O O . PHE A 1 710 ? 75.507 19.472 83.850 1.00 16.95 746 PHE A O 1
ATOM 5387 N N . TYR A 1 711 ? 73.558 18.794 82.929 1.00 18.09 747 TYR A N 1
ATOM 5388 C CA . TYR A 1 711 ? 72.988 18.347 84.188 1.00 18.27 747 TYR A CA 1
ATOM 5389 C C . TYR A 1 711 ? 72.272 17.023 83.984 1.00 18.39 747 TYR A C 1
ATOM 5390 O O . TYR A 1 711 ? 71.732 16.741 82.913 1.00 18.35 747 TYR A O 1
ATOM 5399 N N . GLY A 1 712 ? 72.317 16.199 85.020 1.00 18.60 748 GLY A N 1
ATOM 5400 C CA . GLY A 1 712 ? 71.698 14.894 84.977 1.00 18.75 748 GLY A CA 1
ATOM 5401 C C . GLY A 1 712 ? 70.875 14.622 86.218 1.00 18.93 748 GLY A C 1
ATOM 5402 O O . GLY A 1 712 ? 71.149 15.135 87.302 1.00 18.93 748 GLY A O 1
ATOM 5403 N N . ASP A 1 713 ? 69.857 13.799 86.034 1.00 19.99 749 ASP A N 1
ATOM 5404 C CA . ASP A 1 713 ? 69.053 13.239 87.105 1.00 20.17 749 ASP A CA 1
ATOM 5405 C C . ASP A 1 713 ? 68.877 11.754 86.843 1.00 20.29 749 ASP A C 1
ATOM 5406 O O . ASP A 1 713 ? 68.984 11.314 85.696 1.00 20.26 749 ASP A O 1
ATOM 5411 N N . PRO A 1 714 ? 68.638 10.957 87.885 1.00 21.97 750 PRO A N 1
ATOM 5412 C CA . PRO A 1 714 ? 68.428 9.522 87.677 1.00 22.03 750 PRO A CA 1
ATOM 5413 C C . PRO A 1 714 ? 67.272 9.241 86.731 1.00 21.98 750 PRO A C 1
ATOM 5414 O O . PRO A 1 714 ? 66.272 9.965 86.710 1.00 21.93 750 PRO A O 1
ATOM 5418 N N . ARG A 1 715 ? 67.441 8.172 85.947 1.00 25.33 751 ARG A N 1
ATOM 5419 C CA . ARG A 1 715 ? 66.422 7.539 85.088 1.00 25.26 751 ARG A CA 1
ATOM 5420 C C . ARG A 1 715 ? 66.291 8.264 83.772 1.00 25.17 751 ARG A C 1
ATOM 5421 O O . ARG A 1 715 ? 66.517 7.666 82.720 1.00 25.15 751 ARG A O 1
ATOM 5429 N N . GLY B 1 8 ? 138.867 4.504 4.398 1.00 24.41 44 GLY B N 1
ATOM 5430 C CA . GLY B 1 8 ? 138.283 4.964 3.152 1.00 24.52 44 GLY B CA 1
ATOM 5431 C C . GLY B 1 8 ? 139.398 5.316 2.196 1.00 24.56 44 GLY B C 1
ATOM 5432 O O . GLY B 1 8 ? 140.493 5.658 2.640 1.00 24.44 44 GLY B O 1
ATOM 5433 N N . PRO B 1 9 ? 139.134 5.224 0.888 1.00 23.92 45 PRO B N 1
ATOM 5434 C CA . PRO B 1 9 ? 140.197 5.478 -0.098 1.00 23.97 45 PRO B CA 1
ATOM 5435 C C . PRO B 1 9 ? 140.620 6.940 -0.202 1.00 23.89 45 PRO B C 1
ATOM 5436 O O . PRO B 1 9 ? 141.604 7.212 -0.901 1.00 23.89 45 PRO B O 1
ATOM 5440 N N . TYR B 1 10 ? 139.919 7.889 0.434 1.00 21.85 46 TYR B N 1
ATOM 5441 C CA . TYR B 1 10 ? 140.290 9.294 0.328 1.00 21.74 46 TYR B CA 1
ATOM 5442 C C . TYR B 1 10 ? 140.761 9.839 1.668 1.00 21.51 46 TYR B C 1
ATOM 5443 O O . TYR B 1 10 ? 140.275 9.440 2.729 1.00 21.46 46 TYR B O 1
ATOM 5452 N N . GLN B 1 11 ? 141.705 10.773 1.596 1.00 22.80 47 GLN B N 1
ATOM 5453 C CA . GLN B 1 11 ? 142.083 11.606 2.731 1.00 22.54 47 GLN B CA 1
ATOM 5454 C C . GLN B 1 11 ? 141.247 12.882 2.708 1.00 22.41 47 GLN B C 1
ATOM 5455 O O . GLN B 1 11 ? 141.349 13.673 1.759 1.00 22.36 47 GLN B O 1
ATOM 5461 N N . TRP B 1 12 ? 140.418 13.087 3.735 1.00 20.06 48 TRP B N 1
ATOM 5462 C CA . TRP B 1 12 ? 139.537 14.251 3.780 1.00 19.90 48 TRP B CA 1
ATOM 5463 C C . TRP B 1 12 ? 140.126 15.332 4.670 1.00 19.55 48 TRP B C 1
ATOM 5464 O O . TRP B 1 12 ? 140.642 15.049 5.763 1.00 19.49 48 TRP B O 1
ATOM 5475 N N . ARG B 1 13 ? 140.041 16.576 4.199 1.00 19.54 49 ARG B N 1
ATOM 5476 C CA . ARG B 1 13 ? 140.539 17.712 4.955 1.00 19.20 49 ARG B CA 1
ATOM 5477 C C . ARG B 1 13 ? 139.525 18.849 4.942 1.00 19.00 49 ARG B C 1
ATOM 5478 O O . ARG B 1 13 ? 138.757 19.021 3.988 1.00 19.07 49 ARG B O 1
ATOM 5486 N N . SER B 1 14 ? 139.541 19.632 6.014 1.00 17.90 50 SER B N 1
ATOM 5487 C CA . SER B 1 14 ? 138.703 20.820 6.106 1.00 17.67 50 SER B CA 1
ATOM 5488 C C . SER B 1 14 ? 139.310 21.958 5.308 1.00 17.51 50 SER B C 1
ATOM 5489 O O . SER B 1 14 ? 140.522 22.163 5.335 1.00 17.48 50 SER B O 1
ATOM 5492 N N . VAL B 1 15 ? 138.461 22.703 4.601 1.00 17.50 51 VAL B N 1
ATOM 5493 C CA . VAL B 1 15 ? 138.868 24.002 4.074 1.00 17.34 51 VAL B CA 1
ATOM 5494 C C . VAL B 1 15 ? 138.947 24.977 5.241 1.00 17.11 51 VAL B C 1
ATOM 5495 O O . VAL B 1 15 ? 137.945 25.218 5.923 1.00 17.02 51 VAL B O 1
ATOM 5499 N N . ALA B 1 16 ? 140.123 25.566 5.455 1.00 17.81 52 ALA B N 1
ATOM 5500 C CA . ALA B 1 16 ? 140.373 26.331 6.678 1.00 17.65 52 ALA B CA 1
ATOM 5501 C C . ALA B 1 16 ? 139.575 27.639 6.686 1.00 17.51 52 ALA B C 1
ATOM 5502 O O . ALA B 1 16 ? 139.784 28.509 5.840 1.00 17.48 52 ALA B O 1
ATOM 5504 N N . ILE B 1 17 ? 138.667 27.778 7.652 1.00 17.34 53 ILE B N 1
ATOM 5505 C CA . ILE B 1 17 ? 137.922 29.020 7.849 1.00 17.24 53 ILE B CA 1
ATOM 5506 C C . ILE B 1 17 ? 138.063 29.452 9.301 1.00 17.22 53 ILE B C 1
ATOM 5507 O O . ILE B 1 17 ? 138.450 30.592 9.587 1.00 17.17 53 ILE B O 1
ATOM 5512 N N . GLY B 1 18 ? 137.751 28.542 10.224 1.00 17.41 54 GLY B N 1
ATOM 5513 C CA . GLY B 1 18 ? 137.924 28.783 11.642 1.00 17.41 54 GLY B CA 1
ATOM 5514 C C . GLY B 1 18 ? 136.621 29.105 12.346 1.00 17.42 54 GLY B C 1
ATOM 5515 O O . GLY B 1 18 ? 136.184 30.253 12.350 1.00 17.39 54 GLY B O 1
ATOM 5516 N N . GLY B 1 19 ? 135.993 28.113 12.960 1.00 16.71 55 GLY B N 1
ATOM 5517 C CA . GLY B 1 19 ? 134.691 28.354 13.556 1.00 16.72 55 GLY B CA 1
ATOM 5518 C C . GLY B 1 19 ? 133.673 28.724 12.491 1.00 16.66 55 GLY B C 1
ATOM 5519 O O . GLY B 1 19 ? 133.332 27.885 11.649 1.00 16.63 55 GLY B O 1
ATOM 5520 N N . GLY B 1 20 ? 133.174 29.967 12.529 1.00 16.12 56 GLY B N 1
ATOM 5521 C CA . GLY B 1 20 ? 132.239 30.475 11.542 1.00 16.09 56 GLY B CA 1
ATOM 5522 C C . GLY B 1 20 ? 130.769 30.348 11.896 1.00 16.12 56 GLY B C 1
ATOM 5523 O O . GLY B 1 20 ? 129.938 30.995 11.250 1.00 16.15 56 GLY B O 1
ATOM 5524 N N . GLY B 1 21 ? 130.418 29.542 12.891 1.00 15.62 57 GLY B N 1
ATOM 5525 C CA . GLY B 1 21 ? 129.040 29.400 13.316 1.00 15.62 57 GLY B CA 1
ATOM 5526 C C . GLY B 1 21 ? 128.890 29.627 14.811 1.00 15.73 57 GLY B C 1
ATOM 5527 O O . GLY B 1 21 ? 129.846 29.977 15.501 1.00 15.81 57 GLY B O 1
ATOM 5528 N N . PHE B 1 22 ? 127.666 29.395 15.294 1.00 15.40 58 PHE B N 1
ATOM 5529 C CA . PHE B 1 22 ? 127.298 29.660 16.680 1.00 15.55 58 PHE B CA 1
ATOM 5530 C C . PHE B 1 22 ? 127.655 28.432 17.507 1.00 15.53 58 PHE B C 1
ATOM 5531 O O . PHE B 1 22 ? 127.059 27.367 17.331 1.00 15.45 58 PHE B O 1
ATOM 5539 N N . VAL B 1 23 ? 128.634 28.573 18.402 1.00 15.28 59 VAL B N 1
ATOM 5540 C CA . VAL B 1 23 ? 128.974 27.523 19.351 1.00 15.37 59 VAL B CA 1
ATOM 5541 C C . VAL B 1 23 ? 128.037 27.688 20.548 1.00 15.49 59 VAL B C 1
ATOM 5542 O O . VAL B 1 23 ? 127.978 28.758 21.160 1.00 15.63 59 VAL B O 1
ATOM 5546 N N . THR B 1 24 ? 127.268 26.656 20.859 1.00 15.27 60 THR B N 1
ATOM 5547 C CA . THR B 1 24 ? 126.180 26.827 21.805 1.00 15.37 60 THR B CA 1
ATOM 5548 C C . THR B 1 24 ? 126.480 26.265 23.185 1.00 15.59 60 THR B C 1
ATOM 5549 O O . THR B 1 24 ? 125.621 26.341 24.066 1.00 15.69 60 THR B O 1
ATOM 5553 N N . GLY B 1 25 ? 127.671 25.721 23.401 1.00 15.89 61 GLY B N 1
ATOM 5554 C CA . GLY B 1 25 ? 128.033 25.240 24.718 1.00 16.14 61 GLY B CA 1
ATOM 5555 C C . GLY B 1 25 ? 129.508 24.929 24.806 1.00 16.23 61 GLY B C 1
ATOM 5556 O O . GLY B 1 25 ? 130.108 24.498 23.814 1.00 16.10 61 GLY B O 1
ATOM 5557 N N . VAL B 1 26 ? 130.112 25.176 25.972 1.00 16.61 62 VAL B N 1
ATOM 5558 C CA . VAL B 1 26 ? 131.502 24.813 26.239 1.00 16.68 62 VAL B CA 1
ATOM 5559 C C . VAL B 1 26 ? 131.587 24.191 27.627 1.00 16.97 62 VAL B C 1
ATOM 5560 O O . VAL B 1 26 ? 130.913 24.633 28.562 1.00 17.14 62 VAL B O 1
ATOM 5564 N N . LEU B 1 27 ? 132.445 23.183 27.763 1.00 17.71 63 LEU B N 1
ATOM 5565 C CA . LEU B 1 27 ? 132.495 22.359 28.965 1.00 17.95 63 LEU B CA 1
ATOM 5566 C C . LEU B 1 27 ? 133.929 21.893 29.194 1.00 17.92 63 LEU B C 1
ATOM 5567 O O . LEU B 1 27 ? 134.516 21.256 28.315 1.00 17.79 63 LEU B O 1
ATOM 5572 N N . PHE B 1 28 ? 134.498 22.237 30.349 1.00 19.38 64 PHE B N 1
ATOM 5573 C CA . PHE B 1 28 ? 135.748 21.655 30.823 1.00 19.35 64 PHE B CA 1
ATOM 5574 C C . PHE B 1 28 ? 135.426 20.435 31.672 1.00 19.51 64 PHE B C 1
ATOM 5575 O O . PHE B 1 28 ? 134.364 20.359 32.293 1.00 19.67 64 PHE B O 1
ATOM 5583 N N . HIS B 1 29 ? 136.341 19.474 31.696 1.00 20.57 65 HIS B N 1
ATOM 5584 C CA . HIS B 1 29 ? 136.166 18.350 32.597 1.00 20.69 65 HIS B CA 1
ATOM 5585 C C . HIS B 1 29 ? 136.954 18.589 33.871 1.00 20.74 65 HIS B C 1
ATOM 5586 O O . HIS B 1 29 ? 138.190 18.665 33.820 1.00 20.62 65 HIS B O 1
ATOM 5593 N N . PRO B 1 30 ? 136.297 18.668 35.029 1.00 21.38 66 PRO B N 1
ATOM 5594 C CA . PRO B 1 30 ? 137.022 18.972 36.269 1.00 21.44 66 PRO B CA 1
ATOM 5595 C C . PRO B 1 30 ? 138.019 17.908 36.685 1.00 21.35 66 PRO B C 1
ATOM 5596 O O . PRO B 1 30 ? 138.798 18.160 37.607 1.00 21.35 66 PRO B O 1
ATOM 5600 N N . ALA B 1 31 ? 138.036 16.733 36.060 1.00 22.30 67 ALA B N 1
ATOM 5601 C CA . ALA B 1 31 ? 138.924 15.677 36.529 1.00 22.24 67 ALA B CA 1
ATOM 5602 C C . ALA B 1 31 ? 140.153 15.461 35.660 1.00 22.05 67 ALA B C 1
ATOM 5603 O O . ALA B 1 31 ? 141.015 14.663 36.047 1.00 21.99 67 ALA B O 1
ATOM 5605 N N . GLU B 1 32 ? 140.266 16.122 34.504 1.00 23.22 68 GLU B N 1
ATOM 5606 C CA . GLU B 1 32 ? 141.493 16.045 33.708 1.00 23.04 68 GLU B CA 1
ATOM 5607 C C . GLU B 1 32 ? 141.840 17.407 33.120 1.00 22.96 68 GLU B C 1
ATOM 5608 O O . GLU B 1 32 ? 141.037 17.994 32.392 1.00 22.98 68 GLU B O 1
ATOM 5614 N N . ARG B 1 33 ? 143.046 17.894 33.417 1.00 23.69 69 ARG B N 1
ATOM 5615 C CA . ARG B 1 33 ? 143.501 19.151 32.837 1.00 23.59 69 ARG B CA 1
ATOM 5616 C C . ARG B 1 33 ? 143.597 19.034 31.321 1.00 23.45 69 ARG B C 1
ATOM 5617 O O . ARG B 1 33 ? 144.028 18.009 30.789 1.00 23.40 69 ARG B O 1
ATOM 5625 N N . GLY B 1 34 ? 143.190 20.095 30.623 1.00 21.32 70 GLY B N 1
ATOM 5626 C CA . GLY B 1 34 ? 143.286 20.136 29.186 1.00 21.19 70 GLY B CA 1
ATOM 5627 C C . GLY B 1 34 ? 142.172 19.444 28.435 1.00 21.27 70 GLY B C 1
ATOM 5628 O O . GLY B 1 34 ? 142.152 19.515 27.203 1.00 21.17 70 GLY B O 1
ATOM 5629 N N . LEU B 1 35 ? 141.247 18.774 29.125 1.00 20.32 71 LEU B N 1
ATOM 5630 C CA . LEU B 1 35 ? 140.119 18.111 28.486 1.00 20.40 71 LEU B CA 1
ATOM 5631 C C . LEU B 1 35 ? 138.919 19.050 28.507 1.00 20.46 71 LEU B C 1
ATOM 5632 O O . LEU B 1 35 ? 138.452 19.441 29.586 1.00 20.58 71 LEU B O 1
ATOM 5637 N N . ALA B 1 36 ? 138.426 19.408 27.319 1.00 19.15 72 ALA B N 1
ATOM 5638 C CA . ALA B 1 36 ? 137.234 20.237 27.180 1.00 19.16 72 ALA B CA 1
ATOM 5639 C C . ALA B 1 36 ? 136.439 19.798 25.958 1.00 19.13 72 ALA B C 1
ATOM 5640 O O . ALA B 1 36 ? 136.956 19.115 25.067 1.00 19.09 72 ALA B O 1
ATOM 5642 N N . TYR B 1 37 ? 135.177 20.235 25.915 1.00 17.84 73 TYR B N 1
ATOM 5643 C CA . TYR B 1 37 ? 134.234 19.880 24.862 1.00 17.82 73 TYR B CA 1
ATOM 5644 C C . TYR B 1 37 ? 133.441 21.104 24.415 1.00 17.68 73 TYR B C 1
ATOM 5645 O O . TYR B 1 37 ? 133.215 22.039 25.192 1.00 17.68 73 TYR B O 1
ATOM 5654 N N . ALA B 1 38 ? 132.981 21.069 23.166 1.00 16.63 74 ALA B N 1
ATOM 5655 C CA . ALA B 1 38 ? 132.151 22.129 22.618 1.00 16.44 74 ALA B CA 1
ATOM 5656 C C . ALA B 1 38 ? 130.964 21.534 21.872 1.00 16.44 74 ALA B C 1
ATOM 5657 O O . ALA B 1 38 ? 131.113 20.558 21.130 1.00 16.53 74 ALA B O 1
ATOM 5659 N N . ARG B 1 39 ? 129.785 22.107 22.073 1.00 15.82 75 ARG B N 1
ATOM 5660 C CA . ARG B 1 39 ? 128.619 21.700 21.304 1.00 15.55 75 ARG B CA 1
ATOM 5661 C C . ARG B 1 39 ? 128.218 22.828 20.357 1.00 15.28 75 ARG B C 1
ATOM 5662 O O . ARG B 1 39 ? 128.519 23.993 20.607 1.00 15.29 75 ARG B O 1
ATOM 5670 N N . THR B 1 40 ? 127.541 22.476 19.259 1.00 15.62 76 THR B N 1
ATOM 5671 C CA . THR B 1 40 ? 127.115 23.465 18.266 1.00 15.33 76 THR B CA 1
ATOM 5672 C C . THR B 1 40 ? 125.678 23.194 17.829 1.00 15.21 76 THR B C 1
ATOM 5673 O O . THR B 1 40 ? 125.113 22.126 18.092 1.00 15.37 76 THR B O 1
ATOM 5677 N N . ASP B 1 41 ? 125.088 24.170 17.120 1.00 15.66 77 ASP B N 1
ATOM 5678 C CA . ASP B 1 41 ? 123.678 24.057 16.775 1.00 15.53 77 ASP B CA 1
ATOM 5679 C C . ASP B 1 41 ? 123.442 23.300 15.477 1.00 15.46 77 ASP B C 1
ATOM 5680 O O . ASP B 1 41 ? 122.428 22.611 15.351 1.00 15.44 77 ASP B O 1
ATOM 5685 N N . VAL B 1 42 ? 124.385 23.358 14.543 1.00 15.97 78 VAL B N 1
ATOM 5686 C CA . VAL B 1 42 ? 124.245 22.691 13.255 1.00 15.95 78 VAL B CA 1
ATOM 5687 C C . VAL B 1 42 ? 125.366 21.705 12.979 1.00 16.23 78 VAL B C 1
ATOM 5688 O O . VAL B 1 42 ? 125.278 20.953 11.988 1.00 16.35 78 VAL B O 1
ATOM 5692 N N . GLY B 1 43 ? 126.418 21.684 13.802 1.00 15.42 79 GLY B N 1
ATOM 5693 C CA . GLY B 1 43 ? 127.637 20.984 13.427 1.00 15.67 79 GLY B CA 1
ATOM 5694 C C . GLY B 1 43 ? 128.264 20.046 14.446 1.00 16.05 79 GLY B C 1
ATOM 5695 O O . GLY B 1 43 ? 129.498 19.942 14.532 1.00 16.13 79 GLY B O 1
ATOM 5696 N N . GLY B 1 44 ? 127.428 19.358 15.216 1.00 15.36 80 GLY B N 1
ATOM 5697 C CA . GLY B 1 44 ? 127.907 18.319 16.109 1.00 15.77 80 GLY B CA 1
ATOM 5698 C C . GLY B 1 44 ? 128.696 18.822 17.309 1.00 15.72 80 GLY B C 1
ATOM 5699 O O . GLY B 1 44 ? 128.572 19.962 17.754 1.00 15.53 80 GLY B O 1
ATOM 5700 N N . ALA B 1 45 ? 129.511 17.923 17.844 1.00 15.90 81 ALA B N 1
ATOM 5701 C CA . ALA B 1 45 ? 130.247 18.153 19.075 1.00 16.02 81 ALA B CA 1
ATOM 5702 C C . ALA B 1 45 ? 131.745 17.948 18.847 1.00 16.16 81 ALA B C 1
ATOM 5703 O O . ALA B 1 45 ? 132.167 17.264 17.911 1.00 16.23 81 ALA B O 1
ATOM 5705 N N . TYR B 1 46 ? 132.546 18.539 19.726 1.00 16.77 82 TYR B N 1
ATOM 5706 C CA . TYR B 1 46 ? 133.995 18.497 19.617 1.00 16.89 82 TYR B CA 1
ATOM 5707 C C . TYR B 1 46 ? 134.635 18.178 20.959 1.00 17.28 82 TYR B C 1
ATOM 5708 O O . TYR B 1 46 ? 134.123 18.554 22.012 1.00 17.26 82 TYR B O 1
ATOM 5717 N N . ARG B 1 47 ? 135.793 17.528 20.890 1.00 18.49 83 ARG B N 1
ATOM 5718 C CA . ARG B 1 47 ? 136.693 17.339 22.013 1.00 18.52 83 ARG B CA 1
ATOM 5719 C C . ARG B 1 47 ? 137.978 18.107 21.726 1.00 18.33 83 ARG B C 1
ATOM 5720 O O . ARG B 1 47 ? 138.564 17.956 20.649 1.00 18.26 83 ARG B O 1
ATOM 5728 N N . TRP B 1 48 ? 138.405 18.935 22.673 1.00 19.63 84 TRP B N 1
ATOM 5729 C CA . TRP B 1 48 ? 139.727 19.551 22.595 1.00 19.48 84 TRP B CA 1
ATOM 5730 C C . TRP B 1 48 ? 140.794 18.534 22.999 1.00 19.53 84 TRP B C 1
ATOM 5731 O O . TRP B 1 48 ? 140.731 17.950 24.083 1.00 19.64 84 TRP B O 1
ATOM 5742 N N . ASP B 1 49 ? 141.762 18.317 22.116 1.00 19.54 85 ASP B N 1
ATOM 5743 C CA . ASP B 1 49 ? 142.877 17.405 22.360 1.00 19.58 85 ASP B CA 1
ATOM 5744 C C . ASP B 1 49 ? 144.120 18.245 22.646 1.00 19.43 85 ASP B C 1
ATOM 5745 O O . ASP B 1 49 ? 144.716 18.823 21.735 1.00 19.32 85 ASP B O 1
ATOM 5750 N N . ALA B 1 50 ? 144.499 18.322 23.924 1.00 21.44 86 ALA B N 1
ATOM 5751 C CA . ALA B 1 50 ? 145.661 19.133 24.292 1.00 21.32 86 ALA B CA 1
ATOM 5752 C C . ALA B 1 50 ? 146.930 18.662 23.587 1.00 21.24 86 ALA B C 1
ATOM 5753 O O . ALA B 1 50 ? 147.770 19.489 23.221 1.00 21.10 86 ALA B O 1
ATOM 5755 N N . GLN B 1 51 ? 147.067 17.350 23.355 1.00 21.20 87 GLN B N 1
ATOM 5756 C CA . GLN B 1 51 ? 148.278 16.808 22.740 1.00 21.53 87 GLN B CA 1
ATOM 5757 C C . GLN B 1 51 ? 148.472 17.319 21.320 1.00 21.21 87 GLN B C 1
ATOM 5758 O O . GLN B 1 51 ? 149.606 17.556 20.890 1.00 21.84 87 GLN B O 1
ATOM 5764 N N . ALA B 1 52 ? 147.386 17.465 20.562 1.00 20.14 88 ALA B N 1
ATOM 5765 C CA . ALA B 1 52 ? 147.473 17.956 19.196 1.00 20.06 88 ALA B CA 1
ATOM 5766 C C . ALA B 1 52 ? 147.022 19.404 19.045 1.00 19.94 88 ALA B C 1
ATOM 5767 O O . ALA B 1 52 ? 147.028 19.924 17.922 1.00 19.86 88 ALA B O 1
ATOM 5769 N N . GLN B 1 53 ? 146.629 20.061 20.136 1.00 20.30 89 GLN B N 1
ATOM 5770 C CA . GLN B 1 53 ? 146.199 21.466 20.141 1.00 20.19 89 GLN B CA 1
ATOM 5771 C C . GLN B 1 53 ? 145.119 21.743 19.095 1.00 20.19 89 GLN B C 1
ATOM 5772 O O . GLN B 1 53 ? 145.218 22.672 18.284 1.00 20.07 89 GLN B O 1
ATOM 5778 N N . GLN B 1 54 ? 144.057 20.942 19.128 1.00 19.36 90 GLN B N 1
ATOM 5779 C CA . GLN B 1 54 ? 142.929 21.205 18.241 1.00 19.36 90 GLN B CA 1
ATOM 5780 C C . GLN B 1 54 ? 141.665 20.609 18.832 1.00 19.52 90 GLN B C 1
ATOM 5781 O O . GLN B 1 54 ? 141.710 19.734 19.699 1.00 19.64 90 GLN B O 1
ATOM 5787 N N . TRP B 1 55 ? 140.537 21.132 18.362 1.00 18.43 91 TRP B N 1
ATOM 5788 C CA . TRP B 1 55 ? 139.238 20.502 18.539 1.00 18.56 91 TRP B CA 1
ATOM 5789 C C . TRP B 1 55 ? 139.095 19.349 17.557 1.00 18.69 91 TRP B C 1
ATOM 5790 O O . TRP B 1 55 ? 139.484 19.458 16.393 1.00 18.63 91 TRP B O 1
ATOM 5801 N N . THR B 1 56 ? 138.522 18.244 18.023 1.00 17.92 92 THR B N 1
ATOM 5802 C CA . THR B 1 56 ? 138.360 17.057 17.199 1.00 18.10 92 THR B CA 1
ATOM 5803 C C . THR B 1 56 ? 136.872 16.793 17.076 1.00 18.22 92 THR B C 1
ATOM 5804 O O . THR B 1 56 ? 136.205 16.557 18.087 1.00 18.30 92 THR B O 1
ATOM 5808 N N . ALA B 1 57 ? 136.347 16.856 15.853 1.00 17.36 93 ALA B N 1
ATOM 5809 C CA . ALA B 1 57 ? 134.923 16.613 15.665 1.00 17.02 93 ALA B CA 1
ATOM 5810 C C . ALA B 1 57 ? 134.594 15.179 16.050 1.00 17.24 93 ALA B C 1
ATOM 5811 O O . ALA B 1 57 ? 135.337 14.244 15.727 1.00 17.57 93 ALA B O 1
ATOM 5813 N N . LEU B 1 58 ? 133.471 15.013 16.752 1.00 17.51 94 LEU B N 1
ATOM 5814 C CA . LEU B 1 58 ? 133.103 13.736 17.349 1.00 17.72 94 LEU B CA 1
ATOM 5815 C C . LEU B 1 58 ? 131.914 13.054 16.674 1.00 17.90 94 LEU B C 1
ATOM 5816 O O . LEU B 1 58 ? 131.617 11.901 17.007 1.00 18.03 94 LEU B O 1
ATOM 5821 N N . THR B 1 59 ? 131.226 13.719 15.749 1.00 17.62 95 THR B N 1
ATOM 5822 C CA . THR B 1 59 ? 130.029 13.117 15.181 1.00 17.76 95 THR B CA 1
ATOM 5823 C C . THR B 1 59 ? 130.050 13.099 13.655 1.00 17.82 95 THR B C 1
ATOM 5824 O O . THR B 1 59 ? 128.989 13.031 13.039 1.00 17.86 95 THR B O 1
ATOM 5828 N N . ASP B 1 60 ? 131.234 13.128 13.028 1.00 18.39 96 ASP B N 1
ATOM 5829 C CA . ASP B 1 60 ? 131.289 13.007 11.575 1.00 18.46 96 ASP B CA 1
ATOM 5830 C C . ASP B 1 60 ? 130.851 11.629 11.082 1.00 18.63 96 ASP B C 1
ATOM 5831 O O . ASP B 1 60 ? 130.643 11.457 9.879 1.00 18.70 96 ASP B O 1
ATOM 5836 N N . TRP B 1 61 ? 130.705 10.649 11.977 1.00 18.81 97 TRP B N 1
ATOM 5837 C CA . TRP B 1 61 ? 130.144 9.354 11.614 1.00 18.88 97 TRP B CA 1
ATOM 5838 C C . TRP B 1 61 ? 128.631 9.387 11.378 1.00 18.78 97 TRP B C 1
ATOM 5839 O O . TRP B 1 61 ? 128.079 8.398 10.881 1.00 18.80 97 TRP B O 1
ATOM 5850 N N . LEU B 1 62 ? 127.939 10.468 11.733 1.00 19.06 98 LEU B N 1
ATOM 5851 C CA . LEU B 1 62 ? 126.507 10.527 11.468 1.00 18.89 98 LEU B CA 1
ATOM 5852 C C . LEU B 1 62 ? 126.232 10.442 9.965 1.00 18.87 98 LEU B C 1
ATOM 5853 O O . LEU B 1 62 ? 126.843 11.159 9.169 1.00 18.91 98 LEU B O 1
ATOM 5858 N N . GLY B 1 63 ? 125.312 9.551 9.577 1.00 20.18 99 GLY B N 1
ATOM 5859 C CA . GLY B 1 63 ? 124.994 9.340 8.179 1.00 20.15 99 GLY B CA 1
ATOM 5860 C C . GLY B 1 63 ? 123.835 10.197 7.683 1.00 19.89 99 GLY B C 1
ATOM 5861 O O . GLY B 1 63 ? 123.282 11.035 8.394 1.00 19.68 99 GLY B O 1
ATOM 5862 N N . ALA B 1 64 ? 123.477 9.973 6.412 1.00 20.72 100 ALA B N 1
ATOM 5863 C CA . ALA B 1 64 ? 122.403 10.747 5.793 1.00 20.44 100 ALA B CA 1
ATOM 5864 C C . ALA B 1 64 ? 121.089 10.586 6.543 1.00 20.28 100 ALA B C 1
ATOM 5865 O O . ALA B 1 64 ? 120.306 11.537 6.624 1.00 20.01 100 ALA B O 1
ATOM 5867 N N . ASP B 1 65 ? 120.838 9.403 7.113 1.00 21.15 101 ASP B N 1
ATOM 5868 C CA . ASP B 1 65 ? 119.606 9.177 7.848 1.00 21.06 101 ASP B CA 1
ATOM 5869 C C . ASP B 1 65 ? 119.573 9.920 9.171 1.00 20.92 101 ASP B C 1
ATOM 5870 O O . ASP B 1 65 ? 118.485 10.121 9.714 1.00 20.79 101 ASP B O 1
ATOM 5875 N N . ASP B 1 66 ? 120.724 10.329 9.708 1.00 19.97 102 ASP B N 1
ATOM 5876 C CA . ASP B 1 66 ? 120.779 10.917 11.040 1.00 19.89 102 ASP B CA 1
ATOM 5877 C C . ASP B 1 66 ? 121.257 12.368 11.017 1.00 19.72 102 ASP B C 1
ATOM 5878 O O . ASP B 1 66 ? 121.865 12.843 11.976 1.00 19.77 102 ASP B O 1
ATOM 5883 N N . TRP B 1 67 ? 120.931 13.091 9.943 1.00 19.68 103 TRP B N 1
ATOM 5884 C CA . TRP B 1 67 ? 121.290 14.502 9.815 1.00 19.46 103 TRP B CA 1
ATOM 5885 C C . TRP B 1 67 ? 120.778 15.325 10.990 1.00 19.23 103 TRP B C 1
ATOM 5886 O O . TRP B 1 67 ? 121.396 16.323 11.367 1.00 19.14 103 TRP B O 1
ATOM 5897 N N . ASN B 1 68 ? 119.652 14.931 11.572 1.00 18.14 104 ASN B N 1
ATOM 5898 C CA . ASN B 1 68 ? 119.058 15.679 12.673 1.00 17.93 104 ASN B CA 1
ATOM 5899 C C . ASN B 1 68 ? 119.825 15.522 13.990 1.00 18.14 104 ASN B C 1
ATOM 5900 O O . ASN B 1 68 ? 119.614 16.311 14.919 1.00 18.00 104 ASN B O 1
ATOM 5905 N N . LEU B 1 69 ? 120.698 14.528 14.104 1.00 17.58 105 LEU B N 1
ATOM 5906 C CA . LEU B 1 69 ? 121.505 14.391 15.315 1.00 17.82 105 LEU B CA 1
ATOM 5907 C C . LEU B 1 69 ? 122.751 15.278 15.295 1.00 17.93 105 LEU B C 1
ATOM 5908 O O . LEU B 1 69 ? 123.589 15.171 16.193 1.00 18.20 105 LEU B O 1
ATOM 5913 N N . MET B 1 70 ? 122.904 16.135 14.292 1.00 17.42 106 MET B N 1
ATOM 5914 C CA . MET B 1 70 ? 124.031 17.054 14.289 1.00 17.47 106 MET B CA 1
ATOM 5915 C C . MET B 1 70 ? 123.808 18.234 15.221 1.00 17.16 106 MET B C 1
ATOM 5916 O O . MET B 1 70 ? 124.780 18.877 15.626 1.00 17.18 106 MET B O 1
ATOM 5921 N N . GLY B 1 71 ? 122.556 18.522 15.579 1.00 16.51 107 GLY B N 1
ATOM 5922 C CA . GLY B 1 71 ? 122.279 19.568 16.545 1.00 16.29 107 GLY B CA 1
ATOM 5923 C C . GLY B 1 71 ? 122.396 19.043 17.956 1.00 16.58 107 GLY B C 1
ATOM 5924 O O . GLY B 1 71 ? 121.661 18.128 18.338 1.00 16.69 107 GLY B O 1
ATOM 5925 N N . ILE B 1 72 ? 123.303 19.618 18.742 1.00 15.30 108 ILE B N 1
ATOM 5926 C CA . ILE B 1 72 ? 123.577 19.155 20.095 1.00 15.50 108 ILE B CA 1
ATOM 5927 C C . ILE B 1 72 ? 122.908 20.135 21.055 1.00 15.42 108 ILE B C 1
ATOM 5928 O O . ILE B 1 72 ? 123.432 21.219 21.343 1.00 15.38 108 ILE B O 1
ATOM 5933 N N . ASP B 1 73 ? 121.731 19.743 21.547 1.00 15.92 109 ASP B N 1
ATOM 5934 C CA . ASP B 1 73 ? 120.911 20.612 22.385 1.00 15.73 109 ASP B CA 1
ATOM 5935 C C . ASP B 1 73 ? 121.430 20.709 23.806 1.00 16.00 109 ASP B C 1
ATOM 5936 O O . ASP B 1 73 ? 120.998 21.594 24.559 1.00 15.90 109 ASP B O 1
ATOM 5941 N N . ALA B 1 74 ? 122.341 19.821 24.193 1.00 15.48 110 ALA B N 1
ATOM 5942 C CA . ALA B 1 74 ? 122.887 19.797 25.540 1.00 15.80 110 ALA B CA 1
ATOM 5943 C C . ALA B 1 74 ? 124.015 18.774 25.568 1.00 16.23 110 ALA B C 1
ATOM 5944 O O . ALA B 1 74 ? 124.045 17.848 24.754 1.00 16.28 110 ALA B O 1
ATOM 5946 N N . PHE B 1 75 ? 124.933 18.941 26.519 1.00 16.54 111 PHE B N 1
ATOM 5947 C CA . PHE B 1 75 ? 125.928 17.905 26.770 1.00 16.73 111 PHE B CA 1
ATOM 5948 C C . PHE B 1 75 ? 126.378 17.961 28.221 1.00 16.83 111 PHE B C 1
ATOM 5949 O O . PHE B 1 75 ? 126.121 18.931 28.935 1.00 16.87 111 PHE B O 1
ATOM 5957 N N . ALA B 1 76 ? 127.040 16.892 28.649 1.00 16.99 112 ALA B N 1
ATOM 5958 C CA . ALA B 1 76 ? 127.424 16.725 30.041 1.00 17.07 112 ALA B CA 1
ATOM 5959 C C . ALA B 1 76 ? 128.559 15.713 30.153 1.00 17.16 112 ALA B C 1
ATOM 5960 O O . ALA B 1 76 ? 128.665 14.783 29.346 1.00 17.23 112 ALA B O 1
ATOM 5962 N N . VAL B 1 77 ? 129.393 15.890 31.177 1.00 17.87 113 VAL B N 1
ATOM 5963 C CA . VAL B 1 77 ? 130.393 14.893 31.541 1.00 18.35 113 VAL B CA 1
ATOM 5964 C C . VAL B 1 77 ? 130.101 14.388 32.940 1.00 18.64 113 VAL B C 1
ATOM 5965 O O . VAL B 1 77 ? 129.324 14.971 33.705 1.00 18.48 113 VAL B O 1
ATOM 5969 N N . ASP B 1 78 ? 130.751 13.274 33.268 1.00 19.94 114 ASP B N 1
ATOM 5970 C CA . ASP B 1 78 ? 130.657 12.713 34.599 1.00 20.00 114 ASP B CA 1
ATOM 5971 C C . ASP B 1 78 ? 131.862 13.232 35.373 1.00 19.98 114 ASP B C 1
ATOM 5972 O O . ASP B 1 78 ? 132.994 12.880 35.026 1.00 19.91 114 ASP B O 1
ATOM 5977 N N . PRO B 1 79 ? 131.679 14.084 36.394 1.00 20.67 115 PRO B N 1
ATOM 5978 C CA . PRO B 1 79 ? 132.846 14.592 37.150 1.00 20.68 115 PRO B CA 1
ATOM 5979 C C . PRO B 1 79 ? 133.707 13.496 37.744 1.00 20.63 115 PRO B C 1
ATOM 5980 O O . PRO B 1 79 ? 134.925 13.681 37.899 1.00 20.57 115 PRO B O 1
ATOM 5984 N N . ALA B 1 80 ? 133.115 12.359 38.089 1.00 20.94 116 ALA B N 1
ATOM 5985 C CA . ALA B 1 80 ? 133.843 11.269 38.721 1.00 20.92 116 ALA B CA 1
ATOM 5986 C C . ALA B 1 80 ? 134.475 10.306 37.722 1.00 20.83 116 ALA B C 1
ATOM 5987 O O . ALA B 1 80 ? 135.159 9.368 38.143 1.00 20.81 116 ALA B O 1
ATOM 5989 N N . ASP B 1 81 ? 134.291 10.518 36.413 1.00 21.42 117 ASP B N 1
ATOM 5990 C CA . ASP B 1 81 ? 134.841 9.601 35.404 1.00 21.35 117 ASP B CA 1
ATOM 5991 C C . ASP B 1 81 ? 135.168 10.405 34.148 1.00 21.29 117 ASP B C 1
ATOM 5992 O O . ASP B 1 81 ? 134.271 10.703 33.357 1.00 21.33 117 ASP B O 1
ATOM 5997 N N . ALA B 1 82 ? 136.455 10.715 33.950 1.00 21.20 118 ALA B N 1
ATOM 5998 C CA . ALA B 1 82 ? 136.867 11.535 32.808 1.00 21.12 118 ALA B CA 1
ATOM 5999 C C . ALA B 1 82 ? 136.664 10.849 31.466 1.00 21.11 118 ALA B C 1
ATOM 6000 O O . ALA B 1 82 ? 136.817 11.509 30.433 1.00 21.06 118 ALA B O 1
ATOM 6002 N N . ASP B 1 83 ? 136.353 9.550 31.445 1.00 21.52 119 ASP B N 1
ATOM 6003 C CA . ASP B 1 83 ? 136.074 8.877 30.180 1.00 21.54 119 ASP B CA 1
ATOM 6004 C C . ASP B 1 83 ? 134.666 9.134 29.653 1.00 21.62 119 ASP B C 1
ATOM 6005 O O . ASP B 1 83 ? 134.449 8.991 28.447 1.00 21.63 119 ASP B O 1
ATOM 6010 N N . ALA B 1 84 ? 133.711 9.498 30.511 1.00 20.23 120 ALA B N 1
ATOM 6011 C CA . ALA B 1 84 ? 132.309 9.558 30.108 1.00 20.29 120 ALA B CA 1
ATOM 6012 C C . ALA B 1 84 ? 131.981 10.876 29.404 1.00 20.26 120 ALA B C 1
ATOM 6013 O O . ALA B 1 84 ? 132.429 11.945 29.828 1.00 20.22 120 ALA B O 1
ATOM 6015 N N . LEU B 1 85 ? 131.186 10.791 28.331 1.00 18.95 121 LEU B N 1
ATOM 6016 C CA . LEU B 1 85 ? 130.648 11.954 27.625 1.00 18.92 121 LEU B CA 1
ATOM 6017 C C . LEU B 1 85 ? 129.221 11.657 27.169 1.00 18.94 121 LEU B C 1
ATOM 6018 O O . LEU B 1 85 ? 128.968 10.601 26.579 1.00 18.97 121 LEU B O 1
ATOM 6023 N N . TYR B 1 86 ? 128.295 12.587 27.421 1.00 18.29 122 TYR B N 1
ATOM 6024 C CA . TYR B 1 86 ? 126.898 12.432 27.013 1.00 18.26 122 TYR B CA 1
ATOM 6025 C C . TYR B 1 86 ? 126.441 13.628 26.189 1.00 18.20 122 TYR B C 1
ATOM 6026 O O . TYR B 1 86 ? 126.640 14.776 26.591 1.00 18.20 122 TYR B O 1
ATOM 6035 N N . LEU B 1 87 ? 125.808 13.361 25.056 1.00 17.52 123 LEU B N 1
ATOM 6036 C CA . LEU B 1 87 ? 125.279 14.402 24.181 1.00 17.43 123 LEU B CA 1
ATOM 6037 C C . LEU B 1 87 ? 123.776 14.213 24.052 1.00 17.24 123 LEU B C 1
ATOM 6038 O O . LEU B 1 87 ? 123.313 13.086 23.856 1.00 17.22 123 LEU B O 1
ATOM 6043 N N . ALA B 1 88 ? 123.016 15.304 24.181 1.00 16.72 124 ALA B N 1
ATOM 6044 C CA . ALA B 1 88 ? 121.595 15.307 23.820 1.00 16.44 124 ALA B CA 1
ATOM 6045 C C . ALA B 1 88 ? 121.487 15.864 22.410 1.00 16.24 124 ALA B C 1
ATOM 6046 O O . ALA B 1 88 ? 121.617 17.077 22.211 1.00 16.08 124 ALA B O 1
ATOM 6048 N N . ALA B 1 89 ? 121.240 14.982 21.441 1.00 16.57 125 ALA B N 1
ATOM 6049 C CA . ALA B 1 89 ? 121.289 15.311 20.022 1.00 16.37 125 ALA B CA 1
ATOM 6050 C C . ALA B 1 89 ? 119.881 15.385 19.427 1.00 16.26 125 ALA B C 1
ATOM 6051 O O . ALA B 1 89 ? 119.017 14.561 19.737 1.00 16.42 125 ALA B O 1
ATOM 6053 N N . GLY B 1 90 ? 119.657 16.370 18.556 1.00 16.98 126 GLY B N 1
ATOM 6054 C CA . GLY B 1 90 ? 118.326 16.616 18.019 1.00 16.69 126 GLY B CA 1
ATOM 6055 C C . GLY B 1 90 ? 118.165 18.081 17.693 1.00 16.39 126 GLY B C 1
ATOM 6056 O O . GLY B 1 90 ? 118.261 18.931 18.588 1.00 16.33 126 GLY B O 1
ATOM 6057 N N . THR B 1 91 ? 117.937 18.389 16.415 1.00 17.08 127 THR B N 1
ATOM 6058 C CA . THR B 1 91 ? 118.093 19.737 15.883 1.00 16.84 127 THR B CA 1
ATOM 6059 C C . THR B 1 91 ? 116.782 20.516 15.815 1.00 16.67 127 THR B C 1
ATOM 6060 O O . THR B 1 91 ? 116.746 21.697 16.166 1.00 16.61 127 THR B O 1
ATOM 6064 N N . TYR B 1 92 ? 115.719 19.894 15.319 1.00 17.51 128 TYR B N 1
ATOM 6065 C CA . TYR B 1 92 ? 114.439 20.559 15.110 1.00 17.45 128 TYR B CA 1
ATOM 6066 C C . TYR B 1 92 ? 113.322 19.720 15.702 1.00 17.55 128 TYR B C 1
ATOM 6067 O O . TYR B 1 92 ? 113.487 18.523 15.948 1.00 17.68 128 TYR B O 1
ATOM 6076 N N . MET B 1 93 ? 112.168 20.370 15.906 1.00 18.01 129 MET B N 1
ATOM 6077 C CA . MET B 1 93 ? 110.998 19.730 16.496 1.00 18.13 129 MET B CA 1
ATOM 6078 C C . MET B 1 93 ? 109.809 19.659 15.542 1.00 18.19 129 MET B C 1
ATOM 6079 O O . MET B 1 93 ? 108.735 19.217 15.952 1.00 18.30 129 MET B O 1
ATOM 6084 N N . HIS B 1 94 ? 109.975 20.051 14.285 1.00 20.79 130 HIS B N 1
ATOM 6085 C CA . HIS B 1 94 ? 108.887 19.995 13.320 1.00 20.89 130 HIS B CA 1
ATOM 6086 C C . HIS B 1 94 ? 108.732 18.572 12.779 1.00 20.99 130 HIS B C 1
ATOM 6087 O O . HIS B 1 94 ? 109.454 17.645 13.156 1.00 21.01 130 HIS B O 1
ATOM 6094 N N . GLU B 1 95 ? 107.770 18.395 11.875 1.00 23.49 131 GLU B N 1
ATOM 6095 C CA . GLU B 1 95 ? 107.316 17.046 11.550 1.00 23.67 131 GLU B CA 1
ATOM 6096 C C . GLU B 1 95 ? 108.369 16.259 10.784 1.00 23.71 131 GLU B C 1
ATOM 6097 O O . GLU B 1 95 ? 108.464 15.037 10.946 1.00 23.88 131 GLU B O 1
ATOM 6103 N N . ARG B 1 96 ? 109.171 16.931 9.964 1.00 23.63 132 ARG B N 1
ATOM 6104 C CA . ARG B 1 96 ? 110.153 16.244 9.139 1.00 23.68 132 ARG B CA 1
ATOM 6105 C C . ARG B 1 96 ? 111.384 15.794 9.909 1.00 23.63 132 ARG B C 1
ATOM 6106 O O . ARG B 1 96 ? 112.135 14.955 9.398 1.00 23.73 132 ARG B O 1
ATOM 6114 N N . ALA B 1 97 ? 111.625 16.333 11.103 1.00 20.56 133 ALA B N 1
ATOM 6115 C CA . ALA B 1 97 ? 112.782 15.941 11.894 1.00 20.56 133 ALA B CA 1
ATOM 6116 C C . ALA B 1 97 ? 112.416 14.806 12.843 1.00 20.76 133 ALA B C 1
ATOM 6117 O O . ALA B 1 97 ? 111.315 14.765 13.386 1.00 20.79 133 ALA B O 1
ATOM 6119 N N . GLY B 1 98 ? 113.348 13.886 13.041 1.00 19.04 134 GLY B N 1
ATOM 6120 C CA . GLY B 1 98 ? 113.090 12.723 13.862 1.00 19.28 134 GLY B CA 1
ATOM 6121 C C . GLY B 1 98 ? 113.232 13.006 15.338 1.00 19.23 134 GLY B C 1
ATOM 6122 O O . GLY B 1 98 ? 113.525 14.122 15.774 1.00 19.04 134 GLY B O 1
ATOM 6123 N N . ASN B 1 99 ? 112.993 11.957 16.121 1.00 18.55 135 ASN B N 1
ATOM 6124 C CA . ASN B 1 99 ? 113.137 12.029 17.562 1.00 18.57 135 ASN B CA 1
ATOM 6125 C C . ASN B 1 99 ? 114.596 12.239 17.945 1.00 18.60 135 ASN B C 1
ATOM 6126 O O . ASN B 1 99 ? 115.514 11.940 17.186 1.00 18.68 135 ASN B O 1
ATOM 6131 N N . ALA B 1 100 ? 114.792 12.763 19.147 1.00 17.74 136 ALA B N 1
ATOM 6132 C CA . ALA B 1 100 ? 116.111 13.058 19.667 1.00 17.81 136 ALA B CA 1
ATOM 6133 C C . ALA B 1 100 ? 116.722 11.806 20.298 1.00 18.10 136 ALA B C 1
ATOM 6134 O O . ALA B 1 100 ? 116.063 10.777 20.466 1.00 18.22 136 ALA B O 1
ATOM 6136 N N . ALA B 1 101 ? 117.999 11.904 20.664 1.00 17.92 137 ALA B N 1
ATOM 6137 C CA . ALA B 1 101 ? 118.697 10.751 21.220 1.00 18.18 137 ALA B CA 1
ATOM 6138 C C . ALA B 1 101 ? 119.751 11.214 22.209 1.00 18.29 137 ALA B C 1
ATOM 6139 O O . ALA B 1 101 ? 120.289 12.319 22.094 1.00 18.24 137 ALA B O 1
ATOM 6141 N N . VAL B 1 102 ? 120.050 10.358 23.181 1.00 18.66 138 VAL B N 1
ATOM 6142 C CA . VAL B 1 102 ? 121.209 10.550 24.033 1.00 18.80 138 VAL B CA 1
ATOM 6143 C C . VAL B 1 102 ? 122.323 9.679 23.480 1.00 18.96 138 VAL B C 1
ATOM 6144 O O . VAL B 1 102 ? 122.187 8.451 23.415 1.00 19.03 138 VAL B O 1
ATOM 6148 N N . LEU B 1 103 ? 123.413 10.315 23.070 1.00 18.73 139 LEU B N 1
ATOM 6149 C CA . LEU B 1 103 ? 124.622 9.625 22.648 1.00 18.87 139 LEU B CA 1
ATOM 6150 C C . LEU B 1 103 ? 125.560 9.564 23.852 1.00 18.95 139 LEU B C 1
ATOM 6151 O O . LEU B 1 103 ? 125.944 10.606 24.399 1.00 18.94 139 LEU B O 1
ATOM 6156 N N . ARG B 1 104 ? 125.880 8.350 24.302 1.00 20.18 140 ARG B N 1
ATOM 6157 C CA . ARG B 1 104 ? 126.789 8.160 25.425 1.00 20.23 140 ARG B CA 1
ATOM 6158 C C . ARG B 1 104 ? 128.106 7.557 24.945 1.00 20.28 140 ARG B C 1
ATOM 6159 O O . ARG B 1 104 ? 128.126 6.657 24.091 1.00 20.30 140 ARG B O 1
ATOM 6167 N N . SER B 1 105 ? 129.206 8.084 25.477 1.00 20.39 141 SER B N 1
ATOM 6168 C CA . SER B 1 105 ? 130.542 7.560 25.211 1.00 20.40 141 SER B CA 1
ATOM 6169 C C . SER B 1 105 ? 131.246 7.300 26.527 1.00 20.39 141 SER B C 1
ATOM 6170 O O . SER B 1 105 ? 131.080 8.057 27.485 1.00 20.37 141 SER B O 1
ATOM 6173 N N . PHE B 1 106 ? 132.049 6.241 26.565 1.00 21.06 142 PHE B N 1
ATOM 6174 C CA . PHE B 1 106 ? 132.904 5.980 27.717 1.00 21.03 142 PHE B CA 1
ATOM 6175 C C . PHE B 1 106 ? 134.364 5.885 27.291 1.00 20.96 142 PHE B C 1
ATOM 6176 O O . PHE B 1 106 ? 135.172 5.222 27.931 1.00 20.93 142 PHE B O 1
ATOM 6184 N N . ASN B 1 107 ? 134.699 6.566 26.203 1.00 21.43 143 ASN B N 1
ATOM 6185 C CA . ASN B 1 107 ? 136.079 6.753 25.770 1.00 21.34 143 ASN B CA 1
ATOM 6186 C C . ASN B 1 107 ? 136.229 8.147 25.166 1.00 21.28 143 ASN B C 1
ATOM 6187 O O . ASN B 1 107 ? 136.795 8.325 24.086 1.00 21.23 143 ASN B O 1
ATOM 6192 N N . ARG B 1 108 ? 135.683 9.150 25.867 1.00 21.58 144 ARG B N 1
ATOM 6193 C CA . ARG B 1 108 ? 135.812 10.567 25.508 1.00 21.49 144 ARG B CA 1
ATOM 6194 C C . ARG B 1 108 ? 135.325 10.867 24.083 1.00 21.50 144 ARG B C 1
ATOM 6195 O O . ARG B 1 108 ? 135.844 11.759 23.404 1.00 21.39 144 ARG B O 1
ATOM 6203 N N . GLY B 1 109 ? 134.307 10.148 23.618 1.00 20.62 145 GLY B N 1
ATOM 6204 C CA . GLY B 1 109 ? 133.723 10.463 22.332 1.00 20.65 145 GLY B CA 1
ATOM 6205 C C . GLY B 1 109 ? 134.294 9.728 21.136 1.00 20.67 145 GLY B C 1
ATOM 6206 O O . GLY B 1 109 ? 133.826 9.973 20.011 1.00 20.69 145 GLY B O 1
ATOM 6207 N N . ARG B 1 110 ? 135.276 8.833 21.329 1.00 21.87 146 ARG B N 1
ATOM 6208 C CA . ARG B 1 110 ? 135.776 8.039 20.201 1.00 21.91 146 ARG B CA 1
ATOM 6209 C C . ARG B 1 110 ? 134.671 7.166 19.612 1.00 22.04 146 ARG B C 1
ATOM 6210 O O . ARG B 1 110 ? 134.523 7.078 18.387 1.00 22.08 146 ARG B O 1
ATOM 6218 N N . THR B 1 111 ? 133.889 6.499 20.473 1.00 21.10 147 THR B N 1
ATOM 6219 C CA . THR B 1 111 ? 132.731 5.727 20.045 1.00 21.17 147 THR B CA 1
ATOM 6220 C C . THR B 1 111 ? 131.511 6.110 20.873 1.00 21.17 147 THR B C 1
ATOM 6221 O O . THR B 1 111 ? 131.631 6.550 22.021 1.00 21.13 147 THR B O 1
ATOM 6225 N N . PHE B 1 112 ? 130.333 5.920 20.288 1.00 20.41 148 PHE B N 1
ATOM 6226 C CA . PHE B 1 112 ? 129.081 6.221 20.966 1.00 20.39 148 PHE B CA 1
ATOM 6227 C C . PHE B 1 112 ? 128.140 5.026 20.942 1.00 20.42 148 PHE B C 1
ATOM 6228 O O . PHE B 1 112 ? 128.193 4.185 20.042 1.00 20.46 148 PHE B O 1
ATOM 6236 N N . GLU B 1 113 ? 127.284 4.967 21.958 1.00 21.57 149 GLU B N 1
ATOM 6237 C CA . GLU B 1 113 ? 126.056 4.194 21.939 1.00 21.56 149 GLU B CA 1
ATOM 6238 C C . GLU B 1 113 ? 124.887 5.171 22.039 1.00 21.48 149 GLU B C 1
ATOM 6239 O O . GLU B 1 113 ? 125.015 6.260 22.603 1.00 21.45 149 GLU B O 1
ATOM 6245 N N . ARG B 1 114 ? 123.739 4.773 21.494 1.00 21.02 150 ARG B N 1
ATOM 6246 C CA . ARG B 1 114 ? 122.638 5.687 21.215 1.00 20.91 150 ARG B CA 1
ATOM 6247 C C . ARG B 1 114 ? 121.368 5.221 21.918 1.00 20.87 150 ARG B C 1
ATOM 6248 O O . ARG B 1 114 ? 120.910 4.094 21.703 1.00 20.93 150 ARG B O 1
ATOM 6256 N N . ALA B 1 115 ? 120.807 6.077 22.761 1.00 19.96 151 ALA B N 1
ATOM 6257 C CA . ALA B 1 115 ? 119.517 5.820 23.397 1.00 19.93 151 ALA B CA 1
ATOM 6258 C C . ALA B 1 115 ? 118.483 6.741 22.760 1.00 19.77 151 ALA B C 1
ATOM 6259 O O . ALA B 1 115 ? 118.585 7.968 22.870 1.00 19.64 151 ALA B O 1
ATOM 6261 N N . ASP B 1 116 ? 117.509 6.159 22.071 1.00 20.44 152 ASP B N 1
ATOM 6262 C CA . ASP B 1 116 ? 116.505 6.963 21.385 1.00 20.28 152 ASP B CA 1
ATOM 6263 C C . ASP B 1 116 ? 115.451 7.464 22.365 1.00 20.19 152 ASP B C 1
ATOM 6264 O O . ASP B 1 116 ? 115.051 6.752 23.290 1.00 20.30 152 ASP B O 1
ATOM 6269 N N . LEU B 1 117 ? 115.007 8.715 22.160 1.00 18.80 153 LEU B N 1
ATOM 6270 C CA . LEU B 1 117 ? 114.036 9.308 23.071 1.00 18.71 153 LEU B CA 1
ATOM 6271 C C . LEU B 1 117 ? 112.694 9.487 22.372 1.00 18.62 153 LEU B C 1
ATOM 6272 O O . LEU B 1 117 ? 112.649 9.658 21.152 1.00 18.55 153 LEU B O 1
ATOM 6277 N N . PRO B 1 118 ? 111.589 9.496 23.101 1.00 18.63 154 PRO B N 1
ATOM 6278 C CA . PRO B 1 118 ? 110.289 9.649 22.432 1.00 18.59 154 PRO B CA 1
ATOM 6279 C C . PRO B 1 118 ? 109.861 11.101 22.199 1.00 18.31 154 PRO B C 1
ATOM 6280 O O . PRO B 1 118 ? 108.680 11.361 21.977 1.00 18.29 154 PRO B O 1
ATOM 6284 N N . PHE B 1 119 ? 110.779 12.060 22.256 1.00 18.12 155 PHE B N 1
ATOM 6285 C CA . PHE B 1 119 ? 110.455 13.459 21.994 1.00 17.87 155 PHE B CA 1
ATOM 6286 C C . PHE B 1 119 ? 111.571 14.043 21.144 1.00 17.74 155 PHE B C 1
ATOM 6287 O O . PHE B 1 119 ? 112.613 13.416 20.954 1.00 17.85 155 PHE B O 1
ATOM 6295 N N . LYS B 1 120 ? 111.356 15.260 20.652 1.00 17.84 156 LYS B N 1
ATOM 6296 C CA . LYS B 1 120 ? 112.324 15.946 19.809 1.00 17.70 156 LYS B CA 1
ATOM 6297 C C . LYS B 1 120 ? 113.021 17.058 20.591 1.00 17.59 156 LYS B C 1
ATOM 6298 O O . LYS B 1 120 ? 112.520 17.539 21.610 1.00 17.59 156 LYS B O 1
ATOM 6304 N N . LEU B 1 121 ? 114.203 17.454 20.127 1.00 16.54 157 LEU B N 1
ATOM 6305 C CA . LEU B 1 121 ? 114.946 18.525 20.780 1.00 16.50 157 LEU B CA 1
ATOM 6306 C C . LEU B 1 121 ? 115.203 19.670 19.806 1.00 16.30 157 LEU B C 1
ATOM 6307 O O . LEU B 1 121 ? 114.968 19.558 18.602 1.00 16.23 157 LEU B O 1
ATOM 6312 N N . GLY B 1 122 ? 115.678 20.791 20.352 1.00 16.02 158 GLY B N 1
ATOM 6313 C CA . GLY B 1 122 ? 115.773 22.022 19.592 1.00 15.90 158 GLY B CA 1
ATOM 6314 C C . GLY B 1 122 ? 117.186 22.523 19.356 1.00 15.90 158 GLY B C 1
ATOM 6315 O O . GLY B 1 122 ? 117.456 23.710 19.543 1.00 15.92 158 GLY B O 1
ATOM 6316 N N . GLY B 1 123 ? 118.076 21.634 18.896 1.00 15.62 159 GLY B N 1
ATOM 6317 C CA . GLY B 1 123 ? 119.493 21.975 18.771 1.00 15.68 159 GLY B CA 1
ATOM 6318 C C . GLY B 1 123 ? 119.790 23.212 17.936 1.00 15.53 159 GLY B C 1
ATOM 6319 O O . GLY B 1 123 ? 120.740 23.945 18.225 1.00 15.59 159 GLY B O 1
ATOM 6320 N N . ASN B 1 124 ? 119.007 23.457 16.886 1.00 15.85 160 ASN B N 1
ATOM 6321 C CA . ASN B 1 124 ? 119.114 24.687 16.111 1.00 15.82 160 ASN B CA 1
ATOM 6322 C C . ASN B 1 124 ? 117.823 25.500 16.196 1.00 15.93 160 ASN B C 1
ATOM 6323 O O . ASN B 1 124 ? 117.361 26.077 15.211 1.00 15.98 160 ASN B O 1
ATOM 6328 N N . GLN B 1 125 ? 117.246 25.591 17.393 1.00 16.09 161 GLN B N 1
ATOM 6329 C CA . GLN B 1 125 ? 116.047 26.382 17.621 1.00 16.30 161 GLN B CA 1
ATOM 6330 C C . GLN B 1 125 ? 116.279 27.364 18.771 1.00 16.56 161 GLN B C 1
ATOM 6331 O O . GLN B 1 125 ? 117.359 27.420 19.360 1.00 16.53 161 GLN B O 1
ATOM 6337 N N . LEU B 1 126 ? 115.258 28.166 19.066 1.00 15.89 162 LEU B N 1
ATOM 6338 C CA . LEU B 1 126 ? 115.315 29.078 20.205 1.00 16.20 162 LEU B CA 1
ATOM 6339 C C . LEU B 1 126 ? 115.674 28.334 21.482 1.00 16.04 162 LEU B C 1
ATOM 6340 O O . LEU B 1 126 ? 115.250 27.196 21.691 1.00 15.82 162 LEU B O 1
ATOM 6345 N N . GLY B 1 127 ? 116.441 28.997 22.352 1.00 16.16 163 GLY B N 1
ATOM 6346 C CA . GLY B 1 127 ? 116.899 28.389 23.591 1.00 16.09 163 GLY B CA 1
ATOM 6347 C C . GLY B 1 127 ? 118.071 27.438 23.460 1.00 15.86 163 GLY B C 1
ATOM 6348 O O . GLY B 1 127 ? 118.456 26.809 24.457 1.00 15.88 163 GLY B O 1
ATOM 6349 N N . ARG B 1 128 ? 118.671 27.323 22.274 1.00 15.95 164 ARG B N 1
ATOM 6350 C CA . ARG B 1 128 ? 119.700 26.304 22.094 1.00 15.81 164 ARG B CA 1
ATOM 6351 C C . ARG B 1 128 ? 120.965 26.594 22.891 1.00 15.98 164 ARG B C 1
ATOM 6352 O O . ARG B 1 128 ? 121.691 25.655 23.240 1.00 16.00 164 ARG B O 1
ATOM 6360 N N . ALA B 1 129 ? 121.255 27.867 23.173 1.00 15.67 165 ALA B N 1
ATOM 6361 C CA . ALA B 1 129 ? 122.397 28.233 23.999 1.00 15.86 165 ALA B CA 1
ATOM 6362 C C . ALA B 1 129 ? 122.070 28.333 25.488 1.00 16.07 165 ALA B C 1
ATOM 6363 O O . ALA B 1 129 ? 122.983 28.595 26.278 1.00 16.27 165 ALA B O 1
ATOM 6365 N N . ASN B 1 130 ? 120.808 28.177 25.890 1.00 15.42 166 ASN B N 1
ATOM 6366 C CA . ASN B 1 130 ? 120.529 27.883 27.287 1.00 15.59 166 ASN B CA 1
ATOM 6367 C C . ASN B 1 130 ? 121.139 26.532 27.638 1.00 15.57 166 ASN B C 1
ATOM 6368 O O . ASN B 1 130 ? 121.128 25.608 26.825 1.00 15.39 166 ASN B O 1
ATOM 6373 N N . GLY B 1 131 ? 121.601 26.383 28.880 1.00 15.31 167 GLY B N 1
ATOM 6374 C CA . GLY B 1 131 ? 122.158 25.099 29.283 1.00 15.43 167 GLY B CA 1
ATOM 6375 C C . GLY B 1 131 ? 122.557 25.090 30.745 1.00 15.75 167 GLY B C 1
ATOM 6376 O O . GLY B 1 131 ? 122.601 26.131 31.408 1.00 15.88 167 GLY B O 1
ATOM 6377 N N . GLU B 1 132 ? 122.857 23.884 31.237 1.00 16.11 168 GLU B N 1
ATOM 6378 C CA . GLU B 1 132 ? 122.753 22.658 30.430 1.00 16.04 168 GLU B CA 1
ATOM 6379 C C . GLU B 1 132 ? 121.529 21.826 30.817 1.00 15.96 168 GLU B C 1
ATOM 6380 O O . GLU B 1 132 ? 121.295 21.576 31.986 1.00 16.11 168 GLU B O 1
ATOM 6386 N N . ARG B 1 133 ? 120.753 21.414 29.809 1.00 16.47 169 ARG B N 1
ATOM 6387 C CA . ARG B 1 133 ? 119.559 20.600 30.020 1.00 16.35 169 ARG B CA 1
ATOM 6388 C C . ARG B 1 133 ? 119.884 19.159 30.375 1.00 16.58 169 ARG B C 1
ATOM 6389 O O . ARG B 1 133 ? 119.007 18.449 30.872 1.00 16.53 169 ARG B O 1
ATOM 6397 N N . LEU B 1 134 ? 121.102 18.708 30.111 1.00 16.38 170 LEU B N 1
ATOM 6398 C CA . LEU B 1 134 ? 121.529 17.354 30.419 1.00 16.56 170 LEU B CA 1
ATOM 6399 C C . LEU B 1 134 ? 122.547 17.410 31.550 1.00 16.82 170 LEU B C 1
ATOM 6400 O O . LEU B 1 134 ? 123.420 18.276 31.553 1.00 16.96 170 LEU B O 1
ATOM 6405 N N . ALA B 1 135 ? 122.422 16.514 32.525 1.00 17.59 171 ALA B N 1
ATOM 6406 C CA . ALA B 1 135 ? 123.294 16.592 33.690 1.00 17.77 171 ALA B CA 1
ATOM 6407 C C . ALA B 1 135 ? 123.517 15.207 34.273 1.00 17.80 171 ALA B C 1
ATOM 6408 O O . ALA B 1 135 ? 122.596 14.384 34.318 1.00 17.72 171 ALA B O 1
ATOM 6410 N N . VAL B 1 136 ? 124.750 14.965 34.723 1.00 18.24 172 VAL B N 1
ATOM 6411 C CA . VAL B 1 136 ? 125.127 13.747 35.436 1.00 18.29 172 VAL B CA 1
ATOM 6412 C C . VAL B 1 136 ? 125.085 14.032 36.934 1.00 18.37 172 VAL B C 1
ATOM 6413 O O . VAL B 1 136 ? 125.586 15.068 37.389 1.00 18.44 172 VAL B O 1
ATOM 6417 N N . ASP B 1 137 ? 124.494 13.118 37.701 1.00 19.59 173 ASP B N 1
ATOM 6418 C CA . ASP B 1 137 ? 124.523 13.204 39.161 1.00 19.66 173 ASP B CA 1
ATOM 6419 C C . ASP B 1 137 ? 125.975 13.179 39.640 1.00 19.73 173 ASP B C 1
ATOM 6420 O O . ASP B 1 137 ? 126.707 12.227 39.320 1.00 19.71 173 ASP B O 1
ATOM 6425 N N . PRO B 1 138 ? 126.434 14.192 40.383 1.00 19.90 174 PRO B N 1
ATOM 6426 C CA . PRO B 1 138 ? 127.858 14.274 40.734 1.00 19.95 174 PRO B CA 1
ATOM 6427 C C . PRO B 1 138 ? 128.249 13.385 41.902 1.00 19.99 174 PRO B C 1
ATOM 6428 O O . PRO B 1 138 ? 129.405 13.424 42.332 1.00 20.19 174 PRO B O 1
ATOM 6432 N N . HIS B 1 139 ? 127.318 12.607 42.432 1.00 21.72 175 HIS B N 1
ATOM 6433 C CA . HIS B 1 139 ? 127.620 11.625 43.460 1.00 21.74 175 HIS B CA 1
ATOM 6434 C C . HIS B 1 139 ? 127.287 10.210 43.037 1.00 21.68 175 HIS B C 1
ATOM 6435 O O . HIS B 1 139 ? 127.907 9.278 43.536 1.00 21.69 175 HIS B O 1
ATOM 6442 N N . ASP B 1 140 ? 126.335 10.026 42.123 1.00 21.43 176 ASP B N 1
ATOM 6443 C CA . ASP B 1 140 ? 125.984 8.717 41.580 1.00 21.40 176 ASP B CA 1
ATOM 6444 C C . ASP B 1 140 ? 125.928 8.848 40.060 1.00 21.33 176 ASP B C 1
ATOM 6445 O O . ASP B 1 140 ? 124.854 9.111 39.507 1.00 21.30 176 ASP B O 1
ATOM 6450 N N . GLY B 1 141 ? 127.080 8.647 39.405 1.00 20.81 177 GLY B N 1
ATOM 6451 C CA . GLY B 1 141 ? 127.218 8.733 37.964 1.00 20.76 177 GLY B CA 1
ATOM 6452 C C . GLY B 1 141 ? 126.261 7.861 37.175 1.00 20.75 177 GLY B C 1
ATOM 6453 O O . GLY B 1 141 ? 126.093 8.051 35.967 1.00 20.71 177 GLY B O 1
ATOM 6454 N N . ARG B 1 142 ? 125.610 6.904 37.833 1.00 21.40 178 ARG B N 1
ATOM 6455 C CA . ARG B 1 142 ? 124.562 6.152 37.154 1.00 21.38 178 ARG B CA 1
ATOM 6456 C C . ARG B 1 142 ? 123.363 7.020 36.798 1.00 21.34 178 ARG B C 1
ATOM 6457 O O . ARG B 1 142 ? 122.625 6.686 35.867 1.00 21.30 178 ARG B O 1
ATOM 6465 N N . VAL B 1 143 ? 123.162 8.123 37.506 1.00 20.23 179 VAL B N 1
ATOM 6466 C CA . VAL B 1 143 ? 121.958 8.929 37.384 1.00 20.17 179 VAL B CA 1
ATOM 6467 C C . VAL B 1 143 ? 122.241 10.100 36.463 1.00 20.11 179 VAL B C 1
ATOM 6468 O O . VAL B 1 143 ? 123.244 10.806 36.631 1.00 20.15 179 VAL B O 1
ATOM 6472 N N . LEU B 1 144 ? 121.380 10.283 35.469 1.00 18.88 180 LEU B N 1
ATOM 6473 C CA . LEU B 1 144 ? 121.391 11.459 34.615 1.00 18.79 180 LEU B CA 1
ATOM 6474 C C . LEU B 1 144 ? 119.985 12.029 34.577 1.00 18.66 180 LEU B C 1
ATOM 6475 O O . LEU B 1 144 ? 119.006 11.304 34.772 1.00 18.64 180 LEU B O 1
ATOM 6480 N N . LEU B 1 145 ? 119.895 13.335 34.315 1.00 18.00 181 LEU B N 1
ATOM 6481 C CA . LEU B 1 145 ? 118.619 13.988 34.059 1.00 17.82 181 LEU B CA 1
ATOM 6482 C C . LEU B 1 145 ? 118.697 14.730 32.737 1.00 17.69 181 LEU B C 1
ATOM 6483 O O . LEU B 1 145 ? 119.729 15.319 32.401 1.00 17.77 181 LEU B O 1
ATOM 6488 N N . LEU B 1 146 ? 117.610 14.680 31.976 1.00 17.43 182 LEU B N 1
ATOM 6489 C CA . LEU B 1 146 ? 117.509 15.415 30.725 1.00 17.26 182 LEU B CA 1
ATOM 6490 C C . LEU B 1 146 ? 116.246 16.261 30.750 1.00 17.04 182 LEU B C 1
ATOM 6491 O O . LEU B 1 146 ? 115.140 15.722 30.857 1.00 16.98 182 LEU B O 1
ATOM 6496 N N . GLY B 1 147 ? 116.410 17.577 30.639 1.00 17.01 183 GLY B N 1
ATOM 6497 C CA . GLY B 1 147 ? 115.280 18.469 30.463 1.00 16.80 183 GLY B CA 1
ATOM 6498 C C . GLY B 1 147 ? 114.937 18.556 28.992 1.00 16.59 183 GLY B C 1
ATOM 6499 O O . GLY B 1 147 ? 115.813 18.809 28.154 1.00 16.57 183 GLY B O 1
ATOM 6500 N N . SER B 1 148 ? 113.655 18.332 28.673 1.00 16.70 184 SER B N 1
ATOM 6501 C CA . SER B 1 148 ? 113.202 18.381 27.293 1.00 16.53 184 SER B CA 1
ATOM 6502 C C . SER B 1 148 ? 112.644 19.768 26.986 1.00 16.39 184 SER B C 1
ATOM 6503 O O . SER B 1 148 ? 112.590 20.643 27.852 1.00 16.46 184 SER B O 1
ATOM 6506 N N . ARG B 1 149 ? 112.212 19.974 25.741 1.00 16.51 185 ARG B N 1
ATOM 6507 C CA . ARG B 1 149 ? 111.608 21.245 25.360 1.00 16.45 185 ARG B CA 1
ATOM 6508 C C . ARG B 1 149 ? 110.081 21.245 25.450 1.00 16.52 185 ARG B C 1
ATOM 6509 O O . ARG B 1 149 ? 109.479 22.323 25.555 1.00 16.61 185 ARG B O 1
ATOM 6517 N N . ASP B 1 150 ? 109.437 20.080 25.411 1.00 17.30 186 ASP B N 1
ATOM 6518 C CA . ASP B 1 150 ? 107.980 20.040 25.446 1.00 17.38 186 ASP B CA 1
ATOM 6519 C C . ASP B 1 150 ? 107.464 18.712 25.988 1.00 17.47 186 ASP B C 1
ATOM 6520 O O . ASP B 1 150 ? 106.337 18.307 25.672 1.00 17.53 186 ASP B O 1
ATOM 6525 N N . ALA B 1 151 ? 108.278 18.029 26.817 1.00 17.17 187 ALA B N 1
ATOM 6526 C CA . ALA B 1 151 ? 107.871 16.741 27.372 1.00 17.31 187 ALA B CA 1
ATOM 6527 C C . ALA B 1 151 ? 108.392 16.533 28.792 1.00 17.43 187 ALA B C 1
ATOM 6528 O O . ALA B 1 151 ? 108.693 15.396 29.182 1.00 17.57 187 ALA B O 1
ATOM 6530 N N . GLY B 1 152 ? 108.507 17.609 29.572 1.00 16.89 188 GLY B N 1
ATOM 6531 C CA . GLY B 1 152 ? 108.850 17.470 30.977 1.00 17.02 188 GLY B CA 1
ATOM 6532 C C . GLY B 1 152 ? 110.297 17.038 31.198 1.00 17.07 188 GLY B C 1
ATOM 6533 O O . GLY B 1 152 ? 111.203 17.338 30.413 1.00 16.99 188 GLY B O 1
ATOM 6534 N N . LEU B 1 153 ? 110.503 16.294 32.279 1.00 17.24 189 LEU B N 1
ATOM 6535 C CA . LEU B 1 153 ? 111.828 15.932 32.753 1.00 17.36 189 LEU B CA 1
ATOM 6536 C C . LEU B 1 153 ? 111.993 14.426 32.690 1.00 17.50 189 LEU B C 1
ATOM 6537 O O . LEU B 1 153 ? 111.084 13.678 33.064 1.00 17.58 189 LEU B O 1
ATOM 6542 N N . TRP B 1 154 ? 113.154 13.988 32.218 1.00 18.19 190 TRP B N 1
ATOM 6543 C CA . TRP B 1 154 ? 113.434 12.580 31.993 1.00 18.35 190 TRP B CA 1
ATOM 6544 C C . TRP B 1 154 ? 114.667 12.184 32.785 1.00 18.53 190 TRP B C 1
ATOM 6545 O O . TRP B 1 154 ? 115.533 13.010 33.065 1.00 18.53 190 TRP B O 1
ATOM 6556 N N . ARG B 1 155 ? 114.737 10.912 33.150 1.00 18.91 191 ARG B N 1
ATOM 6557 C CA . ARG B 1 155 ? 115.742 10.451 34.087 1.00 19.07 191 ARG B CA 1
ATOM 6558 C C . ARG B 1 155 ? 116.261 9.109 33.619 1.00 19.19 191 ARG B C 1
ATOM 6559 O O . ARG B 1 155 ? 115.526 8.319 33.017 1.00 19.20 191 ARG B O 1
ATOM 6567 N N . SER B 1 156 ? 117.539 8.862 33.914 1.00 19.96 192 SER B N 1
ATOM 6568 C CA . SER B 1 156 ? 118.193 7.594 33.657 1.00 20.07 192 SER B CA 1
ATOM 6569 C C . SER B 1 156 ? 118.911 7.171 34.928 1.00 20.18 192 SER B C 1
ATOM 6570 O O . SER B 1 156 ? 119.417 8.015 35.678 1.00 20.19 192 SER B O 1
ATOM 6573 N N . ASP B 1 157 ? 118.918 5.867 35.203 1.00 21.32 193 ASP B N 1
ATOM 6574 C CA . ASP B 1 157 ? 119.703 5.359 36.320 1.00 21.41 193 ASP B CA 1
ATOM 6575 C C . ASP B 1 157 ? 120.687 4.281 35.884 1.00 21.46 193 ASP B C 1
ATOM 6576 O O . ASP B 1 157 ? 121.203 3.541 36.733 1.00 21.52 193 ASP B O 1
ATOM 6581 N N . ASP B 1 158 ? 120.961 4.185 34.584 1.00 21.70 194 ASP B N 1
ATOM 6582 C CA . ASP B 1 158 ? 121.938 3.241 34.044 1.00 21.72 194 ASP B CA 1
ATOM 6583 C C . ASP B 1 158 ? 122.887 3.937 33.068 1.00 21.69 194 ASP B C 1
ATOM 6584 O O . ASP B 1 158 ? 123.187 3.433 31.982 1.00 21.69 194 ASP B O 1
ATOM 6589 N N . ARG B 1 159 ? 123.393 5.114 33.468 1.00 21.83 195 ARG B N 1
ATOM 6590 C CA . ARG B 1 159 ? 124.393 5.856 32.693 1.00 21.81 195 ARG B CA 1
ATOM 6591 C C . ARG B 1 159 ? 123.885 6.175 31.291 1.00 21.76 195 ARG B C 1
ATOM 6592 O O . ARG B 1 159 ? 124.642 6.172 30.317 1.00 21.76 195 ARG B O 1
ATOM 6600 N N . GLY B 1 160 ? 122.585 6.444 31.183 1.00 20.38 196 GLY B N 1
ATOM 6601 C CA . GLY B 1 160 ? 122.017 6.928 29.946 1.00 20.30 196 GLY B CA 1
ATOM 6602 C C . GLY B 1 160 ? 121.606 5.880 28.939 1.00 20.32 196 GLY B C 1
ATOM 6603 O O . GLY B 1 160 ? 121.252 6.244 27.811 1.00 20.24 196 GLY B O 1
ATOM 6604 N N . ALA B 1 161 ? 121.626 4.598 29.298 1.00 20.63 197 ALA B N 1
ATOM 6605 C CA . ALA B 1 161 ? 121.208 3.570 28.348 1.00 20.64 197 ALA B CA 1
ATOM 6606 C C . ALA B 1 161 ? 119.694 3.561 28.155 1.00 20.61 197 ALA B C 1
ATOM 6607 O O . ALA B 1 161 ? 119.215 3.280 27.051 1.00 20.59 197 ALA B O 1
ATOM 6609 N N . HIS B 1 162 ? 118.927 3.865 29.206 1.00 20.78 198 HIS B N 1
ATOM 6610 C CA . HIS B 1 162 ? 117.475 3.927 29.116 1.00 20.74 198 HIS B CA 1
ATOM 6611 C C . HIS B 1 162 ? 116.967 5.144 29.868 1.00 20.66 198 HIS B C 1
ATOM 6612 O O . HIS B 1 162 ? 117.591 5.591 30.837 1.00 20.67 198 HIS B O 1
ATOM 6619 N N . TRP B 1 163 ? 115.807 5.647 29.441 1.00 19.54 199 TRP B N 1
ATOM 6620 C CA . TRP B 1 163 ? 115.245 6.873 29.981 1.00 19.42 199 TRP B CA 1
ATOM 6621 C C . TRP B 1 163 ? 113.766 6.694 30.303 1.00 19.43 199 TRP B C 1
ATOM 6622 O O . TRP B 1 163 ? 113.048 5.988 29.589 1.00 19.47 199 TRP B O 1
ATOM 6633 N N . ALA B 1 164 ? 113.328 7.324 31.399 1.00 19.09 200 ALA B N 1
ATOM 6634 C CA . ALA B 1 164 ? 111.929 7.325 31.804 1.00 19.09 200 ALA B CA 1
ATOM 6635 C C . ALA B 1 164 ? 111.543 8.701 32.343 1.00 18.93 200 ALA B C 1
ATOM 6636 O O . ALA B 1 164 ? 112.349 9.393 32.977 1.00 18.89 200 ALA B O 1
ATOM 6638 N N . LYS B 1 165 ? 110.292 9.085 32.085 1.00 19.16 201 LYS B N 1
ATOM 6639 C CA . LYS B 1 165 ? 109.785 10.377 32.534 1.00 19.00 201 LYS B CA 1
ATOM 6640 C C . LYS B 1 165 ? 109.753 10.461 34.052 1.00 19.09 201 LYS B C 1
ATOM 6641 O O . LYS B 1 165 ? 109.438 9.489 34.744 1.00 19.27 201 LYS B O 1
ATOM 6647 N N . VAL B 1 166 ? 110.105 11.634 34.572 1.00 18.27 202 VAL B N 1
ATOM 6648 C CA . VAL B 1 166 ? 110.005 11.899 36.000 1.00 18.34 202 VAL B CA 1
ATOM 6649 C C . VAL B 1 166 ? 108.560 12.332 36.235 1.00 18.30 202 VAL B C 1
ATOM 6650 O O . VAL B 1 166 ? 108.176 13.468 35.939 1.00 18.16 202 VAL B O 1
ATOM 6654 N N . ALA B 1 167 ? 107.741 11.390 36.718 1.00 18.47 203 ALA B N 1
ATOM 6655 C CA . ALA B 1 167 ? 106.299 11.595 36.752 1.00 18.48 203 ALA B CA 1
ATOM 6656 C C . ALA B 1 167 ? 105.923 12.746 37.671 1.00 18.44 203 ALA B C 1
ATOM 6657 O O . ALA B 1 167 ? 104.940 13.445 37.412 1.00 18.38 203 ALA B O 1
ATOM 6659 N N . SER B 1 168 ? 106.704 12.975 38.723 1.00 18.35 204 SER B N 1
ATOM 6660 C CA . SER B 1 168 ? 106.403 14.027 39.685 1.00 18.34 204 SER B CA 1
ATOM 6661 C C . SER B 1 168 ? 106.698 15.428 39.159 1.00 18.18 204 SER B C 1
ATOM 6662 O O . SER B 1 168 ? 106.216 16.398 39.756 1.00 18.19 204 SER B O 1
ATOM 6665 N N . PHE B 1 169 ? 107.463 15.562 38.061 1.00 17.54 205 PHE B N 1
ATOM 6666 C CA . PHE B 1 169 ? 107.735 16.876 37.495 1.00 17.40 205 PHE B CA 1
ATOM 6667 C C . PHE B 1 169 ? 106.597 17.250 36.553 1.00 17.32 205 PHE B C 1
ATOM 6668 O O . PHE B 1 169 ? 106.302 16.488 35.624 1.00 17.28 205 PHE B O 1
ATOM 6676 N N . PRO B 1 170 ? 105.906 18.367 36.779 1.00 17.59 206 PRO B N 1
ATOM 6677 C CA . PRO B 1 170 ? 104.673 18.634 36.033 1.00 17.57 206 PRO B CA 1
ATOM 6678 C C . PRO B 1 170 ? 104.972 19.174 34.646 1.00 17.42 206 PRO B C 1
ATOM 6679 O O . PRO B 1 170 ? 105.783 20.087 34.482 1.00 17.38 206 PRO B O 1
ATOM 6683 N N . ASP B 1 171 ? 104.301 18.608 33.644 1.00 18.66 207 ASP B N 1
ATOM 6684 C CA . ASP B 1 171 ? 104.344 19.203 32.314 1.00 18.54 207 ASP B CA 1
ATOM 6685 C C . ASP B 1 171 ? 103.911 20.660 32.352 1.00 18.61 207 ASP B C 1
ATOM 6686 O O . ASP B 1 171 ? 104.380 21.470 31.540 1.00 18.55 207 ASP B O 1
ATOM 6691 N N . ALA B 1 172 ? 103.022 21.007 33.292 1.00 17.43 208 ALA B N 1
ATOM 6692 C CA . ALA B 1 172 ? 102.528 22.370 33.410 1.00 17.60 208 ALA B CA 1
ATOM 6693 C C . ALA B 1 172 ? 103.611 23.341 33.846 1.00 17.67 208 ALA B C 1
ATOM 6694 O O . ALA B 1 172 ? 103.427 24.550 33.713 1.00 17.87 208 ALA B O 1
ATOM 6696 N N . ALA B 1 173 ? 104.739 22.851 34.335 1.00 17.44 209 ALA B N 1
ATOM 6697 C CA . ALA B 1 173 ? 105.834 23.754 34.646 1.00 17.52 209 ALA B CA 1
ATOM 6698 C C . ALA B 1 173 ? 106.389 24.421 33.397 1.00 17.47 209 ALA B C 1
ATOM 6699 O O . ALA B 1 173 ? 107.017 25.480 33.509 1.00 17.62 209 ALA B O 1
ATOM 6701 N N . LEU B 1 174 ? 106.163 23.839 32.218 1.00 17.23 210 LEU B N 1
ATOM 6702 C CA . LEU B 1 174 ? 106.641 24.403 30.962 1.00 17.17 210 LEU B CA 1
ATOM 6703 C C . LEU B 1 174 ? 105.612 25.305 30.284 1.00 17.37 210 LEU B C 1
ATOM 6704 O O . LEU B 1 174 ? 105.836 25.736 29.150 1.00 17.33 210 LEU B O 1
ATOM 6709 N N . ALA B 1 175 ? 104.488 25.585 30.936 1.00 17.18 211 ALA B N 1
ATOM 6710 C CA . ALA B 1 175 ? 103.532 26.541 30.387 1.00 17.42 211 ALA B CA 1
ATOM 6711 C C . ALA B 1 175 ? 104.197 27.901 30.228 1.00 17.73 211 ALA B C 1
ATOM 6712 O O . ALA B 1 175 ? 104.928 28.369 31.113 1.00 17.87 211 ALA B O 1
ATOM 6714 N N . GLY B 1 176 ? 103.928 28.541 29.093 1.00 17.28 212 GLY B N 1
ATOM 6715 C CA . GLY B 1 176 ? 104.611 29.759 28.721 1.00 17.60 212 GLY B CA 1
ATOM 6716 C C . GLY B 1 176 ? 105.990 29.570 28.126 1.00 17.41 212 GLY B C 1
ATOM 6717 O O . GLY B 1 176 ? 106.556 30.542 27.606 1.00 17.66 212 GLY B O 1
ATOM 6718 N N . ALA B 1 177 ? 106.552 28.356 28.169 1.00 17.35 213 ALA B N 1
ATOM 6719 C CA . ALA B 1 177 ? 107.928 28.155 27.721 1.00 17.12 213 ALA B CA 1
ATOM 6720 C C . ALA B 1 177 ? 107.965 27.968 26.216 1.00 16.97 213 ALA B C 1
ATOM 6721 O O . ALA B 1 177 ? 108.475 26.966 25.703 1.00 16.58 213 ALA B O 1
ATOM 6723 N N . THR B 1 178 ? 107.385 28.924 25.512 1.00 17.13 214 THR B N 1
ATOM 6724 C CA . THR B 1 178 ? 107.457 29.023 24.070 1.00 17.07 214 THR B CA 1
ATOM 6725 C C . THR B 1 178 ? 107.767 30.475 23.732 1.00 17.60 214 THR B C 1
ATOM 6726 O O . THR B 1 178 ? 107.625 31.368 24.572 1.00 17.99 214 THR B O 1
ATOM 6730 N N . ALA B 1 179 ? 108.207 30.705 22.494 1.00 17.80 215 ALA B N 1
ATOM 6731 C CA . ALA B 1 179 ? 108.621 32.035 22.071 1.00 18.27 215 ALA B CA 1
ATOM 6732 C C . ALA B 1 179 ? 108.631 32.079 20.550 1.00 18.28 215 ALA B C 1
ATOM 6733 O O . ALA B 1 179 ? 108.769 31.046 19.893 1.00 17.79 215 ALA B O 1
ATOM 6735 N N . ARG B 1 180 ? 108.483 33.286 20.002 1.00 19.83 216 ARG B N 1
ATOM 6736 C CA . ARG B 1 180 ? 108.653 33.520 18.565 1.00 19.86 216 ARG B CA 1
ATOM 6737 C C . ARG B 1 180 ? 110.113 33.766 18.219 1.00 19.64 216 ARG B C 1
ATOM 6738 O O . ARG B 1 180 ? 110.822 34.454 18.955 1.00 19.54 216 ARG B O 1
ATOM 6746 N N . ASN B 1 181 ? 110.536 33.266 17.054 1.00 19.90 217 ASN B N 1
ATOM 6747 C CA . ASN B 1 181 ? 111.873 33.544 16.542 1.00 19.66 217 ASN B CA 1
ATOM 6748 C C . ASN B 1 181 ? 111.847 34.764 15.610 1.00 19.84 217 ASN B C 1
ATOM 6749 O O . ASN B 1 181 ? 110.815 35.418 15.424 1.00 20.07 217 ASN B O 1
ATOM 6754 N N . HIS B 1 182 ? 112.989 35.046 14.973 1.00 21.27 218 HIS B N 1
ATOM 6755 C CA . HIS B 1 182 ? 113.145 36.269 14.183 1.00 21.39 218 HIS B CA 1
ATOM 6756 C C . HIS B 1 182 ? 112.207 36.321 12.978 1.00 21.50 218 HIS B C 1
ATOM 6757 O O . HIS B 1 182 ? 111.888 37.409 12.476 1.00 21.59 218 HIS B O 1
ATOM 6764 N N . VAL B 1 183 ? 111.773 35.163 12.485 1.00 21.54 219 VAL B N 1
ATOM 6765 C CA . VAL B 1 183 ? 110.897 35.105 11.326 1.00 21.57 219 VAL B CA 1
ATOM 6766 C C . VAL B 1 183 ? 109.432 34.895 11.729 1.00 21.56 219 VAL B C 1
ATOM 6767 O O . VAL B 1 183 ? 108.564 34.703 10.862 1.00 21.41 219 VAL B O 1
ATOM 6771 N N . GLY B 1 184 ? 109.134 34.946 13.026 1.00 20.89 220 GLY B N 1
ATOM 6772 C CA . GLY B 1 184 ? 107.762 34.952 13.508 1.00 20.88 220 GLY B CA 1
ATOM 6773 C C . GLY B 1 184 ? 107.182 33.608 13.896 1.00 20.55 220 GLY B C 1
ATOM 6774 O O . GLY B 1 184 ? 105.999 33.542 14.252 1.00 20.46 220 GLY B O 1
ATOM 6775 N N . ARG B 1 185 ? 107.971 32.542 13.857 1.00 20.31 221 ARG B N 1
ATOM 6776 C CA . ARG B 1 185 ? 107.477 31.198 14.128 1.00 19.82 221 ARG B CA 1
ATOM 6777 C C . ARG B 1 185 ? 107.634 30.855 15.604 1.00 19.81 221 ARG B C 1
ATOM 6778 O O . ARG B 1 185 ? 108.706 31.052 16.186 1.00 19.96 221 ARG B O 1
ATOM 6786 N N . GLU B 1 186 ? 106.567 30.328 16.196 1.00 18.66 222 GLU B N 1
ATOM 6787 C CA . GLU B 1 186 ? 106.597 29.904 17.588 1.00 18.61 222 GLU B CA 1
ATOM 6788 C C . GLU B 1 186 ? 107.356 28.594 17.719 1.00 18.12 222 GLU B C 1
ATOM 6789 O O . GLU B 1 186 ? 107.236 27.703 16.875 1.00 17.80 222 GLU B O 1
ATOM 6795 N N . GLN B 1 187 ? 108.128 28.474 18.799 1.00 17.63 223 GLN B N 1
ATOM 6796 C CA . GLN B 1 187 ? 108.943 27.291 19.030 1.00 17.17 223 GLN B CA 1
ATOM 6797 C C . GLN B 1 187 ? 108.902 26.932 20.502 1.00 17.15 223 GLN B C 1
ATOM 6798 O O . GLN B 1 187 ? 108.872 27.813 21.369 1.00 17.49 223 GLN B O 1
ATOM 6804 N N . ALA B 1 188 ? 108.862 25.633 20.770 1.00 17.28 224 ALA B N 1
ATOM 6805 C CA . ALA B 1 188 ? 108.862 25.119 22.138 1.00 17.26 224 ALA B CA 1
ATOM 6806 C C . ALA B 1 188 ? 110.274 25.227 22.711 1.00 17.18 224 ALA B C 1
ATOM 6807 O O . ALA B 1 188 ? 111.181 24.512 22.271 1.00 16.93 224 ALA B O 1
ATOM 6809 N N . VAL B 1 189 ? 110.486 26.105 23.691 1.00 16.49 225 VAL B N 1
ATOM 6810 C CA . VAL B 1 189 ? 111.801 26.221 24.311 1.00 16.43 225 VAL B CA 1
ATOM 6811 C C . VAL B 1 189 ? 111.910 25.378 25.581 1.00 16.37 225 VAL B C 1
ATOM 6812 O O . VAL B 1 189 ? 112.923 24.709 25.779 1.00 16.23 225 VAL B O 1
ATOM 6816 N N . GLY B 1 190 ? 110.886 25.383 26.444 1.00 15.82 226 GLY B N 1
ATOM 6817 C CA . GLY B 1 190 ? 110.864 24.438 27.567 1.00 15.77 226 GLY B CA 1
ATOM 6818 C C . GLY B 1 190 ? 111.928 24.699 28.628 1.00 15.86 226 GLY B C 1
ATOM 6819 O O . GLY B 1 190 ? 112.118 25.823 29.112 1.00 16.08 226 GLY B O 1
ATOM 6820 N N . ILE B 1 191 ? 112.632 23.639 29.001 1.00 15.48 227 ILE B N 1
ATOM 6821 C CA . ILE B 1 191 ? 113.589 23.694 30.099 1.00 15.61 227 ILE B CA 1
ATOM 6822 C C . ILE B 1 191 ? 114.910 24.291 29.618 1.00 15.62 227 ILE B C 1
ATOM 6823 O O . ILE B 1 191 ? 115.429 23.921 28.556 1.00 15.47 227 ILE B O 1
ATOM 6828 N N . ALA B 1 192 ? 115.464 25.209 30.417 1.00 15.43 228 ALA B N 1
ATOM 6829 C CA . ALA B 1 192 ? 116.756 25.834 30.146 1.00 15.49 228 ALA B CA 1
ATOM 6830 C C . ALA B 1 192 ? 117.935 25.050 30.710 1.00 15.59 228 ALA B C 1
ATOM 6831 O O . ALA B 1 192 ? 118.980 24.951 30.052 1.00 15.58 228 ALA B O 1
ATOM 6833 N N . PHE B 1 193 ? 117.815 24.510 31.925 1.00 15.24 229 PHE B N 1
ATOM 6834 C CA . PHE B 1 193 ? 118.951 23.819 32.520 1.00 15.44 229 PHE B CA 1
ATOM 6835 C C . PHE B 1 193 ? 118.443 22.890 33.612 1.00 15.53 229 PHE B C 1
ATOM 6836 O O . PHE B 1 193 ? 117.328 23.048 34.118 1.00 15.47 229 PHE B O 1
ATOM 6844 N N . VAL B 1 194 ? 119.275 21.912 33.963 1.00 15.84 230 VAL B N 1
ATOM 6845 C CA . VAL B 1 194 ? 119.013 21.028 35.096 1.00 15.96 230 VAL B CA 1
ATOM 6846 C C . VAL B 1 194 ? 120.291 20.976 35.928 1.00 16.26 230 VAL B C 1
ATOM 6847 O O . VAL B 1 194 ? 121.364 20.655 35.404 1.00 16.40 230 VAL B O 1
ATOM 6851 N N . VAL B 1 195 ? 120.187 21.291 37.216 1.00 16.83 231 VAL B N 1
ATOM 6852 C CA . VAL B 1 195 ? 121.373 21.553 38.028 1.00 17.11 231 VAL B CA 1
ATOM 6853 C C . VAL B 1 195 ? 121.308 20.774 39.333 1.00 17.20 231 VAL B C 1
ATOM 6854 O O . VAL B 1 195 ? 120.383 20.957 40.134 1.00 17.15 231 VAL B O 1
ATOM 6858 N N . PHE B 1 196 ? 122.291 19.910 39.538 1.00 18.43 232 PHE B N 1
ATOM 6859 C CA . PHE B 1 196 ? 122.469 19.214 40.801 1.00 18.52 232 PHE B CA 1
ATOM 6860 C C . PHE B 1 196 ? 123.192 20.114 41.795 1.00 18.71 232 PHE B C 1
ATOM 6861 O O . PHE B 1 196 ? 124.141 20.811 41.432 1.00 18.84 232 PHE B O 1
ATOM 6869 N N . ASP B 1 197 ? 122.747 20.095 43.055 1.00 19.85 233 ASP B N 1
ATOM 6870 C CA . ASP B 1 197 ? 123.483 20.761 44.138 1.00 20.04 233 ASP B CA 1
ATOM 6871 C C . ASP B 1 197 ? 124.395 19.730 44.787 1.00 20.10 233 ASP B C 1
ATOM 6872 O O . ASP B 1 197 ? 124.003 19.027 45.724 1.00 20.07 233 ASP B O 1
ATOM 6877 N N . ALA B 1 198 ? 125.639 19.664 44.305 1.00 20.91 234 ALA B N 1
ATOM 6878 C CA . ALA B 1 198 ? 126.578 18.660 44.809 1.00 20.91 234 ALA B CA 1
ATOM 6879 C C . ALA B 1 198 ? 126.789 18.769 46.316 1.00 21.01 234 ALA B C 1
ATOM 6880 O O . ALA B 1 198 ? 126.983 17.748 46.990 1.00 20.97 234 ALA B O 1
ATOM 6882 N N . ALA B 1 199 ? 126.742 19.987 46.868 1.00 21.08 235 ALA B N 1
ATOM 6883 C CA . ALA B 1 199 ? 126.931 20.145 48.307 1.00 21.19 235 ALA B CA 1
ATOM 6884 C C . ALA B 1 199 ? 125.882 19.391 49.114 1.00 21.12 235 ALA B C 1
ATOM 6885 O O . ALA B 1 199 ? 126.132 19.042 50.268 1.00 21.17 235 ALA B O 1
ATOM 6887 N N . SER B 1 200 ? 124.709 19.132 48.549 1.00 21.34 236 SER B N 1
ATOM 6888 C CA . SER B 1 200 ? 123.666 18.458 49.314 1.00 21.29 236 SER B CA 1
ATOM 6889 C C . SER B 1 200 ? 123.834 16.944 49.360 1.00 21.22 236 SER B C 1
ATOM 6890 O O . SER B 1 200 ? 123.074 16.272 50.070 1.00 21.20 236 SER B O 1
ATOM 6893 N N . GLY B 1 201 ? 124.808 16.380 48.648 1.00 22.45 237 GLY B N 1
ATOM 6894 C CA . GLY B 1 201 ? 124.913 14.949 48.500 1.00 22.38 237 GLY B CA 1
ATOM 6895 C C . GLY B 1 201 ? 126.168 14.349 49.106 1.00 22.42 237 GLY B C 1
ATOM 6896 O O . GLY B 1 201 ? 127.054 15.046 49.612 1.00 22.50 237 GLY B O 1
ATOM 6897 N N . ASN B 1 202 ? 126.230 13.020 49.020 1.00 23.48 238 ASN B N 1
ATOM 6898 C CA . ASN B 1 202 ? 127.392 12.245 49.430 1.00 23.47 238 ASN B CA 1
ATOM 6899 C C . ASN B 1 202 ? 127.626 11.122 48.433 1.00 23.39 238 ASN B C 1
ATOM 6900 O O . ASN B 1 202 ? 126.683 10.612 47.819 1.00 23.34 238 ASN B O 1
ATOM 6905 N N . THR B 1 203 ? 128.900 10.741 48.290 1.00 23.94 239 THR B N 1
ATOM 6906 C CA . THR B 1 203 ? 129.311 9.728 47.325 1.00 23.86 239 THR B CA 1
ATOM 6907 C C . THR B 1 203 ? 128.417 8.494 47.387 1.00 23.84 239 THR B C 1
ATOM 6908 O O . THR B 1 203 ? 128.110 7.988 48.468 1.00 23.87 239 THR B O 1
ATOM 6912 N N . GLY B 1 204 ? 128.001 8.018 46.214 1.00 23.46 240 GLY B N 1
ATOM 6913 C CA . GLY B 1 204 ? 127.335 6.746 46.090 1.00 23.46 240 GLY B CA 1
ATOM 6914 C C . GLY B 1 204 ? 125.822 6.798 46.134 1.00 23.49 240 GLY B C 1
ATOM 6915 O O . GLY B 1 204 ? 125.172 5.839 45.692 1.00 23.48 240 GLY B O 1
ATOM 6916 N N . THR B 1 205 ? 125.242 7.884 46.672 1.00 22.52 241 THR B N 1
ATOM 6917 C CA . THR B 1 205 ? 123.804 8.070 46.808 1.00 22.52 241 THR B CA 1
ATOM 6918 C C . THR B 1 205 ? 123.351 9.187 45.883 1.00 22.48 241 THR B C 1
ATOM 6919 O O . THR B 1 205 ? 124.048 10.202 45.769 1.00 22.49 241 THR B O 1
ATOM 6923 N N . PRO B 1 206 ? 122.227 9.024 45.185 1.00 21.30 242 PRO B N 1
ATOM 6924 C CA . PRO B 1 206 ? 121.733 10.101 44.321 1.00 21.23 242 PRO B CA 1
ATOM 6925 C C . PRO B 1 206 ? 121.640 11.433 45.054 1.00 21.26 242 PRO B C 1
ATOM 6926 O O . PRO B 1 206 ? 121.210 11.502 46.205 1.00 21.31 242 PRO B O 1
ATOM 6930 N N . THR B 1 207 ? 122.062 12.492 44.366 1.00 19.93 243 THR B N 1
ATOM 6931 C CA . THR B 1 207 ? 122.095 13.823 44.952 1.00 19.97 243 THR B CA 1
ATOM 6932 C C . THR B 1 207 ? 120.682 14.270 45.308 1.00 19.91 243 THR B C 1
ATOM 6933 O O . THR B 1 207 ? 119.787 14.205 44.456 1.00 19.79 243 THR B O 1
ATOM 6937 N N . PRO B 1 208 ? 120.441 14.739 46.541 1.00 20.05 244 PRO B N 1
ATOM 6938 C CA . PRO B 1 208 ? 119.058 15.042 46.951 1.00 19.98 244 PRO B CA 1
ATOM 6939 C C . PRO B 1 208 ? 118.483 16.324 46.357 1.00 19.90 244 PRO B C 1
ATOM 6940 O O . PRO B 1 208 ? 117.265 16.382 46.128 1.00 19.79 244 PRO B O 1
ATOM 6944 N N . ARG B 1 209 ? 119.293 17.361 46.127 1.00 19.23 245 ARG B N 1
ATOM 6945 C CA . ARG B 1 209 ? 118.759 18.660 45.733 1.00 19.17 245 ARG B CA 1
ATOM 6946 C C . ARG B 1 209 ? 119.038 18.901 44.257 1.00 19.08 245 ARG B C 1
ATOM 6947 O O . ARG B 1 209 ? 120.200 18.891 43.827 1.00 19.17 245 ARG B O 1
ATOM 6955 N N . ILE B 1 210 ? 117.974 19.136 43.496 1.00 17.74 246 ILE B N 1
ATOM 6956 C CA . ILE B 1 210 ? 118.049 19.353 42.056 1.00 17.62 246 ILE B CA 1
ATOM 6957 C C . ILE B 1 210 ? 117.262 20.606 41.702 1.00 17.51 246 ILE B C 1
ATOM 6958 O O . ILE B 1 210 ? 116.138 20.797 42.186 1.00 17.43 246 ILE B O 1
ATOM 6963 N N . TYR B 1 211 ? 117.839 21.443 40.832 1.00 16.60 247 TYR B N 1
ATOM 6964 C CA . TYR B 1 211 ? 117.175 22.618 40.289 1.00 16.49 247 TYR B CA 1
ATOM 6965 C C . TYR B 1 211 ? 116.890 22.423 38.806 1.00 16.28 247 TYR B C 1
ATOM 6966 O O . TYR B 1 211 ? 117.715 21.881 38.066 1.00 16.28 247 TYR B O 1
ATOM 6975 N N . VAL B 1 212 ? 115.721 22.888 38.388 1.00 16.07 248 VAL B N 1
ATOM 6976 C CA . VAL B 1 212 ? 115.302 22.879 37.001 1.00 15.86 248 VAL B CA 1
ATOM 6977 C C . VAL B 1 212 ? 114.894 24.298 36.651 1.00 15.87 248 VAL B C 1
ATOM 6978 O O . VAL B 1 212 ? 113.994 24.862 37.295 1.00 15.94 248 VAL B O 1
ATOM 6982 N N . GLY B 1 213 ? 115.555 24.875 35.649 1.00 15.69 249 GLY B N 1
ATOM 6983 C CA . GLY B 1 213 ? 115.163 26.162 35.090 1.00 15.71 249 GLY B CA 1
ATOM 6984 C C . GLY B 1 213 ? 114.291 25.997 33.855 1.00 15.52 249 GLY B C 1
ATOM 6985 O O . GLY B 1 213 ? 114.539 25.132 33.013 1.00 15.34 249 GLY B O 1
ATOM 6986 N N . VAL B 1 214 ? 113.266 26.837 33.752 1.00 15.62 250 VAL B N 1
ATOM 6987 C CA . VAL B 1 214 ? 112.337 26.797 32.630 1.00 15.53 250 VAL B CA 1
ATOM 6988 C C . VAL B 1 214 ? 112.350 28.147 31.924 1.00 15.70 250 VAL B C 1
ATOM 6989 O O . VAL B 1 214 ? 112.232 29.193 32.572 1.00 15.97 250 VAL B O 1
ATOM 6993 N N . SER B 1 215 ? 112.492 28.131 30.599 1.00 15.63 251 SER B N 1
ATOM 6994 C CA . SER B 1 215 ? 112.538 29.376 29.828 1.00 15.83 251 SER B CA 1
ATOM 6995 C C . SER B 1 215 ? 111.114 29.914 29.668 1.00 16.10 251 SER B C 1
ATOM 6996 O O . SER B 1 215 ? 110.490 29.804 28.615 1.00 16.10 251 SER B O 1
ATOM 6999 N N . THR B 1 216 ? 110.591 30.516 30.741 1.00 16.42 252 THR B N 1
ATOM 7000 C CA . THR B 1 216 ? 109.234 31.048 30.733 1.00 16.73 252 THR B CA 1
ATOM 7001 C C . THR B 1 216 ? 109.163 32.320 31.573 1.00 17.07 252 THR B C 1
ATOM 7002 O O . THR B 1 216 ? 109.907 32.484 32.541 1.00 17.05 252 THR B O 1
ATOM 7006 N N . GLU B 1 217 ? 108.241 33.214 31.201 1.00 17.65 253 GLU B N 1
ATOM 7007 C CA . GLU B 1 217 ? 107.957 34.381 32.029 1.00 17.94 253 GLU B CA 1
ATOM 7008 C C . GLU B 1 217 ? 107.148 34.025 33.271 1.00 18.00 253 GLU B C 1
ATOM 7009 O O . GLU B 1 217 ? 107.101 34.822 34.214 1.00 18.18 253 GLU B O 1
ATOM 7015 N N . GLN B 1 218 ? 106.510 32.859 33.297 1.00 18.20 254 GLN B N 1
ATOM 7016 C CA . GLN B 1 218 ? 105.879 32.375 34.525 1.00 18.21 254 GLN B CA 1
ATOM 7017 C C . GLN B 1 218 ? 106.952 31.830 35.462 1.00 17.99 254 GLN B C 1
ATOM 7018 O O . GLN B 1 218 ? 108.139 32.111 35.267 1.00 17.90 254 GLN B O 1
ATOM 7024 N N . THR B 1 219 ? 106.554 31.062 36.475 1.00 17.55 255 THR B N 1
ATOM 7025 C CA . THR B 1 219 ? 107.505 30.452 37.403 1.00 17.35 255 THR B CA 1
ATOM 7026 C C . THR B 1 219 ? 108.632 29.755 36.647 1.00 17.06 255 THR B C 1
ATOM 7027 O O . THR B 1 219 ? 108.395 28.811 35.897 1.00 16.84 255 THR B O 1
ATOM 7031 N N . SER B 1 220 ? 109.863 30.216 36.828 1.00 16.48 256 SER B N 1
ATOM 7032 C CA . SER B 1 220 ? 110.949 29.713 35.994 1.00 16.24 256 SER B CA 1
ATOM 7033 C C . SER B 1 220 ? 112.003 28.908 36.740 1.00 16.10 256 SER B C 1
ATOM 7034 O O . SER B 1 220 ? 112.902 28.362 36.093 1.00 15.94 256 SER B O 1
ATOM 7037 N N . LEU B 1 221 ? 111.927 28.794 38.065 1.00 15.99 257 LEU B N 1
ATOM 7038 C CA . LEU B 1 221 ? 112.907 28.012 38.812 1.00 16.07 257 LEU B CA 1
ATOM 7039 C C . LEU B 1 221 ? 112.196 27.053 39.757 1.00 16.21 257 LEU B C 1
ATOM 7040 O O . LEU B 1 221 ? 111.415 27.485 40.613 1.00 16.35 257 LEU B O 1
ATOM 7045 N N . TYR B 1 222 ? 112.490 25.760 39.616 1.00 16.60 258 TYR B N 1
ATOM 7046 C CA . TYR B 1 222 ? 111.937 24.710 40.457 1.00 16.58 258 TYR B CA 1
ATOM 7047 C C . TYR B 1 222 ? 113.063 23.979 41.171 1.00 16.63 258 TYR B C 1
ATOM 7048 O O . TYR B 1 222 ? 114.193 23.890 40.674 1.00 16.64 258 TYR B O 1
ATOM 7057 N N . VAL B 1 223 ? 112.738 23.430 42.334 1.00 17.15 259 VAL B N 1
ATOM 7058 C CA . VAL B 1 223 ? 113.711 22.702 43.134 1.00 17.26 259 VAL B CA 1
ATOM 7059 C C . VAL B 1 223 ? 113.047 21.461 43.722 1.00 17.23 259 VAL B C 1
ATOM 7060 O O . VAL B 1 223 ? 111.850 21.467 44.052 1.00 17.21 259 VAL B O 1
ATOM 7064 N N . SER B 1 224 ? 113.825 20.383 43.810 1.00 17.93 260 SER B N 1
ATOM 7065 C CA . SER B 1 224 ? 113.462 19.179 44.538 1.00 17.96 260 SER B CA 1
ATOM 7066 C C . SER B 1 224 ? 114.463 18.978 45.670 1.00 18.15 260 SER B C 1
ATOM 7067 O O . SER B 1 224 ? 115.669 19.199 45.492 1.00 18.23 260 SER B O 1
ATOM 7070 N N . GLU B 1 225 ? 113.961 18.555 46.830 1.00 19.15 261 GLU B N 1
ATOM 7071 C CA . GLU B 1 225 ? 114.809 18.231 47.969 1.00 19.32 261 GLU B CA 1
ATOM 7072 C C . GLU B 1 225 ? 114.954 16.730 48.196 1.00 19.34 261 GLU B C 1
ATOM 7073 O O . GLU B 1 225 ? 115.700 16.315 49.094 1.00 19.48 261 GLU B O 1
ATOM 7079 N N . ASP B 1 226 ? 114.276 15.903 47.408 1.00 19.33 262 ASP B N 1
ATOM 7080 C CA . ASP B 1 226 ? 114.293 14.461 47.621 1.00 19.39 262 ASP B CA 1
ATOM 7081 C C . ASP B 1 226 ? 114.626 13.729 46.326 1.00 19.32 262 ASP B C 1
ATOM 7082 O O . ASP B 1 226 ? 113.928 12.804 45.911 1.00 19.31 262 ASP B O 1
ATOM 7087 N N . ALA B 1 227 ? 115.715 14.151 45.666 1.00 19.45 263 ALA B N 1
ATOM 7088 C CA . ALA B 1 227 ? 116.266 13.476 44.481 1.00 19.42 263 ALA B CA 1
ATOM 7089 C C . ALA B 1 227 ? 115.259 13.388 43.334 1.00 19.28 263 ALA B C 1
ATOM 7090 O O . ALA B 1 227 ? 115.331 12.474 42.504 1.00 19.27 263 ALA B O 1
ATOM 7092 N N . GLY B 1 228 ? 114.319 14.331 43.270 1.00 19.10 264 GLY B N 1
ATOM 7093 C CA . GLY B 1 228 ? 113.365 14.394 42.184 1.00 18.96 264 GLY B CA 1
ATOM 7094 C C . GLY B 1 228 ? 111.991 13.823 42.477 1.00 18.96 264 GLY B C 1
ATOM 7095 O O . GLY B 1 228 ? 111.148 13.799 41.575 1.00 18.86 264 GLY B O 1
ATOM 7096 N N . ARG B 1 229 ? 111.727 13.369 43.705 1.00 20.07 265 ARG B N 1
ATOM 7097 C CA . ARG B 1 229 ? 110.423 12.772 43.972 1.00 20.11 265 ARG B CA 1
ATOM 7098 C C . ARG B 1 229 ? 109.310 13.803 44.133 1.00 20.03 265 ARG B C 1
ATOM 7099 O O . ARG B 1 229 ? 108.143 13.451 43.944 1.00 20.02 265 ARG B O 1
ATOM 7107 N N . SER B 1 230 ? 109.635 15.053 44.450 1.00 18.30 266 SER B N 1
ATOM 7108 C CA . SER B 1 230 ? 108.647 16.124 44.504 1.00 18.25 266 SER B CA 1
ATOM 7109 C C . SER B 1 230 ? 109.342 17.424 44.138 1.00 18.18 266 SER B C 1
ATOM 7110 O O . SER B 1 230 ? 110.566 17.534 44.247 1.00 18.22 266 SER B O 1
ATOM 7113 N N . TRP B 1 231 ? 108.545 18.416 43.719 1.00 17.72 267 TRP B N 1
ATOM 7114 C CA . TRP B 1 231 ? 109.067 19.629 43.091 1.00 17.67 267 TRP B CA 1
ATOM 7115 C C . TRP B 1 231 ? 108.304 20.852 43.576 1.00 17.75 267 TRP B C 1
ATOM 7116 O O . TRP B 1 231 ? 107.070 20.843 43.601 1.00 17.76 267 TRP B O 1
ATOM 7127 N N . ALA B 1 232 ? 109.039 21.898 43.958 1.00 17.03 268 ALA B N 1
ATOM 7128 C CA . ALA B 1 232 ? 108.446 23.154 44.392 1.00 17.15 268 ALA B CA 1
ATOM 7129 C C . ALA B 1 232 ? 109.077 24.319 43.644 1.00 17.18 268 ALA B C 1
ATOM 7130 O O . ALA B 1 232 ? 110.234 24.238 43.224 1.00 17.12 268 ALA B O 1
ATOM 7132 N N . PRO B 1 233 ? 108.336 25.407 43.449 1.00 16.88 269 PRO B N 1
ATOM 7133 C CA . PRO B 1 233 ? 108.972 26.642 42.982 1.00 16.98 269 PRO B CA 1
ATOM 7134 C C . PRO B 1 233 ? 109.895 27.192 44.059 1.00 17.13 269 PRO B C 1
ATOM 7135 O O . PRO B 1 233 ? 109.602 27.110 45.254 1.00 17.25 269 PRO B O 1
ATOM 7139 N N . VAL B 1 234 ? 111.035 27.730 43.630 1.00 17.04 270 VAL B N 1
ATOM 7140 C CA . VAL B 1 234 ? 111.946 28.373 44.566 1.00 17.21 270 VAL B CA 1
ATOM 7141 C C . VAL B 1 234 ? 111.307 29.643 45.105 1.00 17.34 270 VAL B C 1
ATOM 7142 O O . VAL B 1 234 ? 110.821 30.478 44.339 1.00 17.25 270 VAL B O 1
ATOM 7146 N N . ALA B 1 235 ? 111.321 29.810 46.426 1.00 18.14 271 ALA B N 1
ATOM 7147 C CA . ALA B 1 235 ? 110.678 30.975 47.024 1.00 18.41 271 ALA B CA 1
ATOM 7148 C C . ALA B 1 235 ? 111.419 32.248 46.641 1.00 18.63 271 ALA B C 1
ATOM 7149 O O . ALA B 1 235 ? 112.648 32.264 46.541 1.00 18.63 271 ALA B O 1
ATOM 7151 N N . GLY B 1 236 ? 110.653 33.319 46.427 1.00 18.37 272 GLY B N 1
ATOM 7152 C CA . GLY B 1 236 ? 111.210 34.631 46.165 1.00 18.64 272 GLY B CA 1
ATOM 7153 C C . GLY B 1 236 ? 111.803 34.830 44.791 1.00 18.56 272 GLY B C 1
ATOM 7154 O O . GLY B 1 236 ? 112.408 35.877 44.538 1.00 18.76 272 GLY B O 1
ATOM 7155 N N . GLN B 1 237 ? 111.646 33.874 43.885 1.00 17.92 273 GLN B N 1
ATOM 7156 C CA . GLN B 1 237 ? 112.281 34.008 42.587 1.00 17.83 273 GLN B CA 1
ATOM 7157 C C . GLN B 1 237 ? 111.668 35.170 41.807 1.00 18.07 273 GLN B C 1
ATOM 7158 O O . GLN B 1 237 ? 110.491 35.479 41.961 1.00 18.18 273 GLN B O 1
ATOM 7164 N N . PRO B 1 238 ? 112.461 35.844 40.981 1.00 18.06 274 PRO B N 1
ATOM 7165 C CA . PRO B 1 238 ? 111.899 36.872 40.103 1.00 18.29 274 PRO B CA 1
ATOM 7166 C C . PRO B 1 238 ? 111.106 36.234 38.976 1.00 18.05 274 PRO B C 1
ATOM 7167 O O . PRO B 1 238 ? 111.426 35.137 38.510 1.00 17.73 274 PRO B O 1
ATOM 7171 N N . ARG B 1 239 ? 110.071 36.941 38.525 1.00 18.35 275 ARG B N 1
ATOM 7172 C CA . ARG B 1 239 ? 109.268 36.490 37.399 1.00 18.18 275 ARG B CA 1
ATOM 7173 C C . ARG B 1 239 ? 109.225 37.574 36.330 1.00 18.32 275 ARG B C 1
ATOM 7174 O O . ARG B 1 239 ? 109.522 38.745 36.584 1.00 18.54 275 ARG B O 1
ATOM 7182 N N . GLY B 1 240 ? 108.855 37.164 35.116 1.00 17.42 276 GLY B N 1
ATOM 7183 C CA . GLY B 1 240 ? 108.747 38.062 33.984 1.00 17.50 276 GLY B CA 1
ATOM 7184 C C . GLY B 1 240 ? 109.866 37.929 32.970 1.00 17.39 276 GLY B C 1
ATOM 7185 O O . GLY B 1 240 ? 109.700 38.367 31.828 1.00 17.40 276 GLY B O 1
ATOM 7186 N N . LEU B 1 241 ? 111.002 37.354 33.361 1.00 17.72 277 LEU B N 1
ATOM 7187 C CA . LEU B 1 241 ? 112.150 37.145 32.490 1.00 17.58 277 LEU B CA 1
ATOM 7188 C C . LEU B 1 241 ? 112.524 35.665 32.512 1.00 17.18 277 LEU B C 1
ATOM 7189 O O . LEU B 1 241 ? 112.098 34.915 33.398 1.00 17.07 277 LEU B O 1
ATOM 7194 N N . ARG B 1 242 ? 113.330 35.244 31.535 1.00 17.11 278 ARG B N 1
ATOM 7195 C CA . ARG B 1 242 ? 113.607 33.824 31.330 1.00 16.71 278 ARG B CA 1
ATOM 7196 C C . ARG B 1 242 ? 115.044 33.484 31.696 1.00 16.57 278 ARG B C 1
ATOM 7197 O O . ARG B 1 242 ? 115.967 34.028 31.077 1.00 16.60 278 ARG B O 1
ATOM 7205 N N . PRO B 1 243 ? 115.297 32.572 32.629 1.00 16.21 279 PRO B N 1
ATOM 7206 C CA . PRO B 1 243 ? 116.684 32.228 32.950 1.00 16.12 279 PRO B CA 1
ATOM 7207 C C . PRO B 1 243 ? 117.276 31.345 31.870 1.00 15.82 279 PRO B C 1
ATOM 7208 O O . PRO B 1 243 ? 116.579 30.576 31.200 1.00 15.60 279 PRO B O 1
ATOM 7212 N N . SER B 1 244 ? 118.585 31.467 31.707 1.00 15.85 280 SER B N 1
ATOM 7213 C CA . SER B 1 244 ? 119.307 30.666 30.732 1.00 15.61 280 SER B CA 1
ATOM 7214 C C . SER B 1 244 ? 120.434 29.831 31.324 1.00 15.60 280 SER B C 1
ATOM 7215 O O . SER B 1 244 ? 120.780 28.804 30.741 1.00 15.41 280 SER B O 1
ATOM 7218 N N . HIS B 1 245 ? 121.017 30.239 32.451 1.00 16.35 281 HIS B N 1
ATOM 7219 C CA . HIS B 1 245 ? 122.095 29.496 33.105 1.00 16.46 281 HIS B CA 1
ATOM 7220 C C . HIS B 1 245 ? 121.997 29.674 34.608 1.00 16.70 281 HIS B C 1
ATOM 7221 O O . HIS B 1 245 ? 121.496 30.689 35.088 1.00 16.82 281 HIS B O 1
ATOM 7228 N N B MET B 1 246 ? 122.518 28.694 35.346 1.00 16.34 282 MET B N 1
ATOM 7229 C CA B MET B 1 246 ? 122.572 28.757 36.804 1.00 16.58 282 MET B CA 1
ATOM 7230 C C B MET B 1 246 ? 123.929 28.225 37.250 1.00 16.82 282 MET B C 1
ATOM 7231 O O B MET B 1 246 ? 124.216 27.039 37.076 1.00 16.80 282 MET B O 1
ATOM 7236 N N . ALA B 1 247 ? 124.764 29.089 37.808 1.00 17.04 283 ALA B N 1
ATOM 7237 C CA . ALA B 1 247 ? 126.145 28.730 38.063 1.00 17.34 283 ALA B CA 1
ATOM 7238 C C . ALA B 1 247 ? 126.488 28.941 39.527 1.00 17.71 283 ALA B C 1
ATOM 7239 O O . ALA B 1 247 ? 125.792 29.651 40.254 1.00 17.74 283 ALA B O 1
ATOM 7241 N N . GLY B 1 248 ? 127.614 28.337 39.914 1.00 18.60 284 GLY B N 1
ATOM 7242 C CA . GLY B 1 248 ? 128.160 28.500 41.252 1.00 18.78 284 GLY B CA 1
ATOM 7243 C C . GLY B 1 248 ? 127.614 27.455 42.200 1.00 18.72 284 GLY B C 1
ATOM 7244 O O . GLY B 1 248 ? 127.545 26.266 41.858 1.00 18.62 284 GLY B O 1
ATOM 7245 N N . GLY B 1 249 ? 127.214 27.884 43.390 1.00 18.80 285 GLY B N 1
ATOM 7246 C CA . GLY B 1 249 ? 126.511 27.034 44.313 1.00 18.73 285 GLY B CA 1
ATOM 7247 C C . GLY B 1 249 ? 127.351 26.485 45.454 1.00 18.82 285 GLY B C 1
ATOM 7248 O O . GLY B 1 249 ? 126.809 26.262 46.534 1.00 18.80 285 GLY B O 1
ATOM 7249 N N . SER B 1 250 ? 128.658 26.268 45.239 1.00 19.17 286 SER B N 1
ATOM 7250 C CA . SER B 1 250 ? 129.499 25.551 46.206 1.00 19.17 286 SER B CA 1
ATOM 7251 C C . SER B 1 250 ? 129.655 26.288 47.526 1.00 19.29 286 SER B C 1
ATOM 7252 O O . SER B 1 250 ? 129.952 25.655 48.545 1.00 19.29 286 SER B O 1
ATOM 7255 N N . ASP B 1 251 ? 129.498 27.608 47.526 1.00 18.92 287 ASP B N 1
ATOM 7256 C CA . ASP B 1 251 ? 129.606 28.420 48.725 1.00 19.11 287 ASP B CA 1
ATOM 7257 C C . ASP B 1 251 ? 128.243 28.865 49.242 1.00 19.02 287 ASP B C 1
ATOM 7258 O O . ASP B 1 251 ? 128.176 29.683 50.169 1.00 19.13 287 ASP B O 1
ATOM 7263 N N . GLY B 1 252 ? 127.157 28.349 48.663 1.00 18.88 288 GLY B N 1
ATOM 7264 C CA . GLY B 1 252 ? 125.819 28.740 49.048 1.00 18.82 288 GLY B CA 1
ATOM 7265 C C . GLY B 1 252 ? 125.242 29.884 48.245 1.00 18.78 288 GLY B C 1
ATOM 7266 O O . GLY B 1 252 ? 124.104 30.285 48.519 1.00 18.73 288 GLY B O 1
ATOM 7267 N N . HIS B 1 253 ? 125.984 30.408 47.257 1.00 18.81 289 HIS B N 1
ATOM 7268 C CA . HIS B 1 253 ? 125.517 31.449 46.345 1.00 18.76 289 HIS B CA 1
ATOM 7269 C C . HIS B 1 253 ? 125.421 30.904 44.924 1.00 18.60 289 HIS B C 1
ATOM 7270 O O . HIS B 1 253 ? 126.395 30.359 44.388 1.00 18.64 289 HIS B O 1
ATOM 7277 N N . TRP B 1 254 ? 124.249 31.067 44.320 1.00 18.54 290 TRP B N 1
ATOM 7278 C CA . TRP B 1 254 ? 123.982 30.682 42.947 1.00 18.35 290 TRP B CA 1
ATOM 7279 C C . TRP B 1 254 ? 123.822 31.928 42.089 1.00 18.33 290 TRP B C 1
ATOM 7280 O O . TRP B 1 254 ? 123.386 32.983 42.557 1.00 18.42 290 TRP B O 1
ATOM 7291 N N . TYR B 1 255 ? 124.172 31.802 40.826 1.00 18.01 291 TYR B N 1
ATOM 7292 C CA . TYR B 1 255 ? 124.135 32.934 39.917 1.00 17.98 291 TYR B CA 1
ATOM 7293 C C . TYR B 1 255 ? 123.339 32.544 38.685 1.00 17.72 291 TYR B C 1
ATOM 7294 O O . TYR B 1 255 ? 123.580 31.479 38.107 1.00 17.57 291 TYR B O 1
ATOM 7303 N N . LEU B 1 256 ? 122.394 33.398 38.288 1.00 17.39 292 LEU B N 1
ATOM 7304 C CA . LEU B 1 256 ? 121.460 33.077 37.214 1.00 17.15 292 LEU B CA 1
ATOM 7305 C C . LEU B 1 256 ? 121.362 34.235 36.232 1.00 17.17 292 LEU B C 1
ATOM 7306 O O . LEU B 1 256 ? 121.117 35.377 36.629 1.00 17.35 292 LEU B O 1
ATOM 7311 N N . SER B 1 257 ? 121.535 33.933 34.951 1.00 16.53 293 SER B N 1
ATOM 7312 C CA . SER B 1 257 ? 121.389 34.921 33.895 1.00 16.53 293 SER B CA 1
ATOM 7313 C C . SER B 1 257 ? 119.985 34.815 33.320 1.00 16.45 293 SER B C 1
ATOM 7314 O O . SER B 1 257 ? 119.457 33.713 33.167 1.00 16.24 293 SER B O 1
ATOM 7317 N N . TYR B 1 258 ? 119.391 35.968 33.002 1.00 16.47 294 TYR B N 1
ATOM 7318 C CA . TYR B 1 258 ? 118.031 36.066 32.479 1.00 16.51 294 TYR B CA 1
ATOM 7319 C C . TYR B 1 258 ? 118.002 36.953 31.245 1.00 16.57 294 TYR B C 1
ATOM 7320 O O . TYR B 1 258 ? 118.712 37.960 31.178 1.00 16.66 294 TYR B O 1
ATOM 7329 N N . GLY B 1 259 ? 117.156 36.593 30.280 1.00 17.09 295 GLY B N 1
ATOM 7330 C CA . GLY B 1 259 ? 116.798 37.496 29.211 1.00 17.25 295 GLY B CA 1
ATOM 7331 C C . GLY B 1 259 ? 115.288 37.574 29.100 1.00 17.46 295 GLY B C 1
ATOM 7332 O O . GLY B 1 259 ? 114.558 36.738 29.638 1.00 17.34 295 GLY B O 1
ATOM 7333 N N . ASP B 1 260 ? 114.819 38.607 28.408 1.00 18.94 296 ASP B N 1
ATOM 7334 C CA . ASP B 1 260 ? 113.380 38.703 28.168 1.00 18.98 296 ASP B CA 1
ATOM 7335 C C . ASP B 1 260 ? 112.926 37.822 27.016 1.00 18.76 296 ASP B C 1
ATOM 7336 O O . ASP B 1 260 ? 111.744 37.852 26.664 1.00 18.79 296 ASP B O 1
ATOM 7341 N N . GLN B 1 261 ? 113.846 37.095 26.399 1.00 18.44 297 GLN B N 1
ATOM 7342 C CA . GLN B 1 261 ? 113.586 36.109 25.364 1.00 18.15 297 GLN B CA 1
ATOM 7343 C C . GLN B 1 261 ? 114.517 34.935 25.611 1.00 17.77 297 GLN B C 1
ATOM 7344 O O . GLN B 1 261 ? 115.519 35.073 26.322 1.00 17.76 297 GLN B O 1
ATOM 7350 N N . PRO B 1 262 ? 114.217 33.764 25.037 1.00 17.50 298 PRO B N 1
ATOM 7351 C CA . PRO B 1 262 ? 115.124 32.616 25.223 1.00 17.11 298 PRO B CA 1
ATOM 7352 C C . PRO B 1 262 ? 116.468 32.796 24.554 1.00 16.98 298 PRO B C 1
ATOM 7353 O O . PRO B 1 262 ? 117.449 32.216 25.034 1.00 16.78 298 PRO B O 1
ATOM 7357 N N . GLY B 1 263 ? 116.534 33.563 23.454 1.00 17.74 299 GLY B N 1
ATOM 7358 C CA . GLY B 1 263 ? 117.716 33.666 22.625 1.00 17.60 299 GLY B CA 1
ATOM 7359 C C . GLY B 1 263 ? 117.823 32.542 21.612 1.00 17.23 299 GLY B C 1
ATOM 7360 O O . GLY B 1 263 ? 117.172 31.505 21.746 1.00 17.04 299 GLY B O 1
ATOM 7361 N N . PRO B 1 264 ? 118.672 32.710 20.585 1.00 18.09 300 PRO B N 1
ATOM 7362 C CA . PRO B 1 264 ? 119.515 33.892 20.388 1.00 18.30 300 PRO B CA 1
ATOM 7363 C C . PRO B 1 264 ? 118.822 35.008 19.611 1.00 18.62 300 PRO B C 1
ATOM 7364 O O . PRO B 1 264 ? 119.304 36.138 19.670 1.00 18.84 300 PRO B O 1
ATOM 7368 N N . ASP B 1 265 ? 117.709 34.685 18.943 1.00 19.59 301 ASP B N 1
ATOM 7369 C CA . ASP B 1 265 ? 117.149 35.552 17.902 1.00 19.88 301 ASP B CA 1
ATOM 7370 C C . ASP B 1 265 ? 116.834 36.940 18.421 1.00 20.31 301 ASP B C 1
ATOM 7371 O O . ASP B 1 265 ? 117.239 37.943 17.829 1.00 20.46 301 ASP B O 1
ATOM 7376 N N . LEU B 1 266 ? 116.066 37.024 19.492 1.00 20.06 302 LEU B N 1
ATOM 7377 C CA . LEU B 1 266 ? 115.612 38.306 19.979 1.00 20.36 302 LEU B CA 1
ATOM 7378 C C . LEU B 1 266 ? 115.971 38.361 21.448 1.00 20.44 302 LEU B C 1
ATOM 7379 O O . LEU B 1 266 ? 116.048 37.327 22.116 1.00 20.27 302 LEU B O 1
ATOM 7384 N N . MET B 1 267 ? 116.258 39.559 21.922 1.00 20.40 303 MET B N 1
ATOM 7385 C CA . MET B 1 267 ? 116.415 39.823 23.348 1.00 20.47 303 MET B CA 1
ATOM 7386 C C . MET B 1 267 ? 116.570 41.320 23.483 1.00 20.49 303 MET B C 1
ATOM 7387 O O . MET B 1 267 ? 117.329 41.941 22.726 1.00 20.35 303 MET B O 1
ATOM 7392 N N . ALA B 1 268 ? 115.809 41.905 24.393 1.00 19.98 304 ALA B N 1
ATOM 7393 C CA . ALA B 1 268 ? 115.858 43.343 24.598 1.00 20.01 304 ALA B CA 1
ATOM 7394 C C . ALA B 1 268 ? 115.609 43.680 26.059 1.00 20.15 304 ALA B C 1
ATOM 7395 O O . ALA B 1 268 ? 114.992 44.704 26.367 1.00 20.23 304 ALA B O 1
ATOM 7397 N N . GLY B 1 269 ? 116.070 42.821 26.956 1.00 18.87 305 GLY B N 1
ATOM 7398 C CA . GLY B 1 269 ? 115.910 43.021 28.379 1.00 18.99 305 GLY B CA 1
ATOM 7399 C C . GLY B 1 269 ? 116.478 41.800 29.060 1.00 18.97 305 GLY B C 1
ATOM 7400 O O . GLY B 1 269 ? 116.759 40.782 28.424 1.00 18.84 305 GLY B O 1
ATOM 7401 N N . GLY B 1 270 ? 116.671 41.926 30.356 1.00 18.12 306 GLY B N 1
ATOM 7402 C CA . GLY B 1 270 ? 117.149 40.805 31.136 1.00 18.08 306 GLY B CA 1
ATOM 7403 C C . GLY B 1 270 ? 117.654 41.277 32.482 1.00 18.17 306 GLY B C 1
ATOM 7404 O O . GLY B 1 270 ? 117.470 42.434 32.863 1.00 18.27 306 GLY B O 1
ATOM 7405 N N . ALA B 1 271 ? 118.291 40.342 33.195 1.00 17.65 307 ALA B N 1
ATOM 7406 C CA . ALA B 1 271 ? 118.798 40.608 34.533 1.00 17.75 307 ALA B CA 1
ATOM 7407 C C . ALA B 1 271 ? 119.879 39.594 34.882 1.00 17.63 307 ALA B C 1
ATOM 7408 O O . ALA B 1 271 ? 120.038 38.561 34.228 1.00 17.45 307 ALA B O 1
ATOM 7410 N N . LEU B 1 272 ? 120.603 39.903 35.946 1.00 17.94 308 LEU B N 1
ATOM 7411 C CA . LEU B 1 272 ? 121.547 38.989 36.567 1.00 17.89 308 LEU B CA 1
ATOM 7412 C C . LEU B 1 272 ? 121.198 38.921 38.043 1.00 18.04 308 LEU B C 1
ATOM 7413 O O . LEU B 1 272 ? 121.096 39.958 38.698 1.00 18.19 308 LEU B O 1
ATOM 7418 N N . TRP B 1 273 ? 121.001 37.713 38.561 1.00 17.87 309 TRP B N 1
ATOM 7419 C CA . TRP B 1 273 ? 120.547 37.529 39.929 1.00 17.98 309 TRP B CA 1
ATOM 7420 C C . TRP B 1 273 ? 121.512 36.645 40.705 1.00 17.98 309 TRP B C 1
ATOM 7421 O O . TRP B 1 273 ? 122.054 35.672 40.171 1.00 17.84 309 TRP B O 1
ATOM 7432 N N . LYS B 1 274 ? 121.722 37.010 41.967 1.00 18.60 310 LYS B N 1
ATOM 7433 C CA . LYS B 1 274 ? 122.421 36.194 42.944 1.00 18.64 310 LYS B CA 1
ATOM 7434 C C . LYS B 1 274 ? 121.393 35.605 43.893 1.00 18.64 310 LYS B C 1
ATOM 7435 O O . LYS B 1 274 ? 120.592 36.346 44.473 1.00 18.74 310 LYS B O 1
ATOM 7441 N N . PHE B 1 275 ? 121.425 34.284 44.061 1.00 18.40 311 PHE B N 1
ATOM 7442 C CA . PHE B 1 275 ? 120.457 33.568 44.886 1.00 18.35 311 PHE B CA 1
ATOM 7443 C C . PHE B 1 275 ? 121.185 32.877 46.036 1.00 18.48 311 PHE B C 1
ATOM 7444 O O . PHE B 1 275 ? 122.126 32.107 45.813 1.00 18.51 311 PHE B O 1
ATOM 7452 N N . THR B 1 276 ? 120.758 33.163 47.269 1.00 18.98 312 THR B N 1
ATOM 7453 C CA . THR B 1 276 ? 121.379 32.609 48.475 1.00 19.07 312 THR B CA 1
ATOM 7454 C C . THR B 1 276 ? 120.308 31.860 49.261 1.00 19.00 312 THR B C 1
ATOM 7455 O O . THR B 1 276 ? 119.690 32.417 50.188 1.00 19.12 312 THR B O 1
ATOM 7459 N N . PRO B 1 277 ? 120.070 30.583 48.936 1.00 19.12 313 PRO B N 1
ATOM 7460 C CA . PRO B 1 277 ? 118.904 29.879 49.510 1.00 19.02 313 PRO B CA 1
ATOM 7461 C C . PRO B 1 277 ? 118.875 29.831 51.028 1.00 19.16 313 PRO B C 1
ATOM 7462 O O . PRO B 1 277 ? 117.785 29.925 51.612 1.00 19.15 313 PRO B O 1
ATOM 7466 N N . ALA B 1 278 ? 120.029 29.710 51.689 1.00 19.51 314 ALA B N 1
ATOM 7467 C CA . ALA B 1 278 ? 120.026 29.579 53.146 1.00 19.63 314 ALA B CA 1
ATOM 7468 C C . ALA B 1 278 ? 119.433 30.810 53.816 1.00 19.78 314 ALA B C 1
ATOM 7469 O O . ALA B 1 278 ? 118.913 30.721 54.932 1.00 19.84 314 ALA B O 1
ATOM 7471 N N . GLN B 1 279 ? 119.504 31.960 53.153 1.00 20.67 315 GLN B N 1
ATOM 7472 C CA . GLN B 1 279 ? 118.926 33.200 53.648 1.00 20.81 315 GLN B CA 1
ATOM 7473 C C . GLN B 1 279 ? 117.645 33.596 52.925 1.00 20.76 315 GLN B C 1
ATOM 7474 O O . GLN B 1 279 ? 117.081 34.646 53.237 1.00 20.91 315 GLN B O 1
ATOM 7480 N N . GLY B 1 280 ? 117.169 32.791 51.979 1.00 20.11 316 GLY B N 1
ATOM 7481 C CA . GLY B 1 280 ? 116.033 33.198 51.168 1.00 20.06 316 GLY B CA 1
ATOM 7482 C C . GLY B 1 280 ? 116.236 34.511 50.438 1.00 20.20 316 GLY B C 1
ATOM 7483 O O . GLY B 1 280 ? 115.265 35.234 50.181 1.00 20.30 316 GLY B O 1
ATOM 7484 N N . ARG B 1 281 ? 117.474 34.843 50.091 1.00 20.51 317 ARG B N 1
ATOM 7485 C CA . ARG B 1 281 ? 117.798 36.158 49.561 1.00 20.63 317 ARG B CA 1
ATOM 7486 C C . ARG B 1 281 ? 118.059 36.109 48.061 1.00 20.49 317 ARG B C 1
ATOM 7487 O O . ARG B 1 281 ? 118.729 35.199 47.557 1.00 20.34 317 ARG B O 1
ATOM 7495 N N . TRP B 1 282 ? 117.507 37.098 47.364 1.00 19.03 318 TRP B N 1
ATOM 7496 C CA . TRP B 1 282 ? 117.755 37.357 45.954 1.00 18.93 318 TRP B CA 1
ATOM 7497 C C . TRP B 1 282 ? 118.305 38.772 45.830 1.00 19.07 318 TRP B C 1
ATOM 7498 O O . TRP B 1 282 ? 117.756 39.708 46.421 1.00 19.22 318 TRP B O 1
ATOM 7509 N N . ARG B 1 283 ? 119.386 38.924 45.072 1.00 19.68 319 ARG B N 1
ATOM 7510 C CA . ARG B 1 283 ? 120.032 40.219 44.892 1.00 19.77 319 ARG B CA 1
ATOM 7511 C C . ARG B 1 283 ? 120.370 40.364 43.414 1.00 19.64 319 ARG B C 1
ATOM 7512 O O . ARG B 1 283 ? 121.016 39.488 42.834 1.00 19.52 319 ARG B O 1
ATOM 7520 N N . GLU B 1 284 ? 119.892 41.443 42.801 1.00 18.92 320 GLU B N 1
ATOM 7521 C CA . GLU B 1 284 ? 120.199 41.729 41.408 1.00 18.81 320 GLU B CA 1
ATOM 7522 C C . GLU B 1 284 ? 121.597 42.331 41.333 1.00 18.83 320 GLU B C 1
ATOM 7523 O O . GLU B 1 284 ? 121.869 43.344 41.979 1.00 18.92 320 GLU B O 1
ATOM 7529 N N . ILE B 1 285 ? 122.475 41.713 40.535 1.00 18.92 321 ILE B N 1
ATOM 7530 C CA . ILE B 1 285 ? 123.905 42.021 40.528 1.00 18.95 321 ILE B CA 1
ATOM 7531 C C . ILE B 1 285 ? 124.411 42.307 39.115 1.00 18.85 321 ILE B C 1
ATOM 7532 O O . ILE B 1 285 ? 125.588 42.067 38.814 1.00 18.87 321 ILE B O 1
ATOM 7537 N N . SER B 1 286 ? 123.542 42.809 38.241 1.00 18.96 322 SER B N 1
ATOM 7538 C CA . SER B 1 286 ? 123.948 43.035 36.857 1.00 18.84 322 SER B CA 1
ATOM 7539 C C . SER B 1 286 ? 125.093 44.045 36.817 1.00 18.92 322 SER B C 1
ATOM 7540 O O . SER B 1 286 ? 125.086 45.018 37.584 1.00 19.04 322 SER B O 1
ATOM 7543 N N . PRO B 1 287 ? 126.122 43.807 35.992 1.00 19.25 323 PRO B N 1
ATOM 7544 C CA . PRO B 1 287 ? 127.223 44.782 35.893 1.00 19.34 323 PRO B CA 1
ATOM 7545 C C . PRO B 1 287 ? 126.770 46.175 35.480 1.00 19.35 323 PRO B C 1
ATOM 7546 O O . PRO B 1 287 ? 127.254 47.162 36.043 1.00 19.46 323 PRO B O 1
ATOM 7550 N N . ILE B 1 288 ? 125.853 46.282 34.520 1.00 19.54 324 ILE B N 1
ATOM 7551 C CA . ILE B 1 288 ? 125.338 47.577 34.070 1.00 19.54 324 ILE B CA 1
ATOM 7552 C C . ILE B 1 288 ? 123.816 47.534 34.004 1.00 19.50 324 ILE B C 1
ATOM 7553 O O . ILE B 1 288 ? 123.240 46.477 33.718 1.00 19.43 324 ILE B O 1
ATOM 7558 N N . PRO B 1 289 ? 123.129 48.643 34.268 1.00 20.49 325 PRO B N 1
ATOM 7559 C CA . PRO B 1 289 ? 121.660 48.629 34.278 1.00 20.48 325 PRO B CA 1
ATOM 7560 C C . PRO B 1 289 ? 121.056 48.596 32.876 1.00 20.36 325 PRO B C 1
ATOM 7561 O O . PRO B 1 289 ? 121.707 48.890 31.874 1.00 20.26 325 PRO B O 1
ATOM 7565 N N . GLN B 1 290 ? 119.781 48.214 32.822 1.00 20.89 326 GLN B N 1
ATOM 7566 C CA . GLN B 1 290 ? 119.002 48.413 31.607 1.00 20.81 326 GLN B CA 1
ATOM 7567 C C . GLN B 1 290 ? 118.768 49.910 31.391 1.00 20.83 326 GLN B C 1
ATOM 7568 O O . GLN B 1 290 ? 118.827 50.697 32.335 1.00 20.92 326 GLN B O 1
ATOM 7574 N N . PRO B 1 291 ? 118.488 50.331 30.156 1.00 22.84 327 PRO B N 1
ATOM 7575 C CA . PRO B 1 291 ? 118.062 51.724 29.938 1.00 22.85 327 PRO B CA 1
ATOM 7576 C C . PRO B 1 291 ? 116.713 52.021 30.592 1.00 22.94 327 PRO B C 1
ATOM 7577 O O . PRO B 1 291 ? 115.904 51.128 30.863 1.00 22.99 327 PRO B O 1
ATOM 7581 N N . ALA B 1 292 ? 116.475 53.318 30.838 1.00 24.81 328 ALA B N 1
ATOM 7582 C CA . ALA B 1 292 ? 115.293 53.741 31.593 1.00 24.90 328 ALA B CA 1
ATOM 7583 C C . ALA B 1 292 ? 113.998 53.365 30.883 1.00 24.91 328 ALA B C 1
ATOM 7584 O O . ALA B 1 292 ? 113.039 52.911 31.522 1.00 24.99 328 ALA B O 1
ATOM 7586 N N . SER B 1 293 ? 113.945 53.544 29.564 1.00 24.94 329 SER B N 1
ATOM 7587 C CA . SER B 1 293 ? 112.776 53.153 28.792 1.00 24.95 329 SER B CA 1
ATOM 7588 C C . SER B 1 293 ? 113.232 52.562 27.467 1.00 24.85 329 SER B C 1
ATOM 7589 O O . SER B 1 293 ? 114.376 52.745 27.045 1.00 24.76 329 SER B O 1
ATOM 7592 N N . GLY B 1 294 ? 112.324 51.836 26.819 1.00 23.75 330 GLY B N 1
ATOM 7593 C CA . GLY B 1 294 ? 112.627 51.224 25.542 1.00 23.64 330 GLY B CA 1
ATOM 7594 C C . GLY B 1 294 ? 113.369 49.908 25.677 1.00 23.60 330 GLY B C 1
ATOM 7595 O O . GLY B 1 294 ? 113.446 49.285 26.747 1.00 23.67 330 GLY B O 1
ATOM 7596 N N . ASP B 1 295 ? 113.942 49.489 24.548 1.00 22.64 331 ASP B N 1
ATOM 7597 C CA . ASP B 1 295 ? 114.577 48.181 24.432 1.00 22.57 331 ASP B CA 1
ATOM 7598 C C . ASP B 1 295 ? 115.931 48.160 25.124 1.00 22.54 331 ASP B C 1
ATOM 7599 O O . ASP B 1 295 ? 116.762 49.045 24.906 1.00 22.48 331 ASP B O 1
ATOM 7604 N N . GLY B 1 296 ? 116.159 47.127 25.936 1.00 20.90 332 GLY B N 1
ATOM 7605 C CA . GLY B 1 296 ? 117.466 46.904 26.516 1.00 20.86 332 GLY B CA 1
ATOM 7606 C C . GLY B 1 296 ? 118.199 45.713 25.932 1.00 20.71 332 GLY B C 1
ATOM 7607 O O . GLY B 1 296 ? 118.221 45.512 24.716 1.00 20.61 332 GLY B O 1
ATOM 7608 N N . PHE B 1 297 ? 118.801 44.905 26.795 1.00 19.60 333 PHE B N 1
ATOM 7609 C CA . PHE B 1 297 ? 119.643 43.807 26.355 1.00 19.45 333 PHE B CA 1
ATOM 7610 C C . PHE B 1 297 ? 119.570 42.718 27.412 1.00 19.51 333 PHE B C 1
ATOM 7611 O O . PHE B 1 297 ? 119.224 42.978 28.566 1.00 19.65 333 PHE B O 1
ATOM 7619 N N . GLY B 1 298 ? 119.953 41.498 27.025 1.00 18.00 334 GLY B N 1
ATOM 7620 C CA . GLY B 1 298 ? 119.946 40.406 27.975 1.00 17.87 334 GLY B CA 1
ATOM 7621 C C . GLY B 1 298 ? 121.282 40.197 28.676 1.00 18.02 334 GLY B C 1
ATOM 7622 O O . GLY B 1 298 ? 122.297 40.811 28.370 1.00 18.22 334 GLY B O 1
ATOM 7623 N N . TRP B 1 299 ? 121.255 39.317 29.664 1.00 17.37 335 TRP B N 1
ATOM 7624 C CA . TRP B 1 299 ? 122.468 38.709 30.198 1.00 17.30 335 TRP B CA 1
ATOM 7625 C C . TRP B 1 299 ? 122.516 37.292 29.645 1.00 17.06 335 TRP B C 1
ATOM 7626 O O . TRP B 1 299 ? 121.705 36.441 30.021 1.00 17.00 335 TRP B O 1
ATOM 7637 N N . GLY B 1 300 ? 123.435 37.063 28.707 1.00 17.56 336 GLY B N 1
ATOM 7638 C CA . GLY B 1 300 ? 123.472 35.796 28.001 1.00 17.29 336 GLY B CA 1
ATOM 7639 C C . GLY B 1 300 ? 123.966 34.613 28.817 1.00 17.20 336 GLY B C 1
ATOM 7640 O O . GLY B 1 300 ? 123.473 33.490 28.638 1.00 17.02 336 GLY B O 1
ATOM 7641 N N . ALA B 1 301 ? 124.937 34.828 29.707 1.00 17.12 337 ALA B N 1
ATOM 7642 C CA . ALA B 1 301 ? 125.516 33.713 30.444 1.00 17.12 337 ALA B CA 1
ATOM 7643 C C . ALA B 1 301 ? 126.234 34.250 31.666 1.00 17.41 337 ALA B C 1
ATOM 7644 O O . ALA B 1 301 ? 126.627 35.417 31.719 1.00 17.56 337 ALA B O 1
ATOM 7646 N N . VAL B 1 302 ? 126.407 33.366 32.642 1.00 17.43 338 VAL B N 1
ATOM 7647 C CA . VAL B 1 302 ? 127.198 33.636 33.830 1.00 17.74 338 VAL B CA 1
ATOM 7648 C C . VAL B 1 302 ? 127.961 32.352 34.135 1.00 17.77 338 VAL B C 1
ATOM 7649 O O . VAL B 1 302 ? 127.497 31.243 33.846 1.00 17.60 338 VAL B O 1
ATOM 7653 N N . ALA B 1 303 ? 129.167 32.511 34.658 1.00 18.15 339 ALA B N 1
ATOM 7654 C CA . ALA B 1 303 ? 130.000 31.387 35.044 1.00 18.27 339 ALA B CA 1
ATOM 7655 C C . ALA B 1 303 ? 130.772 31.759 36.305 1.00 18.68 339 ALA B C 1
ATOM 7656 O O . ALA B 1 303 ? 130.993 32.937 36.604 1.00 18.81 339 ALA B O 1
ATOM 7658 N N . VAL B 1 304 ? 131.162 30.738 37.059 1.00 19.18 340 VAL B N 1
ATOM 7659 C CA . VAL B 1 304 ? 131.909 30.913 38.292 1.00 19.53 340 VAL B CA 1
ATOM 7660 C C . VAL B 1 304 ? 133.226 30.160 38.166 1.00 19.31 340 VAL B C 1
ATOM 7661 O O . VAL B 1 304 ? 133.259 29.028 37.668 1.00 19.03 340 VAL B O 1
ATOM 7665 N N . ASP B 1 305 ? 134.306 30.797 38.590 1.00 20.84 341 ASP B N 1
ATOM 7666 C CA . ASP B 1 305 ? 135.613 30.147 38.603 1.00 20.51 341 ASP B CA 1
ATOM 7667 C C . ASP B 1 305 ? 135.566 28.893 39.472 1.00 20.48 341 ASP B C 1
ATOM 7668 O O . ASP B 1 305 ? 135.283 28.996 40.680 1.00 20.69 341 ASP B O 1
ATOM 7673 N N . PRO B 1 306 ? 135.847 27.707 38.919 1.00 20.95 342 PRO B N 1
ATOM 7674 C CA . PRO B 1 306 ? 135.738 26.473 39.722 1.00 20.93 342 PRO B CA 1
ATOM 7675 C C . PRO B 1 306 ? 136.639 26.440 40.954 1.00 20.94 342 PRO B C 1
ATOM 7676 O O . PRO B 1 306 ? 136.348 25.687 41.886 1.00 20.98 342 PRO B O 1
ATOM 7680 N N . GLN B 1 307 ? 137.710 27.233 40.997 1.00 22.13 343 GLN B N 1
ATOM 7681 C CA . GLN B 1 307 ? 138.604 27.277 42.151 1.00 22.12 343 GLN B CA 1
ATOM 7682 C C . GLN B 1 307 ? 138.336 28.463 43.070 1.00 22.38 343 GLN B C 1
ATOM 7683 O O . GLN B 1 307 ? 138.927 28.527 44.156 1.00 22.41 343 GLN B O 1
ATOM 7689 N N . GLN B 1 308 ? 137.485 29.407 42.655 1.00 21.07 344 GLN B N 1
ATOM 7690 C CA . GLN B 1 308 ? 137.292 30.671 43.367 1.00 21.32 344 GLN B CA 1
ATOM 7691 C C . GLN B 1 308 ? 135.823 31.064 43.261 1.00 21.56 344 GLN B C 1
ATOM 7692 O O . GLN B 1 308 ? 135.400 31.734 42.309 1.00 21.64 344 GLN B O 1
ATOM 7698 N N . PRO B 1 309 ? 135.012 30.665 44.240 1.00 20.67 345 PRO B N 1
ATOM 7699 C CA . PRO B 1 309 ? 133.549 30.800 44.095 1.00 20.79 345 PRO B CA 1
ATOM 7700 C C . PRO B 1 309 ? 133.054 32.237 44.024 1.00 20.92 345 PRO B C 1
ATOM 7701 O O . PRO B 1 309 ? 131.913 32.453 43.586 1.00 20.91 345 PRO B O 1
ATOM 7705 N N . GLN B 1 310 ? 133.861 33.222 44.427 1.00 20.99 346 GLN B N 1
ATOM 7706 C CA . GLN B 1 310 ? 133.454 34.620 44.344 1.00 21.07 346 GLN B CA 1
ATOM 7707 C C . GLN B 1 310 ? 133.853 35.278 43.030 1.00 21.07 346 GLN B C 1
ATOM 7708 O O . GLN B 1 310 ? 133.626 36.481 42.872 1.00 21.11 346 GLN B O 1
ATOM 7714 N N . VAL B 1 311 ? 134.432 34.523 42.093 1.00 20.68 347 VAL B N 1
ATOM 7715 C CA . VAL B 1 311 ? 134.938 35.052 40.825 1.00 20.66 347 VAL B CA 1
ATOM 7716 C C . VAL B 1 311 ? 133.936 34.704 39.732 1.00 20.66 347 VAL B C 1
ATOM 7717 O O . VAL B 1 311 ? 133.673 33.523 39.481 1.00 20.57 347 VAL B O 1
ATOM 7721 N N . LEU B 1 312 ? 133.400 35.731 39.062 1.00 20.14 348 LEU B N 1
ATOM 7722 C CA . LEU B 1 312 ? 132.293 35.581 38.131 1.00 19.91 348 LEU B CA 1
ATOM 7723 C C . LEU B 1 312 ? 132.646 36.198 36.788 1.00 19.73 348 LEU B C 1
ATOM 7724 O O . LEU B 1 312 ? 133.416 37.162 36.710 1.00 19.84 348 LEU B O 1
ATOM 7729 N N . LEU B 1 313 ? 132.061 35.638 35.733 1.00 19.20 349 LEU B N 1
ATOM 7730 C CA . LEU B 1 313 ? 132.013 36.264 34.420 1.00 18.92 349 LEU B CA 1
ATOM 7731 C C . LEU B 1 313 ? 130.558 36.317 33.981 1.00 18.72 349 LEU B C 1
ATOM 7732 O O . LEU B 1 313 ? 129.788 35.399 34.264 1.00 18.65 349 LEU B O 1
ATOM 7737 N N . ALA B 1 314 ? 130.188 37.382 33.274 1.00 18.39 350 ALA B N 1
ATOM 7738 C CA . ALA B 1 314 ? 128.811 37.575 32.848 1.00 18.06 350 ALA B CA 1
ATOM 7739 C C . ALA B 1 314 ? 128.830 38.408 31.581 1.00 17.94 350 ALA B C 1
ATOM 7740 O O . ALA B 1 314 ? 129.481 39.457 31.548 1.00 18.28 350 ALA B O 1
ATOM 7742 N N . SER B 1 315 ? 128.121 37.937 30.552 1.00 18.00 351 SER B N 1
ATOM 7743 C CA . SER B 1 315 ? 128.085 38.546 29.229 1.00 17.88 351 SER B CA 1
ATOM 7744 C C . SER B 1 315 ? 126.750 39.235 28.982 1.00 17.72 351 SER B C 1
ATOM 7745 O O . SER B 1 315 ? 125.700 38.747 29.421 1.00 17.51 351 SER B O 1
ATOM 7748 N N . THR B 1 316 ? 126.790 40.348 28.247 1.00 18.58 352 THR B N 1
ATOM 7749 C CA . THR B 1 316 ? 125.563 40.906 27.703 1.00 18.59 352 THR B CA 1
ATOM 7750 C C . THR B 1 316 ? 125.164 40.141 26.441 1.00 18.36 352 THR B C 1
ATOM 7751 O O . THR B 1 316 ? 125.967 39.417 25.844 1.00 18.17 352 THR B O 1
ATOM 7755 N N . PHE B 1 317 ? 123.910 40.321 26.031 1.00 18.92 353 PHE B N 1
ATOM 7756 C CA . PHE B 1 317 ? 123.399 39.631 24.852 1.00 18.75 353 PHE B CA 1
ATOM 7757 C C . PHE B 1 317 ? 122.558 40.599 24.035 1.00 18.83 353 PHE B C 1
ATOM 7758 O O . PHE B 1 317 ? 121.573 41.141 24.545 1.00 19.01 353 PHE B O 1
ATOM 7766 N N . ARG B 1 318 ? 122.939 40.808 22.774 1.00 21.17 354 ARG B N 1
ATOM 7767 C CA . ARG B 1 318 ? 122.254 41.761 21.898 1.00 21.22 354 ARG B CA 1
ATOM 7768 C C . ARG B 1 318 ? 122.268 43.174 22.482 1.00 21.37 354 ARG B C 1
ATOM 7769 O O . ARG B 1 318 ? 121.314 43.932 22.318 1.00 21.48 354 ARG B O 1
ATOM 7777 N N . ARG B 1 319 ? 123.348 43.534 23.183 1.00 20.96 355 ARG B N 1
ATOM 7778 C CA . ARG B 1 319 ? 123.552 44.911 23.608 1.00 21.09 355 ARG B CA 1
ATOM 7779 C C . ARG B 1 319 ? 124.055 45.725 22.420 1.00 20.97 355 ARG B C 1
ATOM 7780 O O . ARG B 1 319 ? 125.066 45.378 21.800 1.00 20.80 355 ARG B O 1
ATOM 7788 N N . ARG B 1 320 ? 123.342 46.800 22.096 1.00 23.52 356 ARG B N 1
ATOM 7789 C CA . ARG B 1 320 ? 123.688 47.644 20.960 1.00 23.41 356 ARG B CA 1
ATOM 7790 C C . ARG B 1 320 ? 124.046 49.055 21.400 1.00 23.49 356 ARG B C 1
ATOM 7791 O O . ARG B 1 320 ? 124.004 49.987 20.590 1.00 23.46 356 ARG B O 1
ATOM 7799 N N . THR B 1 321 ? 124.399 49.235 22.670 1.00 22.25 357 THR B N 1
ATOM 7800 C CA . THR B 1 321 ? 124.647 50.560 23.234 1.00 22.38 357 THR B CA 1
ATOM 7801 C C . THR B 1 321 ? 126.018 50.610 23.895 1.00 22.43 357 THR B C 1
ATOM 7802 O O . THR B 1 321 ? 126.126 50.815 25.106 1.00 22.63 357 THR B O 1
ATOM 7806 N N . PRO B 1 322 ? 127.105 50.467 23.118 1.00 22.17 358 PRO B N 1
ATOM 7807 C CA . PRO B 1 322 ? 127.230 50.330 21.660 1.00 21.92 358 PRO B CA 1
ATOM 7808 C C . PRO B 1 322 ? 127.336 48.883 21.140 1.00 21.75 358 PRO B C 1
ATOM 7809 O O . PRO B 1 322 ? 127.050 48.628 19.975 1.00 21.59 358 PRO B O 1
ATOM 7813 N N . ARG B 1 323 ? 127.770 47.959 21.988 1.00 21.80 359 ARG B N 1
ATOM 7814 C CA . ARG B 1 323 ? 127.967 46.571 21.596 1.00 21.64 359 ARG B CA 1
ATOM 7815 C C . ARG B 1 323 ? 128.058 45.736 22.863 1.00 21.76 359 ARG B C 1
ATOM 7816 O O . ARG B 1 323 ? 127.891 46.239 23.977 1.00 21.99 359 ARG B O 1
ATOM 7824 N N . ASP B 1 324 ? 128.334 44.451 22.688 1.00 20.04 360 ASP B N 1
ATOM 7825 C CA . ASP B 1 324 ? 128.350 43.546 23.825 1.00 20.13 360 ASP B CA 1
ATOM 7826 C C . ASP B 1 324 ? 129.633 43.679 24.622 1.00 20.20 360 ASP B C 1
ATOM 7827 O O . ASP B 1 324 ? 130.678 44.076 24.099 1.00 20.07 360 ASP B O 1
ATOM 7832 N N . GLU B 1 325 ? 129.532 43.350 25.913 1.00 19.49 361 GLU B N 1
ATOM 7833 C CA . GLU B 1 325 ? 130.645 43.400 26.844 1.00 19.63 361 GLU B CA 1
ATOM 7834 C C . GLU B 1 325 ? 130.581 42.180 27.754 1.00 19.68 361 GLU B C 1
ATOM 7835 O O . GLU B 1 325 ? 129.518 41.597 27.975 1.00 19.69 361 GLU B O 1
ATOM 7841 N N . LEU B 1 326 ? 131.742 41.776 28.244 1.00 19.05 362 LEU B N 1
ATOM 7842 C CA . LEU B 1 326 ? 131.873 40.670 29.173 1.00 19.13 362 LEU B CA 1
ATOM 7843 C C . LEU B 1 326 ? 132.498 41.214 30.444 1.00 19.46 362 LEU B C 1
ATOM 7844 O O . LEU B 1 326 ? 133.535 41.882 30.385 1.00 19.49 362 LEU B O 1
ATOM 7849 N N . TYR B 1 327 ? 131.882 40.926 31.588 1.00 18.84 363 TYR B N 1
ATOM 7850 C CA . TYR B 1 327 ? 132.302 41.527 32.841 1.00 19.33 363 TYR B CA 1
ATOM 7851 C C . TYR B 1 327 ? 132.850 40.462 33.782 1.00 19.43 363 TYR B C 1
ATOM 7852 O O . TYR B 1 327 ? 132.436 39.299 33.745 1.00 19.07 363 TYR B O 1
ATOM 7861 N N . ARG B 1 328 ? 133.798 40.879 34.622 1.00 20.22 364 ARG B N 1
ATOM 7862 C CA . ARG B 1 328 ? 134.382 40.040 35.658 1.00 20.44 364 ARG B CA 1
ATOM 7863 C C . ARG B 1 328 ? 134.199 40.713 37.012 1.00 20.72 364 ARG B C 1
ATOM 7864 O O . ARG B 1 328 ? 134.368 41.928 37.143 1.00 20.77 364 ARG B O 1
ATOM 7872 N N . SER B 1 329 ? 133.828 39.912 38.006 1.00 20.28 365 SER B N 1
ATOM 7873 C CA . SER B 1 329 ? 133.776 40.310 39.404 1.00 20.37 365 SER B CA 1
ATOM 7874 C C . SER B 1 329 ? 134.666 39.369 40.194 1.00 20.42 365 SER B C 1
ATOM 7875 O O . SER B 1 329 ? 134.729 38.178 39.890 1.00 20.39 365 SER B O 1
ATOM 7878 N N . VAL B 1 330 ? 135.351 39.894 41.207 1.00 20.52 366 VAL B N 1
ATOM 7879 C CA . VAL B 1 330 ? 136.141 39.063 42.113 1.00 20.47 366 VAL B CA 1
ATOM 7880 C C . VAL B 1 330 ? 135.555 39.033 43.512 1.00 20.60 366 VAL B C 1
ATOM 7881 O O . VAL B 1 330 ? 136.122 38.376 44.404 1.00 20.90 366 VAL B O 1
ATOM 7885 N N . ASP B 1 331 ? 134.416 39.686 43.731 1.00 21.06 367 ASP B N 1
ATOM 7886 C CA . ASP B 1 331 ? 133.812 39.743 45.055 1.00 21.09 367 ASP B CA 1
ATOM 7887 C C . ASP B 1 331 ? 132.339 39.377 44.984 1.00 21.05 367 ASP B C 1
ATOM 7888 O O . ASP B 1 331 ? 131.485 40.005 45.619 1.00 21.06 367 ASP B O 1
ATOM 7893 N N . GLY B 1 332 ? 132.024 38.359 44.186 1.00 20.52 368 GLY B N 1
ATOM 7894 C CA . GLY B 1 332 ? 130.701 37.771 44.189 1.00 20.43 368 GLY B CA 1
ATOM 7895 C C . GLY B 1 332 ? 129.590 38.651 43.672 1.00 20.36 368 GLY B C 1
ATOM 7896 O O . GLY B 1 332 ? 128.433 38.462 44.061 1.00 20.29 368 GLY B O 1
ATOM 7897 N N . GLY B 1 333 ? 129.902 39.620 42.812 1.00 20.49 369 GLY B N 1
ATOM 7898 C CA . GLY B 1 333 ? 128.880 40.436 42.181 1.00 20.38 369 GLY B CA 1
ATOM 7899 C C . GLY B 1 333 ? 128.772 41.847 42.706 1.00 20.44 369 GLY B C 1
ATOM 7900 O O . GLY B 1 333 ? 127.932 42.612 42.214 1.00 20.37 369 GLY B O 1
ATOM 7901 N N . LYS B 1 334 ? 129.592 42.211 43.690 1.00 21.63 370 LYS B N 1
ATOM 7902 C CA . LYS B 1 334 ? 129.525 43.541 44.282 1.00 21.66 370 LYS B CA 1
ATOM 7903 C C . LYS B 1 334 ? 130.104 44.596 43.344 1.00 21.66 370 LYS B C 1
ATOM 7904 O O . LYS B 1 334 ? 129.526 45.676 43.175 1.00 21.63 370 LYS B O 1
ATOM 7910 N N . HIS B 1 335 ? 131.230 44.293 42.711 1.00 21.37 371 HIS B N 1
ATOM 7911 C CA . HIS B 1 335 ? 131.878 45.202 41.780 1.00 21.35 371 HIS B CA 1
ATOM 7912 C C . HIS B 1 335 ? 132.284 44.429 40.537 1.00 21.32 371 HIS B C 1
ATOM 7913 O O . HIS B 1 335 ? 132.664 43.261 40.617 1.00 21.33 371 HIS B O 1
ATOM 7920 N N . TRP B 1 336 ? 132.218 45.093 39.388 1.00 20.48 372 TRP B N 1
ATOM 7921 C CA . TRP B 1 336 ? 132.517 44.444 38.121 1.00 20.42 372 TRP B CA 1
ATOM 7922 C C . TRP B 1 336 ? 133.534 45.261 37.354 1.00 20.45 372 TRP B C 1
ATOM 7923 O O . TRP B 1 336 ? 133.674 46.465 37.563 1.00 20.46 372 TRP B O 1
ATOM 7934 N N . ALA B 1 337 ? 134.223 44.595 36.433 1.00 20.31 373 ALA B N 1
ATOM 7935 C CA . ALA B 1 337 ? 135.061 45.300 35.480 1.00 20.57 373 ALA B CA 1
ATOM 7936 C C . ALA B 1 337 ? 134.731 44.794 34.086 1.00 20.02 373 ALA B C 1
ATOM 7937 O O . ALA B 1 337 ? 134.496 43.596 33.907 1.00 19.57 373 ALA B O 1
ATOM 7939 N N . PRO B 1 338 ? 134.667 45.673 33.093 1.00 20.95 374 PRO B N 1
ATOM 7940 C CA . PRO B 1 338 ? 134.478 45.205 31.719 1.00 20.54 374 PRO B CA 1
ATOM 7941 C C . PRO B 1 338 ? 135.782 44.634 31.187 1.00 20.24 374 PRO B C 1
ATOM 7942 O O . PRO B 1 338 ? 136.874 45.034 31.597 1.00 20.25 374 PRO B O 1
ATOM 7946 N N . LEU B 1 339 ? 135.667 43.669 30.277 1.00 20.64 375 LEU B N 1
ATOM 7947 C CA . LEU B 1 339 ? 136.853 42.919 29.901 1.00 20.32 375 LEU B CA 1
ATOM 7948 C C . LEU B 1 339 ? 137.310 43.144 28.473 1.00 20.12 375 LEU B C 1
ATOM 7949 O O . LEU B 1 339 ? 138.509 43.205 28.250 1.00 20.50 375 LEU B O 1
ATOM 7954 N N . LEU B 1 340 ? 136.398 43.250 27.498 1.00 21.19 376 LEU B N 1
ATOM 7955 C CA . LEU B 1 340 ? 136.788 43.215 26.091 1.00 20.82 376 LEU B CA 1
ATOM 7956 C C . LEU B 1 340 ? 137.252 44.557 25.541 1.00 20.76 376 LEU B C 1
ATOM 7957 O O . LEU B 1 340 ? 138.129 44.587 24.665 1.00 20.46 376 LEU B O 1
ATOM 7962 N N . ALA B 1 341 ? 136.678 45.666 26.012 1.00 22.08 377 ALA B N 1
ATOM 7963 C CA . ALA B 1 341 ? 136.967 46.957 25.397 1.00 22.01 377 ALA B CA 1
ATOM 7964 C C . ALA B 1 341 ? 138.452 47.299 25.472 1.00 21.81 377 ALA B C 1
ATOM 7965 O O . ALA B 1 341 ? 139.027 47.811 24.508 1.00 21.53 377 ALA B O 1
ATOM 7967 N N . ASP B 1 342 ? 139.086 47.017 26.600 1.00 23.30 378 ASP B N 1
ATOM 7968 C CA . ASP B 1 342 ? 140.500 47.296 26.815 1.00 23.10 378 ASP B CA 1
ATOM 7969 C C . ASP B 1 342 ? 141.394 46.124 26.445 1.00 22.82 378 ASP B C 1
ATOM 7970 O O . ASP B 1 342 ? 142.600 46.167 26.734 1.00 22.65 378 ASP B O 1
ATOM 7975 N N . ALA B 1 343 ? 140.836 45.074 25.851 1.00 22.13 379 ALA B N 1
ATOM 7976 C CA . ALA B 1 343 ? 141.584 43.850 25.637 1.00 21.90 379 ALA B CA 1
ATOM 7977 C C . ALA B 1 343 ? 142.226 43.825 24.257 1.00 21.54 379 ALA B C 1
ATOM 7978 O O . ALA B 1 343 ? 141.958 44.656 23.391 1.00 21.47 379 ALA B O 1
ATOM 7980 N N . VAL B 1 344 ? 143.073 42.829 24.052 1.00 22.44 380 VAL B N 1
ATOM 7981 C CA . VAL B 1 344 ? 143.741 42.623 22.778 1.00 22.13 380 VAL B CA 1
ATOM 7982 C C . VAL B 1 344 ? 143.310 41.269 22.231 1.00 22.04 380 VAL B C 1
ATOM 7983 O O . VAL B 1 344 ? 143.343 40.264 22.947 1.00 22.10 380 VAL B O 1
ATOM 7987 N N . PHE B 1 345 ? 142.901 41.244 20.969 1.00 21.71 381 PHE B N 1
ATOM 7988 C CA . PHE B 1 345 ? 142.446 40.031 20.311 1.00 21.61 381 PHE B CA 1
ATOM 7989 C C . PHE B 1 345 ? 143.462 39.650 19.245 1.00 21.36 381 PHE B C 1
ATOM 7990 O O . PHE B 1 345 ? 143.841 40.491 18.430 1.00 21.25 381 PHE B O 1
ATOM 7998 N N . ASP B 1 346 ? 143.913 38.398 19.256 1.00 23.27 382 ASP B N 1
ATOM 7999 C CA . ASP B 1 346 ? 144.759 37.891 18.181 1.00 23.07 382 ASP B CA 1
ATOM 8000 C C . ASP B 1 346 ? 143.873 37.241 17.127 1.00 23.03 382 ASP B C 1
ATOM 8001 O O . ASP B 1 346 ? 143.242 36.208 17.386 1.00 23.09 382 ASP B O 1
ATOM 8006 N N . HIS B 1 347 ? 143.855 37.829 15.925 1.00 22.31 383 HIS B N 1
ATOM 8007 C CA . HIS B 1 347 ? 143.081 37.322 14.798 1.00 22.29 383 HIS B CA 1
ATOM 8008 C C . HIS B 1 347 ? 143.899 36.488 13.822 1.00 22.16 383 HIS B C 1
ATOM 8009 O O . HIS B 1 347 ? 143.348 36.045 12.810 1.00 22.14 383 HIS B O 1
ATOM 8016 N N . SER B 1 348 ? 145.186 36.252 14.095 1.00 23.24 384 SER B N 1
ATOM 8017 C CA . SER B 1 348 ? 146.057 35.647 13.086 1.00 23.15 384 SER B CA 1
ATOM 8018 C C . SER B 1 348 ? 145.647 34.223 12.717 1.00 23.19 384 SER B C 1
ATOM 8019 O O . SER B 1 348 ? 146.019 33.742 11.637 1.00 23.15 384 SER B O 1
ATOM 8022 N N . ALA B 1 349 ? 144.879 33.544 13.571 1.00 22.91 385 ALA B N 1
ATOM 8023 C CA . ALA B 1 349 ? 144.360 32.224 13.216 1.00 22.96 385 ALA B CA 1
ATOM 8024 C C . ALA B 1 349 ? 143.351 32.307 12.068 1.00 22.96 385 ALA B C 1
ATOM 8025 O O . ALA B 1 349 ? 143.379 31.489 11.135 1.00 22.96 385 ALA B O 1
ATOM 8027 N N . ALA B 1 350 ? 142.440 33.273 12.128 1.00 20.78 386 ALA B N 1
ATOM 8028 C CA . ALA B 1 350 ? 141.395 33.438 11.120 1.00 20.79 386 ALA B CA 1
ATOM 8029 C C . ALA B 1 350 ? 141.273 34.931 10.889 1.00 20.76 386 ALA B C 1
ATOM 8030 O O . ALA B 1 350 ? 140.545 35.631 11.608 1.00 20.81 386 ALA B O 1
ATOM 8032 N N . PRO B 1 351 ? 142.002 35.463 9.906 1.00 20.38 387 PRO B N 1
ATOM 8033 C CA . PRO B 1 351 ? 142.087 36.925 9.754 1.00 20.36 387 PRO B CA 1
ATOM 8034 C C . PRO B 1 351 ? 140.740 37.616 9.597 1.00 20.43 387 PRO B C 1
ATOM 8035 O O . PRO B 1 351 ? 140.602 38.776 10.017 1.00 20.46 387 PRO B O 1
ATOM 8039 N N . TRP B 1 352 ? 139.739 36.939 9.020 1.00 18.73 388 TRP B N 1
ATOM 8040 C CA . TRP B 1 352 ? 138.434 37.562 8.809 1.00 18.81 388 TRP B CA 1
ATOM 8041 C C . TRP B 1 352 ? 137.739 37.950 10.113 1.00 18.91 388 TRP B C 1
ATOM 8042 O O . TRP B 1 352 ? 136.820 38.782 10.088 1.00 18.99 388 TRP B O 1
ATOM 8053 N N . THR B 1 353 ? 138.137 37.362 11.248 1.00 19.52 389 THR B N 1
ATOM 8054 C CA . THR B 1 353 ? 137.538 37.753 12.522 1.00 19.65 389 THR B CA 1
ATOM 8055 C C . THR B 1 353 ? 137.941 39.159 12.944 1.00 19.69 389 THR B C 1
ATOM 8056 O O . THR B 1 353 ? 137.277 39.746 13.806 1.00 19.84 389 THR B O 1
ATOM 8060 N N . ALA B 1 354 ? 139.014 39.703 12.372 1.00 20.19 390 ALA B N 1
ATOM 8061 C CA . ALA B 1 354 ? 139.365 41.089 12.638 1.00 20.22 390 ALA B CA 1
ATOM 8062 C C . ALA B 1 354 ? 138.240 42.047 12.269 1.00 20.32 390 ALA B C 1
ATOM 8063 O O . ALA B 1 354 ? 138.155 43.132 12.847 1.00 20.41 390 ALA B O 1
ATOM 8065 N N . HIS B 1 355 ? 137.356 41.664 11.347 1.00 20.05 391 HIS B N 1
ATOM 8066 C CA . HIS B 1 355 ? 136.216 42.487 10.959 1.00 20.16 391 HIS B CA 1
ATOM 8067 C C . HIS B 1 355 ? 134.897 42.008 11.562 1.00 20.32 391 HIS B C 1
ATOM 8068 O O . HIS B 1 355 ? 133.833 42.514 11.189 1.00 20.44 391 HIS B O 1
ATOM 8075 N N . ALA B 1 356 ? 134.944 41.069 12.503 1.00 19.29 392 ALA B N 1
ATOM 8076 C CA . ALA B 1 356 ? 133.767 40.632 13.234 1.00 19.44 392 ALA B CA 1
ATOM 8077 C C . ALA B 1 356 ? 133.731 41.314 14.595 1.00 19.62 392 ALA B C 1
ATOM 8078 O O . ALA B 1 356 ? 134.708 41.912 15.039 1.00 19.60 392 ALA B O 1
ATOM 8080 N N . THR B 1 357 ? 132.582 41.218 15.262 1.00 18.90 393 THR B N 1
ATOM 8081 C CA . THR B 1 357 ? 132.416 41.814 16.577 1.00 19.11 393 THR B CA 1
ATOM 8082 C C . THR B 1 357 ? 131.847 40.769 17.529 1.00 19.19 393 THR B C 1
ATOM 8083 O O . THR B 1 357 ? 130.817 40.150 17.216 1.00 19.21 393 THR B O 1
ATOM 8087 N N . PRO B 1 358 ? 132.469 40.545 18.689 1.00 18.73 394 PRO B N 1
ATOM 8088 C CA . PRO B 1 358 ? 131.931 39.553 19.629 1.00 18.82 394 PRO B CA 1
ATOM 8089 C C . PRO B 1 358 ? 130.474 39.841 19.979 1.00 19.03 394 PRO B C 1
ATOM 8090 O O . PRO B 1 358 ? 130.108 40.948 20.377 1.00 19.24 394 PRO B O 1
ATOM 8094 N N . HIS B 1 359 ? 129.636 38.830 19.778 1.00 18.51 395 HIS B N 1
ATOM 8095 C CA . HIS B 1 359 ? 128.194 38.935 19.940 1.00 18.68 395 HIS B CA 1
ATOM 8096 C C . HIS B 1 359 ? 127.674 37.526 20.155 1.00 18.59 395 HIS B C 1
ATOM 8097 O O . HIS B 1 359 ? 128.396 36.550 19.964 1.00 18.38 395 HIS B O 1
ATOM 8104 N N . TRP B 1 360 ? 126.405 37.432 20.547 1.00 18.38 396 TRP B N 1
ATOM 8105 C CA . TRP B 1 360 ? 125.779 36.157 20.906 1.00 18.29 396 TRP B CA 1
ATOM 8106 C C . TRP B 1 360 ? 126.627 35.383 21.917 1.00 18.24 396 TRP B C 1
ATOM 8107 O O . TRP B 1 360 ? 126.868 34.184 21.787 1.00 18.02 396 TRP B O 1
ATOM 8118 N N . MET B 1 361 ? 127.071 36.085 22.954 1.00 18.50 397 MET B N 1
ATOM 8119 C CA . MET B 1 361 ? 127.813 35.451 24.043 1.00 18.53 397 MET B CA 1
ATOM 8120 C C . MET B 1 361 ? 126.797 34.780 24.978 1.00 18.62 397 MET B C 1
ATOM 8121 O O . MET B 1 361 ? 126.403 35.300 26.024 1.00 18.87 397 MET B O 1
ATOM 8126 N N . GLY B 1 362 ? 126.338 33.604 24.563 1.00 17.30 398 GLY B N 1
ATOM 8127 C CA . GLY B 1 362 ? 125.353 32.851 25.311 1.00 17.33 398 GLY B CA 1
ATOM 8128 C C . GLY B 1 362 ? 125.899 31.691 26.116 1.00 17.30 398 GLY B C 1
ATOM 8129 O O . GLY B 1 362 ? 125.104 30.886 26.621 1.00 17.29 398 GLY B O 1
ATOM 8130 N N . ALA B 1 363 ? 127.223 31.577 26.265 1.00 16.86 399 ALA B N 1
ATOM 8131 C CA . ALA B 1 363 ? 127.810 30.501 27.056 1.00 16.90 399 ALA B CA 1
ATOM 8132 C C . ALA B 1 363 ? 129.241 30.872 27.436 1.00 17.04 399 ALA B C 1
ATOM 8133 O O . ALA B 1 363 ? 129.979 31.440 26.627 1.00 16.94 399 ALA B O 1
ATOM 8135 N N . LEU B 1 364 ? 129.617 30.541 28.671 1.00 17.39 400 LEU B N 1
ATOM 8136 C CA . LEU B 1 364 ? 130.910 30.882 29.249 1.00 17.53 400 LEU B CA 1
ATOM 8137 C C . LEU B 1 364 ? 131.424 29.713 30.074 1.00 17.65 400 LEU B C 1
ATOM 8138 O O . LEU B 1 364 ? 130.637 28.955 30.641 1.00 17.75 400 LEU B O 1
ATOM 8143 N N . ALA B 1 365 ? 132.751 29.596 30.175 1.00 18.98 401 ALA B N 1
ATOM 8144 C CA . ALA B 1 365 ? 133.346 28.595 31.059 1.00 19.11 401 ALA B CA 1
ATOM 8145 C C . ALA B 1 365 ? 134.773 28.990 31.421 1.00 19.12 401 ALA B C 1
ATOM 8146 O O . ALA B 1 365 ? 135.492 29.601 30.625 1.00 18.92 401 ALA B O 1
ATOM 8148 N N . ILE B 1 366 ? 135.171 28.620 32.636 1.00 20.01 402 ILE B N 1
ATOM 8149 C CA . ILE B 1 366 ? 136.491 28.914 33.174 1.00 20.01 402 ILE B CA 1
ATOM 8150 C C . ILE B 1 366 ? 137.185 27.594 33.451 1.00 19.89 402 ILE B C 1
ATOM 8151 O O . ILE B 1 366 ? 136.613 26.712 34.101 1.00 20.02 402 ILE B O 1
ATOM 8156 N N . ASP B 1 367 ? 138.398 27.457 32.950 1.00 21.25 403 ASP B N 1
ATOM 8157 C CA . ASP B 1 367 ? 139.199 26.262 33.140 1.00 21.13 403 ASP B CA 1
ATOM 8158 C C . ASP B 1 367 ? 139.340 25.965 34.633 1.00 21.34 403 ASP B C 1
ATOM 8159 O O . ASP B 1 367 ? 139.838 26.820 35.379 1.00 21.45 403 ASP B O 1
ATOM 8164 N N . PRO B 1 368 ? 138.902 24.795 35.113 1.00 21.00 404 PRO B N 1
ATOM 8165 C CA . PRO B 1 368 ? 139.025 24.479 36.545 1.00 21.18 404 PRO B CA 1
ATOM 8166 C C . PRO B 1 368 ? 140.457 24.196 36.994 1.00 21.07 404 PRO B C 1
ATOM 8167 O O . PRO B 1 368 ? 140.683 23.968 38.189 1.00 21.38 404 PRO B O 1
ATOM 8171 N N . PHE B 1 369 ? 141.415 24.186 36.074 1.00 22.85 405 PHE B N 1
ATOM 8172 C CA . PHE B 1 369 ? 142.821 24.035 36.404 1.00 22.71 405 PHE B CA 1
ATOM 8173 C C . PHE B 1 369 ? 143.597 25.327 36.231 1.00 22.62 405 PHE B C 1
ATOM 8174 O O . PHE B 1 369 ? 144.760 25.386 36.644 1.00 22.53 405 PHE B O 1
ATOM 8182 N N . ASP B 1 370 ? 142.984 26.363 35.648 1.00 22.87 406 ASP B N 1
ATOM 8183 C CA . ASP B 1 370 ? 143.705 27.604 35.389 1.00 22.80 406 ASP B CA 1
ATOM 8184 C C . ASP B 1 370 ? 142.684 28.728 35.221 1.00 22.99 406 ASP B C 1
ATOM 8185 O O . ASP B 1 370 ? 142.098 28.876 34.144 1.00 22.92 406 ASP B O 1
ATOM 8190 N N . GLY B 1 371 ? 142.543 29.549 36.259 1.00 22.60 407 GLY B N 1
ATOM 8191 C CA . GLY B 1 371 ? 141.654 30.698 36.201 1.00 22.81 407 GLY B CA 1
ATOM 8192 C C . GLY B 1 371 ? 142.044 31.736 35.168 1.00 22.65 407 GLY B C 1
ATOM 8193 O O . GLY B 1 371 ? 141.218 32.598 34.847 1.00 22.79 407 GLY B O 1
ATOM 8194 N N . ASN B 1 372 ? 143.282 31.685 34.650 1.00 23.22 408 ASN B N 1
ATOM 8195 C CA . ASN B 1 372 ? 143.648 32.552 33.534 1.00 23.02 408 ASN B CA 1
ATOM 8196 C C . ASN B 1 372 ? 142.923 32.188 32.245 1.00 22.89 408 ASN B C 1
ATOM 8197 O O . ASN B 1 372 ? 142.868 33.011 31.323 1.00 22.78 408 ASN B O 1
ATOM 8202 N N . HIS B 1 373 ? 142.390 30.975 32.159 1.00 21.58 409 HIS B N 1
ATOM 8203 C CA . HIS B 1 373 ? 141.884 30.405 30.921 1.00 21.42 409 HIS B CA 1
ATOM 8204 C C . HIS B 1 373 ? 140.360 30.361 30.980 1.00 21.61 409 HIS B C 1
ATOM 8205 O O . HIS B 1 373 ? 139.788 29.538 31.705 1.00 21.77 409 HIS B O 1
ATOM 8212 N N . ALA B 1 374 ? 139.707 31.250 30.231 1.00 20.14 410 ALA B N 1
ATOM 8213 C CA . ALA B 1 374 ? 138.257 31.253 30.103 1.00 20.27 410 ALA B CA 1
ATOM 8214 C C . ALA B 1 374 ? 137.876 31.282 28.630 1.00 20.03 410 ALA B C 1
ATOM 8215 O O . ALA B 1 374 ? 138.562 31.904 27.817 1.00 19.84 410 ALA B O 1
ATOM 8217 N N . LEU B 1 375 ? 136.778 30.607 28.295 1.00 19.17 411 LEU B N 1
ATOM 8218 C CA . LEU B 1 375 ? 136.228 30.575 26.944 1.00 18.94 411 LEU B CA 1
ATOM 8219 C C . LEU B 1 375 ? 134.903 31.318 26.912 1.00 19.05 411 LEU B C 1
ATOM 8220 O O . LEU B 1 375 ? 134.100 31.193 27.833 1.00 19.29 411 LEU B O 1
ATOM 8225 N N . PHE B 1 376 ? 134.651 32.068 25.843 1.00 18.86 412 PHE B N 1
ATOM 8226 C CA . PHE B 1 376 ? 133.294 32.513 25.588 1.00 18.91 412 PHE B CA 1
ATOM 8227 C C . PHE B 1 376 ? 132.954 32.216 24.140 1.00 18.63 412 PHE B C 1
ATOM 8228 O O . PHE B 1 376 ? 133.825 32.241 23.262 1.00 18.45 412 PHE B O 1
ATOM 8236 N N . VAL B 1 377 ? 131.687 31.864 23.919 1.00 17.50 413 VAL B N 1
ATOM 8237 C CA . VAL B 1 377 ? 131.179 31.550 22.593 1.00 17.27 413 VAL B CA 1
ATOM 8238 C C . VAL B 1 377 ? 130.710 32.833 21.919 1.00 17.29 413 VAL B C 1
ATOM 8239 O O . VAL B 1 377 ? 130.397 33.836 22.565 1.00 17.50 413 VAL B O 1
ATOM 8243 N N . THR B 1 378 ? 130.663 32.796 20.592 1.00 17.02 414 THR B N 1
ATOM 8244 C CA . THR B 1 378 ? 130.043 33.838 19.792 1.00 17.04 414 THR B CA 1
ATOM 8245 C C . THR B 1 378 ? 129.269 33.162 18.674 1.00 16.87 414 THR B C 1
ATOM 8246 O O . THR B 1 378 ? 129.293 31.936 18.520 1.00 16.73 414 THR B O 1
ATOM 8250 N N . GLY B 1 379 ? 128.594 33.977 17.878 1.00 17.07 415 GLY B N 1
ATOM 8251 C CA . GLY B 1 379 ? 127.994 33.473 16.663 1.00 16.92 415 GLY B CA 1
ATOM 8252 C C . GLY B 1 379 ? 128.979 33.078 15.580 1.00 16.73 415 GLY B C 1
ATOM 8253 O O . GLY B 1 379 ? 128.542 32.653 14.507 1.00 16.62 415 GLY B O 1
ATOM 8254 N N . TYR B 1 380 ? 130.294 33.195 15.818 1.00 17.03 416 TYR B N 1
ATOM 8255 C CA . TYR B 1 380 ? 131.275 32.811 14.809 1.00 16.87 416 TYR B CA 1
ATOM 8256 C C . TYR B 1 380 ? 132.438 31.998 15.378 1.00 16.81 416 TYR B C 1
ATOM 8257 O O . TYR B 1 380 ? 133.388 31.709 14.646 1.00 16.72 416 TYR B O 1
ATOM 8266 N N . GLY B 1 381 ? 132.394 31.608 16.640 1.00 16.96 417 GLY B N 1
ATOM 8267 C CA . GLY B 1 381 ? 133.429 30.749 17.167 1.00 16.94 417 GLY B CA 1
ATOM 8268 C C . GLY B 1 381 ? 133.715 31.064 18.624 1.00 17.10 417 GLY B C 1
ATOM 8269 O O . GLY B 1 381 ? 132.937 31.745 19.290 1.00 17.23 417 GLY B O 1
ATOM 8270 N N . ILE B 1 382 ? 134.857 30.549 19.083 1.00 18.05 418 ILE B N 1
ATOM 8271 C CA . ILE B 1 382 ? 135.250 30.575 20.486 1.00 18.22 418 ILE B CA 1
ATOM 8272 C C . ILE B 1 382 ? 136.407 31.548 20.662 1.00 18.22 418 ILE B C 1
ATOM 8273 O O . ILE B 1 382 ? 137.328 31.584 19.836 1.00 18.09 418 ILE B O 1
ATOM 8278 N N . TRP B 1 383 ? 136.359 32.332 21.744 1.00 19.57 419 TRP B N 1
ATOM 8279 C CA . TRP B 1 383 ? 137.487 33.139 22.202 1.00 19.61 419 TRP B CA 1
ATOM 8280 C C . TRP B 1 383 ? 137.972 32.616 23.549 1.00 19.76 419 TRP B C 1
ATOM 8281 O O . TRP B 1 383 ? 137.165 32.241 24.404 1.00 19.94 419 TRP B O 1
ATOM 8292 N N . ALA B 1 384 ? 139.292 32.579 23.724 1.00 19.94 420 ALA B N 1
ATOM 8293 C CA . ALA B 1 384 ? 139.926 32.000 24.904 1.00 20.06 420 ALA B CA 1
ATOM 8294 C C . ALA B 1 384 ? 140.917 33.003 25.478 1.00 20.11 420 ALA B C 1
ATOM 8295 O O . ALA B 1 384 ? 141.694 33.602 24.727 1.00 20.22 420 ALA B O 1
ATOM 8297 N N . SER B 1 385 ? 140.873 33.202 26.792 1.00 20.94 421 SER B N 1
ATOM 8298 C CA . SER B 1 385 ? 141.785 34.114 27.464 1.00 21.04 421 SER B CA 1
ATOM 8299 C C . SER B 1 385 ? 143.061 33.386 27.850 1.00 20.93 421 SER B C 1
ATOM 8300 O O . SER B 1 385 ? 143.048 32.194 28.157 1.00 20.92 421 SER B O 1
ATOM 8303 N N . ARG B 1 386 ? 144.170 34.124 27.839 1.00 22.93 422 ARG B N 1
ATOM 8304 C CA . ARG B 1 386 ? 145.455 33.595 28.282 1.00 22.80 422 ARG B CA 1
ATOM 8305 C C . ARG B 1 386 ? 145.827 34.008 29.696 1.00 22.99 422 ARG B C 1
ATOM 8306 O O . ARG B 1 386 ? 146.486 33.235 30.400 1.00 22.99 422 ARG B O 1
ATOM 8314 N N . ASN B 1 387 ? 145.417 35.203 30.121 1.00 23.72 423 ASN B N 1
ATOM 8315 C CA . ASN B 1 387 ? 145.928 35.848 31.324 1.00 23.87 423 ASN B CA 1
ATOM 8316 C C . ASN B 1 387 ? 144.799 36.577 32.052 1.00 24.22 423 ASN B C 1
ATOM 8317 O O . ASN B 1 387 ? 144.896 37.759 32.389 1.00 24.35 423 ASN B O 1
ATOM 8322 N N . LEU B 1 388 ? 143.720 35.853 32.339 1.00 22.46 424 LEU B N 1
ATOM 8323 C CA . LEU B 1 388 ? 142.516 36.499 32.859 1.00 22.82 424 LEU B CA 1
ATOM 8324 C C . LEU B 1 388 ? 142.696 37.001 34.293 1.00 23.08 424 LEU B C 1
ATOM 8325 O O . LEU B 1 388 ? 142.105 38.021 34.661 1.00 23.35 424 LEU B O 1
ATOM 8330 N N . GLN B 1 389 ? 143.493 36.315 35.120 1.00 24.35 425 GLN B N 1
ATOM 8331 C CA . GLN B 1 389 ? 143.701 36.790 36.484 1.00 24.56 425 GLN B CA 1
ATOM 8332 C C . GLN B 1 389 ? 144.947 37.634 36.660 1.00 24.41 425 GLN B C 1
ATOM 8333 O O . GLN B 1 389 ? 145.100 38.250 37.722 1.00 24.62 425 GLN B O 1
ATOM 8339 N N . ASP B 1 390 ? 145.853 37.653 35.688 1.00 25.89 426 ASP B N 1
ATOM 8340 C CA . ASP B 1 390 ? 147.126 38.338 35.853 1.00 26.09 426 ASP B CA 1
ATOM 8341 C C . ASP B 1 390 ? 147.228 39.645 35.083 1.00 26.16 426 ASP B C 1
ATOM 8342 O O . ASP B 1 390 ? 148.135 40.433 35.372 1.00 26.80 426 ASP B O 1
ATOM 8347 N N . PHE B 1 391 ? 146.343 39.897 34.115 1.00 25.49 427 PHE B N 1
ATOM 8348 C CA . PHE B 1 391 ? 146.498 41.083 33.280 1.00 25.45 427 PHE B CA 1
ATOM 8349 C C . PHE B 1 391 ? 146.306 42.363 34.093 1.00 25.82 427 PHE B C 1
ATOM 8350 O O . PHE B 1 391 ? 145.538 42.414 35.061 1.00 25.95 427 PHE B O 1
ATOM 8358 N N . ALA B 1 392 ? 147.029 43.402 33.681 1.00 26.66 428 ALA B N 1
ATOM 8359 C CA . ALA B 1 392 ? 146.928 44.738 34.269 1.00 27.12 428 ALA B CA 1
ATOM 8360 C C . ALA B 1 392 ? 147.018 45.724 33.108 1.00 27.18 428 ALA B C 1
ATOM 8361 O O . ALA B 1 392 ? 148.119 46.053 32.652 1.00 27.71 428 ALA B O 1
ATOM 8363 N N . ALA B 1 393 ? 145.863 46.163 32.617 1.00 26.38 429 ALA B N 1
ATOM 8364 C CA . ALA B 1 393 ? 145.835 47.132 31.535 1.00 26.41 429 ALA B CA 1
ATOM 8365 C C . ALA B 1 393 ? 146.292 48.496 32.050 1.00 27.20 429 ALA B C 1
ATOM 8366 O O . ALA B 1 393 ? 146.050 48.837 33.210 1.00 27.50 429 ALA B O 1
ATOM 8368 N N . PRO B 1 394 ? 146.960 49.304 31.202 1.00 26.10 430 PRO B N 1
ATOM 8369 C CA . PRO B 1 394 ? 147.272 49.001 29.802 1.00 25.81 430 PRO B CA 1
ATOM 8370 C C . PRO B 1 394 ? 148.648 48.349 29.557 1.00 26.19 430 PRO B C 1
ATOM 8371 O O . PRO B 1 394 ? 148.901 47.935 28.430 1.00 25.87 430 PRO B O 1
ATOM 8375 N N . GLN B 1 395 ? 149.506 48.244 30.580 1.00 26.41 431 GLN B N 1
ATOM 8376 C CA . GLN B 1 395 ? 150.853 47.703 30.363 1.00 26.88 431 GLN B CA 1
ATOM 8377 C C . GLN B 1 395 ? 150.814 46.240 29.921 1.00 26.29 431 GLN B C 1
ATOM 8378 O O . GLN B 1 395 ? 151.556 45.832 29.015 1.00 26.35 431 GLN B O 1
ATOM 8384 N N . ARG B 1 396 ? 149.966 45.431 30.565 1.00 28.18 432 ARG B N 1
ATOM 8385 C CA . ARG B 1 396 ? 149.835 44.000 30.278 1.00 27.62 432 ARG B CA 1
ATOM 8386 C C . ARG B 1 396 ? 148.373 43.673 30.001 1.00 26.72 432 ARG B C 1
ATOM 8387 O O . ARG B 1 396 ? 147.672 43.134 30.870 1.00 26.45 432 ARG B O 1
ATOM 8395 N N . PRO B 1 397 ? 147.880 43.979 28.807 1.00 25.36 433 PRO B N 1
ATOM 8396 C CA . PRO B 1 397 ? 146.442 43.838 28.550 1.00 24.67 433 PRO B CA 1
ATOM 8397 C C . PRO B 1 397 ? 145.978 42.385 28.518 1.00 24.40 433 PRO B C 1
ATOM 8398 O O . PRO B 1 397 ? 146.743 41.458 28.234 1.00 24.26 433 PRO B O 1
ATOM 8402 N N . LEU B 1 398 ? 144.699 42.199 28.838 1.00 24.09 434 LEU B N 1
ATOM 8403 C CA . LEU B 1 398 ? 144.040 40.910 28.650 1.00 23.48 434 LEU B CA 1
ATOM 8404 C C . LEU B 1 398 ? 144.190 40.449 27.205 1.00 23.11 434 LEU B C 1
ATOM 8405 O O . LEU B 1 398 ? 143.951 41.219 26.271 1.00 22.98 434 LEU B O 1
ATOM 8410 N N . GLN B 1 399 ? 144.606 39.198 27.022 1.00 23.24 435 GLN B N 1
ATOM 8411 C CA . GLN B 1 399 ? 144.885 38.656 25.695 1.00 22.97 435 GLN B CA 1
ATOM 8412 C C . GLN B 1 399 ? 143.868 37.571 25.374 1.00 23.00 435 GLN B C 1
ATOM 8413 O O . GLN B 1 399 ? 143.781 36.564 26.088 1.00 23.08 435 GLN B O 1
ATOM 8419 N N . TRP B 1 400 ? 143.121 37.765 24.282 1.00 20.77 436 TRP B N 1
ATOM 8420 C CA . TRP B 1 400 ? 142.210 36.760 23.751 1.00 20.75 436 TRP B CA 1
ATOM 8421 C C . TRP B 1 400 ? 142.782 36.194 22.460 1.00 20.48 436 TRP B C 1
ATOM 8422 O O . TRP B 1 400 ? 143.357 36.929 21.656 1.00 20.34 436 TRP B O 1
ATOM 8433 N N . TRP B 1 401 ? 142.618 34.886 22.262 1.00 20.76 437 TRP B N 1
ATOM 8434 C CA . TRP B 1 401 ? 143.006 34.247 21.015 1.00 20.56 437 TRP B CA 1
ATOM 8435 C C . TRP B 1 401 ? 141.876 33.339 20.544 1.00 20.57 437 TRP B C 1
ATOM 8436 O O . TRP B 1 401 ? 141.020 32.903 21.326 1.00 20.70 437 TRP B O 1
ATOM 8447 N N . PHE B 1 402 ? 141.865 33.084 19.238 1.00 19.12 438 PHE B N 1
ATOM 8448 C CA . PHE B 1 402 ? 140.743 32.410 18.589 1.00 19.11 438 PHE B CA 1
ATOM 8449 C C . PHE B 1 402 ? 141.030 30.910 18.609 1.00 19.10 438 PHE B C 1
ATOM 8450 O O . PHE B 1 402 ? 141.575 30.332 17.660 1.00 19.02 438 PHE B O 1
ATOM 8458 N N . GLN B 1 403 ? 140.672 30.279 19.741 1.00 19.40 439 GLN B N 1
ATOM 8459 C CA . GLN B 1 403 ? 140.964 28.864 20.017 1.00 19.44 439 GLN B CA 1
ATOM 8460 C C . GLN B 1 403 ? 139.943 28.024 19.250 1.00 19.43 439 GLN B C 1
ATOM 8461 O O . GLN B 1 403 ? 138.954 27.530 19.794 1.00 19.53 439 GLN B O 1
ATOM 8467 N N . ASP B 1 404 ? 140.186 27.883 17.945 1.00 18.59 440 ASP B N 1
ATOM 8468 C CA . ASP B 1 404 ? 139.230 27.212 17.072 1.00 18.59 440 ASP B CA 1
ATOM 8469 C C . ASP B 1 404 ? 139.869 26.254 16.075 1.00 18.57 440 ASP B C 1
ATOM 8470 O O . ASP B 1 404 ? 139.171 25.784 15.175 1.00 18.57 440 ASP B O 1
ATOM 8475 N N . ARG B 1 405 ? 141.154 25.936 16.210 1.00 19.56 441 ARG B N 1
ATOM 8476 C CA . ARG B 1 405 ? 141.782 24.940 15.356 1.00 19.59 441 ARG B CA 1
ATOM 8477 C C . ARG B 1 405 ? 141.001 23.632 15.356 1.00 19.74 441 ARG B C 1
ATOM 8478 O O . ARG B 1 405 ? 140.651 23.101 16.412 1.00 19.84 441 ARG B O 1
ATOM 8486 N N . GLY B 1 406 ? 140.739 23.106 14.164 1.00 17.84 442 GLY B N 1
ATOM 8487 C CA . GLY B 1 406 ? 139.953 21.901 14.014 1.00 18.01 442 GLY B CA 1
ATOM 8488 C C . GLY B 1 406 ? 138.457 22.098 14.045 1.00 18.00 442 GLY B C 1
ATOM 8489 O O . GLY B 1 406 ? 137.721 21.220 13.585 1.00 18.15 442 GLY B O 1
ATOM 8490 N N . LEU B 1 407 ? 137.977 23.217 14.568 1.00 17.17 443 LEU B N 1
ATOM 8491 C CA . LEU B 1 407 ? 136.544 23.509 14.602 1.00 17.14 443 LEU B CA 1
ATOM 8492 C C . LEU B 1 407 ? 136.146 24.258 13.331 1.00 17.01 443 LEU B C 1
ATOM 8493 O O . LEU B 1 407 ? 136.652 25.357 13.065 1.00 16.89 443 LEU B O 1
ATOM 8498 N N . GLU B 1 408 ? 135.251 23.658 12.547 1.00 16.68 444 GLU B N 1
ATOM 8499 C CA . GLU B 1 408 ? 134.716 24.262 11.329 1.00 16.57 444 GLU B CA 1
ATOM 8500 C C . GLU B 1 408 ? 133.207 24.086 11.343 1.00 16.54 444 GLU B C 1
ATOM 8501 O O . GLU B 1 408 ? 132.714 22.959 11.456 1.00 16.69 444 GLU B O 1
ATOM 8507 N N . GLU B 1 409 ? 132.480 25.201 11.239 1.00 15.92 445 GLU B N 1
ATOM 8508 C CA . GLU B 1 409 ? 131.046 25.179 11.501 1.00 15.85 445 GLU B CA 1
ATOM 8509 C C . GLU B 1 409 ? 130.249 25.976 10.473 1.00 15.72 445 GLU B C 1
ATOM 8510 O O . GLU B 1 409 ? 129.098 26.339 10.745 1.00 15.64 445 GLU B O 1
ATOM 8516 N N . THR B 1 410 ? 130.812 26.270 9.307 1.00 15.81 446 THR B N 1
ATOM 8517 C CA . THR B 1 410 ? 130.024 27.044 8.365 1.00 15.73 446 THR B CA 1
ATOM 8518 C C . THR B 1 410 ? 129.001 26.156 7.665 1.00 15.71 446 THR B C 1
ATOM 8519 O O . THR B 1 410 ? 129.081 24.920 7.682 1.00 15.79 446 THR B O 1
ATOM 8523 N N . VAL B 1 411 ? 128.026 26.817 7.048 1.00 15.94 447 VAL B N 1
ATOM 8524 C CA . VAL B 1 411 ? 127.018 26.175 6.217 1.00 15.90 447 VAL B CA 1
ATOM 8525 C C . VAL B 1 411 ? 127.181 26.754 4.819 1.00 15.95 447 VAL B C 1
ATOM 8526 O O . VAL B 1 411 ? 126.630 27.824 4.528 1.00 16.00 447 VAL B O 1
ATOM 8530 N N . PRO B 1 412 ? 127.951 26.119 3.943 1.00 15.92 448 PRO B N 1
ATOM 8531 C CA . PRO B 1 412 ? 128.108 26.661 2.592 1.00 16.00 448 PRO B CA 1
ATOM 8532 C C . PRO B 1 412 ? 126.798 26.532 1.833 1.00 15.98 448 PRO B C 1
ATOM 8533 O O . PRO B 1 412 ? 125.970 25.663 2.122 1.00 15.93 448 PRO B O 1
ATOM 8537 N N . LEU B 1 413 ? 126.608 27.432 0.872 1.00 16.70 449 LEU B N 1
ATOM 8538 C CA . LEU B 1 413 ? 125.453 27.396 -0.014 1.00 16.81 449 LEU B CA 1
ATOM 8539 C C . LEU B 1 413 ? 125.824 27.163 -1.471 1.00 16.93 449 LEU B C 1
ATOM 8540 O O . LEU B 1 413 ? 124.981 26.682 -2.233 1.00 17.02 449 LEU B O 1
ATOM 8545 N N . ASP B 1 414 ? 127.056 27.466 -1.870 1.00 16.35 450 ASP B N 1
ATOM 8546 C CA . ASP B 1 414 ? 127.521 27.149 -3.209 1.00 16.49 450 ASP B CA 1
ATOM 8547 C C . ASP B 1 414 ? 129.042 27.082 -3.175 1.00 16.54 450 ASP B C 1
ATOM 8548 O O . ASP B 1 414 ? 129.681 27.604 -2.255 1.00 16.46 450 ASP B O 1
ATOM 8553 N N . LEU B 1 415 ? 129.611 26.408 -4.176 1.00 16.21 451 LEU B N 1
ATOM 8554 C CA . LEU B 1 415 ? 131.054 26.216 -4.282 1.00 16.35 451 LEU B CA 1
ATOM 8555 C C . LEU B 1 415 ? 131.455 26.232 -5.753 1.00 16.58 451 LEU B C 1
ATOM 8556 O O . LEU B 1 415 ? 130.728 25.717 -6.609 1.00 16.69 451 LEU B O 1
ATOM 8561 N N . LEU B 1 416 ? 132.619 26.819 -6.036 1.00 16.19 452 LEU B N 1
ATOM 8562 C CA . LEU B 1 416 ? 133.105 26.977 -7.396 1.00 16.44 452 LEU B CA 1
ATOM 8563 C C . LEU B 1 416 ? 134.589 26.641 -7.454 1.00 16.61 452 LEU B C 1
ATOM 8564 O O . LEU B 1 416 ? 135.387 27.164 -6.672 1.00 16.48 452 LEU B O 1
ATOM 8569 N N . SER B 1 417 ? 134.945 25.748 -8.369 1.00 16.79 453 SER B N 1
ATOM 8570 C CA . SER B 1 417 ? 136.344 25.466 -8.671 1.00 17.01 453 SER B CA 1
ATOM 8571 C C . SER B 1 417 ? 136.562 25.911 -10.108 1.00 17.23 453 SER B C 1
ATOM 8572 O O . SER B 1 417 ? 136.187 25.189 -11.044 1.00 17.49 453 SER B O 1
ATOM 8575 N N . PRO B 1 418 ? 137.102 27.101 -10.334 1.00 17.89 454 PRO B N 1
ATOM 8576 C CA . PRO B 1 418 ? 137.200 27.642 -11.694 1.00 18.10 454 PRO B CA 1
ATOM 8577 C C . PRO B 1 418 ? 138.354 27.022 -12.476 1.00 18.41 454 PRO B C 1
ATOM 8578 O O . PRO B 1 418 ? 139.219 26.339 -11.936 1.00 18.42 454 PRO B O 1
ATOM 8582 N N . MET B 1 419 ? 138.365 27.297 -13.778 1.00 19.29 455 MET B N 1
ATOM 8583 C CA . MET B 1 419 ? 139.369 26.686 -14.644 1.00 19.61 455 MET B CA 1
ATOM 8584 C C . MET B 1 419 ? 140.759 27.282 -14.436 1.00 19.45 455 MET B C 1
ATOM 8585 O O . MET B 1 419 ? 141.749 26.663 -14.837 1.00 19.64 455 MET B O 1
ATOM 8590 N N . ALA B 1 420 ? 140.847 28.453 -13.812 1.00 19.26 456 ALA B N 1
ATOM 8591 C CA . ALA B 1 420 ? 142.114 29.081 -13.467 1.00 19.05 456 ALA B CA 1
ATOM 8592 C C . ALA B 1 420 ? 141.848 29.992 -12.277 1.00 18.67 456 ALA B C 1
ATOM 8593 O O . ALA B 1 420 ? 140.701 30.329 -11.990 1.00 18.56 456 ALA B O 1
ATOM 8595 N N . GLY B 1 421 ? 142.922 30.400 -11.598 1.00 19.48 457 GLY B N 1
ATOM 8596 C CA . GLY B 1 421 ? 142.825 31.190 -10.380 1.00 19.14 457 GLY B CA 1
ATOM 8597 C C . GLY B 1 421 ? 142.919 30.331 -9.134 1.00 19.06 457 GLY B C 1
ATOM 8598 O O . GLY B 1 421 ? 143.570 29.286 -9.154 1.00 19.22 457 GLY B O 1
ATOM 8599 N N . ALA B 1 422 ? 142.275 30.741 -8.043 1.00 18.20 458 ALA B N 1
ATOM 8600 C CA . ALA B 1 422 ? 142.179 29.848 -6.896 1.00 18.14 458 ALA B CA 1
ATOM 8601 C C . ALA B 1 422 ? 141.436 28.581 -7.297 1.00 18.39 458 ALA B C 1
ATOM 8602 O O . ALA B 1 422 ? 140.670 28.561 -8.266 1.00 18.56 458 ALA B O 1
ATOM 8604 N N . HIS B 1 423 ? 141.693 27.502 -6.561 1.00 17.55 459 HIS B N 1
ATOM 8605 C CA . HIS B 1 423 ? 140.993 26.252 -6.834 1.00 17.78 459 HIS B CA 1
ATOM 8606 C C . HIS B 1 423 ? 139.619 26.182 -6.184 1.00 17.67 459 HIS B C 1
ATOM 8607 O O . HIS B 1 423 ? 138.833 25.316 -6.558 1.00 17.85 459 HIS B O 1
ATOM 8614 N N . LEU B 1 424 ? 139.305 27.062 -5.235 1.00 17.54 460 LEU B N 1
ATOM 8615 C CA . LEU B 1 424 ? 137.985 27.053 -4.617 1.00 17.40 460 LEU B CA 1
ATOM 8616 C C . LEU B 1 424 ? 137.553 28.473 -4.269 1.00 17.17 460 LEU B C 1
ATOM 8617 O O . LEU B 1 424 ? 138.321 29.235 -3.678 1.00 17.03 460 LEU B O 1
ATOM 8622 N N . LEU B 1 425 ? 136.324 28.813 -4.636 1.00 17.16 461 LEU B N 1
ATOM 8623 C CA . LEU B 1 425 ? 135.652 30.023 -4.188 1.00 17.00 461 LEU B CA 1
ATOM 8624 C C . LEU B 1 425 ? 134.352 29.612 -3.517 1.00 16.91 461 LEU B C 1
ATOM 8625 O O . LEU B 1 425 ? 133.618 28.773 -4.043 1.00 16.99 461 LEU B O 1
ATOM 8630 N N . SER B 1 426 ? 134.054 30.200 -2.372 1.00 16.83 462 SER B N 1
ATOM 8631 C CA . SER B 1 426 ? 132.962 29.699 -1.553 1.00 16.74 462 SER B CA 1
ATOM 8632 C C . SER B 1 426 ? 131.882 30.758 -1.387 1.00 16.72 462 SER B C 1
ATOM 8633 O O . SER B 1 426 ? 132.156 31.963 -1.382 1.00 16.75 462 SER B O 1
ATOM 8636 N N . ALA B 1 427 ? 130.646 30.281 -1.284 1.00 16.34 463 ALA B N 1
ATOM 8637 C CA . ALA B 1 427 ? 129.480 31.099 -0.975 1.00 16.40 463 ALA B CA 1
ATOM 8638 C C . ALA B 1 427 ? 128.863 30.484 0.272 1.00 16.24 463 ALA B C 1
ATOM 8639 O O . ALA B 1 427 ? 128.395 29.341 0.239 1.00 16.14 463 ALA B O 1
ATOM 8641 N N . LEU B 1 428 ? 128.883 31.234 1.367 1.00 16.27 464 LEU B N 1
ATOM 8642 C CA . LEU B 1 428 ? 128.601 30.694 2.691 1.00 16.13 464 LEU B CA 1
ATOM 8643 C C . LEU B 1 428 ? 127.492 31.479 3.371 1.00 16.25 464 LEU B C 1
ATOM 8644 O O . LEU B 1 428 ? 127.355 32.696 3.180 1.00 16.47 464 LEU B O 1
ATOM 8649 N N . GLY B 1 429 ? 126.712 30.773 4.186 1.00 16.41 465 GLY B N 1
ATOM 8650 C CA . GLY B 1 429 ? 125.789 31.459 5.067 1.00 16.56 465 GLY B CA 1
ATOM 8651 C C . GLY B 1 429 ? 126.548 32.363 6.018 1.00 16.62 465 GLY B C 1
ATOM 8652 O O . GLY B 1 429 ? 127.674 32.060 6.422 1.00 16.46 465 GLY B O 1
ATOM 8653 N N . ASP B 1 430 ? 125.948 33.519 6.321 1.00 17.16 466 ASP B N 1
ATOM 8654 C CA . ASP B 1 430 ? 126.378 34.402 7.408 1.00 17.24 466 ASP B CA 1
ATOM 8655 C C . ASP B 1 430 ? 127.653 35.193 7.118 1.00 17.18 466 ASP B C 1
ATOM 8656 O O . ASP B 1 430 ? 127.741 36.375 7.482 1.00 17.31 466 ASP B O 1
ATOM 8661 N N . ILE B 1 431 ? 128.649 34.580 6.481 1.00 16.60 467 ILE B N 1
ATOM 8662 C CA . ILE B 1 431 ? 129.934 35.256 6.352 1.00 16.53 467 ILE B CA 1
ATOM 8663 C C . ILE B 1 431 ? 130.358 35.399 4.899 1.00 16.52 467 ILE B C 1
ATOM 8664 O O . ILE B 1 431 ? 131.534 35.561 4.621 1.00 16.43 467 ILE B O 1
ATOM 8669 N N . ASP B 1 432 ? 129.395 35.311 3.972 1.00 16.52 468 ASP B N 1
ATOM 8670 C CA . ASP B 1 432 ? 129.591 35.691 2.578 1.00 16.58 468 ASP B CA 1
ATOM 8671 C C . ASP B 1 432 ? 130.430 34.659 1.826 1.00 16.46 468 ASP B C 1
ATOM 8672 O O . ASP B 1 432 ? 129.878 33.864 1.059 1.00 16.51 468 ASP B O 1
ATOM 8677 N N . GLY B 1 433 ? 131.742 34.657 2.019 1.00 16.74 469 GLY B N 1
ATOM 8678 C CA . GLY B 1 433 ? 132.573 33.647 1.398 1.00 16.68 469 GLY B CA 1
ATOM 8679 C C . GLY B 1 433 ? 134.009 34.108 1.245 1.00 16.62 469 GLY B C 1
ATOM 8680 O O . GLY B 1 433 ? 134.387 35.209 1.645 1.00 16.59 469 GLY B O 1
ATOM 8681 N N . PHE B 1 434 ? 134.809 33.224 0.654 1.00 17.56 470 PHE B N 1
ATOM 8682 C CA . PHE B 1 434 ? 136.235 33.470 0.488 1.00 17.52 470 PHE B CA 1
ATOM 8683 C C . PHE B 1 434 ? 136.718 33.015 -0.878 1.00 17.63 470 PHE B C 1
ATOM 8684 O O . PHE B 1 434 ? 136.186 32.070 -1.470 1.00 17.73 470 PHE B O 1
ATOM 8692 N N . ARG B 1 435 ? 137.771 33.669 -1.344 1.00 18.40 471 ARG B N 1
ATOM 8693 C CA . ARG B 1 435 ? 138.609 33.136 -2.405 1.00 18.50 471 ARG B CA 1
ATOM 8694 C C . ARG B 1 435 ? 139.741 32.388 -1.709 1.00 18.46 471 ARG B C 1
ATOM 8695 O O . ARG B 1 435 ? 140.583 33.003 -1.050 1.00 18.34 471 ARG B O 1
ATOM 8703 N N . HIS B 1 436 ? 139.733 31.059 -1.799 1.00 18.24 472 HIS B N 1
ATOM 8704 C CA . HIS B 1 436 ? 140.646 30.237 -0.993 1.00 18.24 472 HIS B CA 1
ATOM 8705 C C . HIS B 1 436 ? 141.973 30.071 -1.729 1.00 18.33 472 HIS B C 1
ATOM 8706 O O . HIS B 1 436 ? 142.233 29.063 -2.388 1.00 18.52 472 HIS B O 1
ATOM 8713 N N . ASP B 1 437 ? 142.828 31.090 -1.604 1.00 20.52 473 ASP B N 1
ATOM 8714 C CA . ASP B 1 437 ? 144.173 31.008 -2.178 1.00 20.58 473 ASP B CA 1
ATOM 8715 C C . ASP B 1 437 ? 144.909 29.760 -1.706 1.00 20.66 473 ASP B C 1
ATOM 8716 O O . ASP B 1 437 ? 145.589 29.094 -2.497 1.00 20.84 473 ASP B O 1
ATOM 8721 N N . GLU B 1 438 ? 144.785 29.439 -0.420 1.00 21.44 474 GLU B N 1
ATOM 8722 C CA . GLU B 1 438 ? 145.297 28.207 0.172 1.00 21.52 474 GLU B CA 1
ATOM 8723 C C . GLU B 1 438 ? 144.168 27.555 0.962 1.00 21.54 474 GLU B C 1
ATOM 8724 O O . GLU B 1 438 ? 143.519 28.208 1.789 1.00 21.39 474 GLU B O 1
ATOM 8730 N N . LEU B 1 439 ? 143.920 26.271 0.687 1.00 19.41 475 LEU B N 1
ATOM 8731 C CA . LEU B 1 439 ? 142.850 25.521 1.336 1.00 19.46 475 LEU B CA 1
ATOM 8732 C C . LEU B 1 439 ? 143.130 25.210 2.805 1.00 19.37 475 LEU B C 1
ATOM 8733 O O . LEU B 1 439 ? 142.202 24.820 3.526 1.00 19.35 475 LEU B O 1
ATOM 8738 N N . ASP B 1 440 ? 144.372 25.358 3.260 1.00 20.83 476 ASP B N 1
ATOM 8739 C CA . ASP B 1 440 ? 144.741 24.989 4.614 1.00 20.77 476 ASP B CA 1
ATOM 8740 C C . ASP B 1 440 ? 145.114 26.194 5.471 1.00 20.55 476 ASP B C 1
ATOM 8741 O O . ASP B 1 440 ? 145.586 26.017 6.602 1.00 20.49 476 ASP B O 1
ATOM 8746 N N . ARG B 1 441 ? 144.898 27.411 4.970 1.00 21.09 477 ARG B N 1
ATOM 8747 C CA . ARG B 1 441 ? 145.096 28.642 5.726 1.00 20.91 477 ARG B CA 1
ATOM 8748 C C . ARG B 1 441 ? 143.852 29.500 5.611 1.00 20.86 477 ARG B C 1
ATOM 8749 O O . ARG B 1 441 ? 143.324 29.673 4.511 1.00 20.91 477 ARG B O 1
ATOM 8757 N N . ALA B 1 442 ? 143.415 30.074 6.730 1.00 19.74 478 ALA B N 1
ATOM 8758 C CA . ALA B 1 442 ? 142.205 30.883 6.717 1.00 19.70 478 ALA B CA 1
ATOM 8759 C C . ALA B 1 442 ? 142.466 32.219 6.020 1.00 19.64 478 ALA B C 1
ATOM 8760 O O . ALA B 1 442 ? 143.581 32.747 6.031 1.00 19.58 478 ALA B O 1
ATOM 8762 N N . GLN B 1 443 ? 141.425 32.758 5.392 1.00 19.77 479 GLN B N 1
ATOM 8763 C CA . GLN B 1 443 ? 141.554 33.893 4.477 1.00 19.74 479 GLN B CA 1
ATOM 8764 C C . GLN B 1 443 ? 140.756 35.086 4.995 1.00 19.71 479 GLN B C 1
ATOM 8765 O O . GLN B 1 443 ? 140.040 35.002 5.993 1.00 19.72 479 GLN B O 1
ATOM 8771 N N . LEU B 1 444 ? 140.892 36.207 4.289 1.00 18.53 480 LEU B N 1
ATOM 8772 C CA . LEU B 1 444 ? 139.947 37.306 4.407 1.00 18.55 480 LEU B CA 1
ATOM 8773 C C . LEU B 1 444 ? 138.749 37.041 3.503 1.00 18.63 480 LEU B C 1
ATOM 8774 O O . LEU B 1 444 ? 138.863 36.376 2.470 1.00 18.67 480 LEU B O 1
ATOM 8779 N N . GLN B 1 445 ? 137.590 37.546 3.910 1.00 17.44 481 GLN B N 1
ATOM 8780 C CA . GLN B 1 445 ? 136.408 37.474 3.058 1.00 17.54 481 GLN B CA 1
ATOM 8781 C C . GLN B 1 445 ? 136.620 38.291 1.782 1.00 17.56 481 GLN B C 1
ATOM 8782 O O . GLN B 1 445 ? 137.509 39.147 1.711 1.00 17.50 481 GLN B O 1
ATOM 8788 N N . TYR B 1 446 ? 135.792 38.012 0.764 1.00 17.09 482 TYR B N 1
ATOM 8789 C CA . TYR B 1 446 ? 135.841 38.745 -0.503 1.00 17.15 482 TYR B CA 1
ATOM 8790 C C . TYR B 1 446 ? 135.993 40.243 -0.281 1.00 17.10 482 TYR B C 1
ATOM 8791 O O . TYR B 1 446 ? 135.251 40.848 0.498 1.00 17.14 482 TYR B O 1
ATOM 8800 N N . ALA B 1 447 ? 136.965 40.837 -0.962 1.00 18.24 483 ALA B N 1
ATOM 8801 C CA . ALA B 1 447 ? 137.081 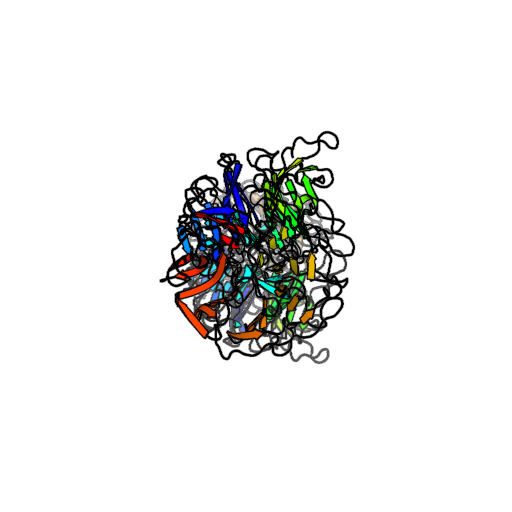42.288 -0.960 1.00 18.19 483 ALA B CA 1
ATOM 8802 C C . ALA B 1 447 ? 135.921 42.916 -1.729 1.00 18.31 483 ALA B C 1
ATOM 8803 O O . ALA B 1 447 ? 135.356 42.319 -2.652 1.00 18.43 483 ALA B O 1
ATOM 8805 N N . GLY B 1 448 ? 135.579 44.141 -1.351 1.00 18.23 484 GLY B N 1
ATOM 8806 C CA . GLY B 1 448 ? 134.440 44.813 -1.929 1.00 18.35 484 GLY B CA 1
ATOM 8807 C C . GLY B 1 448 ? 133.206 44.717 -1.057 1.00 18.46 484 GLY B C 1
ATOM 8808 O O . GLY B 1 448 ? 133.283 44.410 0.143 1.00 18.42 484 GLY B O 1
ATOM 8809 N N . PRO B 1 449 ? 132.033 44.971 -1.648 1.00 18.45 485 PRO B N 1
ATOM 8810 C CA . PRO B 1 449 ? 130.796 44.987 -0.852 1.00 18.59 485 PRO B CA 1
ATOM 8811 C C . PRO B 1 449 ? 130.572 43.666 -0.120 1.00 18.63 485 PRO B C 1
ATOM 8812 O O . PRO B 1 449 ? 130.892 42.591 -0.628 1.00 18.61 485 PRO B O 1
ATOM 8816 N N . ARG B 1 450 ? 130.006 43.756 1.085 1.00 17.73 486 ARG B N 1
ATOM 8817 C CA . ARG B 1 450 ? 129.821 42.600 1.963 1.00 17.76 486 ARG B CA 1
ATOM 8818 C C . ARG B 1 450 ? 128.381 42.103 1.871 1.00 17.97 486 ARG B C 1
ATOM 8819 O O . ARG B 1 450 ? 127.437 42.872 2.080 1.00 18.10 486 ARG B O 1
ATOM 8827 N N . LEU B 1 451 ? 128.216 40.829 1.537 1.00 16.64 487 LEU B N 1
ATOM 8828 C CA . LEU B 1 451 ? 126.932 40.156 1.614 1.00 16.84 487 LEU B CA 1
ATOM 8829 C C . LEU B 1 451 ? 126.817 39.453 2.962 1.00 16.82 487 LEU B C 1
ATOM 8830 O O . LEU B 1 451 ? 127.818 39.158 3.615 1.00 16.63 487 LEU B O 1
ATOM 8835 N N . THR B 1 452 ? 125.581 39.186 3.377 1.00 16.95 488 THR B N 1
ATOM 8836 C CA . THR B 1 452 ? 125.387 38.338 4.552 1.00 16.95 488 THR B CA 1
ATOM 8837 C C . THR B 1 452 ? 125.593 36.874 4.173 1.00 16.83 488 THR B C 1
ATOM 8838 O O . THR B 1 452 ? 126.578 36.252 4.590 1.00 16.58 488 THR B O 1
ATOM 8842 N N . ASN B 1 453 ? 124.669 36.310 3.380 1.00 16.76 489 ASN B N 1
ATOM 8843 C CA . ASN B 1 453 ? 124.829 34.985 2.780 1.00 16.59 489 ASN B CA 1
ATOM 8844 C C . ASN B 1 453 ? 125.462 35.142 1.410 1.00 16.58 489 ASN B C 1
ATOM 8845 O O . ASN B 1 453 ? 125.020 35.977 0.613 1.00 16.82 489 ASN B O 1
ATOM 8850 N N . GLY B 1 454 ? 126.461 34.318 1.122 1.00 16.53 490 GLY B N 1
ATOM 8851 C CA . GLY B 1 454 ? 126.781 34.032 -0.254 1.00 16.55 490 GLY B CA 1
ATOM 8852 C C . GLY B 1 454 ? 125.914 32.862 -0.649 1.00 16.52 490 GLY B C 1
ATOM 8853 O O . GLY B 1 454 ? 126.027 31.790 -0.051 1.00 16.24 490 GLY B O 1
ATOM 8854 N N . GLU B 1 455 ? 125.023 33.058 -1.624 1.00 17.24 491 GLU B N 1
ATOM 8855 C CA . GLU B 1 455 ? 124.042 32.047 -1.987 1.00 17.26 491 GLU B CA 1
ATOM 8856 C C . GLU B 1 455 ? 124.423 31.278 -3.241 1.00 17.22 491 GLU B C 1
ATOM 8857 O O . GLU B 1 455 ? 124.152 30.073 -3.324 1.00 17.05 491 GLU B O 1
ATOM 8863 N N . SER B 1 456 ? 125.033 31.951 -4.224 1.00 16.20 492 SER B N 1
ATOM 8864 C CA . SER B 1 456 ? 125.305 31.358 -5.525 1.00 16.25 492 SER B CA 1
ATOM 8865 C C . SER B 1 456 ? 126.551 32.018 -6.099 1.00 16.27 492 SER B C 1
ATOM 8866 O O . SER B 1 456 ? 126.772 33.211 -5.873 1.00 16.38 492 SER B O 1
ATOM 8869 N N . ILE B 1 457 ? 127.369 31.243 -6.816 1.00 16.28 493 ILE B N 1
ATOM 8870 C CA . ILE B 1 457 ? 128.646 31.741 -7.331 1.00 16.32 493 ILE B CA 1
ATOM 8871 C C . ILE B 1 457 ? 129.024 30.951 -8.581 1.00 16.42 493 ILE B C 1
ATOM 8872 O O . ILE B 1 457 ? 128.864 29.734 -8.621 1.00 16.31 493 ILE B O 1
ATOM 8877 N N . ASP B 1 458 ? 129.541 31.651 -9.599 1.00 15.79 494 ASP B N 1
ATOM 8878 C CA . ASP B 1 458 ? 129.898 31.029 -10.874 1.00 15.97 494 ASP B CA 1
ATOM 8879 C C . ASP B 1 458 ? 131.005 31.818 -11.576 1.00 16.02 494 ASP B C 1
ATOM 8880 O O . ASP B 1 458 ? 131.211 33.005 -11.316 1.00 15.91 494 ASP B O 1
ATOM 8885 N N . ALA B 1 459 ? 131.698 31.151 -12.504 1.00 16.14 495 ALA B N 1
ATOM 8886 C CA . ALA B 1 459 ? 132.759 31.792 -13.273 1.00 16.17 495 ALA B CA 1
ATOM 8887 C C . ALA B 1 459 ? 132.701 31.329 -14.722 1.00 16.48 495 ALA B C 1
ATOM 8888 O O . ALA B 1 459 ? 132.284 30.201 -15.020 1.00 16.63 495 ALA B O 1
ATOM 8890 N N . ALA B 1 460 ? 133.100 32.232 -15.618 1.00 16.45 496 ALA B N 1
ATOM 8891 C CA . ALA B 1 460 ? 133.028 31.973 -17.051 1.00 16.50 496 ALA B CA 1
ATOM 8892 C C . ALA B 1 460 ? 133.936 30.810 -17.414 1.00 16.53 496 ALA B C 1
ATOM 8893 O O . ALA B 1 460 ? 135.099 30.774 -17.014 1.00 16.63 496 ALA B O 1
ATOM 8895 N N . GLY B 1 461 ? 133.387 29.856 -18.168 1.00 17.32 497 GLY B N 1
ATOM 8896 C CA . GLY B 1 461 ? 134.117 28.633 -18.470 1.00 17.51 497 GLY B CA 1
ATOM 8897 C C . GLY B 1 461 ? 135.357 28.850 -19.317 1.00 17.70 497 GLY B C 1
ATOM 8898 O O . GLY B 1 461 ? 136.367 28.157 -19.139 1.00 17.81 497 GLY B O 1
ATOM 8899 N N . GLN B 1 462 ? 135.294 29.779 -20.276 1.00 17.44 498 GLN B N 1
ATOM 8900 C CA . GLN B 1 462 ? 136.440 30.088 -21.123 1.00 17.58 498 GLN B CA 1
ATOM 8901 C C . GLN B 1 462 ? 137.148 31.367 -20.698 1.00 17.29 498 GLN B C 1
ATOM 8902 O O . GLN B 1 462 ? 138.157 31.738 -21.310 1.00 17.35 498 GLN B O 1
ATOM 8908 N N . ALA B 1 463 ? 136.662 32.033 -19.650 1.00 17.91 499 ALA B N 1
ATOM 8909 C CA . ALA B 1 463 ? 137.254 33.271 -19.144 1.00 17.62 499 ALA B CA 1
ATOM 8910 C C . ALA B 1 463 ? 137.148 33.272 -17.624 1.00 17.33 499 ALA B C 1
ATOM 8911 O O . ALA B 1 463 ? 136.380 34.038 -17.030 1.00 17.14 499 ALA B O 1
ATOM 8913 N N . PRO B 1 464 ? 137.924 32.415 -16.957 1.00 18.15 500 PRO B N 1
ATOM 8914 C CA . PRO B 1 464 ? 137.685 32.147 -15.527 1.00 17.93 500 PRO B CA 1
ATOM 8915 C C . PRO B 1 464 ? 137.974 33.323 -14.605 1.00 17.59 500 PRO B C 1
ATOM 8916 O O . PRO B 1 464 ? 137.569 33.262 -13.439 1.00 17.40 500 PRO B O 1
ATOM 8920 N N . GLN B 1 465 ? 138.643 34.381 -15.077 1.00 18.03 501 GLN B N 1
ATOM 8921 C CA . GLN B 1 465 ? 138.831 35.557 -14.234 1.00 17.74 501 GLN B CA 1
ATOM 8922 C C . GLN B 1 465 ? 137.509 36.253 -13.924 1.00 17.65 501 GLN B C 1
ATOM 8923 O O . GLN B 1 465 ? 137.415 36.958 -12.909 1.00 17.44 501 GLN B O 1
ATOM 8929 N N . TRP B 1 466 ? 136.488 36.054 -14.764 1.00 17.18 502 TRP B N 1
ATOM 8930 C CA . TRP B 1 466 ? 135.185 36.682 -14.584 1.00 17.17 502 TRP B CA 1
ATOM 8931 C C . TRP B 1 466 ? 134.323 35.807 -13.683 1.00 17.15 502 TRP B C 1
ATOM 8932 O O . TRP B 1 466 ? 133.901 34.715 -14.076 1.00 17.34 502 TRP B O 1
ATOM 8943 N N . VAL B 1 467 ? 134.043 36.307 -12.489 1.00 16.87 503 VAL B N 1
ATOM 8944 C CA . VAL B 1 467 ? 133.264 35.597 -11.482 1.00 16.84 503 VAL B CA 1
ATOM 8945 C C . VAL B 1 467 ? 132.054 36.457 -11.139 1.00 16.86 503 VAL B C 1
ATOM 8946 O O . VAL B 1 467 ? 132.135 37.691 -11.126 1.00 16.78 503 VAL B O 1
ATOM 8950 N N . VAL B 1 468 ? 130.930 35.798 -10.855 1.00 16.16 504 VAL B N 1
ATOM 8951 C CA . VAL B 1 468 ? 129.740 36.460 -10.331 1.00 16.24 504 VAL B CA 1
ATOM 8952 C C . VAL B 1 468 ? 129.259 35.722 -9.087 1.00 16.17 504 VAL B C 1
ATOM 8953 O O . VAL B 1 468 ? 129.333 34.495 -9.005 1.00 16.16 504 VAL B O 1
ATOM 8957 N N . ARG B 1 469 ? 128.719 36.477 -8.124 1.00 17.30 505 ARG B N 1
ATOM 8958 C CA . ARG B 1 469 ? 128.061 35.865 -6.977 1.00 17.28 505 ARG B CA 1
ATOM 8959 C C . ARG B 1 469 ? 126.831 36.672 -6.576 1.00 17.44 505 ARG B C 1
ATOM 8960 O O . ARG B 1 469 ? 126.735 37.876 -6.843 1.00 17.45 505 ARG B O 1
ATOM 8968 N N . SER B 1 470 ? 125.880 35.987 -5.941 1.00 16.68 506 SER B N 1
ATOM 8969 C CA . SER B 1 470 ? 124.701 36.631 -5.389 1.00 16.86 506 SER B CA 1
ATOM 8970 C C . SER B 1 470 ? 124.479 36.143 -3.966 1.00 16.78 506 SER B C 1
ATOM 8971 O O . SER B 1 470 ? 125.058 35.144 -3.528 1.00 16.58 506 SER B O 1
ATOM 8974 N N . GLY B 1 471 ? 123.639 36.881 -3.239 1.00 16.88 507 GLY B N 1
ATOM 8975 C CA . GLY B 1 471 ? 123.308 36.492 -1.889 1.00 16.84 507 GLY B CA 1
ATOM 8976 C C . GLY B 1 471 ? 122.288 37.392 -1.218 1.00 17.00 507 GLY B C 1
ATOM 8977 O O . GLY B 1 471 ? 121.459 38.023 -1.874 1.00 17.15 507 GLY B O 1
ATOM 8978 N N . THR B 1 472 ? 122.355 37.447 0.108 1.00 17.00 508 THR B N 1
ATOM 8979 C CA . THR B 1 472 ? 121.447 38.237 0.919 1.00 17.10 508 THR B CA 1
ATOM 8980 C C . THR B 1 472 ? 122.194 39.398 1.555 1.00 16.89 508 THR B C 1
ATOM 8981 O O . THR B 1 472 ? 123.428 39.420 1.614 1.00 16.66 508 THR B O 1
ATOM 8985 N N . VAL B 1 473 ? 121.418 40.376 2.019 1.00 18.61 509 VAL B N 1
ATOM 8986 C CA . VAL B 1 473 ? 121.886 41.377 2.971 1.00 18.48 509 VAL B CA 1
ATOM 8987 C C . VAL B 1 473 ? 120.829 41.444 4.055 1.00 18.63 509 VAL B C 1
ATOM 8988 O O . VAL B 1 473 ? 119.689 41.843 3.788 1.00 18.78 509 VAL B O 1
ATOM 8992 N N . ARG B 1 474 ? 121.201 41.037 5.274 1.00 20.16 510 ARG B N 1
ATOM 8993 C CA . ARG B 1 474 ? 120.237 40.889 6.360 1.00 20.33 510 ARG B CA 1
ATOM 8994 C C . ARG B 1 474 ? 119.698 42.243 6.816 1.00 20.36 510 ARG B C 1
ATOM 8995 O O . ARG B 1 474 ? 118.481 42.448 6.892 1.00 20.52 510 ARG B O 1
ATOM 9003 N N . ASP B 1 475 ? 120.588 43.176 7.129 1.00 21.06 511 ASP B N 1
ATOM 9004 C CA . ASP B 1 475 ? 120.201 44.528 7.518 1.00 21.08 511 ASP B CA 1
ATOM 9005 C C . ASP B 1 475 ? 120.409 45.400 6.283 1.00 20.98 511 ASP B C 1
ATOM 9006 O O . ASP B 1 475 ? 121.489 45.952 6.058 1.00 20.82 511 ASP B O 1
ATOM 9011 N N . ARG B 1 476 ? 119.352 45.511 5.471 1.00 20.31 512 ARG B N 1
ATOM 9012 C CA . ARG B 1 476 ? 119.411 46.106 4.134 1.00 20.23 512 ARG B CA 1
ATOM 9013 C C . ARG B 1 476 ? 118.696 47.460 4.169 1.00 20.24 512 ARG B C 1
ATOM 9014 O O . ARG B 1 476 ? 117.499 47.548 3.914 1.00 20.35 512 ARG B O 1
ATOM 9022 N N . ARG B 1 477 ? 119.441 48.519 4.493 1.00 20.32 513 ARG B N 1
ATOM 9023 C CA . ARG B 1 477 ? 118.861 49.850 4.662 1.00 20.32 513 ARG B CA 1
ATOM 9024 C C . ARG B 1 477 ? 118.902 50.695 3.396 1.00 20.21 513 ARG B C 1
ATOM 9025 O O . ARG B 1 477 ? 118.157 51.685 3.301 1.00 20.21 513 ARG B O 1
ATOM 9033 N N . ASN B 1 478 ? 119.730 50.320 2.416 1.00 20.00 514 ASN B N 1
ATOM 9034 C CA . ASN B 1 478 ? 120.115 51.221 1.337 1.00 19.86 514 ASN B CA 1
ATOM 9035 C C . ASN B 1 478 ? 119.949 50.587 -0.039 1.00 19.86 514 ASN B C 1
ATOM 9036 O O . ASN B 1 478 ? 120.656 50.964 -0.981 1.00 19.74 514 ASN B O 1
ATOM 9041 N N . ASN B 1 479 ? 119.011 49.643 -0.179 1.00 20.63 515 ASN B N 1
ATOM 9042 C CA . ASN B 1 479 ? 118.778 48.967 -1.460 1.00 20.68 515 ASN B CA 1
ATOM 9043 C C . ASN B 1 479 ? 120.076 48.360 -1.995 1.00 20.60 515 ASN B C 1
ATOM 9044 O O . ASN B 1 479 ? 120.405 48.476 -3.175 1.00 20.54 515 ASN B O 1
ATOM 9049 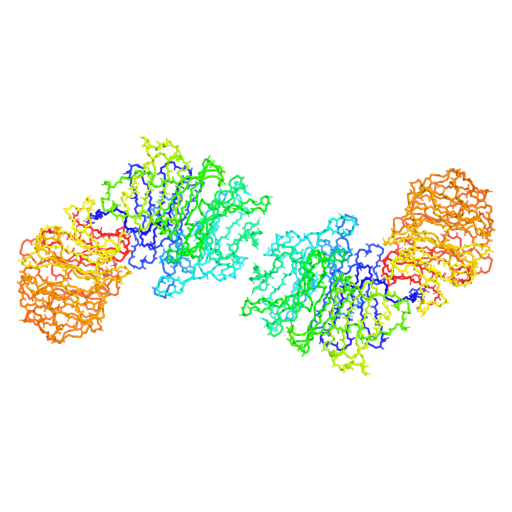N N . GLU B 1 480 ? 120.842 47.742 -1.099 1.00 19.84 516 GLU B N 1
ATOM 9050 C CA . GLU B 1 480 ? 122.121 47.153 -1.474 1.00 19.74 516 GLU B CA 1
ATOM 9051 C C . GLU B 1 480 ? 121.928 46.104 -2.569 1.00 19.85 516 GLU B C 1
ATOM 9052 O O . GLU B 1 480 ? 121.118 45.184 -2.426 1.00 20.01 516 GLU B O 1
ATOM 9058 N N . ILE B 1 481 ? 122.670 46.251 -3.671 1.00 19.11 517 ILE B N 1
ATOM 9059 C CA . ILE B 1 481 ? 122.546 45.320 -4.797 1.00 19.24 517 ILE B CA 1
ATOM 9060 C C . ILE B 1 481 ? 123.149 43.974 -4.416 1.00 19.26 517 ILE B C 1
ATOM 9061 O O . ILE B 1 481 ? 124.294 43.894 -3.955 1.00 19.09 517 ILE B O 1
ATOM 9066 N N . ARG B 1 482 ? 122.395 42.897 -4.638 1.00 18.16 518 ARG B N 1
ATOM 9067 C CA . ARG B 1 482 ? 122.773 41.595 -4.110 1.00 18.20 518 ARG B CA 1
ATOM 9068 C C . ARG B 1 482 ? 123.364 40.658 -5.168 1.00 18.24 518 ARG B C 1
ATOM 9069 O O . ARG B 1 482 ? 123.404 39.445 -4.951 1.00 18.33 518 ARG B O 1
ATOM 9077 N N . ALA B 1 483 ? 123.836 41.193 -6.293 1.00 18.05 519 ALA B N 1
ATOM 9078 C CA . ALA B 1 483 ? 124.711 40.458 -7.196 1.00 18.04 519 ALA B CA 1
ATOM 9079 C C . ALA B 1 483 ? 125.983 41.268 -7.400 1.00 17.79 519 ALA B C 1
ATOM 9080 O O . ALA B 1 483 ? 125.930 42.493 -7.504 1.00 17.72 519 ALA B O 1
ATOM 9082 N N . LEU B 1 484 ? 127.126 40.583 -7.435 1.00 18.11 520 LEU B N 1
ATOM 9083 C CA . LEU B 1 484 ? 128.427 41.227 -7.548 1.00 17.88 520 LEU B CA 1
ATOM 9084 C C . LEU B 1 484 ? 129.272 40.460 -8.559 1.00 17.90 520 LEU B C 1
ATOM 9085 O O . LEU B 1 484 ? 129.117 39.245 -8.720 1.00 18.01 520 LEU B O 1
ATOM 9090 N N . TYR B 1 485 ? 130.179 41.176 -9.231 1.00 18.07 521 TYR B N 1
ATOM 9091 C CA . TYR B 1 485 ? 131.049 40.572 -10.234 1.00 18.11 521 TYR B CA 1
ATOM 9092 C C . TYR B 1 485 ? 132.505 40.952 -9.980 1.00 17.88 521 TYR B C 1
ATOM 9093 O O . TYR B 1 485 ? 132.807 42.013 -9.428 1.00 17.73 521 TYR B O 1
ATOM 9102 N N . SER B 1 486 ? 133.401 40.064 -10.387 1.00 18.00 522 SER B N 1
ATOM 9103 C CA . SER B 1 486 ? 134.840 40.277 -10.320 1.00 17.84 522 SER B CA 1
ATOM 9104 C C . SER B 1 486 ? 135.421 40.004 -11.697 1.00 17.97 522 SER B C 1
ATOM 9105 O O . SER B 1 486 ? 134.927 39.132 -12.420 1.00 18.17 522 SER B O 1
ATOM 9108 N N . ARG B 1 487 ? 136.458 40.755 -12.071 1.00 18.63 523 ARG B N 1
ATOM 9109 C CA . ARG B 1 487 ? 137.177 40.488 -13.316 1.00 18.75 523 ARG B CA 1
ATOM 9110 C C . ARG B 1 487 ? 138.583 39.970 -13.063 1.00 18.68 523 ARG B C 1
ATOM 9111 O O . ARG B 1 487 ? 139.339 39.764 -14.020 1.00 18.77 523 ARG B O 1
ATOM 9119 N N . ASP B 1 488 ? 138.937 39.717 -11.801 1.00 18.91 524 ASP B N 1
ATOM 9120 C CA . ASP B 1 488 ? 140.266 39.236 -11.439 1.00 18.83 524 ASP B CA 1
ATOM 9121 C C . ASP B 1 488 ? 140.203 37.963 -10.605 1.00 18.84 524 ASP B C 1
ATOM 9122 O O . ASP B 1 488 ? 141.067 37.736 -9.761 1.00 18.72 524 ASP B O 1
ATOM 9127 N N . GLY B 1 489 ? 139.181 37.136 -10.815 1.00 18.12 525 GLY B N 1
ATOM 9128 C CA . GLY B 1 489 ? 139.111 35.851 -10.150 1.00 18.15 525 GLY B CA 1
ATOM 9129 C C . GLY B 1 489 ? 138.665 35.898 -8.708 1.00 17.97 525 GLY B C 1
ATOM 9130 O O . GLY B 1 489 ? 138.965 34.970 -7.949 1.00 17.94 525 GLY B O 1
ATOM 9131 N N . GLY B 1 490 ? 137.939 36.938 -8.311 1.00 18.45 526 GLY B N 1
ATOM 9132 C CA . GLY B 1 490 ? 137.447 37.061 -6.956 1.00 18.30 526 GLY B CA 1
ATOM 9133 C C . GLY B 1 490 ? 138.333 37.836 -6.004 1.00 18.12 526 GLY B C 1
ATOM 9134 O O . GLY B 1 490 ? 138.090 37.800 -4.789 1.00 18.01 526 GLY B O 1
ATOM 9135 N N . LYS B 1 491 ? 139.369 38.516 -6.503 1.00 19.22 527 LYS B N 1
ATOM 9136 C CA . LYS B 1 491 ? 140.192 39.347 -5.623 1.00 19.03 527 LYS B CA 1
ATOM 9137 C C . LYS B 1 491 ? 139.496 40.664 -5.291 1.00 18.97 527 LYS B C 1
ATOM 9138 O O . LYS B 1 491 ? 139.553 41.127 -4.153 1.00 18.86 527 LYS B O 1
ATOM 9144 N N . GLN B 1 492 ? 138.868 41.291 -6.285 1.00 19.12 528 GLN B N 1
ATOM 9145 C CA . GLN B 1 492 ? 138.174 42.564 -6.143 1.00 19.09 528 GLN B CA 1
ATOM 9146 C C . GLN B 1 492 ? 136.801 42.424 -6.776 1.00 19.26 528 GLN B C 1
ATOM 9147 O O . GLN B 1 492 ? 136.659 41.785 -7.826 1.00 19.40 528 GLN B O 1
ATOM 9153 N N . TRP B 1 493 ? 135.802 43.053 -6.168 1.00 17.60 529 TRP B N 1
ATOM 9154 C CA . TRP B 1 493 ? 134.432 42.892 -6.629 1.00 17.77 529 TRP B CA 1
ATOM 9155 C C . TRP B 1 493 ? 133.726 44.231 -6.788 1.00 17.79 529 TRP B C 1
ATOM 9156 O O . TRP B 1 493 ? 133.997 45.193 -6.065 1.00 17.66 529 TRP B O 1
ATOM 9167 N N . THR B 1 494 ? 132.790 44.267 -7.730 1.00 17.98 530 THR B N 1
ATOM 9168 C CA . THR B 1 494 ? 131.940 45.424 -7.974 1.00 18.02 530 THR B CA 1
ATOM 9169 C C . THR B 1 494 ? 130.489 44.969 -7.991 1.00 18.21 530 THR B C 1
ATOM 9170 O O . THR B 1 494 ? 130.171 43.908 -8.534 1.00 18.36 530 THR B O 1
ATOM 9174 N N . ALA B 1 495 ? 129.611 45.756 -7.373 1.00 18.06 531 ALA B N 1
ATOM 9175 C CA . ALA B 1 495 ? 128.192 45.435 -7.402 1.00 18.26 531 ALA B CA 1
ATOM 9176 C C . ALA B 1 495 ? 127.646 45.569 -8.818 1.00 18.40 531 ALA B C 1
ATOM 9177 O O . ALA B 1 495 ? 128.122 46.391 -9.607 1.00 18.33 531 ALA B O 1
ATOM 9179 N N . PHE B 1 496 ? 126.660 44.725 -9.158 1.00 17.80 532 PHE B N 1
ATOM 9180 C CA . PHE B 1 496 ? 125.945 44.945 -10.416 1.00 17.96 532 PHE B CA 1
ATOM 9181 C C . PHE B 1 496 ? 125.310 46.333 -10.384 1.00 17.89 532 PHE B C 1
ATOM 9182 O O . PHE B 1 496 ? 125.047 46.899 -9.313 1.00 17.79 532 PHE B O 1
ATOM 9190 N N . ALA B 1 497 ? 125.030 46.874 -11.575 1.00 18.82 533 ALA B N 1
ATOM 9191 C CA . ALA B 1 497 ? 124.471 48.218 -11.652 1.00 18.73 533 ALA B CA 1
ATOM 9192 C C . ALA B 1 497 ? 123.054 48.289 -11.102 1.00 18.83 533 ALA B C 1
ATOM 9193 O O . ALA B 1 497 ? 122.631 49.361 -10.669 1.00 18.71 533 ALA B O 1
ATOM 9195 N N . SER B 1 498 ? 122.329 47.175 -11.077 1.00 18.90 534 SER B N 1
ATOM 9196 C CA . SER B 1 498 ? 120.975 47.111 -10.541 1.00 19.00 534 SER B CA 1
ATOM 9197 C C . SER B 1 498 ? 120.586 45.646 -10.390 1.00 19.22 534 SER B C 1
ATOM 9198 O O . SER B 1 498 ? 121.214 44.757 -10.978 1.00 19.32 534 SER B O 1
ATOM 9201 N N . GLU B 1 499 ? 119.509 45.412 -9.626 1.00 19.42 535 GLU B N 1
ATOM 9202 C CA . GLU B 1 499 ? 118.843 44.121 -9.616 1.00 19.65 535 GLU B CA 1
ATOM 9203 C C . GLU B 1 499 ? 117.732 44.099 -10.660 1.00 19.78 535 GLU B C 1
ATOM 9204 O O . GLU B 1 499 ? 117.286 45.148 -11.131 1.00 19.68 535 GLU B O 1
ATOM 9210 N N . PRO B 1 500 ? 117.266 42.922 -11.067 1.00 19.62 536 PRO B N 1
ATOM 9211 C CA . PRO B 1 500 ? 116.144 42.869 -12.017 1.00 19.75 536 PRO B CA 1
ATOM 9212 C C . PRO B 1 500 ? 114.860 43.358 -11.361 1.00 19.66 536 PRO B C 1
ATOM 9213 O O . PRO B 1 500 ? 114.785 43.485 -10.130 1.00 19.59 536 PRO B O 1
ATOM 9217 N N . PRO B 1 501 ? 113.816 43.663 -12.144 1.00 20.47 537 PRO B N 1
ATOM 9218 C CA . PRO B 1 501 ? 112.635 44.298 -11.541 1.00 20.36 537 PRO B CA 1
ATOM 9219 C C . PRO B 1 501 ? 111.680 43.316 -10.883 1.00 20.46 537 PRO B C 1
ATOM 9220 O O . PRO B 1 501 ? 110.496 43.624 -10.741 1.00 20.39 537 PRO B O 1
ATOM 9224 N N . ALA B 1 502 ? 112.178 42.158 -10.450 1.00 20.61 538 ALA B N 1
ATOM 9225 C CA . ALA B 1 502 ? 111.368 41.122 -9.820 1.00 20.68 538 ALA B CA 1
ATOM 9226 C C . ALA B 1 502 ? 112.271 40.242 -8.967 1.00 20.77 538 ALA B C 1
ATOM 9227 O O . ALA B 1 502 ? 113.373 39.883 -9.395 1.00 20.85 538 ALA B O 1
ATOM 9229 N N . GLY B 1 503 ? 111.804 39.889 -7.773 1.00 21.16 539 GLY B N 1
ATOM 9230 C CA . GLY B 1 503 ? 112.546 39.007 -6.893 1.00 21.24 539 GLY B CA 1
ATOM 9231 C C . GLY B 1 503 ? 113.140 39.740 -5.698 1.00 21.12 539 GLY B C 1
ATOM 9232 O O . GLY B 1 503 ? 113.009 40.954 -5.540 1.00 20.99 539 GLY B O 1
ATOM 9233 N N . GLN B 1 504 ? 113.811 38.958 -4.851 1.00 21.32 540 GLN B N 1
ATOM 9234 C CA . GLN B 1 504 ? 114.388 39.411 -3.584 1.00 21.23 540 GLN B CA 1
ATOM 9235 C C . GLN B 1 504 ? 115.832 38.946 -3.440 1.00 21.23 540 GLN B C 1
ATOM 9236 O O . GLN B 1 504 ? 116.230 38.418 -2.395 1.00 21.22 540 GLN B O 1
ATOM 9242 N N . GLY B 1 505 ? 116.646 39.135 -4.480 1.00 19.34 541 GLY B N 1
ATOM 9243 C CA . GLY B 1 505 ? 118.051 38.791 -4.318 1.00 19.27 541 GLY B CA 1
ATOM 9244 C C . GLY B 1 505 ? 118.277 37.286 -4.172 1.00 19.40 541 GLY B C 1
ATOM 9245 O O . GLY B 1 505 ? 117.424 36.473 -4.515 1.00 19.57 541 GLY B O 1
ATOM 9246 N N . ALA B 1 506 ? 119.460 36.935 -3.652 1.00 17.98 542 ALA B N 1
ATOM 9247 C CA . ALA B 1 506 ? 119.895 35.547 -3.481 1.00 17.96 542 ALA B CA 1
ATOM 9248 C C . ALA B 1 506 ? 119.722 34.746 -4.759 1.00 18.12 542 ALA B C 1
ATOM 9249 O O . ALA B 1 506 ? 120.244 35.105 -5.816 1.00 18.18 542 ALA B O 1
ATOM 9251 N N . GLY B 1 507 ? 118.974 33.645 -4.661 1.00 18.12 543 GLY B N 1
ATOM 9252 C CA . GLY B 1 507 ? 118.625 32.852 -5.803 1.00 18.33 543 GLY B CA 1
ATOM 9253 C C . GLY B 1 507 ? 119.842 32.178 -6.412 1.00 18.18 543 GLY B C 1
ATOM 9254 O O . GLY B 1 507 ? 120.756 31.742 -5.714 1.00 17.69 543 GLY B O 1
ATOM 9255 N N . SER B 1 508 ? 119.838 32.063 -7.741 1.00 17.60 544 SER B N 1
ATOM 9256 C CA . SER B 1 508 ? 120.926 31.421 -8.467 1.00 17.40 544 SER B CA 1
ATOM 9257 C C . SER B 1 508 ? 121.379 32.320 -9.609 1.00 17.58 544 SER B C 1
ATOM 9258 O O . SER B 1 508 ? 120.583 33.065 -10.188 1.00 17.93 544 SER B O 1
ATOM 9261 N N . ILE B 1 509 ? 122.673 32.253 -9.923 1.00 17.28 545 ILE B N 1
ATOM 9262 C CA . ILE B 1 509 ? 123.273 33.124 -10.927 1.00 17.43 545 ILE B CA 1
ATOM 9263 C C . ILE B 1 509 ? 124.274 32.325 -11.761 1.00 17.29 545 ILE B C 1
ATOM 9264 O O . ILE B 1 509 ? 124.805 31.302 -11.323 1.00 16.90 545 ILE B O 1
ATOM 9269 N N . ALA B 1 510 ? 124.509 32.774 -12.990 1.00 16.72 546 ALA B N 1
ATOM 9270 C CA . ALA B 1 510 ? 125.391 32.014 -13.864 1.00 16.66 546 ALA B CA 1
ATOM 9271 C C . ALA B 1 510 ? 125.972 32.948 -14.910 1.00 16.74 546 ALA B C 1
ATOM 9272 O O . ALA B 1 510 ? 125.339 33.929 -15.300 1.00 16.93 546 ALA B O 1
ATOM 9274 N N . ILE B 1 511 ? 127.191 32.645 -15.352 1.00 16.62 547 ILE B N 1
ATOM 9275 C CA . ILE B 1 511 ? 127.863 33.486 -16.328 1.00 16.64 547 ILE B CA 1
ATOM 9276 C C . ILE B 1 511 ? 128.283 32.625 -17.513 1.00 16.84 547 ILE B C 1
ATOM 9277 O O . ILE B 1 511 ? 128.789 31.509 -17.341 1.00 16.74 547 ILE B O 1
ATOM 9282 N N . GLY B 1 512 ? 128.044 33.144 -18.718 1.00 16.79 548 GLY B N 1
ATOM 9283 C CA . GLY B 1 512 ? 128.298 32.403 -19.942 1.00 17.08 548 GLY B CA 1
ATOM 9284 C C . GLY B 1 512 ? 129.779 32.169 -20.196 1.00 16.85 548 GLY B C 1
ATOM 9285 O O . GLY B 1 512 ? 130.654 32.764 -19.566 1.00 16.53 548 GLY B O 1
ATOM 9286 N N . ALA B 1 513 ? 130.048 31.293 -21.173 1.00 17.55 549 ALA B N 1
ATOM 9287 C CA . ALA B 1 513 ? 131.397 30.752 -21.342 1.00 17.44 549 ALA B CA 1
ATOM 9288 C C . ALA B 1 513 ? 132.425 31.842 -21.602 1.00 17.32 549 ALA B C 1
ATOM 9289 O O . ALA B 1 513 ? 133.589 31.695 -21.213 1.00 17.14 549 ALA B O 1
ATOM 9291 N N . ASP B 1 514 ? 132.024 32.931 -22.259 1.00 18.17 550 ASP B N 1
ATOM 9292 C CA . ASP B 1 514 ? 132.930 34.021 -22.598 1.00 18.03 550 ASP B CA 1
ATOM 9293 C C . ASP B 1 514 ? 132.712 35.252 -21.735 1.00 17.72 550 ASP B C 1
ATOM 9294 O O . ASP B 1 514 ? 133.252 36.314 -22.052 1.00 17.60 550 ASP B O 1
ATOM 9299 N N . ALA B 1 515 ? 131.913 35.138 -20.671 1.00 17.47 551 ALA B N 1
ATOM 9300 C CA . ALA B 1 515 ? 131.605 36.206 -19.724 1.00 17.20 551 ALA B CA 1
ATOM 9301 C C . ALA B 1 515 ? 130.792 37.339 -20.334 1.00 17.29 551 ALA B C 1
ATOM 9302 O O . ALA B 1 515 ? 130.660 38.395 -19.711 1.00 17.06 551 ALA B O 1
ATOM 9304 N N . ALA B 1 516 ? 130.248 37.157 -21.530 1.00 17.89 552 ALA B N 1
ATOM 9305 C CA . ALA B 1 516 ? 129.439 38.210 -22.139 1.00 17.97 552 ALA B CA 1
ATOM 9306 C C . ALA B 1 516 ? 128.020 38.278 -21.570 1.00 18.06 552 ALA B C 1
ATOM 9307 O O . ALA B 1 516 ? 127.419 39.361 -21.560 1.00 17.96 552 ALA B O 1
ATOM 9309 N N . GLN B 1 517 ? 127.468 37.167 -21.071 1.00 17.95 553 GLN B N 1
ATOM 9310 C CA . GLN B 1 517 ? 126.102 37.158 -20.543 1.00 18.09 553 GLN B CA 1
ATOM 9311 C C . GLN B 1 517 ? 126.032 36.575 -19.136 1.00 17.94 553 GLN B C 1
ATOM 9312 O O . GLN B 1 517 ? 126.664 35.561 -18.837 1.00 17.89 553 GLN B O 1
ATOM 9318 N N . VAL B 1 518 ? 125.239 37.215 -18.280 1.00 17.24 554 VAL B N 1
ATOM 9319 C CA . VAL B 1 518 ? 124.879 36.684 -16.973 1.00 17.14 554 VAL B CA 1
ATOM 9320 C C . VAL B 1 518 ? 123.372 36.474 -16.933 1.00 17.43 554 VAL B C 1
ATOM 9321 O O . VAL B 1 518 ? 122.600 37.329 -17.385 1.00 17.49 554 VAL B O 1
ATOM 9325 N N . VAL B 1 519 ? 122.957 35.330 -16.397 1.00 17.31 555 VAL B N 1
ATOM 9326 C CA . VAL B 1 519 ? 121.562 35.072 -16.061 1.00 17.55 555 VAL B CA 1
ATOM 9327 C C . VAL B 1 519 ? 121.451 34.956 -14.551 1.00 17.35 555 VAL B C 1
ATOM 9328 O O . VAL B 1 519 ? 122.116 34.115 -13.935 1.00 17.27 555 VAL B O 1
ATOM 9332 N N . TRP B 1 520 ? 120.602 35.787 -13.962 1.00 18.60 556 TRP B N 1
ATOM 9333 C CA . TRP B 1 520 ? 120.325 35.762 -12.538 1.00 18.44 556 TRP B CA 1
ATOM 9334 C C . TRP B 1 520 ? 118.843 35.480 -12.338 1.00 18.60 556 TRP B C 1
ATOM 9335 O O . TRP B 1 520 ? 117.994 36.128 -12.968 1.00 18.60 556 TRP B O 1
ATOM 9346 N N . ALA B 1 521 ? 118.537 34.500 -11.484 1.00 18.19 557 ALA B N 1
ATOM 9347 C CA . ALA B 1 521 ? 117.176 34.238 -11.023 1.00 18.22 557 ALA B CA 1
ATOM 9348 C C . ALA B 1 521 ? 117.105 34.581 -9.541 1.00 17.99 557 ALA B C 1
ATOM 9349 O O . ALA B 1 521 ? 117.401 33.732 -8.685 1.00 17.93 557 ALA B O 1
ATOM 9351 N N . PRO B 1 522 ? 116.743 35.812 -9.185 1.00 19.27 558 PRO B N 1
ATOM 9352 C CA . PRO B 1 522 ? 116.552 36.141 -7.770 1.00 19.11 558 PRO B CA 1
ATOM 9353 C C . PRO B 1 522 ? 115.403 35.330 -7.195 1.00 19.13 558 PRO B C 1
ATOM 9354 O O . PRO B 1 522 ? 114.499 34.903 -7.916 1.00 19.20 558 PRO B O 1
ATOM 9358 N N . GLU B 1 523 ? 115.462 35.110 -5.887 1.00 20.99 559 GLU B N 1
ATOM 9359 C CA . GLU B 1 523 ? 114.387 34.441 -5.166 1.00 20.93 559 GLU B CA 1
ATOM 9360 C C . GLU B 1 523 ? 113.031 35.010 -5.567 1.00 20.88 559 GLU B C 1
ATOM 9361 O O . GLU B 1 523 ? 112.807 36.222 -5.478 1.00 20.82 559 GLU B O 1
ATOM 9367 N N . ARG B 1 524 ? 112.145 34.125 -6.042 1.00 21.25 560 ARG B N 1
ATOM 9368 C CA . ARG B 1 524 ? 110.787 34.465 -6.483 1.00 21.17 560 ARG B CA 1
ATOM 9369 C C . ARG B 1 524 ? 110.779 35.515 -7.593 1.00 21.24 560 ARG B C 1
ATOM 9370 O O . ARG B 1 524 ? 109.836 36.304 -7.704 1.00 21.14 560 ARG B O 1
ATOM 9378 N N . GLY B 1 525 ? 111.804 35.521 -8.442 1.00 19.74 561 GLY B N 1
ATOM 9379 C CA . GLY B 1 525 ? 111.867 36.518 -9.503 1.00 19.77 561 GLY B CA 1
ATOM 9380 C C . GLY B 1 525 ? 111.864 36.009 -10.930 1.00 19.92 561 GLY B C 1
ATOM 9381 O O . GLY B 1 525 ? 111.619 36.784 -11.860 1.00 19.91 561 GLY B O 1
ATOM 9382 N N . GLY B 1 526 ? 112.134 34.728 -11.140 1.00 18.80 562 GLY B N 1
ATOM 9383 C CA . GLY B 1 526 ? 112.375 34.251 -12.494 1.00 18.99 562 GLY B CA 1
ATOM 9384 C C . GLY B 1 526 ? 113.747 34.687 -13.005 1.00 19.15 562 GLY B C 1
ATOM 9385 O O . GLY B 1 526 ? 114.515 35.379 -12.327 1.00 19.06 562 GLY B O 1
ATOM 9386 N N . ASN B 1 527 ? 114.046 34.279 -14.238 1.00 18.19 563 ASN B N 1
ATOM 9387 C CA . ASN B 1 527 ? 115.373 34.448 -14.825 1.00 18.36 563 ASN B CA 1
ATOM 9388 C C . ASN B 1 527 ? 115.467 35.702 -15.679 1.00 18.28 563 ASN B C 1
ATOM 9389 O O . ASN B 1 527 ? 114.611 35.947 -16.533 1.00 18.28 563 ASN B O 1
ATOM 9394 N N . TRP B 1 528 ? 116.549 36.455 -15.483 1.00 19.34 564 TRP B N 1
ATOM 9395 C CA . TRP B 1 528 ? 116.808 37.716 -16.157 1.00 19.18 564 TRP B CA 1
ATOM 9396 C C . TRP B 1 528 ? 118.215 37.719 -16.750 1.00 19.23 564 TRP B C 1
ATOM 9397 O O . TRP B 1 528 ? 119.173 37.269 -16.116 1.00 19.19 564 TRP B O 1
ATOM 9408 N N . ARG B 1 529 ? 118.330 38.225 -17.970 1.00 19.33 565 ARG B N 1
ATOM 9409 C CA . ARG B 1 529 ? 119.573 38.223 -18.725 1.00 19.37 565 ARG B CA 1
ATOM 9410 C C . ARG B 1 529 ? 120.195 39.615 -18.715 1.00 19.04 565 ARG B C 1
ATOM 9411 O O . ARG B 1 529 ? 119.493 40.617 -18.871 1.00 18.89 565 ARG B O 1
ATOM 9419 N N . THR B 1 530 ? 121.506 39.681 -18.521 1.00 19.07 566 THR B N 1
ATOM 9420 C CA . THR B 1 530 ? 122.206 40.951 -18.666 1.00 18.77 566 THR B CA 1
ATOM 9421 C C . THR B 1 530 ? 123.526 40.730 -19.388 1.00 18.78 566 THR B C 1
ATOM 9422 O O . THR B 1 530 ? 124.239 39.762 -19.117 1.00 18.84 566 THR B O 1
ATOM 9426 N N . SER B 1 531 ? 123.828 41.618 -20.336 1.00 19.40 567 SER B N 1
ATOM 9427 C CA . SER B 1 531 ? 125.116 41.629 -21.009 1.00 19.35 567 SER B CA 1
ATOM 9428 C C . SER B 1 531 ? 126.008 42.755 -20.513 1.00 18.99 567 SER B C 1
ATOM 9429 O O . SER B 1 531 ? 127.093 42.962 -21.065 1.00 18.90 567 SER B O 1
ATOM 9432 N N . ASP B 1 532 ? 125.578 43.487 -19.487 1.00 19.85 568 ASP B N 1
ATOM 9433 C CA . ASP B 1 532 ? 126.355 44.610 -18.978 1.00 19.53 568 ASP B CA 1
ATOM 9434 C C . ASP B 1 532 ? 126.284 44.669 -17.456 1.00 19.35 568 ASP B C 1
ATOM 9435 O O . ASP B 1 532 ? 126.221 45.748 -16.860 1.00 19.12 568 ASP B O 1
ATOM 9440 N N . PHE B 1 533 ? 126.310 43.508 -16.812 1.00 19.04 569 PHE B N 1
ATOM 9441 C CA . PHE B 1 533 ? 126.343 43.405 -15.353 1.00 18.88 569 PHE B CA 1
ATOM 9442 C C . PHE B 1 533 ? 125.324 44.335 -14.683 1.00 18.80 569 PHE B C 1
ATOM 9443 O O . PHE B 1 533 ? 125.625 45.051 -13.720 1.00 18.58 569 PHE B O 1
ATOM 9451 N N . GLY B 1 534 ? 124.108 44.341 -15.217 1.00 19.06 570 GLY B N 1
ATOM 9452 C CA . GLY B 1 534 ? 123.002 45.003 -14.568 1.00 19.02 570 GLY B CA 1
ATOM 9453 C C . GLY B 1 534 ? 122.709 46.423 -15.004 1.00 18.88 570 GLY B C 1
ATOM 9454 O O . GLY B 1 534 ? 121.791 47.036 -14.451 1.00 18.83 570 GLY B O 1
ATOM 9455 N N . ALA B 1 535 ? 123.460 46.985 -15.958 1.00 19.63 571 ALA B N 1
ATOM 9456 C CA . ALA B 1 535 ? 123.003 48.235 -16.553 1.00 19.53 571 ALA B CA 1
ATOM 9457 C C . ALA B 1 535 ? 121.610 48.051 -17.141 1.00 19.70 571 ALA B C 1
ATOM 9458 O O . ALA B 1 535 ? 120.746 48.921 -16.989 1.00 19.61 571 ALA B O 1
ATOM 9460 N N . GLN B 1 536 ? 121.356 46.888 -17.754 1.00 20.01 572 GLN B N 1
ATOM 9461 C CA . GLN B 1 536 ? 120.060 46.549 -18.325 1.00 20.20 572 GLN B CA 1
ATOM 9462 C C . GLN B 1 536 ? 119.749 45.075 -18.065 1.00 20.44 572 GLN B C 1
ATOM 9463 O O . GLN B 1 536 ? 120.620 44.215 -18.230 1.00 20.55 572 GLN B O 1
ATOM 9469 N N . TRP B 1 537 ? 118.509 44.780 -17.666 1.00 19.10 573 TRP B N 1
ATOM 9470 C CA . TRP B 1 537 ? 118.022 43.407 -17.544 1.00 19.36 573 TRP B CA 1
ATOM 9471 C C . TRP B 1 537 ? 116.886 43.150 -18.532 1.00 19.53 573 TRP B C 1
ATOM 9472 O O . TRP B 1 537 ? 116.055 44.029 -18.773 1.00 19.40 573 TRP B O 1
ATOM 9483 N N . GLN B 1 538 ? 116.832 41.930 -19.080 1.00 19.90 574 GLN B N 1
ATOM 9484 C CA . GLN B 1 538 ? 115.694 41.451 -19.860 1.00 20.07 574 GLN B CA 1
ATOM 9485 C C . GLN B 1 538 ? 115.250 40.090 -19.338 1.00 20.29 574 GLN B C 1
ATOM 9486 O O . GLN B 1 538 ? 116.085 39.233 -19.031 1.00 20.43 574 GLN B O 1
ATOM 9492 N N . ARG B 1 539 ? 113.942 39.882 -19.221 1.00 18.95 575 ARG B N 1
ATOM 9493 C CA . ARG B 1 539 ? 113.491 38.573 -18.768 1.00 19.11 575 ARG B CA 1
ATOM 9494 C C . ARG B 1 539 ? 113.818 37.532 -19.823 1.00 19.42 575 ARG B C 1
ATOM 9495 O O . ARG B 1 539 ? 113.619 37.760 -21.017 1.00 19.49 575 ARG B O 1
ATOM 9503 N N . VAL B 1 540 ? 114.346 36.394 -19.377 1.00 19.15 576 VAL B N 1
ATOM 9504 C CA . VAL B 1 540 ? 114.666 35.308 -20.297 1.00 19.48 576 VAL B CA 1
ATOM 9505 C C . VAL B 1 540 ? 113.368 34.730 -20.857 1.00 19.51 576 VAL B C 1
ATOM 9506 O O . VAL B 1 540 ? 112.496 34.293 -20.100 1.00 19.38 576 VAL B O 1
ATOM 9510 N N . ASP B 1 541 ? 113.250 34.696 -22.182 1.00 20.77 577 ASP B N 1
ATOM 9511 C CA . ASP B 1 541 ? 112.044 34.181 -22.821 1.00 20.78 577 ASP B CA 1
ATOM 9512 C C . ASP B 1 541 ? 111.974 32.663 -22.761 1.00 20.94 577 ASP B C 1
ATOM 9513 O O . ASP B 1 541 ? 112.972 31.972 -22.980 1.00 21.19 577 ASP B O 1
ATOM 9518 N N . GLY B 1 542 ? 110.784 32.147 -22.468 1.00 20.63 578 GLY B N 1
ATOM 9519 C CA . GLY B 1 542 ? 110.510 30.737 -22.635 1.00 20.72 578 GLY B CA 1
ATOM 9520 C C . GLY B 1 542 ? 110.762 29.862 -21.433 1.00 20.63 578 GLY B C 1
ATOM 9521 O O . GLY B 1 542 ? 110.696 28.636 -21.560 1.00 20.67 578 GLY B O 1
ATOM 9522 N N . LEU B 1 543 ? 111.047 30.443 -20.275 1.00 19.83 579 LEU B N 1
ATOM 9523 C CA . LEU B 1 543 ? 111.242 29.668 -19.073 1.00 19.70 579 LEU B CA 1
ATOM 9524 C C . LEU B 1 543 ? 110.190 30.031 -18.034 1.00 19.38 579 LEU B C 1
ATOM 9525 O O . LEU B 1 543 ? 109.878 31.213 -17.861 1.00 19.29 579 LEU B O 1
ATOM 9530 N N . PRO B 1 544 ? 109.634 29.051 -17.325 1.00 19.91 580 PRO B N 1
ATOM 9531 C CA . PRO B 1 544 ? 108.849 29.372 -16.130 1.00 19.62 580 PRO B CA 1
ATOM 9532 C C . PRO B 1 544 ? 109.742 29.947 -15.044 1.00 19.59 580 PRO B C 1
ATOM 9533 O O . PRO B 1 544 ? 110.968 29.785 -15.046 1.00 19.74 580 PRO B O 1
ATOM 9537 N N . ASP B 1 545 ? 109.099 30.649 -14.104 1.00 20.02 581 ASP B N 1
ATOM 9538 C CA . ASP B 1 545 ? 109.842 31.361 -13.078 1.00 19.98 581 ASP B CA 1
ATOM 9539 C C . ASP B 1 545 ? 110.633 30.422 -12.182 1.00 19.92 581 ASP B C 1
ATOM 9540 O O . ASP B 1 545 ? 111.578 30.863 -11.527 1.00 19.96 581 ASP B O 1
ATOM 9545 N N . THR B 1 546 ? 110.257 29.149 -12.137 1.00 20.14 582 THR B N 1
ATOM 9546 C CA . THR B 1 546 ? 110.881 28.146 -11.292 1.00 19.98 582 THR B CA 1
ATOM 9547 C C . THR B 1 546 ? 112.050 27.442 -11.975 1.00 20.12 582 THR B C 1
ATOM 9548 O O . THR B 1 546 ? 112.537 26.429 -11.459 1.00 19.92 582 THR B O 1
ATOM 9552 N N . ALA B 1 547 ? 112.508 27.948 -13.114 1.00 18.87 583 ALA B N 1
ATOM 9553 C CA . ALA B 1 547 ? 113.655 27.356 -13.787 1.00 19.03 583 ALA B CA 1
ATOM 9554 C C . ALA B 1 547 ? 114.954 27.837 -13.162 1.00 19.05 583 ALA B C 1
ATOM 9555 O O . ALA B 1 547 ? 115.043 28.952 -12.648 1.00 19.11 583 ALA B O 1
ATOM 9557 N N . VAL B 1 548 ? 115.965 26.981 -13.203 1.00 18.89 584 VAL B N 1
ATOM 9558 C CA . VAL B 1 548 ? 117.321 27.359 -12.834 1.00 18.85 584 VAL B CA 1
ATOM 9559 C C . VAL B 1 548 ? 118.196 27.153 -14.060 1.00 19.12 584 VAL B C 1
ATOM 9560 O O . VAL B 1 548 ? 118.082 26.136 -14.754 1.00 19.06 584 VAL B O 1
ATOM 9564 N N . VAL B 1 549 ? 119.063 28.124 -14.326 1.00 18.40 585 VAL B N 1
ATOM 9565 C CA . VAL B 1 549 ? 119.783 28.225 -15.586 1.00 18.78 585 VAL B CA 1
ATOM 9566 C C . VAL B 1 549 ? 121.263 27.982 -15.327 1.00 18.32 585 VAL B C 1
ATOM 9567 O O . VAL B 1 549 ? 121.841 28.575 -14.417 1.00 18.01 585 VAL B O 1
ATOM 9571 N N . MET B 1 550 ? 121.873 27.112 -16.120 1.00 19.58 586 MET B N 1
ATOM 9572 C CA . MET B 1 550 ? 123.314 26.915 -16.095 1.00 19.13 586 MET B CA 1
ATOM 9573 C C . MET B 1 550 ? 123.889 27.203 -17.470 1.00 19.52 586 MET B C 1
ATOM 9574 O O . MET B 1 550 ? 123.227 26.989 -18.488 1.00 20.05 586 MET B O 1
ATOM 9579 N N . ALA B 1 551 ? 125.139 27.652 -17.498 1.00 18.14 587 ALA B N 1
ATOM 9580 C CA . ALA B 1 551 ? 125.806 27.996 -18.749 1.00 18.44 587 ALA B CA 1
ATOM 9581 C C . ALA B 1 551 ? 126.692 26.855 -19.233 1.00 18.23 587 ALA B C 1
ATOM 9582 O O . ALA B 1 551 ? 127.306 26.140 -18.438 1.00 17.80 587 ALA B O 1
ATOM 9584 N N . ASP B 1 552 ? 126.763 26.690 -20.545 1.00 18.50 588 ASP B N 1
ATOM 9585 C CA . ASP B 1 552 ? 127.765 25.806 -21.108 1.00 18.40 588 ASP B CA 1
ATOM 9586 C C . ASP B 1 552 ? 129.149 26.378 -20.819 1.00 18.16 588 ASP B C 1
ATOM 9587 O O . ASP B 1 552 ? 129.332 27.594 -20.705 1.00 18.13 588 ASP B O 1
ATOM 9592 N N . ARG B 1 553 ? 130.126 25.492 -20.675 1.00 18.43 589 ARG B N 1
ATOM 9593 C CA . ARG B 1 553 ? 131.459 25.923 -20.288 1.00 18.32 589 ARG B CA 1
ATOM 9594 C C . ARG B 1 553 ? 132.364 26.248 -21.472 1.00 18.62 589 ARG B C 1
ATOM 9595 O O . ARG B 1 553 ? 133.442 26.822 -21.263 1.00 18.55 589 ARG B O 1
ATOM 9603 N N . VAL B 1 554 ? 131.949 25.914 -22.698 1.00 18.27 590 VAL B N 1
ATOM 9604 C CA . VAL B 1 554 ? 132.771 26.062 -23.894 1.00 18.58 590 VAL B CA 1
ATOM 9605 C C . VAL B 1 554 ? 132.138 27.035 -24.889 1.00 18.77 590 VAL B C 1
ATOM 9606 O O . VAL B 1 554 ? 132.804 27.938 -25.407 1.00 18.80 590 VAL B O 1
ATOM 9610 N N . ASP B 1 555 ? 130.845 26.859 -25.174 1.00 18.54 591 ASP B N 1
ATOM 9611 C CA . ASP B 1 555 ? 130.150 27.586 -26.231 1.00 18.90 591 ASP B CA 1
ATOM 9612 C C . ASP B 1 555 ? 129.256 28.615 -25.555 1.00 18.85 591 ASP B C 1
ATOM 9613 O O . ASP B 1 555 ? 128.279 28.249 -24.896 1.00 18.87 591 ASP B O 1
ATOM 9618 N N . ALA B 1 556 ? 129.591 29.898 -25.729 1.00 19.11 592 ALA B N 1
ATOM 9619 C CA . ALA B 1 556 ? 128.814 30.968 -25.117 1.00 19.03 592 ALA B CA 1
ATOM 9620 C C . ALA B 1 556 ? 127.382 31.042 -25.647 1.00 19.55 592 ALA B C 1
ATOM 9621 O O . ALA B 1 556 ? 126.518 31.628 -24.981 1.00 19.53 592 ALA B O 1
ATOM 9623 N N . ARG B 1 557 ? 127.104 30.473 -26.816 1.00 19.56 593 ARG B N 1
ATOM 9624 C CA . ARG B 1 557 ? 125.729 30.456 -27.305 1.00 19.97 593 ARG B CA 1
ATOM 9625 C C . ARG B 1 557 ? 124.824 29.528 -26.492 1.00 20.12 593 ARG B C 1
ATOM 9626 O O . ARG B 1 557 ? 123.595 29.701 -26.515 1.00 20.34 593 ARG B O 1
ATOM 9634 N N . ARG B 1 558 ? 125.391 28.567 -25.763 1.00 20.26 594 ARG B N 1
ATOM 9635 C CA . ARG B 1 558 ? 124.617 27.491 -25.152 1.00 20.27 594 ARG B CA 1
ATOM 9636 C C . ARG B 1 558 ? 124.385 27.720 -23.664 1.00 20.04 594 ARG B C 1
ATOM 9637 O O . ARG B 1 558 ? 125.326 28.018 -22.920 1.00 19.54 594 ARG B O 1
ATOM 9645 N N . TRP B 1 559 ? 123.131 27.542 -23.238 1.00 19.74 595 TRP B N 1
ATOM 9646 C CA . TRP B 1 559 ? 122.734 27.493 -21.839 1.00 19.44 595 TRP B CA 1
ATOM 9647 C C . TRP B 1 559 ? 121.695 26.393 -21.673 1.00 19.28 595 TRP B C 1
ATOM 9648 O O . TRP B 1 559 ? 121.090 25.936 -22.642 1.00 19.49 595 TRP B O 1
ATOM 9659 N N . TYR B 1 560 ? 121.473 25.990 -20.424 1.00 19.87 596 TYR B N 1
ATOM 9660 C CA . TYR B 1 560 ? 120.512 24.946 -20.097 1.00 19.60 596 TYR B CA 1
ATOM 9661 C C . TYR B 1 560 ? 119.717 25.378 -18.878 1.00 19.40 596 TYR B C 1
ATOM 9662 O O . TYR B 1 560 ? 120.143 26.243 -18.108 1.00 19.32 596 TYR B O 1
ATOM 9671 N N . ALA B 1 561 ? 118.560 24.745 -18.689 1.00 19.97 597 ALA B N 1
ATOM 9672 C CA . ALA B 1 561 ? 117.722 25.066 -17.548 1.00 19.73 597 ALA B CA 1
ATOM 9673 C C . ALA B 1 561 ? 116.933 23.830 -17.141 1.00 19.39 597 ALA B C 1
ATOM 9674 O O . ALA B 1 561 ? 116.609 22.982 -17.973 1.00 19.48 597 ALA B O 1
ATOM 9676 N N . VAL B 1 562 ? 116.666 23.711 -15.845 1.00 20.62 598 VAL B N 1
ATOM 9677 C CA . VAL B 1 562 ? 115.780 22.674 -15.324 1.00 20.36 598 VAL B CA 1
ATOM 9678 C C . VAL B 1 562 ? 114.728 23.363 -14.481 1.00 20.26 598 VAL B C 1
ATOM 9679 O O . VAL B 1 562 ? 115.059 24.102 -13.548 1.00 20.11 598 VAL B O 1
ATOM 9683 N N . ASP B 1 563 ? 113.471 23.149 -14.823 1.00 21.08 599 ASP B N 1
ATOM 9684 C CA . ASP B 1 563 ? 112.377 23.621 -13.993 1.00 20.91 599 ASP B CA 1
ATOM 9685 C C . ASP B 1 563 ? 112.335 22.768 -12.735 1.00 20.55 599 ASP B C 1
ATOM 9686 O O . ASP B 1 563 ? 112.058 21.569 -12.814 1.00 20.44 599 ASP B O 1
ATOM 9691 N N . VAL B 1 564 ? 112.612 23.366 -11.572 1.00 21.59 600 VAL B N 1
ATOM 9692 C CA . VAL B 1 564 ? 112.651 22.563 -10.347 1.00 21.23 600 VAL B CA 1
ATOM 9693 C C . VAL B 1 564 ? 111.269 22.051 -9.954 1.00 21.13 600 VAL B C 1
ATOM 9694 O O . VAL B 1 564 ? 111.163 21.060 -9.217 1.00 20.93 600 VAL B O 1
ATOM 9698 N N . ALA B 1 565 ? 110.204 22.687 -10.434 1.00 21.36 601 ALA B N 1
ATOM 9699 C CA . ALA B 1 565 ? 108.854 22.232 -10.108 1.00 21.22 601 ALA B CA 1
ATOM 9700 C C . ALA B 1 565 ? 108.467 20.998 -10.912 1.00 21.26 601 ALA B C 1
ATOM 9701 O O . ALA B 1 565 ? 107.896 20.052 -10.362 1.00 21.09 601 ALA B O 1
ATOM 9703 N N . SER B 1 566 ? 108.793 20.979 -12.203 1.00 21.08 602 SER B N 1
ATOM 9704 C CA . SER B 1 566 ? 108.343 19.932 -13.108 1.00 21.15 602 SER B CA 1
ATOM 9705 C C . SER B 1 566 ? 109.418 18.925 -13.487 1.00 21.21 602 SER B C 1
ATOM 9706 O O . SER B 1 566 ? 109.077 17.830 -13.948 1.00 21.21 602 SER B O 1
ATOM 9709 N N . GLY B 1 567 ? 110.693 19.272 -13.333 1.00 21.12 603 GLY B N 1
ATOM 9710 C CA . GLY B 1 567 ? 111.775 18.423 -13.795 1.00 21.18 603 GLY B CA 1
ATOM 9711 C C . GLY B 1 567 ? 112.040 18.502 -15.278 1.00 21.47 603 GLY B C 1
ATOM 9712 O O . GLY B 1 567 ? 112.851 17.719 -15.790 1.00 21.52 603 GLY B O 1
ATOM 9713 N N . GLN B 1 568 ? 111.381 19.415 -15.987 1.00 20.78 604 GLN B N 1
ATOM 9714 C CA . GLN B 1 568 ? 111.570 19.535 -17.425 1.00 21.10 604 GLN B CA 1
ATOM 9715 C C . GLN B 1 568 ? 112.909 20.190 -17.737 1.00 21.26 604 GLN B C 1
ATOM 9716 O O . GLN B 1 568 ? 113.356 21.101 -17.031 1.00 21.22 604 GLN B O 1
ATOM 9722 N N . LEU B 1 569 ? 113.544 19.725 -18.810 1.00 20.22 605 LEU B N 1
ATOM 9723 C CA . LEU B 1 569 ? 114.818 20.267 -19.261 1.00 20.42 605 LEU B CA 1
ATOM 9724 C C . LEU B 1 569 ? 114.567 21.241 -20.401 1.00 20.80 605 LEU B C 1
ATOM 9725 O O . LEU B 1 569 ? 113.801 20.941 -21.325 1.00 20.92 605 LEU B O 1
ATOM 9730 N N . TYR B 1 570 ? 115.209 22.404 -20.323 1.00 20.18 606 TYR B N 1
ATOM 9731 C CA . TYR B 1 570 ? 115.147 23.441 -21.348 1.00 20.56 606 TYR B CA 1
ATOM 9732 C C . TYR B 1 570 ? 116.538 23.724 -21.894 1.00 20.82 606 TYR B C 1
ATOM 9733 O O . TYR B 1 570 ? 117.544 23.467 -21.240 1.00 20.66 606 TYR B O 1
ATOM 9742 N N . GLU B 1 571 ? 116.575 24.319 -23.084 1.00 20.67 607 GLU B N 1
ATOM 9743 C CA . GLU B 1 571 ? 117.804 24.457 -23.846 1.00 20.94 607 GLU B CA 1
ATOM 9744 C C . GLU B 1 571 ? 117.812 25.794 -24.570 1.00 21.30 607 GLU B C 1
ATOM 9745 O O . GLU B 1 571 ? 116.811 26.166 -25.191 1.00 21.31 607 GLU B O 1
ATOM 9751 N N . SER B 1 572 ? 118.943 26.499 -24.507 1.00 19.54 608 SER B N 1
ATOM 9752 C CA . SER B 1 572 ? 119.151 27.720 -25.273 1.00 19.77 608 SER B CA 1
ATOM 9753 C C . SER B 1 572 ? 120.348 27.571 -26.210 1.00 19.97 608 SER B C 1
ATOM 9754 O O . SER B 1 572 ? 121.403 27.040 -25.827 1.00 19.90 608 SER B O 1
ATOM 9757 N N . THR B 1 573 ? 120.185 28.057 -27.438 1.00 20.31 609 THR B N 1
ATOM 9758 C CA . THR B 1 573 ? 121.295 28.153 -28.374 1.00 20.37 609 THR B CA 1
ATOM 9759 C C . THR B 1 573 ? 121.451 29.570 -28.905 1.00 20.23 609 THR B C 1
ATOM 9760 O O . THR B 1 573 ? 122.099 29.764 -29.936 1.00 20.21 609 THR B O 1
ATOM 9764 N N . ASP B 1 574 ? 120.864 30.559 -28.236 1.00 20.36 610 ASP B N 1
ATOM 9765 C CA . ASP B 1 574 ? 120.976 31.957 -28.633 1.00 20.09 610 ASP B CA 1
ATOM 9766 C C . ASP B 1 574 ? 121.519 32.821 -27.500 1.00 19.83 610 ASP B C 1
ATOM 9767 O O . ASP B 1 574 ? 121.107 33.962 -27.312 1.00 19.54 610 ASP B O 1
ATOM 9772 N N . ALA B 1 575 ? 122.462 32.278 -26.731 1.00 20.19 611 ALA B N 1
ATOM 9773 C CA . ALA B 1 575 ? 123.151 33.023 -25.681 1.00 19.88 611 ALA B CA 1
ATOM 9774 C C . ALA B 1 575 ? 122.198 33.420 -24.565 1.00 19.71 611 ALA B C 1
ATOM 9775 O O . ALA B 1 575 ? 122.383 34.460 -23.924 1.00 19.32 611 ALA B O 1
ATOM 9777 N N . ALA B 1 576 ? 121.163 32.598 -24.358 1.00 20.18 612 ALA B N 1
ATOM 9778 C CA . ALA B 1 576 ? 120.191 32.643 -23.248 1.00 20.04 612 ALA B CA 1
ATOM 9779 C C . ALA B 1 576 ? 119.113 33.696 -23.445 1.00 19.78 612 ALA B C 1
ATOM 9780 O O . ALA B 1 576 ? 118.341 33.971 -22.489 1.00 19.58 612 ALA B O 1
ATOM 9782 N N . ARG B 1 577 ? 119.008 34.284 -24.639 1.00 20.95 613 ARG B N 1
ATOM 9783 C CA . ARG B 1 577 ? 117.854 35.122 -24.945 1.00 20.74 613 ARG B CA 1
ATOM 9784 C C . ARG B 1 577 ? 116.548 34.346 -24.762 1.00 20.82 613 ARG B C 1
ATOM 9785 O O . ARG B 1 577 ? 115.576 34.863 -24.190 1.00 20.58 613 ARG B O 1
ATOM 9793 N N . SER B 1 578 ? 116.519 33.093 -25.213 1.00 19.70 614 SER B N 1
ATOM 9794 C CA . SER B 1 578 ? 115.308 32.287 -25.195 1.00 19.70 614 SER B CA 1
ATOM 9795 C C . SER B 1 578 ? 115.682 30.826 -25.007 1.00 19.94 614 SER B C 1
ATOM 9796 O O . SER B 1 578 ? 116.764 30.393 -25.410 1.00 20.18 614 SER B O 1
ATOM 9799 N N . PHE B 1 579 ? 114.758 30.070 -24.414 1.00 19.79 615 PHE B N 1
ATOM 9800 C CA . PHE B 1 579 ? 114.920 28.647 -24.164 1.00 19.87 615 PHE B CA 1
ATOM 9801 C C . PHE B 1 579 ? 113.747 27.892 -24.767 1.00 19.77 615 PHE B C 1
ATOM 9802 O O . PHE B 1 579 ? 112.612 28.374 -24.769 1.00 19.64 615 PHE B O 1
ATOM 9810 N N . ARG B 1 580 ? 114.023 26.702 -25.274 1.00 22.00 616 ARG B N 1
ATOM 9811 C CA . ARG B 1 580 ? 112.986 25.803 -25.751 1.00 21.88 616 ARG B CA 1
ATOM 9812 C C . ARG B 1 580 ? 112.821 24.662 -24.759 1.00 21.63 616 ARG B C 1
ATOM 9813 O O . ARG B 1 580 ? 113.802 24.178 -24.182 1.00 21.61 616 ARG B O 1
ATOM 9821 N N . ALA B 1 581 ? 111.586 24.229 -24.560 1.00 21.83 617 ALA B N 1
ATOM 9822 C CA . ALA B 1 581 ? 111.369 22.990 -23.833 1.00 21.57 617 ALA B CA 1
ATOM 9823 C C . ALA B 1 581 ? 111.873 21.826 -24.674 1.00 21.66 617 ALA B C 1
ATOM 9824 O O . ALA B 1 581 ? 111.515 21.698 -25.846 1.00 21.80 617 ALA B O 1
ATOM 9826 N N . THR B 1 582 ? 112.731 20.990 -24.092 1.00 22.15 618 THR B N 1
ATOM 9827 C CA . THR B 1 582 ? 113.248 19.836 -24.815 1.00 22.18 618 THR B CA 1
ATOM 9828 C C . THR B 1 582 ? 112.284 18.665 -24.825 1.00 21.97 618 THR B C 1
ATOM 9829 O O . THR B 1 582 ? 112.503 17.717 -25.590 1.00 22.01 618 THR B O 1
ATOM 9833 N N . GLY B 1 583 ? 111.249 18.699 -23.989 1.00 22.84 619 GLY B N 1
ATOM 9834 C CA . GLY B 1 583 ? 110.334 17.589 -23.844 1.00 22.63 619 GLY B CA 1
ATOM 9835 C C . GLY B 1 583 ? 110.793 16.506 -22.902 1.00 22.41 619 GLY B C 1
ATOM 9836 O O . GLY B 1 583 ? 110.030 15.563 -22.648 1.00 22.25 619 GLY B O 1
ATOM 9837 N N . VAL B 1 584 ? 111.995 16.627 -22.342 1.00 22.41 620 VAL B N 1
ATOM 9838 C CA . VAL B 1 584 ? 112.631 15.552 -21.596 1.00 22.21 620 VAL B CA 1
ATOM 9839 C C . VAL B 1 584 ? 112.537 15.831 -20.101 1.00 21.96 620 VAL B C 1
ATOM 9840 O O . VAL B 1 584 ? 112.772 16.961 -19.640 1.00 21.97 620 VAL B O 1
ATOM 9844 N N . GLN B 1 585 ? 112.182 14.797 -19.345 1.00 22.83 621 GLN B N 1
ATOM 9845 C CA . GLN B 1 585 ? 111.998 14.877 -17.905 1.00 22.57 621 GLN B CA 1
ATOM 9846 C C . GLN B 1 585 ? 113.266 14.366 -17.233 1.00 22.46 621 GLN B C 1
ATOM 9847 O O . GLN B 1 585 ? 113.639 13.203 -17.417 1.00 22.44 621 GLN B O 1
ATOM 9853 N N . VAL B 1 586 ? 113.943 15.229 -16.474 1.00 21.73 622 VAL B N 1
ATOM 9854 C CA . VAL B 1 586 ? 115.198 14.846 -15.830 1.00 21.62 622 VAL B CA 1
ATOM 9855 C C . VAL B 1 586 ? 115.075 14.754 -14.324 1.00 21.38 622 VAL B C 1
ATOM 9856 O O . VAL B 1 586 ? 116.083 14.505 -13.652 1.00 21.26 622 VAL B O 1
ATOM 9860 N N . GLY B 1 587 ? 113.881 14.944 -13.770 1.00 22.01 623 GLY B N 1
ATOM 9861 C CA . GLY B 1 587 ? 113.659 14.766 -12.350 1.00 21.80 623 GLY B CA 1
ATOM 9862 C C . GLY B 1 587 ? 113.869 16.019 -11.525 1.00 21.69 623 GLY B C 1
ATOM 9863 O O . GLY B 1 587 ? 114.856 16.747 -11.711 1.00 21.74 623 GLY B O 1
ATOM 9864 N N . SER B 1 588 ? 112.949 16.271 -10.598 1.00 22.36 624 SER B N 1
ATOM 9865 C CA . SER B 1 588 ? 113.082 17.401 -9.696 1.00 22.25 624 SER B CA 1
ATOM 9866 C C . SER B 1 588 ? 114.248 17.197 -8.731 1.00 22.07 624 SER B C 1
ATOM 9867 O O . SER B 1 588 ? 114.681 16.069 -8.479 1.00 22.03 624 SER B O 1
ATOM 9870 N N . PRO B 1 589 ? 114.780 18.284 -8.185 1.00 23.27 625 PRO B N 1
ATOM 9871 C CA . PRO B 1 589 ? 115.918 18.173 -7.266 1.00 22.99 625 PRO B CA 1
ATOM 9872 C C . PRO B 1 589 ? 115.531 17.687 -5.872 1.00 22.79 625 PRO B C 1
ATOM 9873 O O . PRO B 1 589 ? 114.383 17.779 -5.430 1.00 22.81 625 PRO B O 1
ATOM 9877 N N . ALA B 1 590 ? 116.545 17.149 -5.194 1.00 25.33 626 ALA B N 1
ATOM 9878 C CA . ALA B 1 590 ? 116.439 16.763 -3.795 1.00 25.15 626 ALA B CA 1
ATOM 9879 C C . ALA B 1 590 ? 116.444 17.992 -2.891 1.00 24.86 626 ALA B C 1
ATOM 9880 O O . ALA B 1 590 ? 117.200 18.945 -3.115 1.00 24.73 626 ALA B O 1
ATOM 9882 N N . ARG B 1 591 ? 115.600 17.958 -1.858 1.00 27.16 627 ARG B N 1
ATOM 9883 C CA . ARG B 1 591 ? 115.653 18.963 -0.801 1.00 26.91 627 ARG B CA 1
ATOM 9884 C C . ARG B 1 591 ? 117.002 18.937 -0.085 1.00 26.71 627 ARG B C 1
ATOM 9885 O O . ARG B 1 591 ? 117.558 17.870 0.208 1.00 26.77 627 ARG B O 1
ATOM 9893 N N . ASP B 1 592 ? 117.521 20.127 0.196 1.00 25.99 628 ASP B N 1
ATOM 9894 C CA . ASP B 1 592 ? 118.783 20.317 0.902 1.00 25.82 628 ASP B CA 1
ATOM 9895 C C . ASP B 1 592 ? 118.775 21.747 1.439 1.00 25.67 628 ASP B C 1
ATOM 9896 O O . ASP B 1 592 ? 117.714 22.383 1.490 1.00 25.72 628 ASP B O 1
ATOM 9901 N N . GLU B 1 593 ? 119.956 22.250 1.844 1.00 25.27 629 GLU B N 1
ATOM 9902 C CA . GLU B 1 593 ? 120.073 23.649 2.256 1.00 25.22 629 GLU B CA 1
ATOM 9903 C C . GLU B 1 593 ? 119.344 24.533 1.249 1.00 25.46 629 GLU B C 1
ATOM 9904 O O . GLU B 1 593 ? 118.376 25.233 1.586 1.00 25.62 629 GLU B O 1
ATOM 9910 N N . ARG B 1 594 ? 119.763 24.438 -0.017 1.00 23.86 630 ARG B N 1
ATOM 9911 C CA . ARG B 1 594 ? 119.102 25.092 -1.140 1.00 24.18 630 ARG B CA 1
ATOM 9912 C C . ARG B 1 594 ? 118.822 24.036 -2.203 1.00 24.25 630 ARG B C 1
ATOM 9913 O O . ARG B 1 594 ? 119.758 23.504 -2.814 1.00 24.20 630 ARG B O 1
ATOM 9921 N N . THR B 1 595 ? 117.544 23.743 -2.427 1.00 24.98 631 THR B N 1
ATOM 9922 C CA . THR B 1 595 ? 117.152 22.865 -3.522 1.00 25.13 631 THR B CA 1
ATOM 9923 C C . THR B 1 595 ? 117.659 23.404 -4.855 1.00 25.39 631 THR B C 1
ATOM 9924 O O . THR B 1 595 ? 117.262 24.486 -5.298 1.00 25.69 631 THR B O 1
ATOM 9928 N N . ARG B 1 596 ? 118.534 22.641 -5.502 1.00 22.09 632 ARG B N 1
ATOM 9929 C CA . ARG B 1 596 ? 119.091 23.090 -6.755 1.00 22.33 632 ARG B CA 1
ATOM 9930 C C . ARG B 1 596 ? 119.277 21.923 -7.716 1.00 22.46 632 ARG B C 1
ATOM 9931 O O . ARG B 1 596 ? 119.856 20.888 -7.336 1.00 22.32 632 ARG B O 1
ATOM 9939 N N . PRO B 1 597 ? 118.790 22.046 -8.944 1.00 20.47 633 PRO B N 1
ATOM 9940 C CA . PRO B 1 597 ? 119.007 20.981 -9.925 1.00 20.66 633 PRO B CA 1
ATOM 9941 C C . PRO B 1 597 ? 120.496 20.754 -10.141 1.00 20.56 633 PRO B C 1
ATOM 9942 O O . PRO B 1 597 ? 121.298 21.690 -10.141 1.00 20.50 633 PRO B O 1
ATOM 9946 N N . GLN B 1 598 ? 120.860 19.488 -10.292 1.00 18.88 634 GLN B N 1
ATOM 9947 C CA . GLN B 1 598 ? 122.239 19.087 -10.550 1.00 18.91 634 GLN B CA 1
ATOM 9948 C C . GLN B 1 598 ? 122.424 18.964 -12.054 1.00 19.24 634 GLN B C 1
ATOM 9949 O O . GLN B 1 598 ? 122.125 17.935 -12.663 1.00 19.46 634 GLN B O 1
ATOM 9955 N N . LEU B 1 599 ? 122.921 20.038 -12.660 1.00 18.18 635 LEU B N 1
ATOM 9956 C CA . LEU B 1 599 ? 123.156 20.104 -14.095 1.00 18.51 635 LEU B CA 1
ATOM 9957 C C . LEU B 1 599 ? 124.582 20.588 -14.288 1.00 18.48 635 LEU B C 1
ATOM 9958 O O . LEU B 1 599 ? 124.905 21.716 -13.907 1.00 18.33 635 LEU B O 1
ATOM 9963 N N . ARG B 1 600 ? 125.437 19.740 -14.857 1.00 18.92 636 ARG B N 1
ATOM 9964 C CA . ARG B 1 600 ? 126.875 19.997 -14.907 1.00 18.97 636 ARG B CA 1
ATOM 9965 C C . ARG B 1 600 ? 127.386 19.908 -16.340 1.00 19.32 636 ARG B C 1
ATOM 9966 O O . ARG B 1 600 ? 127.703 18.817 -16.837 1.00 19.56 636 ARG B O 1
ATOM 9974 N N . PRO B 1 601 ? 127.468 21.034 -17.045 1.00 18.26 637 PRO B N 1
ATOM 9975 C CA . PRO B 1 601 ? 128.063 21.006 -18.390 1.00 18.60 637 PRO B CA 1
ATOM 9976 C C . PRO B 1 601 ? 129.528 20.587 -18.337 1.00 18.77 637 PRO B C 1
ATOM 9977 O O . PRO B 1 601 ? 130.245 20.882 -17.378 1.00 18.64 637 PRO B O 1
ATOM 9981 N N . ASP B 1 602 ? 129.949 19.850 -19.360 1.00 18.51 638 ASP B N 1
ATOM 9982 C CA . ASP B 1 602 ? 131.313 19.314 -19.417 1.00 18.86 638 ASP B CA 1
ATOM 9983 C C . ASP B 1 602 ? 132.300 20.462 -19.589 1.00 18.94 638 ASP B C 1
ATOM 9984 O O . ASP B 1 602 ? 132.187 21.221 -20.562 1.00 18.98 638 ASP B O 1
ATOM 9989 N N . PRO B 1 603 ? 133.267 20.636 -18.682 1.00 18.83 639 PRO B N 1
ATOM 9990 C CA . PRO B 1 603 ? 134.198 21.770 -18.808 1.00 18.77 639 PRO B CA 1
ATOM 9991 C C . PRO B 1 603 ? 134.963 21.811 -20.118 1.00 19.17 639 PRO B C 1
ATOM 9992 O O . PRO B 1 603 ? 135.456 22.881 -20.481 1.00 19.07 639 PRO B O 1
ATOM 9996 N N . TRP B 1 604 ? 135.057 20.703 -20.854 1.00 19.09 640 TRP B N 1
ATOM 9997 C CA . TRP B 1 604 ? 135.888 20.637 -22.051 1.00 19.48 640 TRP B CA 1
ATOM 9998 C C . TRP B 1 604 ? 135.119 20.380 -23.339 1.00 19.69 640 TRP B C 1
ATOM 9999 O O . TRP B 1 604 ? 135.743 20.285 -24.406 1.00 20.03 640 TRP B O 1
ATOM 10010 N N . ARG B 1 605 ? 133.797 20.259 -23.292 1.00 20.32 641 ARG B N 1
ATOM 10011 C CA . ARG B 1 605 ? 133.047 19.877 -24.483 1.00 20.32 641 ARG B CA 1
ATOM 10012 C C . ARG B 1 605 ? 131.765 20.689 -24.540 1.00 20.01 641 ARG B C 1
ATOM 10013 O O . ARG B 1 605 ? 130.916 20.590 -23.647 1.00 19.71 641 ARG B O 1
ATOM 10021 N N . ALA B 1 606 ? 131.638 21.500 -25.580 1.00 19.45 642 ALA B N 1
ATOM 10022 C CA . ALA B 1 606 ? 130.395 22.216 -25.817 1.00 19.37 642 ALA B CA 1
ATOM 10023 C C . ALA B 1 606 ? 129.252 21.228 -26.026 1.00 19.37 642 ALA B C 1
ATOM 10024 O O . ALA B 1 606 ? 129.390 20.241 -26.756 1.00 19.49 642 ALA B O 1
ATOM 10026 N N . GLY B 1 607 ? 128.134 21.483 -25.356 1.00 19.68 643 GLY B N 1
ATOM 10027 C CA . GLY B 1 607 ? 126.909 20.749 -25.605 1.00 19.76 643 GLY B CA 1
ATOM 10028 C C . GLY B 1 607 ? 126.811 19.387 -24.956 1.00 19.54 643 GLY B C 1
ATOM 10029 O O . GLY B 1 607 ? 125.911 18.615 -25.315 1.00 19.60 643 GLY B O 1
ATOM 10030 N N . VAL B 1 608 ? 127.710 19.058 -24.029 1.00 20.08 644 VAL B N 1
ATOM 10031 C CA . VAL B 1 608 ? 127.656 17.824 -23.249 1.00 19.93 644 VAL B CA 1
ATOM 10032 C C . VAL B 1 608 ? 127.340 18.188 -21.806 1.00 19.62 644 VAL B C 1
ATOM 10033 O O . VAL B 1 608 ? 128.046 19.002 -21.197 1.00 19.50 644 VAL B O 1
ATOM 10037 N N . VAL B 1 609 ? 126.288 17.591 -21.254 1.00 20.00 645 VAL B N 1
ATOM 10038 C CA . VAL B 1 609 ? 125.795 17.972 -19.937 1.00 19.70 645 VAL B CA 1
ATOM 10039 C C . VAL B 1 609 ? 125.536 16.713 -19.126 1.00 19.58 645 VAL B C 1
ATOM 10040 O O . VAL B 1 609 ? 124.866 15.791 -19.604 1.00 19.68 645 VAL B O 1
ATOM 10044 N N . TYR B 1 610 ? 126.075 16.669 -17.912 1.00 19.56 646 TYR B N 1
ATOM 10045 C CA . TYR B 1 610 ? 125.806 15.589 -16.975 1.00 19.46 646 TYR B CA 1
ATOM 10046 C C . TYR B 1 610 ? 124.791 16.070 -15.948 1.00 19.18 646 TYR B C 1
ATOM 10047 O O . TYR B 1 610 ? 124.882 17.202 -15.457 1.00 18.99 646 TYR B O 1
ATOM 10056 N N . LEU B 1 611 ? 123.807 15.221 -15.648 1.00 19.76 647 LEU B N 1
ATOM 10057 C CA . LEU B 1 611 ? 122.726 15.575 -14.740 1.00 19.54 647 LEU B CA 1
ATOM 10058 C C . LEU B 1 611 ? 122.492 14.470 -13.714 1.00 19.44 647 LEU B C 1
ATOM 10059 O O . LEU B 1 611 ? 122.811 13.296 -13.939 1.00 19.59 647 LEU B O 1
ATOM 10064 N N . ALA B 1 612 ? 121.909 14.864 -12.580 1.00 19.58 648 ALA B N 1
ATOM 10065 C CA . ALA B 1 612 ? 121.508 13.926 -11.542 1.00 19.50 648 ALA B CA 1
ATOM 10066 C C . ALA B 1 612 ? 120.197 14.381 -10.910 1.00 19.34 648 ALA B C 1
ATOM 10067 O O . ALA B 1 612 ? 119.897 15.574 -10.845 1.00 19.23 648 ALA B O 1
ATOM 10069 N N . SER B 1 613 ? 119.423 13.412 -10.433 1.00 20.21 649 SER B N 1
ATOM 10070 C CA . SER B 1 613 ? 118.244 13.695 -9.624 1.00 20.06 649 SER B CA 1
ATOM 10071 C C . SER B 1 613 ? 117.864 12.428 -8.885 1.00 20.07 649 SER B C 1
ATOM 10072 O O . SER B 1 613 ? 118.157 11.329 -9.365 1.00 20.21 649 SER B O 1
ATOM 10075 N N . PRO B 1 614 ? 117.207 12.540 -7.731 1.00 20.88 650 PRO B N 1
ATOM 10076 C CA . PRO B 1 614 ? 116.763 11.323 -7.036 1.00 20.90 650 PRO B CA 1
ATOM 10077 C C . PRO B 1 614 ? 115.828 10.472 -7.871 1.00 21.01 650 PRO B C 1
ATOM 10078 O O . PRO B 1 614 ? 115.889 9.240 -7.787 1.00 21.08 650 PRO B O 1
ATOM 10082 N N . GLY B 1 615 ? 114.979 11.093 -8.694 1.00 20.73 651 GLY B N 1
ATOM 10083 C CA . GLY B 1 615 ? 113.965 10.339 -9.403 1.00 20.79 651 GLY B CA 1
ATOM 10084 C C . GLY B 1 615 ? 114.478 9.599 -10.615 1.00 20.95 651 GLY B C 1
ATOM 10085 O O . GLY B 1 615 ? 113.936 8.542 -10.972 1.00 21.00 651 GLY B O 1
ATOM 10086 N N . LYS B 1 616 ? 115.522 10.127 -11.266 1.00 21.40 652 LYS B N 1
ATOM 10087 C CA . LYS B 1 616 ? 115.981 9.593 -12.537 1.00 21.57 652 LYS B CA 1
ATOM 10088 C C . LYS B 1 616 ? 117.418 9.073 -12.530 1.00 21.65 652 LYS B C 1
ATOM 10089 O O . LYS B 1 616 ? 117.814 8.413 -13.500 1.00 21.79 652 LYS B O 1
ATOM 10095 N N . GLY B 1 617 ? 118.201 9.336 -11.497 1.00 20.69 653 GLY B N 1
ATOM 10096 C CA . GLY B 1 617 ? 119.555 8.799 -11.423 1.00 20.78 653 GLY B CA 1
ATOM 10097 C C . GLY B 1 617 ? 120.581 9.769 -11.998 1.00 20.84 653 GLY B C 1
ATOM 10098 O O . GLY B 1 617 ? 120.569 10.953 -11.676 1.00 20.73 653 GLY B O 1
ATOM 10099 N N . VAL B 1 618 ? 121.479 9.257 -12.839 1.00 20.37 654 VAL B N 1
ATOM 10100 C CA . VAL B 1 618 ? 122.579 10.049 -13.390 1.00 20.47 654 VAL B CA 1
ATOM 10101 C C . VAL B 1 618 ? 122.509 9.965 -14.905 1.00 20.63 654 VAL B C 1
ATOM 10102 O O . VAL B 1 618 ? 122.527 8.867 -15.473 1.00 20.74 654 VAL B O 1
ATOM 10106 N N . MET B 1 619 ? 122.442 11.122 -15.557 1.00 20.55 655 MET B N 1
ATOM 10107 C CA . MET B 1 619 ? 122.121 11.202 -16.974 1.00 20.72 655 MET B CA 1
ATOM 10108 C C . MET B 1 619 ? 123.157 12.027 -17.727 1.00 20.85 655 MET B C 1
ATOM 10109 O O . MET B 1 619 ? 123.841 12.880 -17.159 1.00 20.76 655 MET B O 1
ATOM 10114 N N . ARG B 1 620 ? 123.243 11.775 -19.029 1.00 21.42 656 ARG B N 1
ATOM 10115 C CA . ARG B 1 620 ? 124.003 12.618 -19.939 1.00 21.57 656 ARG B CA 1
ATOM 10116 C C . ARG B 1 620 ? 123.067 13.169 -21.003 1.00 21.70 656 ARG B C 1
ATOM 10117 O O . ARG B 1 620 ? 122.279 12.419 -21.588 1.00 21.77 656 ARG B O 1
ATOM 10125 N N . TRP B 1 621 ? 123.154 14.472 -21.243 1.00 20.67 657 TRP B N 1
ATOM 10126 C CA . TRP B 1 621 ? 122.386 15.154 -22.279 1.00 20.89 657 TRP B CA 1
ATOM 10127 C C . TRP B 1 621 ? 123.333 15.611 -23.385 1.00 21.10 657 TRP B C 1
ATOM 10128 O O . TRP B 1 621 ? 124.220 16.437 -23.146 1.00 21.07 657 TRP B O 1
ATOM 10139 N N . GLN B 1 622 ? 123.125 15.099 -24.596 1.00 21.89 658 GLN B N 1
ATOM 10140 C CA . GLN B 1 622 ? 124.042 15.378 -25.694 1.00 22.09 658 GLN B CA 1
ATOM 10141 C C . GLN B 1 622 ? 123.332 15.150 -27.023 1.00 22.33 658 GLN B C 1
ATOM 10142 O O . GLN B 1 622 ? 122.626 14.151 -27.186 1.00 22.29 658 GLN B O 1
ATOM 10148 N N . ASP B 1 623 ? 123.509 16.088 -27.953 1.00 22.20 659 ASP B N 1
ATOM 10149 C CA . ASP B 1 623 ? 123.002 15.966 -29.318 1.00 22.44 659 ASP B CA 1
ATOM 10150 C C . ASP B 1 623 ? 121.499 15.661 -29.337 1.00 22.47 659 ASP B C 1
ATOM 10151 O O . ASP B 1 623 ? 121.013 14.861 -30.140 1.00 22.52 659 ASP B O 1
ATOM 10156 N N . GLY B 1 624 ? 120.754 16.321 -28.450 1.00 22.57 660 GLY B N 1
ATOM 10157 C CA . GLY B 1 624 ? 119.308 16.169 -28.404 1.00 22.57 660 GLY B CA 1
ATOM 10158 C C . GLY B 1 624 ? 118.802 14.899 -27.757 1.00 22.31 660 GLY B C 1
ATOM 10159 O O . GLY B 1 624 ? 117.602 14.610 -27.849 1.00 22.29 660 GLY B O 1
ATOM 10160 N N . THR B 1 625 ? 119.667 14.137 -27.099 1.00 22.94 661 THR B N 1
ATOM 10161 C CA . THR B 1 625 ? 119.325 12.832 -26.549 1.00 22.73 661 THR B CA 1
ATOM 10162 C C . THR B 1 625 ? 119.664 12.795 -25.067 1.00 22.48 661 THR B C 1
ATOM 10163 O O . THR B 1 625 ? 120.712 13.300 -24.647 1.00 22.44 661 THR B O 1
ATOM 10167 N N . LEU B 1 626 ? 118.780 12.197 -24.279 1.00 22.36 662 LEU B N 1
ATOM 10168 C CA . LEU B 1 626 ? 119.080 11.874 -22.895 1.00 22.10 662 LEU B CA 1
ATOM 10169 C C . LEU B 1 626 ? 119.497 10.415 -22.810 1.00 22.03 662 LEU B C 1
ATOM 10170 O O . LEU B 1 626 ? 118.815 9.540 -23.344 1.00 22.06 662 LEU B O 1
ATOM 10175 N N . GLN B 1 627 ? 120.627 10.159 -22.166 1.00 22.97 663 GLN B N 1
ATOM 10176 C CA . GLN B 1 627 ? 121.041 8.806 -21.824 1.00 22.92 663 GLN B CA 1
ATOM 10177 C C . GLN B 1 627 ? 121.088 8.695 -20.309 1.00 22.72 663 GLN B C 1
ATOM 10178 O O . GLN B 1 627 ? 121.742 9.510 -19.647 1.00 22.66 663 GLN B O 1
ATOM 10184 N N . VAL B 1 628 ? 120.377 7.708 -19.765 1.00 22.43 664 VAL B N 1
ATOM 10185 C CA . VAL B 1 628 ? 120.502 7.351 -18.354 1.00 22.26 664 VAL B CA 1
ATOM 10186 C C . VAL B 1 628 ? 121.783 6.541 -18.177 1.00 22.32 664 VAL B C 1
ATOM 10187 O O . VAL B 1 628 ? 121.938 5.469 -18.769 1.00 22.39 664 VAL B O 1
ATOM 10191 N N . LEU B 1 629 ? 122.715 7.056 -17.371 1.00 21.70 665 LEU B N 1
ATOM 10192 C CA . LEU B 1 629 ? 123.989 6.359 -17.227 1.00 21.80 665 LEU B CA 1
ATOM 10193 C C . LEU B 1 629 ? 123.937 5.301 -16.134 1.00 21.72 665 LEU B C 1
ATOM 10194 O O . LEU B 1 629 ? 124.456 4.195 -16.303 1.00 21.80 665 LEU B O 1
ATOM 10199 N N . SER B 1 630 ? 123.326 5.632 -15.011 1.00 22.44 666 SER B N 1
ATOM 10200 C CA . SER B 1 630 ? 123.158 4.699 -13.912 1.00 22.36 666 SER B CA 1
ATOM 10201 C C . SER B 1 630 ? 121.962 5.188 -13.123 1.00 22.18 666 SER B C 1
ATOM 10202 O O . SER B 1 630 ? 121.480 6.306 -13.326 1.00 22.11 666 SER B O 1
ATOM 10205 N N . GLN B 1 631 ? 121.479 4.339 -12.228 1.00 23.86 667 GLN B N 1
ATOM 10206 C CA . GLN B 1 631 ? 120.287 4.631 -11.435 1.00 23.69 667 GLN B CA 1
ATOM 10207 C C . GLN B 1 631 ? 120.550 4.334 -9.972 1.00 23.62 667 GLN B C 1
ATOM 10208 O O . GLN B 1 631 ? 120.001 3.378 -9.422 1.00 23.57 667 GLN B O 1
ATOM 10214 N N . PRO B 1 632 ? 121.380 5.135 -9.303 1.00 22.79 668 PRO B N 1
ATOM 10215 C CA . PRO B 1 632 ? 121.523 4.978 -7.850 1.00 22.73 668 PRO B CA 1
ATOM 10216 C C . PRO B 1 632 ? 120.177 5.117 -7.153 1.00 22.57 668 PRO B C 1
ATOM 10217 O O . PRO B 1 632 ? 119.210 5.643 -7.711 1.00 22.51 668 PRO B O 1
ATOM 10221 N N . ASP B 1 633 ? 120.122 4.620 -5.911 1.00 22.57 669 ASP B N 1
ATOM 10222 C CA . ASP B 1 633 ? 118.907 4.784 -5.115 1.00 22.43 669 ASP B CA 1
ATOM 10223 C C . ASP B 1 633 ? 118.552 6.258 -4.953 1.00 22.31 669 ASP B C 1
ATOM 10224 O O . ASP B 1 633 ? 117.370 6.628 -4.993 1.00 22.20 669 ASP B O 1
ATOM 10229 N N . GLU B 1 634 ? 119.556 7.117 -4.765 1.00 22.15 670 GLU B N 1
ATOM 10230 C CA . GLU B 1 634 ? 119.297 8.549 -4.626 1.00 22.00 670 GLU B CA 1
ATOM 10231 C C . GLU B 1 634 ? 120.534 9.321 -5.057 1.00 22.03 670 GLU B C 1
ATOM 10232 O O . GLU B 1 634 ? 121.527 9.347 -4.332 1.00 22.06 670 GLU B O 1
ATOM 10238 N N . ALA B 1 635 ? 120.472 9.940 -6.233 1.00 20.57 671 ALA B N 1
ATOM 10239 C CA . ALA B 1 635 ? 121.544 10.787 -6.754 1.00 20.59 671 ALA B CA 1
ATOM 10240 C C . ALA B 1 635 ? 121.213 12.230 -6.379 1.00 20.34 671 ALA B C 1
ATOM 10241 O O . ALA B 1 635 ? 120.430 12.894 -7.068 1.00 20.27 671 ALA B O 1
ATOM 10243 N N . ARG B 1 636 ? 121.796 12.712 -5.271 1.00 20.42 672 ARG B N 1
ATOM 10244 C CA . ARG B 1 636 ? 121.449 14.019 -4.714 1.00 20.11 672 ARG B CA 1
ATOM 10245 C C . ARG B 1 636 ? 122.283 15.165 -5.280 1.00 20.02 672 ARG B C 1
ATOM 10246 O O . ARG B 1 636 ? 121.732 16.216 -5.614 1.00 19.84 672 ARG B O 1
ATOM 10254 N N . SER B 1 637 ? 123.599 14.998 -5.377 1.00 18.08 673 SER B N 1
ATOM 10255 C CA . SER B 1 637 ? 124.491 16.110 -5.692 1.00 18.02 673 SER B CA 1
ATOM 10256 C C . SER B 1 637 ? 125.630 15.615 -6.573 1.00 18.39 673 SER B C 1
ATOM 10257 O O . SER B 1 637 ? 126.308 14.641 -6.226 1.00 18.68 673 SER B O 1
ATOM 10260 N N . LEU B 1 638 ? 125.841 16.280 -7.707 1.00 17.54 674 LEU B N 1
ATOM 10261 C CA . LEU B 1 638 ? 126.766 15.803 -8.727 1.00 17.90 674 LEU B CA 1
ATOM 10262 C C . LEU B 1 638 ? 127.849 16.840 -9.012 1.00 17.98 674 LEU B C 1
ATOM 10263 O O . LEU B 1 638 ? 127.550 18.020 -9.206 1.00 17.69 674 LEU B O 1
ATOM 10268 N N . GLY B 1 639 ? 129.100 16.385 -9.050 1.00 17.37 675 GLY B N 1
ATOM 10269 C CA . GLY B 1 639 ? 130.233 17.212 -9.427 1.00 17.56 675 GLY B CA 1
ATOM 10270 C C . GLY B 1 639 ? 130.989 16.646 -10.616 1.00 18.04 675 GLY B C 1
ATOM 10271 O O . GLY B 1 639 ? 130.829 15.468 -10.955 1.00 18.20 675 GLY B O 1
ATOM 10272 N N . ILE B 1 640 ? 131.805 17.470 -11.272 1.00 17.20 676 ILE B N 1
ATOM 10273 C CA . ILE B 1 640 ? 132.542 17.042 -12.451 1.00 17.68 676 ILE B CA 1
ATOM 10274 C C . ILE B 1 640 ? 133.944 17.634 -12.370 1.00 17.85 676 ILE B C 1
ATOM 10275 O O . ILE B 1 640 ? 134.112 18.797 -11.994 1.00 17.39 676 ILE B O 1
ATOM 10280 N N . GLY B 1 641 ? 134.948 16.815 -12.684 1.00 18.45 677 GLY B N 1
ATOM 10281 C CA . GLY B 1 641 ? 136.342 17.166 -12.504 1.00 18.30 677 GLY B CA 1
ATOM 10282 C C . GLY B 1 641 ? 137.217 16.487 -13.540 1.00 18.63 677 GLY B C 1
ATOM 10283 O O . GLY B 1 641 ? 136.739 15.731 -14.390 1.00 18.95 677 GLY B O 1
ATOM 10284 N N . LYS B 1 642 ? 138.518 16.767 -13.459 1.00 19.06 678 LYS B N 1
ATOM 10285 C CA . LYS B 1 642 ? 139.468 16.282 -14.456 1.00 19.29 678 LYS B CA 1
ATOM 10286 C C . LYS B 1 642 ? 139.552 14.759 -14.441 1.00 19.49 678 LYS B C 1
ATOM 10287 O O . LYS B 1 642 ? 139.639 14.140 -13.381 1.00 19.37 678 LYS B O 1
ATOM 10293 N N . ALA B 1 643 ? 139.524 14.155 -15.625 1.00 20.21 679 ALA B N 1
ATOM 10294 C CA . ALA B 1 643 ? 139.618 12.702 -15.732 1.00 20.31 679 ALA B CA 1
ATOM 10295 C C . ALA B 1 643 ? 140.922 12.190 -15.134 1.00 20.18 679 ALA B C 1
ATOM 10296 O O . ALA B 1 643 ? 141.979 12.795 -15.311 1.00 20.13 679 ALA B O 1
ATOM 10298 N N . LEU B 1 644 ? 140.845 11.049 -14.440 1.00 21.37 680 LEU B N 1
ATOM 10299 C CA . LEU B 1 644 ? 142.039 10.501 -13.810 1.00 21.25 680 LEU B CA 1
ATOM 10300 C C . LEU B 1 644 ? 143.071 10.081 -14.839 1.00 21.36 680 LEU B C 1
ATOM 10301 O O . LEU B 1 644 ? 144.275 10.214 -14.589 1.00 21.26 680 LEU B O 1
ATOM 10306 N N . ARG B 1 645 ? 142.619 9.616 -16.007 1.00 22.85 681 ARG B N 1
ATOM 10307 C CA . ARG B 1 645 ? 143.475 9.219 -17.121 1.00 22.98 681 ARG B CA 1
ATOM 10308 C C . ARG B 1 645 ? 143.221 10.133 -18.308 1.00 23.13 681 ARG B C 1
ATOM 10309 O O . ARG B 1 645 ? 142.062 10.389 -18.660 1.00 23.22 681 ARG B O 1
ATOM 10317 N N . ALA B 1 646 ? 144.300 10.597 -18.938 1.00 22.45 682 ALA B N 1
ATOM 10318 C CA . ALA B 1 646 ? 144.166 11.427 -20.126 1.00 22.60 682 ALA B CA 1
ATOM 10319 C C . ALA B 1 646 ? 143.391 10.675 -21.205 1.00 22.77 682 ALA B C 1
ATOM 10320 O O . ALA B 1 646 ? 143.610 9.483 -21.435 1.00 22.78 682 ALA B O 1
ATOM 10322 N N . GLY B 1 647 ? 142.461 11.368 -21.854 1.00 22.73 683 GLY B N 1
ATOM 10323 C CA . GLY B 1 647 ? 141.609 10.734 -22.838 1.00 22.83 683 GLY B CA 1
ATOM 10324 C C . GLY B 1 647 ? 140.340 10.094 -22.296 1.00 22.71 683 GLY B C 1
ATOM 10325 O O . GLY B 1 647 ? 139.459 9.746 -23.092 1.00 22.71 683 GLY B O 1
ATOM 10326 N N . ALA B 1 648 ? 140.210 9.940 -20.979 1.00 21.82 684 ALA B N 1
ATOM 10327 C CA . ALA B 1 648 ? 139.047 9.292 -20.388 1.00 21.68 684 ALA B CA 1
ATOM 10328 C C . ALA B 1 648 ? 137.902 10.286 -20.216 1.00 21.62 684 ALA B C 1
ATOM 10329 O O . ALA B 1 648 ? 138.110 11.503 -20.288 1.00 21.71 684 ALA B O 1
ATOM 10331 N N . PRO B 1 649 ? 136.676 9.805 -19.992 1.00 20.67 685 PRO B N 1
ATOM 10332 C CA . PRO B 1 649 ? 135.583 10.738 -19.707 1.00 20.54 685 PRO B CA 1
ATOM 10333 C C . PRO B 1 649 ? 135.895 11.544 -18.472 1.00 20.53 685 PRO B C 1
ATOM 10334 O O . PRO B 1 649 ? 136.671 11.105 -17.597 1.00 20.54 685 PRO B O 1
ATOM 10338 N N . PRO B 1 650 ? 135.341 12.750 -18.353 1.00 19.97 686 PRO B N 1
ATOM 10339 C CA . PRO B 1 650 ? 135.537 13.526 -17.128 1.00 19.95 686 PRO B CA 1
ATOM 10340 C C . PRO B 1 650 ? 135.134 12.711 -15.910 1.00 19.74 686 PRO B C 1
ATOM 10341 O O . PRO B 1 650 ? 134.177 11.932 -15.946 1.00 19.55 686 PRO B O 1
ATOM 10345 N N . ALA B 1 651 ? 135.888 12.877 -14.829 1.00 19.20 687 ALA B N 1
ATOM 10346 C CA . ALA B 1 651 ? 135.505 12.248 -13.574 1.00 19.02 687 ALA B CA 1
ATOM 10347 C C . ALA B 1 651 ? 134.200 12.856 -13.075 1.00 18.78 687 ALA B C 1
ATOM 10348 O O . ALA B 1 651 ? 133.953 14.054 -13.244 1.00 18.78 687 ALA B O 1
ATOM 10350 N N . LEU B 1 652 ? 133.352 12.011 -12.488 1.00 19.33 688 LEU B N 1
ATOM 10351 C CA . LEU B 1 652 ? 132.088 12.412 -11.886 1.00 19.00 688 LEU B CA 1
ATOM 10352 C C . LEU B 1 652 ? 132.107 12.067 -10.404 1.00 18.91 688 LEU B C 1
ATOM 10353 O O . LEU B 1 652 ? 132.644 11.028 -9.997 1.00 19.00 688 LEU B O 1
ATOM 10358 N N . TYR B 1 653 ? 131.525 12.955 -9.609 1.00 18.52 689 TYR B N 1
ATOM 10359 C CA . TYR B 1 653 ? 131.467 12.800 -8.170 1.00 18.41 689 TYR B CA 1
ATOM 10360 C C . TYR B 1 653 ? 130.021 12.948 -7.729 1.00 18.01 689 TYR B C 1
ATOM 10361 O O . TYR B 1 653 ? 129.301 13.835 -8.196 1.00 17.76 689 TYR B O 1
ATOM 10370 N N . LEU B 1 654 ? 129.608 12.069 -6.828 1.00 19.14 690 LEU B N 1
ATOM 10371 C CA . LEU B 1 654 ? 128.216 11.965 -6.443 1.00 18.80 690 LEU B CA 1
ATOM 10372 C C . LEU B 1 654 ? 128.123 11.804 -4.938 1.00 18.72 690 LEU B C 1
ATOM 10373 O O . LEU B 1 654 ? 128.795 10.939 -4.369 1.00 18.90 690 LEU B O 1
ATOM 10378 N N . ALA B 1 655 ? 127.325 12.656 -4.300 1.00 18.94 691 ALA B N 1
ATOM 10379 C CA . ALA B 1 655 ? 126.828 12.418 -2.948 1.00 18.81 691 ALA B CA 1
ATOM 10380 C C . ALA B 1 655 ? 125.402 11.884 -3.050 1.00 18.60 691 ALA B C 1
ATOM 10381 O O . ALA B 1 655 ? 124.564 12.465 -3.752 1.00 18.40 691 ALA B O 1
ATOM 10383 N N . GLY B 1 656 ? 125.137 10.780 -2.371 1.00 19.86 692 GLY B N 1
ATOM 10384 C CA . GLY B 1 656 ? 123.801 10.228 -2.335 1.00 19.73 692 GLY B CA 1
ATOM 10385 C C . GLY B 1 656 ? 123.831 8.804 -1.828 1.00 19.89 692 GLY B C 1
ATOM 10386 O O . GLY B 1 656 ? 124.627 8.476 -0.948 1.00 19.99 692 GLY B O 1
ATOM 10387 N N . ARG B 1 657 ? 122.994 7.939 -2.384 1.00 21.65 693 ARG B N 1
ATOM 10388 C CA . ARG B 1 657 ? 122.953 6.554 -1.943 1.00 21.75 693 ARG B CA 1
ATOM 10389 C C . ARG B 1 657 ? 123.071 5.648 -3.159 1.00 21.89 693 ARG B C 1
ATOM 10390 O O . ARG B 1 657 ? 122.342 5.819 -4.142 1.00 21.85 693 ARG B O 1
ATOM 10398 N N . VAL B 1 658 ? 124.000 4.700 -3.091 1.00 21.51 694 VAL B N 1
ATOM 10399 C CA . VAL B 1 658 ? 124.295 3.768 -4.176 1.00 21.63 694 VAL B CA 1
ATOM 10400 C C . VAL B 1 658 ? 124.270 2.366 -3.590 1.00 21.66 694 VAL B C 1
ATOM 10401 O O . VAL B 1 658 ? 124.976 2.091 -2.612 1.00 21.71 694 VAL B O 1
ATOM 10405 N N . GLN B 1 659 ? 123.457 1.487 -4.174 1.00 21.88 695 GLN B N 1
ATOM 10406 C CA . GLN B 1 659 ? 123.276 0.123 -3.667 1.00 21.89 695 GLN B CA 1
ATOM 10407 C C . GLN B 1 659 ? 123.082 0.096 -2.149 1.00 21.81 695 GLN B C 1
ATOM 10408 O O . GLN B 1 659 ? 123.628 -0.755 -1.445 1.00 21.85 695 GLN B O 1
ATOM 10414 N N . GLY B 1 660 ? 122.289 1.035 -1.633 1.00 21.96 696 GLY B N 1
ATOM 10415 C CA . GLY B 1 660 ? 121.919 1.036 -0.229 1.00 21.88 696 GLY B CA 1
ATOM 10416 C C . GLY B 1 660 ? 122.848 1.784 0.712 1.00 21.92 696 GLY B C 1
ATOM 10417 O O . GLY B 1 660 ? 122.494 1.962 1.885 1.00 21.86 696 GLY B O 1
ATOM 10418 N N . VAL B 1 661 ? 124.013 2.235 0.246 1.00 21.44 697 VAL B N 1
ATOM 10419 C CA . VAL B 1 661 ? 125.024 2.880 1.090 1.00 21.50 697 VAL B CA 1
ATOM 10420 C C . VAL B 1 661 ? 125.013 4.380 0.812 1.00 21.44 697 VAL B C 1
ATOM 10421 O O . VAL B 1 661 ? 125.178 4.800 -0.341 1.00 21.46 697 VAL B O 1
ATOM 10425 N N . ASP B 1 662 ? 124.828 5.195 1.854 1.00 21.27 698 ASP B N 1
ATOM 10426 C CA . ASP B 1 662 ? 124.937 6.637 1.663 1.00 21.18 698 ASP B CA 1
ATOM 10427 C C . ASP B 1 662 ? 126.383 7.064 1.873 1.00 21.34 698 ASP B C 1
ATOM 10428 O O . ASP B 1 662 ? 127.098 6.494 2.704 1.00 21.44 698 ASP B O 1
ATOM 10433 N N . GLY B 1 663 ? 126.813 8.044 1.090 1.00 19.28 699 GLY B N 1
ATOM 10434 C CA . GLY B 1 663 ? 128.195 8.481 1.115 1.00 19.45 699 GLY B CA 1
ATOM 10435 C C . GLY B 1 663 ? 128.505 9.325 -0.111 1.00 19.49 699 GLY B C 1
ATOM 10436 O O . GLY B 1 663 ? 127.599 9.829 -0.784 1.00 19.33 699 GLY B O 1
ATOM 10437 N N . VAL B 1 664 ? 129.802 9.455 -0.381 1.00 19.27 700 VAL B N 1
ATOM 10438 C CA . VAL B 1 664 ? 130.322 10.184 -1.535 1.00 19.38 700 VAL B CA 1
ATOM 10439 C C . VAL B 1 664 ? 131.034 9.190 -2.451 1.00 19.57 700 VAL B C 1
ATOM 10440 O O . VAL B 1 664 ? 131.730 8.285 -1.975 1.00 19.65 700 VAL B O 1
ATOM 10444 N N . PHE B 1 665 ? 130.844 9.347 -3.763 1.00 19.90 701 PHE B N 1
ATOM 10445 C CA . PHE B 1 665 ? 131.293 8.363 -4.743 1.00 20.05 701 PHE B CA 1
ATOM 10446 C C . PHE B 1 665 ? 131.970 9.047 -5.925 1.00 20.21 701 PHE B C 1
ATOM 10447 O O . PHE B 1 665 ? 131.716 10.213 -6.227 1.00 20.17 701 PHE B O 1
ATOM 10455 N N . ARG B 1 666 ? 132.822 8.292 -6.609 1.00 19.96 702 ARG B N 1
ATOM 10456 C CA . ARG B 1 666 ? 133.409 8.722 -7.874 1.00 20.13 702 ARG B CA 1
ATOM 10457 C C . ARG B 1 666 ? 133.121 7.687 -8.953 1.00 20.18 702 ARG B C 1
ATOM 10458 O O . ARG B 1 666 ? 133.136 6.480 -8.693 1.00 20.15 702 ARG B O 1
ATOM 10466 N N . SER B 1 667 ? 132.845 8.166 -10.160 1.00 20.23 703 SER B N 1
ATOM 10467 C CA . SER B 1 667 ? 132.755 7.322 -11.340 1.00 20.30 703 SER B CA 1
ATOM 10468 C C . SER B 1 667 ? 133.866 7.717 -12.292 1.00 20.53 703 SER B C 1
ATOM 10469 O O . SER B 1 667 ? 134.050 8.911 -12.562 1.00 20.60 703 SER B O 1
ATOM 10472 N N . ASP B 1 668 ? 134.570 6.721 -12.835 1.00 20.39 704 ASP B N 1
ATOM 10473 C CA . ASP B 1 668 ? 135.608 6.964 -13.830 1.00 20.59 704 ASP B CA 1
ATOM 10474 C C . ASP B 1 668 ? 135.210 6.523 -15.233 1.00 20.63 704 ASP B C 1
ATOM 10475 O O . ASP B 1 668 ? 135.985 6.730 -16.170 1.00 20.82 704 ASP B O 1
ATOM 10480 N N . ASP B 1 669 ? 134.032 5.928 -15.412 1.00 21.63 705 ASP B N 1
ATOM 10481 C CA . ASP B 1 669 ? 133.626 5.388 -16.703 1.00 21.65 705 ASP B CA 1
ATOM 10482 C C . ASP B 1 669 ? 132.435 6.152 -17.266 1.00 21.55 705 ASP B C 1
ATOM 10483 O O . ASP B 1 669 ? 131.527 5.576 -17.864 1.00 21.46 705 ASP B O 1
ATOM 10488 N N . GLY B 1 670 ? 132.418 7.463 -17.052 1.00 21.97 706 GLY B N 1
ATOM 10489 C CA . GLY B 1 670 ? 131.346 8.285 -17.573 1.00 21.85 706 GLY B CA 1
ATOM 10490 C C . GLY B 1 670 ? 130.039 8.180 -16.827 1.00 21.58 706 GLY B C 1
ATOM 10491 O O . GLY B 1 670 ? 128.982 8.451 -17.410 1.00 21.47 706 GLY B O 1
ATOM 10492 N N . GLY B 1 671 ? 130.067 7.778 -15.562 1.00 21.73 707 GLY B N 1
ATOM 10493 C CA . GLY B 1 671 ? 128.872 7.776 -14.745 1.00 21.48 707 GLY B CA 1
ATOM 10494 C C . GLY B 1 671 ? 128.082 6.491 -14.751 1.00 21.41 707 GLY B C 1
ATOM 10495 O O . GLY B 1 671 ? 126.903 6.508 -14.376 1.00 21.22 707 GLY B O 1
ATOM 10496 N N . VAL B 1 672 ? 128.683 5.381 -15.182 1.00 21.98 708 VAL B N 1
ATOM 10497 C CA . VAL B 1 672 ? 127.984 4.100 -15.219 1.00 21.91 708 VAL B CA 1
ATOM 10498 C C . VAL B 1 672 ? 128.179 3.336 -13.919 1.00 21.85 708 VAL B C 1
ATOM 10499 O O . VAL B 1 672 ? 127.220 2.790 -13.370 1.00 21.71 708 VAL B O 1
ATOM 10503 N N . GLN B 1 673 ? 129.408 3.299 -13.406 1.00 22.06 709 GLN B N 1
ATOM 10504 C CA . GLN B 1 673 ? 129.742 2.608 -12.165 1.00 22.03 709 GLN B CA 1
ATOM 10505 C C . GLN B 1 673 ? 130.345 3.578 -11.160 1.00 22.05 709 GLN B C 1
ATOM 10506 O O . GLN B 1 673 ? 131.120 4.465 -11.533 1.00 22.18 709 GLN B O 1
ATOM 10512 N N . TRP B 1 674 ? 130.035 3.368 -9.880 1.00 21.17 710 TRP B N 1
ATOM 10513 C CA . TRP B 1 674 ? 130.460 4.257 -8.804 1.00 21.16 710 TRP B CA 1
ATOM 10514 C C . TRP B 1 674 ? 131.350 3.516 -7.817 1.00 21.20 710 TRP B C 1
ATOM 10515 O O . TRP B 1 674 ? 131.098 2.351 -7.500 1.00 21.14 710 TRP B O 1
ATOM 10526 N N . GLN B 1 675 ? 132.383 4.195 -7.325 1.00 21.15 711 GLN B N 1
ATOM 10527 C CA . GLN B 1 675 ? 133.245 3.685 -6.262 1.00 21.16 711 GLN B CA 1
ATOM 10528 C C . GLN B 1 675 ? 133.109 4.597 -5.051 1.00 21.09 711 GLN B C 1
ATOM 10529 O O . GLN B 1 675 ? 133.298 5.811 -5.167 1.00 21.13 711 GLN B O 1
ATOM 10535 N N . ARG B 1 676 ? 132.791 4.028 -3.893 1.00 21.04 712 ARG B N 1
ATOM 10536 C CA . ARG B 1 676 ? 132.697 4.860 -2.701 1.00 20.96 712 ARG B CA 1
ATOM 10537 C C . ARG B 1 676 ? 134.074 5.416 -2.351 1.00 21.02 712 ARG B C 1
ATOM 10538 O O . ARG B 1 676 ? 135.069 4.694 -2.360 1.00 21.06 712 ARG B O 1
ATOM 10546 N N . ILE B 1 677 ? 134.135 6.707 -2.038 1.00 20.67 713 ILE B N 1
ATOM 10547 C CA . ILE B 1 677 ? 135.404 7.348 -1.739 1.00 20.71 713 ILE B CA 1
ATOM 10548 C C . ILE B 1 677 ? 135.475 7.902 -0.332 1.00 20.57 713 ILE B C 1
ATOM 10549 O O . ILE B 1 677 ? 136.530 8.396 0.064 1.00 20.52 713 ILE B O 1
ATOM 10554 N N . ASN B 1 678 ? 134.407 7.817 0.450 1.00 20.65 714 ASN B N 1
ATOM 10555 C CA . ASN B 1 678 ? 134.523 8.095 1.869 1.00 20.53 714 ASN B CA 1
ATOM 10556 C C . ASN B 1 678 ? 134.200 6.810 2.640 1.00 20.51 714 ASN B C 1
ATOM 10557 O O . ASN B 1 678 ? 134.115 5.720 2.068 1.00 20.56 714 ASN B O 1
ATOM 10562 N N . ASP B 1 679 ? 134.061 6.929 3.954 1.00 21.68 715 ASP B N 1
ATOM 10563 C CA . ASP B 1 679 ? 133.753 5.783 4.796 1.00 21.63 715 ASP B CA 1
ATOM 10564 C C . ASP B 1 679 ? 132.762 6.225 5.864 1.00 21.53 715 ASP B C 1
ATOM 10565 O O . ASP B 1 679 ? 132.427 7.409 5.972 1.00 21.48 715 ASP B O 1
ATOM 10570 N N . ASP B 1 680 ? 132.304 5.266 6.676 1.00 21.51 716 ASP B N 1
ATOM 10571 C CA . ASP B 1 680 ? 131.216 5.567 7.602 1.00 21.41 716 ASP B CA 1
ATOM 10572 C C . ASP B 1 680 ? 131.637 6.564 8.674 1.00 21.34 716 ASP B C 1
ATOM 10573 O O . ASP B 1 680 ? 130.792 7.326 9.167 1.00 21.26 716 ASP B O 1
ATOM 10578 N N . ALA B 1 681 ? 132.931 6.609 9.009 1.00 20.91 717 ALA B N 1
ATOM 10579 C CA . ALA B 1 681 ? 133.459 7.575 9.967 1.00 20.82 717 ALA B CA 1
ATOM 10580 C C . ALA B 1 681 ? 133.580 8.985 9.400 1.00 20.77 717 ALA B C 1
ATOM 10581 O O . ALA B 1 681 ? 133.796 9.927 10.172 1.00 20.66 717 ALA B O 1
ATOM 10583 N N . HIS B 1 682 ? 133.474 9.158 8.084 1.00 21.11 718 HIS B N 1
ATOM 10584 C CA . HIS B 1 682 ? 133.588 10.463 7.442 1.00 21.06 718 HIS B CA 1
ATOM 10585 C C . HIS B 1 682 ? 132.379 10.707 6.535 1.00 21.12 718 HIS B C 1
ATOM 10586 O O . HIS B 1 682 ? 132.491 11.024 5.352 1.00 21.17 718 HIS B O 1
ATOM 10593 N N . ARG B 1 683 ? 131.186 10.558 7.097 1.00 20.49 719 ARG B N 1
ATOM 10594 C CA . ARG B 1 683 ? 129.983 10.769 6.305 1.00 20.43 719 ARG B CA 1
ATOM 10595 C C . ARG B 1 683 ? 129.455 12.195 6.403 1.00 20.32 719 ARG B C 1
ATOM 10596 O O . ARG B 1 683 ? 128.922 12.706 5.418 1.00 20.25 719 ARG B O 1
ATOM 10604 N N . PHE B 1 684 ? 129.591 12.844 7.564 1.00 19.69 720 PHE B N 1
ATOM 10605 C CA . PHE B 1 684 ? 129.250 14.262 7.745 1.00 19.58 720 PHE B CA 1
ATOM 10606 C C . PHE B 1 684 ? 127.756 14.529 7.545 1.00 19.32 720 PHE B C 1
ATOM 10607 O O . PHE B 1 684 ? 127.351 15.584 7.033 1.00 19.04 720 PHE B O 1
ATOM 10615 N N . GLY B 1 685 ? 126.922 13.582 7.942 1.00 20.02 721 GLY B N 1
ATOM 10616 C CA . GLY B 1 685 ? 125.509 13.707 7.672 1.00 19.64 721 GLY B CA 1
ATOM 10617 C C . GLY B 1 685 ? 125.177 13.577 6.198 1.00 19.56 721 GLY B C 1
ATOM 10618 O O . GLY B 1 685 ? 125.288 12.489 5.614 1.00 19.75 721 GLY B O 1
ATOM 10619 N N . ARG B 1 686 ? 124.776 14.690 5.586 1.00 20.82 722 ARG B N 1
ATOM 10620 C CA . ARG B 1 686 ? 124.218 14.702 4.234 1.00 20.68 722 ARG B CA 1
ATOM 10621 C C . ARG B 1 686 ? 124.988 15.705 3.379 1.00 20.64 722 ARG B C 1
ATOM 10622 O O . ARG B 1 686 ? 124.574 16.863 3.231 1.00 20.26 722 ARG B O 1
ATOM 10630 N N . PRO B 1 687 ? 126.128 15.295 2.819 1.00 18.63 723 PRO B N 1
ATOM 10631 C CA . PRO B 1 687 ? 126.925 16.204 1.972 1.00 18.64 723 PRO B CA 1
ATOM 10632 C C . PRO B 1 687 ? 126.193 16.678 0.720 1.00 18.34 723 PRO B C 1
ATOM 10633 O O . PRO B 1 687 ? 125.408 15.950 0.114 1.00 18.34 723 PRO B O 1
ATOM 10637 N N . TYR B 1 688 ? 126.516 17.904 0.299 1.00 18.13 724 TYR B N 1
ATOM 10638 C CA . TYR B 1 688 ? 125.920 18.509 -0.885 1.00 17.89 724 TYR B CA 1
ATOM 10639 C C . TYR B 1 688 ? 126.939 19.445 -1.535 1.00 17.87 724 TYR B C 1
ATOM 10640 O O . TYR B 1 688 ? 128.083 19.556 -1.084 1.00 18.03 724 TYR B O 1
ATOM 10649 N N . SER B 1 689 ? 126.498 20.127 -2.602 1.00 16.91 725 SER B N 1
ATOM 10650 C CA . SER B 1 689 ? 127.364 20.948 -3.465 1.00 16.93 725 SER B CA 1
ATOM 10651 C C . SER B 1 689 ? 128.642 20.201 -3.842 1.00 17.38 725 SER B C 1
ATOM 10652 O O . SER B 1 689 ? 129.744 20.758 -3.819 1.00 17.41 725 SER B O 1
ATOM 10655 N N . VAL B 1 690 ? 128.488 18.920 -4.182 1.00 16.45 726 VAL B N 1
ATOM 10656 C CA . VAL B 1 690 ? 129.619 18.145 -4.671 1.00 17.03 726 VAL B CA 1
ATOM 10657 C C . VAL B 1 690 ? 130.197 18.847 -5.880 1.00 17.03 726 VAL B C 1
ATOM 10658 O O . VAL B 1 690 ? 129.473 19.181 -6.826 1.00 16.87 726 VAL B O 1
ATOM 10662 N N . THR B 1 691 ? 131.503 19.093 -5.847 1.00 17.02 727 THR B N 1
ATOM 10663 C CA . THR B 1 691 ? 132.144 19.969 -6.819 1.00 16.94 727 THR B CA 1
ATOM 10664 C C . THR B 1 691 ? 133.486 19.368 -7.199 1.00 17.38 727 THR B C 1
ATOM 10665 O O . THR B 1 691 ? 134.352 19.182 -6.336 1.00 17.35 727 THR B O 1
ATOM 10669 N N . GLY B 1 692 ? 133.656 19.052 -8.491 1.00 17.34 728 GLY B N 1
ATOM 10670 C CA . GLY B 1 692 ? 134.942 18.589 -8.957 1.00 17.67 728 GLY B CA 1
ATOM 10671 C C . GLY B 1 692 ? 135.908 19.738 -9.149 1.00 17.38 728 GLY B C 1
ATOM 10672 O O . GLY B 1 692 ? 135.531 20.908 -9.120 1.00 17.00 728 GLY B O 1
ATOM 10673 N N . ASP B 1 693 ? 137.181 19.394 -9.345 1.00 17.95 729 ASP B N 1
ATOM 10674 C CA . ASP B 1 693 ? 138.203 20.383 -9.675 1.00 17.78 729 ASP B CA 1
ATOM 10675 C C . ASP B 1 693 ? 138.640 20.169 -11.113 1.00 18.14 729 ASP B C 1
ATOM 10676 O O . ASP B 1 693 ? 139.216 19.118 -11.422 1.00 18.45 729 ASP B O 1
ATOM 10681 N N . PRO B 1 694 ? 138.395 21.112 -12.021 1.00 18.20 730 PRO B N 1
ATOM 10682 C CA . PRO B 1 694 ? 138.779 20.901 -13.419 1.00 18.56 730 PRO B CA 1
ATOM 10683 C C . PRO B 1 694 ? 140.278 20.834 -13.639 1.00 18.64 730 PRO B C 1
ATOM 10684 O O . PRO B 1 694 ? 140.697 20.410 -14.720 1.00 18.95 730 PRO B O 1
ATOM 10688 N N . ARG B 1 695 ? 141.096 21.239 -12.669 1.00 19.34 731 ARG B N 1
ATOM 10689 C CA . ARG B 1 695 ? 142.541 21.188 -12.848 1.00 19.36 731 ARG B CA 1
ATOM 10690 C C . ARG B 1 695 ? 143.216 20.032 -12.125 1.00 19.41 731 ARG B C 1
ATOM 10691 O O . ARG B 1 695 ? 144.364 19.728 -12.453 1.00 19.49 731 ARG B O 1
ATOM 10699 N N . ILE B 1 696 ? 142.558 19.393 -11.155 1.00 18.74 732 ILE B N 1
ATOM 10700 C CA . ILE B 1 696 ? 143.194 18.371 -10.319 1.00 18.75 732 ILE B CA 1
ATOM 10701 C C . ILE B 1 696 ? 142.393 17.074 -10.418 1.00 19.05 732 ILE B C 1
ATOM 10702 O O . ILE B 1 696 ? 141.258 16.992 -9.929 1.00 19.04 732 ILE B O 1
ATOM 10707 N N . ALA B 1 697 ? 142.983 16.060 -11.042 1.00 19.41 733 ALA B N 1
ATOM 10708 C CA . ALA B 1 697 ? 142.328 14.764 -11.137 1.00 19.67 733 ALA B CA 1
ATOM 10709 C C . ALA B 1 697 ? 142.270 14.110 -9.763 1.00 19.52 733 ALA B C 1
ATOM 10710 O O . ALA B 1 697 ? 143.238 14.139 -8.998 1.00 19.31 733 ALA B O 1
ATOM 10712 N N . GLY B 1 698 ? 141.112 13.542 -9.437 1.00 19.94 734 GLY B N 1
ATOM 10713 C CA . GLY B 1 698 ? 140.919 12.926 -8.151 1.00 19.83 734 GLY B CA 1
ATOM 10714 C C . GLY B 1 698 ? 140.422 13.851 -7.062 1.00 19.55 734 GLY B C 1
ATOM 10715 O O . GLY B 1 698 ? 139.970 13.355 -6.026 1.00 19.49 734 GLY B O 1
ATOM 10716 N N . ARG B 1 699 ? 140.478 15.171 -7.259 1.00 19.07 735 ARG B N 1
ATOM 10717 C CA . ARG B 1 699 ? 140.044 16.118 -6.232 1.00 18.73 735 ARG B CA 1
ATOM 10718 C C . ARG B 1 699 ? 138.532 16.318 -6.255 1.00 18.77 735 ARG B C 1
ATOM 10719 O O . ARG B 1 699 ? 137.911 16.449 -7.315 1.00 18.96 735 ARG B O 1
ATOM 10727 N N . VAL B 1 700 ? 137.930 16.329 -5.072 1.00 17.99 736 VAL B N 1
ATOM 10728 C CA . VAL B 1 700 ? 136.535 16.720 -4.947 1.00 17.93 736 VAL B CA 1
ATOM 10729 C C . VAL B 1 700 ? 136.401 17.619 -3.728 1.00 17.49 736 VAL B C 1
ATOM 10730 O O . VAL B 1 700 ? 137.144 17.485 -2.752 1.00 17.36 736 VAL B O 1
ATOM 10734 N N . TYR B 1 701 ? 135.490 18.584 -3.829 1.00 17.46 737 TYR B N 1
ATOM 10735 C CA . TYR B 1 701 ? 135.062 19.432 -2.729 1.00 17.03 737 TYR B CA 1
ATOM 10736 C C . TYR B 1 701 ? 133.597 19.132 -2.444 1.00 17.02 737 TYR B C 1
ATOM 10737 O O . TYR B 1 701 ? 132.838 18.814 -3.361 1.00 17.22 737 TYR B O 1
ATOM 10746 N N . PHE B 1 702 ? 133.190 19.221 -1.173 1.00 16.73 738 PHE B N 1
ATOM 10747 C CA . PHE B 1 702 ? 131.754 19.198 -0.914 1.00 16.62 738 PHE B CA 1
ATOM 10748 C C . PHE B 1 702 ? 131.442 20.006 0.337 1.00 16.17 738 PHE B C 1
ATOM 10749 O O . PHE B 1 702 ? 132.304 20.243 1.188 1.00 16.08 738 PHE B O 1
ATOM 10757 N N . ALA B 1 703 ? 130.195 20.462 0.406 1.00 16.83 739 ALA B N 1
ATOM 10758 C CA . ALA B 1 703 ? 129.663 21.212 1.530 1.00 16.46 739 ALA B CA 1
ATOM 10759 C C . ALA B 1 703 ? 128.979 20.282 2.527 1.00 16.59 739 ALA B C 1
ATOM 10760 O O . ALA B 1 703 ? 128.537 19.185 2.190 1.00 16.93 739 ALA B O 1
ATOM 10762 N N . THR B 1 704 ? 128.890 20.752 3.769 1.00 16.59 740 THR B N 1
ATOM 10763 C CA . THR B 1 704 ? 128.113 20.106 4.811 1.00 16.66 740 THR B CA 1
ATOM 10764 C C . THR B 1 704 ? 127.282 21.178 5.498 1.00 16.21 740 THR B C 1
ATOM 10765 O O . THR B 1 704 ? 127.623 22.365 5.472 1.00 15.96 740 THR B O 1
ATOM 10769 N N . GLY B 1 705 ? 126.185 20.757 6.117 1.00 17.28 741 GLY B N 1
ATOM 10770 C CA . GLY B 1 705 ? 125.299 21.724 6.739 1.00 16.93 741 GLY B CA 1
ATOM 10771 C C . GLY B 1 705 ? 125.679 22.063 8.168 1.00 16.90 741 GLY B C 1
ATOM 10772 O O . GLY B 1 705 ? 124.854 21.919 9.076 1.00 16.84 741 GLY B O 1
ATOM 10773 N N . GLY B 1 706 ? 126.917 22.491 8.390 1.00 16.03 742 GLY B N 1
ATOM 10774 C CA . GLY B 1 706 ? 127.348 22.854 9.730 1.00 16.02 742 GLY B CA 1
ATOM 10775 C C . GLY B 1 706 ? 128.730 22.370 10.126 1.00 16.25 742 GLY B C 1
ATOM 10776 O O . GLY B 1 706 ? 129.226 22.718 11.205 1.00 16.25 742 GLY B O 1
ATOM 10777 N N . ARG B 1 707 ? 129.365 21.563 9.274 1.00 15.74 743 ARG B N 1
ATOM 10778 C CA . ARG B 1 707 ? 130.763 21.190 9.445 1.00 15.94 743 ARG B CA 1
ATOM 10779 C C . ARG B 1 707 ? 131.656 21.780 8.354 1.00 15.86 743 ARG B C 1
ATOM 10780 O O . ARG B 1 707 ? 132.773 21.302 8.152 1.00 16.04 743 ARG B O 1
ATOM 10788 N N . GLY B 1 708 ? 131.180 22.812 7.650 1.00 15.82 744 GLY B N 1
ATOM 10789 C CA . GLY B 1 708 ? 131.996 23.544 6.697 1.00 15.77 744 GLY B CA 1
ATOM 10790 C C . GLY B 1 708 ? 132.183 22.830 5.364 1.00 15.95 744 GLY B C 1
ATOM 10791 O O . GLY B 1 708 ? 131.363 22.002 4.935 1.00 16.09 744 GLY B O 1
ATOM 10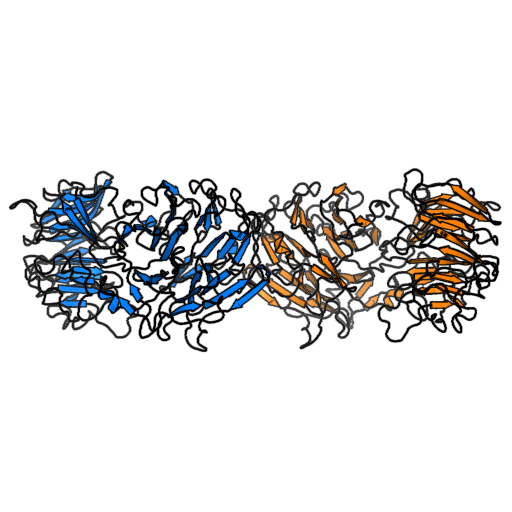792 N N . ILE B 1 709 ? 133.306 23.169 4.700 1.00 15.88 745 ILE B N 1
ATOM 10793 C CA . ILE B 1 709 ? 133.702 22.606 3.409 1.00 16.10 745 ILE B CA 1
ATOM 10794 C C . ILE B 1 709 ? 134.760 21.535 3.636 1.00 16.37 745 ILE B C 1
ATOM 10795 O O . ILE B 1 709 ? 135.633 21.680 4.503 1.00 16.33 745 ILE B O 1
ATOM 10800 N N . PHE B 1 710 ? 134.719 20.477 2.831 1.00 16.71 746 PHE B N 1
ATOM 10801 C CA . PHE B 1 710 ? 135.775 19.479 2.851 1.00 17.00 746 PHE B CA 1
ATOM 10802 C C . PHE B 1 710 ? 136.326 19.277 1.451 1.00 17.22 746 PHE B C 1
ATOM 10803 O O . PHE B 1 710 ? 135.632 19.497 0.455 1.00 17.26 746 PHE B O 1
ATOM 10811 N N . TYR B 1 711 ? 137.582 18.854 1.389 1.00 18.29 747 TYR B N 1
ATOM 10812 C CA . TYR B 1 711 ? 138.149 18.433 0.123 1.00 18.54 747 TYR B CA 1
ATOM 10813 C C . TYR B 1 711 ? 138.913 17.137 0.316 1.00 18.80 747 TYR B C 1
ATOM 10814 O O . TYR B 1 711 ? 139.426 16.847 1.398 1.00 18.71 747 TYR B O 1
ATOM 10823 N N . GLY B 1 712 ? 138.946 16.340 -0.738 1.00 19.04 748 GLY B N 1
ATOM 10824 C CA . GLY B 1 712 ? 139.554 15.029 -0.666 1.00 19.28 748 GLY B CA 1
ATOM 10825 C C . GLY B 1 712 ? 140.314 14.729 -1.933 1.00 19.46 748 GLY B C 1
ATOM 10826 O O . GLY B 1 712 ? 139.986 15.223 -3.011 1.00 19.54 748 GLY B O 1
ATOM 10827 N N . ASP B 1 713 ? 141.340 13.908 -1.780 1.00 20.89 749 ASP B N 1
ATOM 10828 C CA . ASP B 1 713 ? 142.167 13.358 -2.839 1.00 21.07 749 ASP B CA 1
ATOM 10829 C C . ASP B 1 713 ? 142.361 11.874 -2.571 1.00 21.23 749 ASP B C 1
ATOM 10830 O O . ASP B 1 713 ? 142.261 11.424 -1.426 1.00 21.16 749 ASP B O 1
ATOM 10835 N N . PRO B 1 714 ? 142.663 11.092 -3.604 1.00 22.92 750 PRO B N 1
ATOM 10836 C CA . PRO B 1 714 ? 142.904 9.660 -3.400 1.00 23.03 750 PRO B CA 1
ATOM 10837 C C . PRO B 1 714 ? 144.127 9.404 -2.534 1.00 22.84 750 PRO B C 1
ATOM 10838 O O . PRO B 1 714 ? 145.152 10.085 -2.662 1.00 22.69 750 PRO B O 1
ATOM 10842 N N . ARG B 1 715 ? 143.974 8.416 -1.645 1.00 26.88 751 ARG B N 1
ATOM 10843 C CA . ARG B 1 715 ? 145.019 7.679 -0.909 1.00 26.74 751 ARG B CA 1
ATOM 10844 C C . ARG B 1 715 ? 145.245 8.273 0.469 1.00 26.51 751 ARG B C 1
ATOM 10845 O O . ARG B 1 715 ? 144.607 7.839 1.441 1.00 26.44 751 ARG B O 1
#

Nearest PDB structures (foldseek):
  7kn8-assembly1_A  TM=1.001E+00  e=0.000E+00  Xanthomonas campestris pv. campestris str. ATCC 33913
  6p2m-assembly1_A  TM=9.455E-01  e=1.734E-74  Caldicellulosiruptor acetigenus 6A
  6mgj-assembly4_D  TM=9.343E-01  e=3.557E-68  Paenibacillus odorifer
  4lgn-assembly1_A  TM=9.447E-01  e=1.171E-67  Acidothermus cellulolyticus 11B
  2ebs-assembly1_A  TM=8.762E-01  e=2.083E-61  Geotrichum sp. M128

Radius of gyration: 45.19 Å; Cα contacts (8 Å, |Δi|>4): 4547; chains: 2; bounding box: 91×54×143 Å

B-factor: mean 19.43, std 2.59, range [14.26, 64.54]